Protein AF-A0A091DR46-F1 (afdb_monomer)

InterPro domains:
  IPR001619 Sec1-like protein [PF00995] (37-610)
  IPR007145 Microtubule-associated protein, MAP65/Ase1/PRC1 [PTHR19321] (655-1154)
  IPR027482 Sec1-like, domain 2 [G3DSA:3.40.50.1910] (448-619)
  IPR036045 Sec1-like superfamily [SSF56815] (16-614)
  IPR043127 Sec1-like, domain 3a [G3DSA:3.90.830.10] (244-356)
  IPR043154 Sec1-like, domain 1 [G3DSA:3.40.50.2060] (11-144)
  IPR043155 Vacuolar protein sorting-associated protein 33, domain 3b [G3DSA:1.25.40.850] (358-447)

Sequence (1248 aa):
MAFPHRPDAPELPDFSMLKRLARDQLIYLLEQLPGKKDLFIEPDLMSPLDRIANVSILKQHEVDKLYKVENKPVLSSNEQLCFLVRPRIKNMHYIANLVNADKVAGRTRKYKVIFSPQKFYACEMVLEEEGIYGDVSCDEWAFSLLPLDVDLLSMELPEFFRDYFLEGDQRWINTVAQALHLLSTLYGSFPNSYGIGRCAKMSYELWRNVEEEEENETKSRRPEIGHIFLLDRDMDFVTALCSQVVYEGLVDDTFRIKCGSVDFGPEVTSSDKSLKVLLNADDKVFGEIRNEHFSNVFGFLSQKARNLQAQYDRRRGMDIKQMKNFVSQELKGLKQEHRLLSLHIGACESIMKKKTKQDFQELIKTEHALLEGFNIRESTSYIEEHIDRQVSPIESLRLMCLLSITENGLISKDYRSLKTQYLQSYGPEHLLTFSNLRRAGLLTEQAPGDTLTAVESKVSKLVTDKAAGKITDAFSSLAKRSNFRAISKKLNLIPRVDGEYDLKVPRDMAYVFSGAYVPLSCRLIEQVLERRSWQGLEEVVRLLNCSECSFADMTKEDRASSESLRLILVVFLGGCTFSEISALRFLGREKGYRFIFLTTAVTNSARLMEAMSESAFSGGGYALARVEELGGLDFRLPGASAMRRSEVLAEESIVCLQKALNHLREIWELIGIPEDQRLQRTEVVKKHIKDLLDMMIAEEESLKERLIKSISICQKELNTLCSELHVEPFQEEGETTILQLEKDLRTQVELMRKQKKERKQELKLLQEQDRELCEVLCMPHYDIDSTCVPSLDELNQFRQHLATLKEKKASRREEFVTIKRQIILCMEELDHTPDTSFERDVVCEDEDAFCLSLENITTLQKLLRQLEMRKSQNEAVCEGLRAQIRELWDRLQIPEEEREAVAMSMTGSNAKVRKALQLEADRLEELKMQNMKKVIEAIRVELAQYWDRCFYSQEQRQAFAPYFAEDYTESLLQLHDAEIVQLKNYYEVHKELFEGVQKWEENWRLFLEFERKASDPSRFTNRGGNLLKEEKQRAKLQKTLPKLEEELKTRIEMWEQEQSTAFLVNGQKFMEYVTEQWEAHRLERERAKQERQLKNKKQTETEILYGSAPRTPSKRRVLAPSTPGKVRKLNTTTTSNTAANSSFRPAFGGTVYHSPMSRLPPSGSKPVVTSTCSGKKTPRANRLGANKENLELSGSFLSGGYPGSAPLQRNFSINSVASTYSEFARELSKASKSDATSRILNSTNIQS

Radius of gyration: 61.11 Å; Cα contacts (8 Å, |Δi|>4): 1202; chains: 1; bounding box: 144×83×234 Å

Foldseek 3Di:
DFDDFDPLFFDFDDPVVLLVLLLVLVLVLLLVVDAAEAEEEEPLVPLLCCLRANPVNCVVSRHPYYHYDDPDDDDDPDQEYEYEDAQDLVVLVSVLVVVVVCVVVVHHHAAEYEHPQDHDVVSLVSCVVSVHNVRYHYHHRNNQWDPLERQEIASSQLCQLLCCLQVNHLVCLVSLLVVVLVCCLVANDAQKEWEFDPSQQSSVVSNVVVCVVPVPPRHPDFHLAHYEYEYECLLFVLQQLAQFQALQQLLCVQFNDRSQWGWAACLQLVDNGTDIDHQYPVQPLNVRRRLAGLLCNVVVLVVVVVVLVVVVCVCVDDDPVRNVCCVVPPVVVSVVNVSVSSSSVSSSVSSCVVQVPPLNVVLLVLSLCLLLVHPLVVSLVNLLVCLQVLVDLLSSLSSQLSNQQQQVADEPVSLCVSVVSNCVRPHVLCVLLQVSCCSSSSHHYDDPPQQDDDDPVPPVPPDDDPCPVVVVVVCVVVRDRQLSNVLCVQLVQAPDDPFQQDSVDHDALCNSSQRGGHRPLLSQVVVCLVVVDCPPVQVNSVSSVGNPRIDMDGHDCVSHDPNSSQEYEYEYRSADESSSVSRNVVVCSVVSHDYRYYYNHHHHSSSVSVSSRDPDPPPDDDPPDDDDDDDDDDDDDDDDDDDDPVVVVVVVVVVVVVVVLVVLVVVCVVVVPDPVVNVVVVVVVVVVVVVVVVVVVVVVVVVLVVLVVLLVVLQVLQVVLCVQQVHDRDDDPDDDDSVVSSVVSVVSSVVSVVVQVVQLVLVVVLQVLQVVLCQLAVHDGDDDPSVGRDHPVVSVVSVVVSVVSVVVVVVLLVLLVVLLVLLVVLCVLAVHDQDDPLSCLSPPDDSSVDRSYPVNSVVSVVSSVVSVVVQVVLVVLLVVLVVLLVVLCVVVVPDPVVVVVCVVLNDGRYPVSSVSSVVSSVVSVVVVLVVLVVLLVVLLVLLVVLCVLLLPAPVSVVVLVLSPDPRRDPVSSVSSVVSSVVSVVVCVVCVCLSVLLVVLVVLLVVLVVLVVQVVDPVNPPDDDCVVVVSVVSNVVSVVVNVVSVVVSVVVQVVVCVVVVDARDRNRHHSVVVVVVSVVVVVVVVVVVVVVVVVVVVVVVVCCVVPHDDDDDDDDDDDDDDDDDDDDDDDDDDDDDDDDDDDDDDDDDDDDDDDDDDDDDDDDDDDDDDDDDDDDDDDDDDDDDDDYDDDDDDDDDDDDDDDDDDDDDRDRPDCVVVVVVVVVVVVVVVVVVVPPPPPPDPDDDDDDD

Mean predicted aligned error: 21.36 Å

Organism: Fukomys damarensis (NCBI:txid885580)

Secondary structure (DSSP, 8-state):
--PPPPTTSPPPP-THHHHHHHHHHHHHHHHTS-S-EEEEE-TTTHHHHHTTS-HHHHGGGTEEEEEE--SS-----SSEEEEEE-S-HHHHHHHHHHHHHHHHTT---EEEEEESS---HHHHHHHHHTT-GGGEEEEE-----EE-SSSEEE---TTHHHIIIII---TTHHHHHHHHHHHHHHH---SEEEEESHHHHHHHHHHHHHHHHTTTT-TTPPPS--EEEEEEGGGGHHHHHSPP-BHHHHHHHHH--BTTEEEE-HHHHSSSS-EEEE-STT-TTHHHHTTSBHHHHHHHHHHHHHHHHHHHHGGGG--HHHHHHIIIIIHHHHHHHHHHHHHHHHHHHHHHHHH-SHHHHHHHHHHHHHHHT--HHHHHHHHHHHHHTT--HHHHHHHHHHHHHHTTSB-HHHHHHHHHHHHHHH-TTHHHHHHHHHHTTSS-BPPTTTT-SSSGGGTTTS--TTTHHHHHHHHGGGSPPPHHHHHHHHTT-S---SS---TTS--SGGGGGTTT---HHHHHHHHHHHHTSSTT-HHHHHHTT-TTTEEEEE--GGG--TTGGGEEEEEEET-B-HHHHHHHHHHHHHHT-EEEEEESSB--HHHHHHHHS-------------------------------HHHHHHHHHHHHHHHHHHHHHHHHHHTT--HHHHHHHHHHHHHHHHHHHHHHHHHHHHHHHHHHHHHHHHHHHHHHHHHHHT-PPP---SS--HHHHHHHHHHHHHHHHHHHHHHHHHHHHHHHHHHHHHHHHT-PPPP--TTSPPPHHHHHHHHHHHHHHHHHHHHHHHHHHHHHHHHHHHHHHHT----SHHHHHHHHS-TTTS---HHHHHHHHHHHHHHHHHHHHHHHHHHHHHHHHHHHHHHTT--HHHHHHHGGGSS--SHHHHHHHHHHHHHHHHHHHHHHHHHHHHHHHHHHHHHHHTT--HHHHHH-GGGG-----HHHHHHHHHHHHHHHHHHHHTHHHHHHHHHHHHHHHHHHHHHHHHH-GGGGG-TTSHHHHHHHHHHHHTTTHHHHHHHHHHHHHHHHHHHSS--EETTEEHHHHHHHHHHHHHHHHHHHHHHHHHHHHHHHHHHHHH-PPP-------------------------------------------------------------------------------------------------------THHHHHHHHHHHHHHHHHTTSTTGGGSSS------

pLDDT: mean 78.34, std 21.81, range [23.12, 98.81]

Solvent-accessible surface area (backbone atoms only — not comparable to full-atom values): 72943 Å² total; per-residue (Å²): 128,90,75,74,79,66,86,84,46,54,85,76,77,81,61,65,59,48,44,48,54,46,33,54,52,51,49,52,64,44,54,76,53,78,60,67,28,34,39,32,30,28,75,78,52,52,58,57,38,58,76,49,52,39,73,72,56,44,46,73,60,35,37,78,46,80,45,72,61,58,103,62,88,76,88,74,93,66,57,26,43,35,37,44,34,60,70,44,64,75,54,43,55,54,50,43,55,51,53,52,53,30,53,76,68,72,51,85,65,48,38,36,40,37,17,41,42,47,70,47,70,73,44,53,50,51,28,48,77,66,72,40,45,93,63,44,48,78,48,66,40,76,56,42,63,42,70,46,37,86,49,34,36,28,38,73,37,75,58,51,34,37,39,36,65,62,70,63,47,65,84,57,40,59,54,50,13,53,44,50,47,54,46,28,74,74,39,16,60,57,29,32,40,36,30,40,26,66,65,25,42,53,20,48,55,53,27,52,52,55,58,62,75,53,67,88,77,69,92,79,65,61,28,55,36,25,31,37,38,27,36,27,33,85,79,39,52,64,60,42,48,49,76,52,42,17,37,49,25,38,48,33,81,71,59,48,63,54,77,39,24,36,60,39,42,42,77,29,62,78,39,103,50,66,44,82,40,80,57,39,72,87,40,78,59,51,62,77,34,34,67,34,36,48,79,54,40,63,62,49,53,58,50,51,51,53,56,50,51,56,58,60,56,54,68,82,78,55,53,76,67,54,44,51,46,41,60,75,70,45,46,65,54,57,53,50,55,50,54,53,45,51,41,54,49,25,43,50,54,45,48,42,73,67,57,69,45,69,66,51,57,54,49,53,51,39,54,46,29,42,74,74,72,40,65,58,72,61,42,49,53,50,47,51,50,39,33,75,66,62,73,41,72,66,60,41,52,41,52,52,25,48,47,10,50,44,53,60,24,24,56,67,69,57,43,52,49,55,50,50,51,40,34,70,62,75,35,66,76,48,58,56,23,55,50,39,31,35,72,50,62,40,38,39,65,47,60,99,57,71,88,67,84,77,79,58,96,81,52,87,86,77,79,63,96,84,54,52,89,71,45,53,76,56,50,63,76,66,51,78,78,22,50,46,56,50,42,33,66,73,70,58,25,51,63,89,63,100,63,79,74,54,76,89,66,61,89,59,54,16,40,34,42,78,38,56,38,32,48,60,67,56,50,51,52,52,54,27,68,78,59,78,37,70,76,94,38,59,72,50,39,46,60,64,73,28,75,89,25,51,52,75,50,78,47,74,63,90,66,52,44,87,49,12,65,28,24,34,41,40,35,24,43,57,24,42,40,54,39,56,55,32,27,44,57,46,49,15,69,76,77,52,36,39,66,32,39,37,23,34,18,85,40,42,37,66,56,56,50,51,60,40,39,76,83,67,82,89,82,68,94,74,82,81,72,88,85,77,91,86,81,90,85,89,86,88,87,89,89,74,88,78,75,52,72,69,56,55,53,49,51,54,48,52,54,50,51,52,51,53,53,51,51,51,48,53,52,39,55,78,72,65,58,54,65,73,58,52,50,54,56,48,52,52,54,54,46,56,55,45,59,52,51,57,47,55,50,53,53,51,53,54,50,53,54,51,47,56,54,48,35,59,49,31,55,54,51,34,54,51,46,23,64,56,62,76,45,82,77,89,76,84,90,68,98,66,51,72,73,55,48,33,51,52,43,44,52,51,35,56,49,44,56,46,53,57,50,51,47,50,54,48,51,54,54,52,57,52,55,39,49,60,51,20,63,46,46,71,48,85,74,87,88,71,75,80,86,60,62,68,50,72,65,59,52,49,52,49,54,52,50,51,49,56,49,51,52,51,52,52,54,48,48,53,53,48,55,54,50,47,54,53,37,51,55,43,25,62,52,54,75,54,75,69,81,53,68,68,45,35,55,60,70,75,48,58,85,87,71,56,65,57,28,73,65,52,54,53,50,51,57,51,52,38,56,53,40,54,51,52,51,53,53,40,37,54,52,38,52,52,41,53,50,52,38,54,52,48,38,63,77,68,64,58,54,68,74,64,53,56,74,46,50,80,49,73,52,79,48,27,66,67,31,44,52,51,40,49,55,51,40,52,52,49,55,51,52,50,40,57,51,48,37,55,52,45,52,51,49,51,58,50,42,53,56,49,37,59,63,58,31,55,23,74,68,64,58,58,66,52,55,76,80,76,61,85,74,58,42,75,71,52,41,54,53,50,57,49,49,44,51,53,51,53,49,55,44,66,77,43,33,78,56,42,57,44,51,52,53,46,50,52,52,48,55,52,44,52,50,49,52,56,54,71,67,44,87,73,63,82,74,63,85,82,60,54,68,62,51,50,53,52,48,48,62,41,43,76,63,41,51,72,45,48,50,54,52,49,48,52,54,46,59,51,45,30,65,76,67,74,46,84,66,49,51,61,71,40,44,54,71,56,52,54,46,51,53,55,49,51,52,50,53,50,54,48,52,52,50,53,49,52,50,51,51,51,50,51,50,52,51,49,48,70,74,70,54,83,82,89,86,86,88,88,87,89,88,86,82,86,84,84,87,86,84,89,88,88,82,85,88,81,89,81,90,81,90,80,90,85,87,88,86,83,87,86,89,85,91,83,91,90,87,92,84,89,86,88,83,89,88,84,90,84,82,88,82,89,88,89,79,88,85,92,86,82,91,81,89,79,90,85,87,87,80,85,88,83,87,84,83,89,87,89,87,88,87,82,87,89,82,88,82,92,78,82,83,80,83,75,76,89,48,69,62,70,43,49,53,55,45,52,52,48,51,51,47,51,54,47,55,72,68,42,100,72,66,93,76,72,87,80,85,86,89,79,94,130

Nearest PDB structures (foldseek):
  4bx9-assembly2_B  TM=9.222E-01  e=3.454E-38  Homo sapiens
  5bv0-assembly1_A  TM=8.700E-01  e=9.156E-40  Thermochaetoides thermophila DSM 1495
  4jc8-assembly2_B  TM=8.822E-01  e=2.936E-39  Thermochaetoides thermophila DSM 1495
  4l6y-assembly1_A  TM=7.945E-01  e=1.844E-38  Homo sapiens
  8dit-assembly1_A  TM=8.197E-01  e=1.906E-32  Thermochaetoides thermophila

Structure (mmCIF, N/CA/C/O backbone):
data_AF-A0A091DR46-F1
#
_entry.id   AF-A0A091DR46-F1
#
loop_
_atom_site.group_PDB
_atom_site.id
_atom_site.type_symbol
_atom_site.label_atom_id
_atom_site.label_alt_id
_atom_site.label_comp_id
_atom_site.label_asym_id
_atom_site.label_entity_id
_atom_site.label_seq_id
_atom_site.pdbx_PDB_ins_code
_atom_site.Cartn_x
_atom_site.Cartn_y
_atom_site.Cartn_z
_atom_site.occupancy
_atom_site.B_iso_or_equiv
_atom_site.auth_seq_id
_atom_site.auth_comp_id
_atom_site.auth_asym_id
_atom_site.auth_atom_id
_atom_site.pdbx_PDB_model_num
ATOM 1 N N . MET A 1 1 ? -10.075 32.041 -8.841 1.00 32.34 1 MET A N 1
ATOM 2 C CA . MET A 1 1 ? -11.117 31.928 -9.893 1.00 32.34 1 MET A CA 1
ATOM 3 C C . MET A 1 1 ? -11.119 30.479 -10.333 1.00 32.34 1 MET A C 1
ATOM 5 O O . MET A 1 1 ? -10.039 29.905 -10.325 1.00 32.34 1 MET A O 1
ATOM 9 N N . ALA A 1 2 ? -12.257 29.898 -10.712 1.00 30.53 2 ALA A N 1
ATOM 10 C CA . ALA A 1 2 ? -12.252 28.555 -11.286 1.00 30.53 2 ALA A CA 1
ATOM 11 C C . ALA A 1 2 ? -11.501 28.578 -12.627 1.00 30.53 2 ALA A C 1
ATOM 13 O O . ALA A 1 2 ? -11.943 29.236 -13.572 1.00 30.53 2 ALA A O 1
ATOM 14 N N . PHE A 1 3 ? -10.353 27.904 -12.700 1.00 39.56 3 PHE A N 1
ATOM 15 C CA . PHE A 1 3 ? -9.723 27.588 -13.978 1.00 39.56 3 PHE A CA 1
ATOM 16 C C . PHE A 1 3 ? -10.468 26.378 -14.556 1.00 39.56 3 PHE A C 1
ATOM 18 O O . PHE A 1 3 ? -10.489 25.334 -13.901 1.00 39.56 3 PHE A O 1
ATOM 25 N N . PRO A 1 4 ? -11.121 26.496 -15.727 1.00 43.97 4 PRO A N 1
ATOM 26 C CA . PRO A 1 4 ? -11.883 25.389 -16.291 1.00 43.97 4 PRO A CA 1
ATOM 27 C C . PRO A 1 4 ? -10.963 24.201 -16.584 1.00 43.97 4 PRO A C 1
ATOM 29 O O . PRO A 1 4 ? -9.790 24.384 -16.919 1.00 43.97 4 PRO A O 1
ATOM 32 N N . HIS A 1 5 ? -11.500 22.981 -16.489 1.00 53.38 5 HIS A N 1
ATOM 33 C CA . HIS A 1 5 ? -10.780 21.781 -16.918 1.00 53.38 5 HIS A CA 1
ATOM 34 C C . HIS A 1 5 ? -10.222 21.972 -18.336 1.00 53.38 5 HIS A C 1
ATOM 36 O O . HIS A 1 5 ? -10.940 22.422 -19.231 1.00 53.38 5 HIS A O 1
ATOM 42 N N . ARG A 1 6 ? -8.951 21.595 -18.537 1.00 57.06 6 ARG A N 1
ATOM 43 C CA . ARG A 1 6 ? -8.335 21.508 -19.867 1.00 57.06 6 ARG A CA 1
ATOM 44 C C . ARG A 1 6 ? -9.242 20.655 -20.772 1.00 57.06 6 ARG A C 1
ATOM 46 O O . ARG A 1 6 ? -9.500 19.512 -20.390 1.00 57.06 6 ARG A O 1
ATOM 53 N N . PRO A 1 7 ? -9.704 21.163 -21.932 1.00 53.47 7 PRO A N 1
ATOM 54 C CA . PRO A 1 7 ? -10.557 20.395 -22.843 1.00 53.47 7 PRO A CA 1
ATOM 55 C C . PRO A 1 7 ? -9.917 19.085 -23.314 1.00 53.47 7 PRO A C 1
ATOM 57 O O . PRO A 1 7 ? -10.623 18.130 -23.605 1.00 53.47 7 PRO A O 1
ATOM 60 N N . ASP A 1 8 ? -8.585 19.038 -23.343 1.00 63.84 8 ASP A N 1
ATOM 61 C CA . ASP A 1 8 ? -7.799 17.916 -23.859 1.00 63.84 8 ASP A CA 1
ATOM 62 C C . ASP A 1 8 ? -7.568 16.790 -22.827 1.00 63.84 8 ASP A C 1
ATOM 64 O O . ASP A 1 8 ? -6.848 15.836 -23.122 1.00 63.84 8 ASP A O 1
ATOM 68 N N . ALA A 1 9 ? -8.096 16.901 -21.601 1.00 66.12 9 ALA A N 1
ATOM 69 C CA . ALA A 1 9 ? -7.906 15.899 -20.546 1.00 66.12 9 ALA A CA 1
ATOM 70 C C . ALA A 1 9 ? -8.801 14.658 -20.774 1.00 66.12 9 ALA A C 1
ATOM 72 O O . ALA A 1 9 ? -9.993 14.830 -21.029 1.00 66.12 9 ALA A O 1
ATOM 73 N N . PRO A 1 10 ? -8.274 13.421 -20.644 1.00 81.69 10 PRO A N 1
ATOM 74 C CA . PRO A 1 10 ? -9.015 12.197 -20.969 1.00 81.69 10 PRO A CA 1
ATOM 75 C C . PRO A 1 10 ? -10.243 11.997 -20.069 1.00 81.69 10 PRO A C 1
ATOM 77 O O . PRO A 1 10 ? -10.235 12.395 -18.901 1.00 81.69 10 PRO A O 1
ATOM 80 N N . GLU A 1 11 ? -11.300 11.367 -20.586 1.00 86.69 11 GLU A N 1
ATOM 81 C CA . GLU A 1 11 ? -12.494 11.026 -19.797 1.00 86.69 11 GLU A CA 1
ATOM 82 C C . GLU A 1 11 ? -12.188 9.981 -18.707 1.00 86.69 11 GLU A C 1
ATOM 84 O O . GLU A 1 11 ? -11.206 9.253 -18.798 1.00 86.69 11 GLU A O 1
ATOM 89 N N . LEU A 1 12 ? -12.973 9.958 -17.624 1.00 91.12 12 LEU A N 1
ATOM 90 C CA . LEU A 1 12 ? -12.800 8.978 -16.541 1.00 91.12 12 LEU A CA 1
ATOM 91 C C . LEU A 1 12 ? -13.658 7.729 -16.822 1.00 91.12 12 LEU A C 1
ATOM 93 O O . LEU A 1 12 ? -14.797 7.902 -17.263 1.00 91.12 12 LEU A O 1
ATOM 97 N N . PRO A 1 13 ? -13.175 6.506 -16.526 1.00 92.06 13 PRO A N 1
ATOM 98 C CA . PRO A 1 13 ? -13.985 5.290 -16.617 1.00 92.06 13 PRO A CA 1
ATOM 99 C C . PRO A 1 13 ? -15.239 5.337 -15.730 1.00 92.06 13 PRO A C 1
ATOM 101 O O . PRO A 1 13 ? -15.226 5.922 -14.644 1.00 92.06 13 PRO A O 1
ATOM 104 N N . ASP A 1 14 ? -16.326 4.683 -16.155 1.00 90.69 14 ASP A N 1
ATOM 105 C CA . ASP A 1 14 ? -17.545 4.616 -15.341 1.00 90.69 14 ASP A CA 1
ATOM 106 C C . ASP A 1 14 ? -17.434 3.562 -14.227 1.00 90.69 14 ASP A C 1
ATOM 108 O O . ASP A 1 14 ? -17.600 2.356 -14.438 1.00 90.69 14 ASP A O 1
ATOM 112 N N . PHE A 1 15 ? -17.223 4.038 -13.002 1.00 93.81 15 PHE A N 1
ATOM 113 C CA . PHE A 1 15 ? -17.202 3.221 -11.789 1.00 93.81 15 PHE A CA 1
ATOM 114 C C . PHE A 1 15 ? -18.597 2.861 -11.236 1.00 93.81 15 PHE A C 1
ATOM 116 O O . PHE A 1 15 ? -18.693 2.189 -10.204 1.00 93.81 15 PHE A O 1
ATOM 123 N N . SER A 1 16 ? -19.703 3.234 -11.899 1.00 90.62 16 SER A N 1
ATOM 124 C CA . SER A 1 16 ? -21.061 2.827 -11.488 1.00 90.62 16 SER A CA 1
ATOM 125 C C . SER A 1 16 ? -21.243 1.303 -11.468 1.00 90.62 16 SER A C 1
ATOM 127 O O . SER A 1 16 ? -21.955 0.769 -10.609 1.00 90.62 16 SER A O 1
ATOM 129 N N . MET A 1 17 ? -20.539 0.589 -12.355 1.00 91.25 17 MET A N 1
ATOM 130 C CA . MET A 1 17 ? -20.610 -0.866 -12.478 1.00 91.25 17 MET A CA 1
ATOM 131 C C . MET A 1 17 ? -20.137 -1.593 -11.211 1.00 91.25 17 MET A C 1
ATOM 133 O O . MET A 1 17 ? -20.754 -2.590 -10.842 1.00 91.25 17 MET A O 1
ATOM 137 N N . LEU A 1 18 ? -19.143 -1.058 -10.490 1.00 95.06 18 LEU A N 1
ATOM 138 C CA . LEU A 1 18 ? -18.675 -1.607 -9.208 1.00 95.06 18 LEU A CA 1
ATOM 139 C C . LEU A 1 18 ? -19.797 -1.620 -8.156 1.00 95.06 18 LEU A C 1
ATOM 141 O O . LEU A 1 18 ? -20.033 -2.635 -7.503 1.00 95.06 18 LEU A O 1
ATOM 145 N N . LYS A 1 19 ? -20.559 -0.519 -8.045 1.00 92.75 19 LYS A N 1
ATOM 146 C CA . LYS A 1 19 ? -21.703 -0.429 -7.118 1.00 92.75 19 LYS A CA 1
ATOM 147 C C . LYS A 1 19 ? -22.815 -1.406 -7.488 1.00 92.75 19 LYS A C 1
ATOM 149 O O . LYS A 1 19 ? -23.443 -1.968 -6.594 1.00 92.75 19 LYS A O 1
ATOM 154 N N . ARG A 1 20 ? -23.055 -1.611 -8.790 1.00 92.69 20 ARG A N 1
ATOM 155 C CA . ARG A 1 20 ? -24.029 -2.594 -9.282 1.00 92.69 20 ARG A CA 1
ATOM 156 C C . ARG A 1 20 ? -23.605 -4.017 -8.918 1.00 92.69 20 ARG A C 1
ATOM 158 O O . ARG A 1 20 ? -24.388 -4.709 -8.286 1.00 92.69 20 ARG A O 1
ATOM 165 N N . LEU A 1 21 ? -22.377 -4.421 -9.251 1.00 94.00 21 LEU A N 1
ATOM 166 C CA . LEU A 1 21 ? -21.859 -5.762 -8.951 1.00 94.00 21 LEU A CA 1
ATOM 167 C C . LEU A 1 21 ? -21.919 -6.068 -7.447 1.00 94.00 21 LEU A C 1
ATOM 169 O O . LEU A 1 21 ? -22.484 -7.086 -7.055 1.00 94.00 21 LEU A O 1
ATOM 173 N N . ALA A 1 22 ? -21.442 -5.145 -6.605 1.00 94.62 22 ALA A N 1
ATOM 174 C CA . ALA A 1 22 ? -21.506 -5.297 -5.153 1.00 94.62 22 ALA A CA 1
ATOM 175 C C . ALA A 1 22 ? -22.952 -5.426 -4.639 1.00 94.62 22 ALA A C 1
ATOM 177 O O . ALA A 1 22 ? -23.246 -6.314 -3.841 1.00 94.62 22 ALA A O 1
ATOM 178 N N . ARG A 1 23 ? -23.878 -4.575 -5.104 1.00 95.75 23 ARG A N 1
ATOM 179 C CA . ARG A 1 23 ? -25.294 -4.645 -4.709 1.00 95.75 23 ARG A CA 1
ATOM 180 C C . ARG A 1 23 ? -25.940 -5.959 -5.140 1.00 95.75 23 ARG A C 1
ATOM 182 O O . ARG A 1 23 ? -26.637 -6.577 -4.344 1.00 95.75 23 ARG A O 1
ATOM 189 N N . ASP A 1 24 ? -25.723 -6.366 -6.383 1.00 95.81 24 ASP A N 1
ATOM 190 C CA . ASP A 1 24 ? -26.409 -7.509 -6.980 1.00 95.81 24 ASP A CA 1
ATOM 191 C C . ASP A 1 24 ? -25.877 -8.833 -6.378 1.00 95.81 24 ASP A C 1
ATOM 193 O O . ASP A 1 24 ? -26.664 -9.742 -6.116 1.00 95.81 24 ASP A O 1
ATOM 197 N N . GLN A 1 25 ? -24.588 -8.897 -6.004 1.00 96.12 25 GLN A N 1
ATOM 198 C CA . GLN A 1 25 ? -24.034 -9.978 -5.174 1.00 96.12 25 GLN A CA 1
ATOM 199 C C . GLN A 1 25 ? -24.656 -10.005 -3.766 1.00 96.12 25 GLN A C 1
ATOM 201 O O . GLN A 1 25 ? -25.024 -11.074 -3.284 1.00 96.12 25 GLN A O 1
ATOM 206 N N . LEU A 1 26 ? -24.816 -8.853 -3.098 1.00 96.62 26 LEU A N 1
ATOM 207 C CA . LEU A 1 26 ? -25.446 -8.801 -1.770 1.00 96.62 26 LEU A CA 1
ATOM 208 C C . LEU A 1 26 ? -26.905 -9.274 -1.812 1.00 96.62 26 LEU A C 1
ATOM 210 O O . LEU A 1 26 ? -27.340 -10.000 -0.921 1.00 96.62 26 LEU A O 1
ATOM 214 N N . ILE A 1 27 ? -27.649 -8.875 -2.846 1.00 96.62 27 ILE A N 1
ATOM 215 C CA . ILE A 1 27 ? -29.028 -9.313 -3.083 1.00 96.62 27 ILE A CA 1
ATOM 216 C C . ILE A 1 27 ? -29.081 -10.839 -3.204 1.00 96.62 27 ILE A C 1
ATOM 218 O O . ILE A 1 27 ? -29.810 -11.475 -2.447 1.00 96.62 27 ILE A O 1
ATOM 222 N N . TYR A 1 28 ? -28.241 -11.431 -4.058 1.00 97.00 28 TYR A N 1
ATOM 223 C CA . TYR A 1 28 ? -28.143 -12.884 -4.214 1.00 97.00 28 TYR A CA 1
ATOM 224 C C . TYR A 1 28 ? -27.873 -13.607 -2.878 1.00 97.00 28 TYR A C 1
ATOM 226 O O . TYR A 1 28 ? -28.565 -14.568 -2.537 1.00 97.00 28 TYR A O 1
ATOM 234 N N . LEU A 1 29 ? -26.939 -13.102 -2.063 1.00 96.88 29 LEU A N 1
ATOM 235 C CA . LEU A 1 29 ? -26.623 -13.679 -0.748 1.00 96.88 29 LEU A CA 1
ATOM 236 C C . LEU A 1 29 ? -27.779 -13.571 0.265 1.00 96.88 29 LEU A C 1
ATOM 238 O O . LEU A 1 29 ? -27.932 -14.457 1.112 1.00 96.88 29 LEU A O 1
ATOM 242 N N . LEU A 1 30 ? -28.599 -12.516 0.183 1.00 96.31 30 LEU A N 1
ATOM 243 C CA . LEU A 1 30 ? -29.813 -12.344 0.994 1.00 96.31 30 LEU A CA 1
ATOM 244 C C . LEU A 1 30 ? -30.977 -13.225 0.505 1.00 96.31 30 LEU A C 1
ATOM 246 O O . LEU A 1 30 ? -31.800 -13.648 1.320 1.00 96.31 30 LEU A O 1
ATOM 250 N N . GLU A 1 31 ? -31.058 -13.514 -0.795 1.00 95.38 31 GLU A N 1
ATOM 251 C CA . GLU A 1 31 ? -32.099 -14.356 -1.408 1.00 95.38 31 GLU A CA 1
ATOM 252 C C . GLU A 1 31 ? -31.845 -15.861 -1.220 1.00 95.38 31 GLU A C 1
ATOM 254 O O . GLU A 1 31 ? -32.798 -16.626 -1.082 1.00 95.38 31 GLU A O 1
ATOM 259 N N . GLN A 1 32 ? -30.582 -16.282 -1.076 1.00 95.38 32 GLN A N 1
ATOM 260 C CA . GLN A 1 32 ? -30.209 -17.631 -0.608 1.00 95.38 32 GLN A CA 1
ATOM 261 C C . GLN A 1 32 ? -30.804 -17.999 0.770 1.00 95.38 32 GLN A C 1
ATOM 263 O O . GLN A 1 32 ? -30.864 -19.179 1.119 1.00 95.38 32 GLN A O 1
ATOM 268 N N . LEU A 1 33 ? -31.245 -17.012 1.558 1.00 93.94 33 LEU A N 1
ATOM 269 C CA . LEU A 1 33 ? -31.980 -17.193 2.810 1.00 93.94 33 LEU A CA 1
ATOM 270 C C . LEU A 1 33 ? -33.442 -16.725 2.606 1.00 93.94 33 LEU A C 1
ATOM 272 O O . LEU A 1 33 ? -33.760 -15.581 2.935 1.00 93.94 33 LEU A O 1
ATOM 276 N N . PRO A 1 34 ? -34.321 -17.550 1.999 1.00 92.38 34 PRO A N 1
ATOM 277 C CA . PRO A 1 34 ? -35.657 -17.125 1.573 1.00 92.38 34 PRO A CA 1
ATOM 278 C C . PRO A 1 34 ? -36.665 -17.048 2.728 1.00 92.38 34 PRO A C 1
ATOM 280 O O . PRO A 1 34 ? -36.690 -17.904 3.620 1.00 92.38 34 PRO A O 1
ATOM 283 N N . GLY A 1 35 ? -37.559 -16.062 2.654 1.00 92.75 35 GLY A N 1
ATOM 284 C CA . GLY A 1 35 ? -38.493 -15.676 3.707 1.00 92.75 35 GLY A CA 1
ATOM 285 C C . GLY A 1 35 ? -38.035 -14.419 4.452 1.00 92.75 35 GLY A C 1
ATOM 286 O O . GLY A 1 35 ? -36.966 -13.862 4.203 1.00 92.75 35 GLY A O 1
ATOM 287 N N . LYS A 1 36 ? -38.850 -13.957 5.407 1.00 95.75 36 LYS A N 1
ATOM 288 C CA . LYS A 1 36 ? -38.505 -12.793 6.236 1.00 95.75 36 LYS A CA 1
ATOM 289 C C . LYS A 1 36 ? -37.262 -13.054 7.086 1.00 95.75 36 LYS A C 1
ATOM 291 O O . LYS A 1 36 ? -37.219 -14.035 7.823 1.00 95.75 36 LYS A O 1
ATOM 296 N N . LYS A 1 37 ? -36.321 -12.107 7.070 1.00 96.19 37 LYS A N 1
ATOM 297 C CA . LYS A 1 37 ? -35.089 -12.132 7.876 1.00 96.19 37 LYS A CA 1
ATOM 298 C C . LYS A 1 37 ? -34.835 -10.803 8.591 1.00 96.19 37 LYS A C 1
ATOM 300 O O . LYS A 1 37 ? -35.257 -9.747 8.118 1.00 96.19 37 LYS A O 1
ATOM 305 N N . ASP A 1 38 ? -34.133 -10.854 9.717 1.00 96.44 38 ASP A N 1
ATOM 306 C CA . ASP A 1 38 ? -33.598 -9.669 10.397 1.00 96.44 38 ASP A CA 1
ATOM 307 C C . ASP A 1 38 ? -32.096 -9.561 10.101 1.00 96.44 38 ASP A C 1
ATOM 309 O O . ASP A 1 38 ? -31.362 -10.539 10.252 1.00 96.44 38 ASP A O 1
ATOM 313 N N . LEU A 1 39 ? -31.635 -8.382 9.669 1.00 96.69 39 LEU A N 1
ATOM 314 C CA . LEU A 1 39 ? -30.249 -8.154 9.249 1.00 96.69 39 LEU A CA 1
ATOM 315 C C . LEU A 1 39 ? -29.483 -7.340 10.301 1.00 96.69 39 LEU A C 1
ATOM 317 O O . LEU A 1 39 ? -29.769 -6.165 10.535 1.00 96.69 39 LEU A O 1
ATOM 321 N N . PHE A 1 40 ? -28.490 -7.971 10.915 1.00 96.50 40 PHE A N 1
ATOM 322 C CA . PHE A 1 40 ? -27.542 -7.394 11.862 1.00 96.50 40 PHE A CA 1
ATOM 323 C C . PHE A 1 40 ? -26.300 -6.922 11.101 1.00 96.50 40 PHE A C 1
ATOM 325 O O . PHE A 1 40 ? -25.732 -7.686 10.328 1.00 96.50 40 PHE A O 1
ATOM 332 N N . ILE A 1 41 ? -25.870 -5.676 11.301 1.00 95.88 41 ILE A N 1
ATOM 333 C CA . ILE A 1 41 ? -24.778 -5.052 10.538 1.00 95.88 41 ILE A CA 1
ATOM 334 C C . ILE A 1 41 ? -23.712 -4.521 11.500 1.00 95.88 41 ILE A C 1
ATOM 336 O O . ILE A 1 41 ? -24.037 -3.855 12.488 1.00 95.88 41 ILE A O 1
ATOM 340 N N . GLU A 1 42 ? -22.434 -4.782 11.220 1.00 93.38 42 GLU A N 1
ATOM 341 C CA . GLU A 1 42 ? -21.335 -4.189 11.992 1.00 93.38 42 GLU A CA 1
ATOM 342 C C . GLU A 1 42 ? -21.252 -2.657 11.776 1.00 93.38 42 GLU A C 1
ATOM 344 O O . GLU A 1 42 ? -21.413 -2.199 10.641 1.00 93.38 42 GLU A O 1
ATOM 349 N N . PRO A 1 43 ? -20.974 -1.830 12.811 1.00 91.19 43 PRO A N 1
ATOM 350 C CA . PRO A 1 43 ? -21.040 -0.362 12.710 1.00 91.19 43 PRO A CA 1
ATOM 351 C C . PRO A 1 43 ? -20.147 0.265 11.628 1.00 91.19 43 PRO A C 1
ATOM 353 O O . PRO A 1 43 ? -20.431 1.359 11.127 1.00 91.19 43 PRO A O 1
ATOM 356 N N . ASP A 1 44 ? -19.075 -0.428 11.250 1.00 90.06 44 ASP A N 1
ATOM 357 C CA . ASP A 1 44 ? -18.164 -0.002 10.190 1.00 90.06 44 ASP A CA 1
ATOM 358 C C . ASP A 1 44 ? -18.774 -0.206 8.797 1.00 90.06 44 ASP A C 1
ATOM 360 O O . ASP A 1 44 ? -18.625 0.666 7.945 1.00 90.06 44 ASP A O 1
ATOM 364 N N . LEU A 1 45 ? -19.551 -1.280 8.605 1.00 93.12 45 LEU A N 1
ATOM 365 C CA . LEU A 1 45 ? -20.212 -1.641 7.345 1.00 93.12 45 LEU A CA 1
ATOM 366 C C . LEU A 1 45 ? -21.528 -0.890 7.091 1.00 93.12 45 LEU A C 1
ATOM 368 O O . LEU A 1 45 ? -21.975 -0.830 5.947 1.00 93.12 45 LEU A O 1
ATOM 372 N N . MET A 1 46 ? -22.131 -0.257 8.105 1.00 92.19 46 MET A N 1
ATOM 373 C CA . MET A 1 46 ? -23.385 0.499 7.937 1.00 92.19 46 MET A CA 1
ATOM 374 C C . MET A 1 46 ? -23.271 1.644 6.915 1.00 92.19 46 MET A C 1
ATOM 376 O O . MET A 1 46 ? -24.181 1.855 6.115 1.00 92.19 46 MET A O 1
ATOM 380 N N . SER A 1 47 ? -22.167 2.398 6.936 1.00 91.38 47 SER A N 1
ATOM 381 C CA . SER A 1 47 ? -21.972 3.556 6.051 1.00 91.38 47 SER A CA 1
ATOM 382 C C . SER A 1 47 ? -21.581 3.165 4.610 1.00 91.38 47 SER A C 1
ATOM 384 O O . SER A 1 47 ? -22.135 3.768 3.689 1.00 91.38 47 SER A O 1
ATOM 386 N N . PRO A 1 48 ? -20.727 2.144 4.374 1.00 93.25 48 PRO A N 1
ATOM 387 C CA . PRO A 1 48 ? -20.533 1.561 3.047 1.00 93.25 48 PRO A CA 1
ATOM 388 C C . PRO A 1 48 ? -21.808 0.931 2.471 1.00 93.25 48 PRO A C 1
ATOM 390 O O . PRO A 1 48 ? -22.102 1.132 1.296 1.00 93.25 48 PRO A O 1
ATOM 393 N N . LEU A 1 49 ? -22.609 0.230 3.285 1.00 93.75 49 LEU A N 1
ATOM 394 C CA . LEU A 1 49 ? -23.858 -0.397 2.833 1.00 93.75 49 LEU A CA 1
ATOM 395 C C . LEU A 1 49 ? -24.876 0.632 2.321 1.00 93.75 49 LEU A C 1
ATOM 397 O O . LEU A 1 49 ? -25.449 0.439 1.252 1.00 93.75 49 LEU A O 1
ATOM 401 N N . ASP A 1 50 ? -25.050 1.756 3.023 1.00 91.44 50 ASP A N 1
ATOM 402 C CA . ASP A 1 50 ? -25.943 2.861 2.625 1.00 91.44 50 ASP A CA 1
ATOM 403 C C . ASP A 1 50 ? -25.589 3.453 1.239 1.00 91.44 50 ASP A C 1
ATOM 405 O O . ASP A 1 50 ? -26.449 3.984 0.538 1.00 91.44 50 ASP A O 1
ATOM 409 N N . ARG A 1 51 ? -24.330 3.303 0.797 1.00 90.88 51 ARG A N 1
ATOM 410 C CA . ARG A 1 51 ? -23.843 3.713 -0.534 1.00 90.88 51 ARG A CA 1
ATOM 411 C C . ARG A 1 51 ? -24.109 2.679 -1.647 1.00 90.88 51 ARG A C 1
ATOM 413 O O . ARG A 1 51 ? -23.860 2.998 -2.812 1.00 90.88 51 ARG A O 1
ATOM 420 N N . ILE A 1 52 ? -24.576 1.472 -1.307 1.00 92.56 52 ILE A N 1
ATOM 421 C CA . ILE A 1 52 ? -24.757 0.318 -2.212 1.00 92.56 52 ILE A CA 1
ATOM 422 C C . ILE A 1 52 ? -26.217 -0.170 -2.234 1.00 92.56 52 ILE A C 1
ATOM 424 O O . ILE A 1 52 ? -26.829 -0.260 -3.300 1.00 92.56 52 ILE A O 1
ATOM 428 N N . ALA A 1 53 ? -26.788 -0.459 -1.063 1.00 93.00 53 ALA A N 1
ATOM 429 C CA . ALA A 1 53 ? -28.140 -0.973 -0.873 1.00 93.00 53 ALA A CA 1
ATOM 430 C C . ALA A 1 53 ? -28.805 -0.258 0.314 1.00 93.00 53 ALA A C 1
ATOM 432 O O . ALA A 1 53 ? -28.606 -0.607 1.476 1.00 93.00 53 ALA A O 1
ATOM 433 N N . ASN A 1 54 ? -29.609 0.762 0.016 1.00 90.06 54 ASN A N 1
ATOM 434 C CA . ASN A 1 54 ? -30.342 1.503 1.040 1.00 90.06 54 ASN A CA 1
ATOM 435 C C . ASN A 1 54 ? -31.483 0.663 1.659 1.00 90.06 54 ASN A C 1
ATOM 437 O O . ASN A 1 54 ? -31.869 -0.390 1.146 1.00 90.06 54 ASN A O 1
ATOM 441 N N . VAL A 1 55 ? -32.085 1.164 2.744 1.00 92.31 55 VAL A N 1
ATOM 442 C CA . VAL A 1 55 ? -33.144 0.463 3.504 1.00 92.31 55 VAL A CA 1
ATOM 443 C C . VAL A 1 55 ? -34.330 0.025 2.631 1.00 92.31 55 VAL A C 1
ATOM 445 O O . VAL A 1 55 ? -34.912 -1.029 2.876 1.00 92.31 55 VAL A O 1
ATOM 448 N N . SER A 1 56 ? -34.689 0.800 1.602 1.00 93.81 56 SER A N 1
ATOM 449 C CA . SER A 1 56 ? -35.760 0.438 0.663 1.00 93.81 56 SER A CA 1
ATOM 450 C C . SER A 1 56 ? -35.407 -0.737 -0.254 1.00 93.81 56 SER A C 1
ATOM 452 O O . SER A 1 56 ? -36.293 -1.538 -0.530 1.00 93.81 56 SER A O 1
ATOM 454 N N . ILE A 1 57 ? -34.144 -0.879 -0.671 1.00 95.00 57 ILE A N 1
ATOM 455 C CA . ILE A 1 57 ? -33.666 -2.042 -1.441 1.00 95.00 57 ILE A CA 1
ATOM 456 C C . ILE A 1 57 ? -33.633 -3.273 -0.530 1.00 95.00 57 ILE A C 1
ATOM 458 O O . ILE A 1 57 ? -34.226 -4.292 -0.855 1.00 95.00 57 ILE A O 1
ATOM 462 N N . LEU A 1 58 ? -33.041 -3.168 0.664 1.00 96.25 58 LEU A N 1
ATOM 463 C CA . LEU A 1 58 ? -32.972 -4.290 1.614 1.00 96.25 58 LEU A CA 1
ATOM 464 C C . LEU A 1 58 ? -34.371 -4.846 1.958 1.00 96.25 58 LEU A C 1
ATOM 466 O O . LEU A 1 58 ? -34.562 -6.059 2.024 1.00 96.25 58 LEU A O 1
ATOM 470 N N . LYS A 1 59 ? -35.376 -3.968 2.083 1.00 95.38 59 LYS A N 1
ATOM 471 C CA . LYS A 1 59 ? -36.781 -4.352 2.309 1.00 95.38 59 LYS A CA 1
ATOM 472 C C . LYS A 1 59 ? -37.472 -5.029 1.122 1.00 95.38 59 LYS A C 1
ATOM 474 O O . LYS A 1 59 ? -38.487 -5.686 1.339 1.00 95.38 59 LYS A O 1
ATOM 479 N N . GLN A 1 60 ? -36.957 -4.895 -0.101 1.00 96.00 60 GLN A N 1
ATOM 480 C CA . GLN A 1 60 ? -37.465 -5.631 -1.267 1.00 96.00 60 GLN A CA 1
ATOM 481 C C . GLN A 1 60 ? -37.041 -7.109 -1.231 1.00 96.00 60 GLN A C 1
ATOM 483 O O . GLN A 1 60 ? -37.811 -7.958 -1.664 1.00 96.00 60 GLN A O 1
ATOM 488 N N . HIS A 1 61 ? -35.896 -7.425 -0.614 1.00 95.69 61 HIS A N 1
ATOM 489 C CA . HIS A 1 61 ? -35.350 -8.788 -0.479 1.00 95.69 61 HIS A CA 1
ATOM 490 C C . HIS A 1 61 ? -35.604 -9.386 0.926 1.00 95.69 61 HIS A C 1
ATOM 492 O O . HIS A 1 61 ? -34.776 -10.093 1.510 1.00 95.69 61 HIS A O 1
ATOM 498 N N . GLU A 1 62 ? -36.792 -9.086 1.463 1.00 95.12 62 GLU A N 1
ATOM 499 C CA . GLU A 1 62 ? -37.384 -9.640 2.694 1.00 95.12 62 GLU A CA 1
ATOM 500 C C . GLU A 1 62 ? -36.666 -9.332 4.028 1.00 95.12 62 GLU A C 1
ATOM 502 O O . GLU A 1 62 ? -36.914 -10.001 5.036 1.00 95.12 62 GLU A O 1
ATOM 507 N N . VAL A 1 63 ? -35.827 -8.290 4.092 1.00 96.50 63 VAL A N 1
ATOM 508 C CA . VAL A 1 63 ? -35.288 -7.791 5.373 1.00 96.50 63 VAL A CA 1
ATOM 509 C C . VAL A 1 63 ? -36.362 -6.988 6.123 1.00 96.50 63 VAL A C 1
ATOM 511 O O . VAL A 1 63 ? -36.707 -5.882 5.714 1.00 96.50 63 VAL A O 1
ATOM 514 N N . ASP A 1 64 ? -36.895 -7.506 7.235 1.00 94.56 64 ASP A N 1
ATOM 515 C CA . ASP A 1 64 ? -37.951 -6.833 8.019 1.00 94.56 64 ASP A CA 1
ATOM 516 C C . ASP A 1 64 ? -37.362 -5.689 8.870 1.00 94.56 64 ASP A C 1
ATOM 518 O O . ASP A 1 64 ? -37.817 -4.534 8.803 1.00 94.56 64 ASP A O 1
ATOM 522 N N . LYS A 1 65 ? -36.296 -6.006 9.620 1.00 94.44 65 LYS A N 1
ATOM 523 C CA . LYS A 1 65 ? -35.610 -5.108 10.563 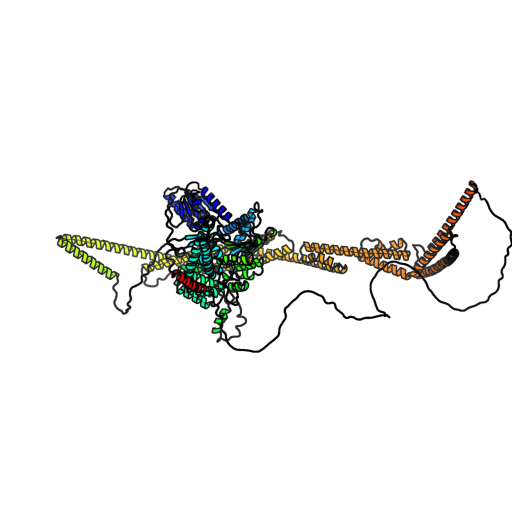1.00 94.44 65 LYS A CA 1
ATOM 524 C C . LYS A 1 65 ? -34.099 -5.093 10.353 1.00 94.44 65 LYS A C 1
ATOM 526 O O . LYS A 1 65 ? -33.495 -6.072 9.920 1.00 94.44 65 LYS A O 1
ATOM 531 N N . LEU A 1 66 ? -33.511 -3.955 10.713 1.00 93.75 66 LEU A N 1
ATOM 532 C CA . LEU A 1 66 ? -32.077 -3.697 10.687 1.00 93.75 66 LEU A CA 1
ATOM 533 C C . LEU A 1 66 ? -31.590 -3.506 12.123 1.00 93.75 66 LEU A C 1
ATOM 535 O O . LEU A 1 66 ? -32.132 -2.674 12.853 1.00 93.75 66 LEU A O 1
ATOM 539 N N . TYR A 1 67 ? -30.568 -4.260 12.504 1.00 93.06 67 TYR A N 1
ATOM 540 C CA . TYR A 1 67 ? -29.929 -4.207 13.813 1.00 93.06 67 TYR A CA 1
ATOM 541 C C . TYR A 1 67 ? -28.452 -3.843 13.665 1.00 93.06 67 TYR A C 1
ATOM 543 O O . TYR A 1 67 ? -27.823 -4.114 12.643 1.00 93.06 67 TYR A O 1
ATOM 551 N N . LYS A 1 68 ? -27.886 -3.230 14.701 1.00 92.38 68 LYS A N 1
ATOM 552 C CA . LYS A 1 68 ? -26.460 -2.914 14.795 1.00 92.38 68 LYS A CA 1
ATOM 553 C C . LYS A 1 68 ? -25.793 -3.961 15.685 1.00 92.38 68 LYS A C 1
ATOM 555 O O . LYS A 1 68 ? -26.318 -4.259 16.756 1.00 92.38 68 LYS A O 1
ATOM 560 N N . VAL A 1 69 ? -24.662 -4.516 15.256 1.00 89.75 69 VAL A N 1
ATOM 561 C CA . VAL A 1 69 ? -23.851 -5.405 16.102 1.00 89.75 69 VAL A CA 1
ATOM 562 C C . VAL A 1 69 ? -23.161 -4.554 17.173 1.00 89.75 69 VAL A C 1
ATOM 564 O O . VAL A 1 69 ? -22.389 -3.648 16.859 1.00 89.75 69 VAL A O 1
ATOM 567 N N . GLU A 1 70 ? -23.472 -4.828 18.438 1.00 84.56 70 GLU A N 1
ATOM 568 C CA . GLU A 1 70 ? -22.948 -4.148 19.629 1.00 84.56 70 GLU A CA 1
ATOM 569 C C . GLU A 1 70 ? -22.770 -5.162 20.767 1.00 84.56 70 GLU A C 1
ATOM 571 O O . GLU A 1 70 ? -23.397 -6.214 20.754 1.00 84.56 70 GLU A O 1
ATOM 576 N N . ASN A 1 71 ? -21.993 -4.832 21.804 1.00 71.81 71 ASN A N 1
ATOM 577 C CA . ASN A 1 71 ? -21.649 -5.743 22.912 1.00 71.81 71 ASN A CA 1
ATOM 578 C C . ASN A 1 71 ? -22.845 -6.283 23.736 1.00 71.81 71 ASN A C 1
ATOM 580 O O . ASN A 1 71 ? -22.640 -7.083 24.647 1.00 71.81 71 ASN A O 1
ATOM 584 N N . LYS A 1 72 ? -24.082 -5.843 23.470 1.00 74.69 72 LYS A N 1
ATOM 585 C CA . LYS A 1 72 ? -25.306 -6.390 24.070 1.00 74.69 72 LYS A CA 1
ATOM 586 C C . LYS A 1 72 ? -26.136 -7.086 22.980 1.00 74.69 72 LYS A C 1
ATOM 588 O O . LYS A 1 72 ? -26.493 -6.429 22.001 1.00 74.69 72 LYS A O 1
ATOM 593 N N . PRO A 1 73 ? -26.461 -8.386 23.113 1.00 70.44 73 PRO A N 1
ATOM 594 C CA . PRO A 1 73 ? -27.290 -9.085 22.135 1.00 70.44 73 PRO A CA 1
ATOM 595 C C . PRO A 1 73 ? -28.699 -8.483 22.098 1.00 70.44 73 PRO A C 1
ATOM 597 O O . PRO A 1 73 ? -29.328 -8.283 23.139 1.00 70.44 73 PRO A O 1
ATOM 600 N N . VAL A 1 74 ? -29.198 -8.188 20.896 1.00 75.69 74 VAL A N 1
ATOM 601 C CA . VAL A 1 74 ? -30.534 -7.608 20.710 1.00 75.69 74 VAL A CA 1
ATOM 602 C C . VAL A 1 74 ? -31.540 -8.716 20.416 1.00 75.69 74 VAL A C 1
ATOM 604 O O . VAL A 1 74 ? -31.340 -9.533 19.520 1.00 75.69 74 VAL A O 1
ATOM 607 N N . LEU A 1 75 ? -32.649 -8.729 21.158 1.00 75.12 75 LEU A N 1
ATOM 608 C CA . LEU A 1 75 ? -33.721 -9.707 20.984 1.00 75.12 75 LEU A CA 1
ATOM 609 C C . LEU A 1 75 ? -34.497 -9.446 19.681 1.00 75.12 75 LEU A C 1
ATOM 611 O O . LEU A 1 75 ? -35.451 -8.667 19.650 1.00 75.12 75 LEU A O 1
ATOM 615 N N . SER A 1 76 ? -34.100 -10.128 18.606 1.00 83.62 76 SER A N 1
ATOM 616 C CA . SER A 1 76 ? -34.946 -10.296 17.421 1.00 83.62 76 SER A CA 1
ATOM 617 C C . SER A 1 76 ? -36.148 -11.193 17.744 1.00 83.62 76 SER A C 1
ATOM 619 O O . SER A 1 76 ? -36.052 -12.145 18.524 1.00 83.62 76 SER A O 1
ATOM 621 N N . SER A 1 77 ? -37.280 -10.905 17.099 1.00 84.38 77 SER A N 1
ATOM 622 C CA . SER A 1 77 ? -38.505 -11.713 17.126 1.00 84.38 77 SER A CA 1
ATOM 623 C C . SER A 1 77 ? -38.638 -12.658 15.923 1.00 84.38 77 SER A C 1
ATOM 625 O O . SER A 1 77 ? -39.677 -13.290 15.775 1.00 84.38 77 SER A O 1
ATOM 627 N N . ASN A 1 78 ? -37.655 -12.683 15.022 1.00 90.12 78 ASN A N 1
ATOM 628 C CA . ASN A 1 78 ? -37.736 -13.349 13.723 1.00 90.12 78 ASN A CA 1
ATOM 629 C C . ASN A 1 78 ? -37.164 -14.783 13.790 1.00 90.12 78 ASN A C 1
ATOM 631 O O . ASN A 1 78 ? -36.487 -15.143 14.758 1.00 90.12 78 ASN A O 1
ATOM 635 N N . GLU A 1 79 ? -37.458 -15.610 12.788 1.00 92.38 79 GLU A N 1
ATOM 636 C CA . GLU A 1 79 ? -36.975 -16.999 12.681 1.00 92.38 79 GLU A CA 1
ATOM 637 C C . GLU A 1 79 ? -35.645 -17.110 11.920 1.00 92.38 79 GLU A C 1
ATOM 639 O O . GLU A 1 79 ? -34.943 -18.115 12.036 1.00 92.38 79 GLU A O 1
ATOM 644 N N . GLN A 1 80 ? -35.289 -16.076 11.152 1.00 95.44 80 GLN A N 1
ATOM 645 C CA . GLN A 1 80 ? -34.086 -16.032 10.322 1.00 95.44 80 GLN A CA 1
ATOM 646 C C . GLN A 1 80 ? -33.256 -14.790 10.663 1.00 95.44 80 GLN A C 1
ATOM 648 O O . GLN A 1 80 ? -33.746 -13.663 10.535 1.00 95.44 80 GLN A O 1
ATOM 653 N N . LEU A 1 81 ? -32.010 -14.988 11.098 1.00 95.62 81 LEU A N 1
ATOM 654 C CA . LEU A 1 81 ? -31.080 -13.910 11.446 1.00 95.62 81 LEU A CA 1
ATOM 655 C C . LEU A 1 81 ? -29.883 -13.930 10.488 1.00 95.62 81 LEU A C 1
ATOM 657 O O . LEU A 1 81 ? -29.219 -14.956 10.333 1.00 95.62 81 LEU A O 1
ATOM 661 N N . CYS A 1 82 ? -29.595 -12.791 9.862 1.00 97.31 82 CYS A N 1
ATOM 662 C CA . CYS A 1 82 ? -28.463 -12.613 8.958 1.00 97.31 82 CYS A CA 1
ATOM 663 C C . CYS A 1 82 ? -27.478 -11.596 9.551 1.00 97.31 82 CYS A C 1
ATOM 665 O O . CYS A 1 82 ? -27.900 -10.532 9.998 1.00 97.31 82 CYS A O 1
ATOM 667 N N . PHE A 1 83 ? -26.179 -11.886 9.533 1.00 97.31 83 PHE A N 1
ATOM 668 C CA . PHE A 1 83 ? -25.116 -11.049 10.097 1.00 97.31 83 PHE A CA 1
ATOM 669 C C . PHE A 1 83 ? -24.164 -10.591 8.992 1.00 97.31 83 PHE A C 1
ATOM 671 O O . PHE A 1 83 ? -23.462 -11.409 8.412 1.00 97.31 83 PHE A O 1
ATOM 678 N N . LEU A 1 84 ? -24.122 -9.290 8.710 1.00 97.50 84 LEU A N 1
ATOM 679 C CA . LEU A 1 84 ? -23.176 -8.660 7.790 1.00 97.50 84 LEU A CA 1
ATOM 680 C C . LEU A 1 84 ? -22.032 -8.027 8.597 1.00 97.50 84 LEU A C 1
ATOM 682 O O . LEU A 1 84 ? -22.218 -6.998 9.255 1.00 97.50 84 LEU A O 1
ATOM 686 N N . VAL A 1 85 ? -20.858 -8.661 8.572 1.00 96.25 85 VAL A N 1
ATOM 687 C CA . VAL A 1 85 ? -19.747 -8.378 9.502 1.00 96.25 85 VAL A CA 1
ATOM 688 C C . VAL A 1 85 ? -18.379 -8.393 8.813 1.00 96.25 85 VAL A C 1
ATOM 690 O O . VAL A 1 85 ? -18.182 -9.076 7.806 1.00 96.25 85 VAL A O 1
ATOM 693 N N . ARG A 1 86 ? -17.398 -7.670 9.372 1.00 93.19 86 ARG A N 1
ATOM 694 C CA . ARG A 1 86 ? -15.982 -7.929 9.069 1.00 93.19 86 ARG A CA 1
ATOM 695 C C . ARG A 1 86 ? -15.573 -9.270 9.717 1.00 93.19 86 ARG A C 1
ATOM 697 O O . ARG A 1 86 ? -16.115 -9.621 10.774 1.00 93.19 86 ARG A O 1
ATOM 704 N N . PRO A 1 87 ? -14.613 -10.017 9.144 1.00 92.31 87 PRO A N 1
ATOM 705 C CA . PRO A 1 87 ? -14.095 -11.270 9.707 1.00 92.31 87 PRO A CA 1
ATOM 706 C C . PRO A 1 87 ? -13.204 -11.016 10.942 1.00 92.31 87 PRO A C 1
ATOM 708 O O . PRO A 1 87 ? -11.982 -11.122 10.900 1.00 92.31 87 PRO A O 1
ATOM 711 N N . ARG A 1 88 ? -13.825 -10.624 12.059 1.00 90.88 88 ARG A N 1
ATOM 712 C CA . ARG A 1 88 ? -13.165 -10.295 13.332 1.00 90.88 88 ARG A CA 1
ATOM 713 C C . ARG A 1 88 ? -13.634 -11.281 14.410 1.00 90.88 88 ARG A C 1
ATOM 715 O O . ARG A 1 88 ? -14.838 -11.424 14.608 1.00 90.88 88 ARG A O 1
ATOM 722 N N . ILE A 1 89 ? -12.712 -11.887 15.165 1.00 92.00 89 ILE A N 1
ATOM 723 C CA . ILE A 1 89 ? -13.001 -12.911 16.200 1.00 92.00 89 ILE A CA 1
ATOM 724 C C . ILE A 1 89 ? -14.084 -12.457 17.203 1.00 92.00 89 ILE A C 1
ATOM 726 O O . ILE A 1 89 ? -15.009 -13.208 17.507 1.00 92.00 89 ILE A O 1
ATOM 730 N N . LYS A 1 90 ? -14.058 -11.182 17.626 1.00 91.56 90 LYS A N 1
ATOM 731 C CA . LYS A 1 90 ? -15.085 -10.567 18.496 1.00 91.56 90 LYS A CA 1
ATOM 732 C C . LYS A 1 90 ? -16.528 -10.755 17.977 1.00 91.56 90 LYS A C 1
ATOM 734 O O . LYS A 1 90 ? -17.456 -10.896 18.769 1.00 91.56 90 LYS A O 1
ATOM 739 N N . ASN A 1 91 ? -16.716 -10.753 16.653 1.00 93.31 91 ASN A N 1
ATOM 740 C CA . ASN A 1 91 ? -18.022 -10.886 16.010 1.00 93.31 91 ASN A CA 1
ATOM 741 C C . ASN A 1 91 ? -18.496 -12.345 16.057 1.00 93.31 91 ASN A C 1
ATOM 743 O O . ASN A 1 91 ? -19.691 -12.588 16.201 1.00 93.31 91 ASN A O 1
ATOM 747 N N . MET A 1 92 ? -17.570 -13.308 15.979 1.00 95.38 92 MET A N 1
ATOM 748 C CA . MET A 1 92 ? -17.891 -14.735 16.055 1.00 95.38 92 MET A CA 1
ATOM 749 C C . MET A 1 92 ? -18.354 -15.104 17.464 1.00 95.38 92 MET A C 1
ATOM 751 O O . MET A 1 92 ? -19.432 -15.672 17.600 1.00 95.38 92 MET A O 1
ATOM 755 N N . HIS A 1 93 ? -17.650 -14.653 18.510 1.00 93.44 93 HIS A N 1
ATOM 756 C CA . HIS A 1 93 ? -18.122 -14.813 19.893 1.00 93.44 93 HIS A CA 1
ATOM 757 C C . HIS A 1 93 ? -19.482 -14.131 20.135 1.00 93.44 93 HIS A C 1
ATOM 759 O O . HIS A 1 93 ? -20.317 -14.675 20.854 1.00 93.44 93 HIS A O 1
ATOM 765 N N . TYR A 1 94 ? -19.760 -12.964 19.535 1.00 92.94 94 TYR A N 1
ATOM 766 C CA . TYR A 1 94 ? -21.087 -12.333 19.637 1.00 92.94 94 TYR A CA 1
ATOM 767 C C . TYR A 1 94 ? -22.198 -13.216 19.046 1.00 92.94 94 TYR A C 1
ATOM 769 O O . TYR A 1 94 ? -23.246 -13.397 19.669 1.00 92.94 94 TYR A O 1
ATOM 777 N N . ILE A 1 95 ? -21.958 -13.789 17.863 1.00 93.94 95 ILE A N 1
ATOM 778 C CA . ILE A 1 95 ? -22.902 -14.683 17.182 1.00 93.94 95 ILE A CA 1
ATOM 779 C C . ILE A 1 95 ? -23.059 -15.991 17.971 1.00 93.94 95 ILE A C 1
ATOM 781 O O . ILE A 1 95 ? -24.189 -16.395 18.237 1.00 93.94 95 ILE A O 1
ATOM 785 N N . ALA A 1 96 ? -21.961 -16.589 18.440 1.00 94.25 96 ALA A N 1
ATOM 786 C CA . ALA A 1 96 ? -21.957 -17.767 19.307 1.00 94.25 96 ALA A CA 1
ATOM 787 C C . ALA A 1 96 ? -22.787 -17.572 20.577 1.00 94.25 96 ALA A C 1
ATOM 789 O O . ALA A 1 96 ? -23.669 -18.379 20.863 1.00 94.25 96 ALA A O 1
ATOM 790 N N . ASN A 1 97 ? -22.592 -16.460 21.291 1.00 91.94 97 ASN A N 1
ATOM 791 C CA . ASN A 1 97 ? -23.382 -16.133 22.477 1.00 91.94 97 ASN A CA 1
ATOM 792 C C . ASN A 1 97 ? -24.885 -16.016 22.165 1.00 91.94 97 ASN A C 1
ATOM 794 O O . ASN A 1 97 ? -25.707 -16.445 22.974 1.00 91.94 97 ASN A O 1
ATOM 798 N N . LEU A 1 98 ? -25.267 -15.479 21.000 1.00 91.38 98 LEU A N 1
ATOM 799 C CA . LEU A 1 98 ? -26.673 -15.391 20.595 1.00 91.38 98 LEU A CA 1
ATOM 800 C C . LEU A 1 98 ? -27.262 -16.767 20.235 1.00 91.38 98 LEU A C 1
ATOM 802 O O . LEU A 1 98 ? -28.338 -17.113 20.723 1.00 91.38 98 LEU A O 1
ATOM 806 N N . VAL A 1 99 ? -26.555 -17.558 19.421 1.00 93.31 99 VAL A N 1
ATOM 807 C CA . VAL A 1 99 ? -26.976 -18.907 19.001 1.00 93.31 99 VAL A CA 1
ATOM 808 C C . VAL A 1 99 ? -27.082 -19.836 20.211 1.00 93.31 99 VAL A C 1
ATOM 810 O O . VAL A 1 99 ? -28.103 -20.495 20.395 1.00 93.31 99 VAL A O 1
ATOM 813 N N . ASN A 1 100 ? -26.084 -19.839 21.098 1.00 93.31 100 ASN A N 1
ATOM 814 C CA . ASN A 1 100 ? -26.096 -20.663 22.305 1.00 93.31 100 ASN A CA 1
ATOM 815 C C . ASN A 1 100 ? -27.167 -20.196 23.316 1.00 93.31 100 ASN A C 1
ATOM 817 O O . ASN A 1 100 ? -27.812 -21.038 23.943 1.00 93.31 100 ASN A O 1
ATOM 821 N N . ALA A 1 101 ? -27.470 -18.894 23.415 1.00 91.38 101 ALA A N 1
ATOM 822 C CA . ALA A 1 101 ? -28.605 -18.403 24.208 1.00 91.38 101 ALA A CA 1
ATOM 823 C C . ALA A 1 101 ? -29.980 -18.785 23.618 1.00 91.38 101 ALA A C 1
ATOM 825 O O . ALA A 1 101 ? -30.935 -18.998 24.369 1.00 91.38 101 ALA A O 1
ATOM 826 N N . ASP A 1 102 ? -30.101 -18.891 22.293 1.00 92.06 102 ASP A N 1
ATOM 827 C CA . ASP A 1 102 ? -31.298 -19.418 21.633 1.00 92.06 102 ASP A CA 1
ATOM 828 C C . ASP A 1 102 ? -31.435 -20.939 21.841 1.00 92.06 102 ASP A C 1
ATOM 830 O O . ASP A 1 102 ? -32.516 -21.380 22.242 1.00 92.06 102 ASP A O 1
ATOM 834 N N . LYS A 1 103 ? -30.346 -21.717 21.703 1.00 91.06 103 LYS A N 1
ATOM 835 C CA . LYS A 1 103 ? -30.298 -23.159 22.029 1.00 91.06 103 LYS A CA 1
ATOM 836 C C . LYS A 1 103 ? -30.744 -23.429 23.472 1.00 91.06 103 LYS A C 1
ATOM 838 O O . LYS A 1 103 ? -31.649 -24.231 23.692 1.00 91.06 103 LYS A O 1
ATOM 843 N N . VAL A 1 104 ? -30.169 -22.723 24.454 1.00 92.88 104 VAL A N 1
ATOM 844 C CA . VAL A 1 104 ? -30.524 -22.848 25.886 1.00 92.88 104 VAL A CA 1
ATOM 845 C C . VAL A 1 104 ? -31.990 -22.488 26.152 1.00 92.88 104 VAL A C 1
ATOM 847 O O . VAL A 1 104 ? -32.624 -23.075 27.026 1.00 92.88 104 VAL A O 1
ATOM 850 N N . ALA A 1 105 ? -32.559 -21.562 25.379 1.00 91.12 105 ALA A N 1
ATOM 851 C CA . ALA A 1 105 ? -33.968 -21.189 25.469 1.00 91.12 105 ALA A CA 1
ATOM 852 C C . ALA A 1 105 ? -34.914 -22.064 24.617 1.00 91.12 105 ALA A C 1
ATOM 854 O O . ALA A 1 105 ? -36.093 -21.728 24.493 1.00 91.12 105 ALA A O 1
ATOM 855 N N . GLY A 1 106 ? -34.421 -23.149 24.006 1.00 90.62 106 GLY A N 1
ATOM 856 C CA . GLY A 1 106 ? -35.213 -24.052 23.166 1.00 90.62 106 GLY A CA 1
ATOM 857 C C . GLY A 1 106 ? -35.707 -23.435 21.851 1.00 90.62 106 GLY A C 1
ATOM 858 O O . GLY A 1 106 ? -36.665 -23.938 21.264 1.00 90.62 106 GLY A O 1
ATOM 859 N N . ARG A 1 107 ? -35.099 -22.337 21.382 1.00 89.69 107 ARG A N 1
ATOM 860 C CA . ARG A 1 107 ? -35.475 -21.659 20.133 1.00 89.69 107 ARG A CA 1
ATOM 861 C C . ARG A 1 107 ? -34.657 -22.205 18.966 1.00 89.69 107 ARG A C 1
ATOM 863 O O . ARG A 1 107 ? -33.440 -22.076 18.946 1.00 89.69 107 ARG A O 1
ATOM 870 N N . THR A 1 108 ? -35.339 -22.766 17.969 1.00 88.44 108 THR A N 1
ATOM 871 C CA . THR A 1 108 ? -34.730 -23.149 16.684 1.00 88.44 108 THR A CA 1
ATOM 872 C C . THR A 1 108 ? -34.898 -22.008 15.682 1.00 88.44 108 THR A C 1
ATOM 874 O O . THR A 1 108 ? -35.994 -21.463 15.552 1.00 88.44 108 THR A O 1
ATOM 877 N N . ARG A 1 109 ? -33.822 -21.639 14.983 1.00 92.69 109 ARG A N 1
ATOM 878 C CA . ARG A 1 109 ? -33.762 -20.542 14.003 1.00 92.69 109 ARG A CA 1
ATOM 879 C C . ARG A 1 109 ? -32.790 -20.886 12.879 1.00 92.69 109 ARG A C 1
ATOM 881 O O . ARG A 1 109 ? -32.017 -21.830 13.002 1.00 92.69 109 ARG A O 1
ATOM 888 N N . LYS A 1 110 ? -32.808 -20.098 11.802 1.00 95.44 110 LYS A N 1
ATOM 889 C CA . LYS A 1 110 ? -31.754 -20.106 10.778 1.00 95.44 110 LYS A CA 1
ATOM 890 C C . LYS A 1 110 ? -30.803 -18.936 10.998 1.00 95.44 110 LYS A C 1
ATOM 892 O O . LYS A 1 110 ? -31.257 -17.797 11.127 1.00 95.44 110 LYS A O 1
ATOM 897 N N . TYR A 1 111 ? -29.505 -19.211 10.970 1.00 96.06 111 TYR A N 1
ATOM 898 C CA . TYR A 1 111 ? -28.454 -18.208 11.107 1.00 96.06 111 TYR A CA 1
ATOM 899 C C . TYR A 1 111 ? -27.591 -18.173 9.840 1.00 96.06 111 TYR A C 1
ATOM 901 O O . TYR A 1 111 ? -27.200 -19.217 9.305 1.00 96.06 111 TYR A O 1
ATOM 909 N N . LYS A 1 112 ? -27.288 -16.966 9.358 1.00 97.31 112 LYS A N 1
ATOM 910 C CA . LYS A 1 112 ? -26.383 -16.738 8.227 1.00 97.31 112 LYS A CA 1
ATOM 911 C C . LYS A 1 112 ? -25.377 -15.642 8.543 1.00 97.31 112 LYS A C 1
ATOM 913 O O . LYS A 1 112 ? -25.770 -14.572 8.994 1.00 97.31 112 LYS A O 1
ATOM 918 N N . VAL A 1 113 ? -24.105 -15.876 8.255 1.00 97.75 113 VAL A N 1
ATOM 919 C CA . VAL A 1 113 ? -23.030 -14.884 8.324 1.00 97.75 113 VAL A CA 1
ATOM 920 C C . VAL A 1 113 ? -22.569 -14.575 6.909 1.00 97.75 113 VAL A C 1
ATOM 922 O O . VAL A 1 113 ? -22.204 -15.472 6.155 1.00 97.75 113 VAL A O 1
ATOM 925 N N . ILE A 1 114 ? -22.592 -13.294 6.563 1.00 97.88 114 ILE A N 1
ATOM 926 C CA . ILE A 1 114 ? -22.022 -12.737 5.344 1.00 97.88 114 ILE A CA 1
ATOM 927 C C . ILE A 1 114 ? -20.781 -11.956 5.772 1.00 97.88 114 ILE A C 1
ATOM 929 O O . ILE A 1 114 ? -20.875 -10.866 6.350 1.00 97.88 114 ILE A O 1
ATOM 933 N N . PHE A 1 115 ? -19.613 -12.532 5.511 1.00 96.44 115 PHE A N 1
ATOM 934 C CA . PHE A 1 115 ? -18.335 -11.874 5.736 1.00 96.44 115 PHE A CA 1
ATOM 935 C C . PHE A 1 115 ? -18.060 -10.865 4.621 1.00 96.44 115 PHE A C 1
ATOM 937 O O . PHE A 1 115 ? -18.318 -11.138 3.453 1.00 96.44 115 PHE A O 1
ATOM 944 N N . SER A 1 116 ? -17.508 -9.702 4.962 1.00 93.88 116 SER A N 1
ATOM 945 C CA . SER A 1 116 ? -17.062 -8.714 3.975 1.00 93.88 116 SER A CA 1
ATOM 946 C C . SER A 1 116 ? -15.678 -8.181 4.342 1.00 93.88 116 SER A C 1
ATOM 948 O O . SER A 1 116 ? -15.491 -7.750 5.482 1.00 93.88 116 SER A O 1
ATOM 950 N N . PRO A 1 117 ? -14.699 -8.128 3.421 1.00 92.06 117 PRO A N 1
ATOM 951 C CA . PRO A 1 117 ? -14.786 -8.471 1.997 1.00 92.06 117 PRO A CA 1
ATOM 952 C C . PRO A 1 117 ? -14.545 -9.965 1.705 1.00 92.06 117 PRO A C 1
ATOM 954 O O . PRO A 1 117 ? -14.867 -10.430 0.624 1.00 92.06 117 PRO A O 1
ATOM 957 N N . GLN A 1 118 ? -13.979 -10.698 2.662 1.00 91.56 118 GLN A N 1
ATOM 958 C CA . GLN A 1 118 ? -13.641 -12.123 2.597 1.00 91.56 118 GLN A CA 1
ATOM 959 C C . GLN A 1 118 ? -13.860 -12.733 3.990 1.00 91.56 118 GLN A C 1
ATOM 961 O O . GLN A 1 118 ? -13.892 -11.991 4.982 1.00 91.56 118 GLN A O 1
ATOM 966 N N . LYS A 1 119 ? -14.013 -14.053 4.089 1.00 90.75 119 LYS A N 1
ATOM 967 C CA . LYS A 1 119 ? -13.989 -14.793 5.357 1.00 90.75 119 LYS A CA 1
ATOM 968 C C . LYS A 1 119 ? -12.545 -15.108 5.748 1.00 90.75 119 LYS A C 1
ATOM 970 O O . LYS A 1 119 ? -11.635 -15.065 4.928 1.00 90.75 119 LYS A O 1
ATOM 975 N N . PHE A 1 120 ? -12.339 -15.469 7.010 1.00 90.56 120 PHE A N 1
ATOM 976 C CA . PHE A 1 120 ? -11.073 -16.040 7.470 1.00 90.56 120 PHE A CA 1
ATOM 977 C C . PHE A 1 120 ? -11.337 -17.377 8.148 1.00 90.56 120 PHE A C 1
ATOM 979 O O . PHE A 1 120 ? -12.248 -17.475 8.969 1.00 90.56 120 PHE A O 1
ATOM 986 N N . TYR A 1 121 ? -10.498 -18.374 7.868 1.00 89.88 121 TYR A N 1
ATOM 987 C CA . TYR A 1 121 ? -10.590 -19.703 8.480 1.00 89.88 121 TYR A CA 1
ATOM 988 C C . TYR A 1 121 ? -10.549 -19.643 10.019 1.00 89.88 121 TYR A C 1
ATOM 990 O O . TYR A 1 121 ? -11.296 -20.343 10.690 1.00 89.88 121 TYR A O 1
ATOM 998 N N . ALA A 1 122 ? -9.787 -18.704 10.594 1.00 91.31 122 ALA A N 1
ATOM 999 C CA . ALA A 1 122 ? -9.779 -18.444 12.037 1.00 91.31 122 ALA A CA 1
ATOM 1000 C C . ALA A 1 122 ? -11.147 -18.001 12.607 1.00 91.31 122 ALA A C 1
ATOM 1002 O O . ALA A 1 122 ? -11.408 -18.198 13.788 1.00 91.31 122 ALA A O 1
ATOM 1003 N N . CYS A 1 123 ? -12.039 -17.416 11.798 1.00 93.94 123 CYS A N 1
ATOM 1004 C CA . CYS A 1 123 ? -13.421 -17.160 12.214 1.00 93.94 123 CYS A CA 1
ATOM 1005 C C . CYS A 1 123 ? -14.271 -18.437 12.169 1.00 93.94 123 CYS A C 1
ATOM 1007 O O . CYS A 1 123 ? -15.096 -18.632 13.054 1.00 93.94 123 CYS A O 1
ATOM 1009 N N . GLU A 1 124 ? -14.057 -19.310 11.180 1.00 92.94 124 GLU A N 1
ATOM 1010 C CA . GLU A 1 124 ? -14.736 -20.610 11.082 1.00 92.94 124 GLU A CA 1
ATOM 1011 C C . GLU A 1 124 ? -14.340 -21.529 12.252 1.00 92.94 124 GLU A C 1
ATOM 1013 O O . GLU A 1 124 ? -15.224 -22.080 12.904 1.00 92.94 124 GLU A O 1
ATOM 1018 N N . MET A 1 125 ? -13.051 -21.574 12.614 1.00 94.56 125 MET A N 1
ATOM 1019 C CA . MET A 1 125 ? -12.554 -22.279 13.807 1.00 94.56 125 MET A CA 1
ATOM 1020 C C . MET A 1 125 ? -13.235 -21.815 15.102 1.00 94.56 125 MET A C 1
ATOM 1022 O O . MET A 1 125 ? -13.658 -22.648 15.893 1.00 94.56 125 MET A O 1
ATOM 1026 N N . VAL A 1 126 ? -13.411 -20.505 15.319 1.00 96.19 126 VAL A N 1
ATOM 1027 C CA . VAL A 1 126 ? -14.088 -20.000 16.533 1.00 96.19 126 VAL A CA 1
ATOM 1028 C C . VAL A 1 126 ? -15.561 -20.428 16.581 1.00 96.19 126 VAL A C 1
ATOM 1030 O O . VAL A 1 126 ? -16.084 -20.702 17.657 1.00 96.19 126 VAL A O 1
ATOM 1033 N N . LEU A 1 127 ? -16.240 -20.539 15.433 1.00 95.38 127 LEU A N 1
ATOM 1034 C CA . LEU A 1 127 ? -17.606 -21.077 15.376 1.00 95.38 127 LEU A CA 1
ATOM 1035 C C . LEU A 1 127 ? -17.640 -22.594 15.661 1.00 95.38 127 LEU A C 1
ATOM 1037 O O . LEU A 1 127 ? -18.637 -23.092 16.189 1.00 95.38 127 LEU A O 1
ATOM 1041 N N . GLU A 1 128 ? -16.575 -23.330 15.333 1.00 96.50 128 GLU A N 1
ATOM 1042 C CA . GLU A 1 128 ? -16.420 -24.755 15.659 1.00 96.50 128 GLU A CA 1
ATOM 1043 C C . GLU A 1 128 ? -16.127 -24.965 17.156 1.00 96.50 128 GLU A C 1
ATOM 1045 O O . GLU A 1 128 ? -16.830 -25.739 17.807 1.00 96.50 128 GLU A O 1
ATOM 1050 N N . GLU A 1 129 ? -15.180 -24.213 17.726 1.00 96.69 129 GLU A N 1
ATOM 1051 C CA . GLU A 1 129 ? -14.826 -24.227 19.157 1.00 96.69 129 GLU A CA 1
ATOM 1052 C C . GLU A 1 129 ? -16.015 -23.854 20.064 1.00 96.69 129 GLU A C 1
ATOM 1054 O O . GLU A 1 129 ? -16.228 -24.479 21.103 1.00 96.69 129 GLU A O 1
ATOM 1059 N N . GLU A 1 130 ? -16.835 -22.882 19.651 1.00 96.38 130 GLU A N 1
ATOM 1060 C CA . GLU A 1 130 ? -18.079 -22.479 20.333 1.00 96.38 130 GLU A CA 1
ATOM 1061 C C . GLU A 1 130 ? -19.253 -23.463 20.113 1.00 96.38 130 GLU A C 1
ATOM 1063 O O . GLU A 1 130 ? -20.359 -23.252 20.627 1.00 96.38 130 GLU A O 1
ATOM 1068 N N . GLY A 1 131 ? -19.046 -24.535 19.339 1.00 95.38 131 GLY A N 1
ATOM 1069 C CA . GLY A 1 131 ? -20.035 -25.586 19.097 1.00 95.38 131 GLY A CA 1
ATOM 1070 C C . GLY A 1 131 ? -21.245 -25.142 18.268 1.00 95.38 131 GLY A C 1
ATOM 1071 O O . GLY A 1 131 ? -22.350 -25.648 18.490 1.00 95.38 131 GLY A O 1
ATOM 1072 N N . ILE A 1 132 ? -21.068 -24.182 17.349 1.00 95.44 132 ILE A N 1
ATOM 1073 C CA . ILE A 1 132 ? -22.147 -23.620 16.514 1.00 95.44 132 ILE A CA 1
ATOM 1074 C C . ILE A 1 132 ? -21.897 -23.654 14.997 1.00 95.44 132 ILE A C 1
ATOM 1076 O O . ILE A 1 132 ? -22.790 -23.273 14.244 1.00 95.44 132 ILE A O 1
ATOM 1080 N N . TYR A 1 133 ? -20.739 -24.119 14.514 1.00 94.56 133 TYR A N 1
ATOM 1081 C CA . TYR A 1 133 ? -20.418 -24.151 13.074 1.00 94.56 133 TYR A CA 1
ATOM 1082 C C . TYR A 1 133 ? -21.490 -24.873 12.233 1.00 94.56 133 TYR A C 1
ATOM 1084 O O . TYR A 1 133 ? -21.878 -24.393 11.174 1.00 94.56 133 TYR A O 1
ATOM 1092 N N . GLY A 1 134 ? -22.050 -25.977 12.742 1.00 93.62 134 GLY A N 1
ATOM 1093 C CA . GLY A 1 134 ? -23.134 -26.715 12.076 1.00 93.62 134 GLY A CA 1
ATOM 1094 C C . GLY A 1 134 ? -24.516 -26.040 12.107 1.00 93.62 134 GLY A C 1
ATOM 1095 O O . GLY A 1 134 ? -25.409 -26.466 11.376 1.00 93.62 134 GLY A O 1
ATOM 1096 N N . ASP A 1 135 ? -24.712 -25.004 12.928 1.00 94.31 135 ASP A N 1
ATOM 1097 C CA . ASP A 1 135 ? -25.972 -24.252 13.050 1.00 94.31 135 ASP A CA 1
ATOM 1098 C C . ASP A 1 135 ? -26.005 -22.991 12.163 1.00 94.31 135 ASP A C 1
ATOM 1100 O O . ASP A 1 135 ? -27.052 -22.348 12.028 1.00 94.31 135 ASP A O 1
ATOM 1104 N N . VAL A 1 136 ? -24.863 -22.600 11.581 1.00 95.62 136 VAL A N 1
ATOM 1105 C CA . VAL A 1 136 ? -24.661 -21.293 10.944 1.00 95.62 136 VAL A CA 1
ATOM 1106 C C . VAL A 1 136 ? -24.132 -21.447 9.518 1.00 95.62 136 VAL A C 1
ATOM 1108 O O . VAL A 1 136 ? -23.073 -22.014 9.284 1.00 95.62 136 VAL A O 1
ATOM 1111 N N . SER A 1 137 ? -24.848 -20.878 8.548 1.00 96.06 137 SER A N 1
ATOM 1112 C CA . SER A 1 137 ? -24.359 -20.771 7.163 1.00 96.06 137 SER A CA 1
ATOM 1113 C C . SER A 1 137 ? -23.378 -19.603 7.012 1.00 96.06 137 SER A C 1
ATOM 1115 O O . SER A 1 137 ? -23.653 -18.509 7.506 1.00 96.06 137 SER A O 1
ATOM 1117 N N . CYS A 1 138 ? -22.249 -19.810 6.333 1.00 96.44 138 CYS A N 1
ATOM 1118 C CA . CYS A 1 138 ? -21.204 -18.799 6.145 1.00 96.44 138 CYS A CA 1
ATOM 1119 C C . CYS A 1 138 ? -20.929 -18.551 4.656 1.00 96.44 138 CYS A C 1
ATOM 1121 O O . CYS A 1 138 ? -20.552 -19.470 3.935 1.00 96.44 138 CYS A O 1
ATOM 1123 N N . ASP A 1 139 ? -21.066 -17.296 4.227 1.00 96.38 139 ASP A N 1
ATOM 1124 C CA . ASP A 1 139 ? -20.846 -16.831 2.854 1.00 96.38 139 ASP A CA 1
ATOM 1125 C C . ASP A 1 139 ? -19.946 -15.582 2.819 1.00 96.38 139 ASP A C 1
ATOM 1127 O O . ASP A 1 139 ? -19.775 -14.879 3.821 1.00 96.38 139 ASP A O 1
ATOM 1131 N N . GLU A 1 140 ? -19.412 -15.268 1.639 1.00 95.38 140 GLU A N 1
ATOM 1132 C CA . GLU A 1 140 ? -18.571 -14.094 1.390 1.00 95.38 140 GLU A CA 1
ATOM 1133 C C . GLU A 1 140 ? -19.256 -13.074 0.480 1.00 95.38 140 GLU A C 1
ATOM 1135 O O . GLU A 1 140 ? -19.775 -13.403 -0.588 1.00 95.38 140 GLU A O 1
ATOM 1140 N N . TRP A 1 141 ? -19.186 -11.803 0.868 1.00 95.19 141 TRP A N 1
ATOM 1141 C CA . TRP A 1 141 ? -19.518 -10.668 0.022 1.00 95.19 141 TRP A CA 1
ATOM 1142 C C . TRP A 1 141 ? -18.238 -9.924 -0.362 1.00 95.19 141 TRP A C 1
ATOM 1144 O O . TRP A 1 141 ? -17.726 -9.119 0.425 1.00 95.19 141 TRP A O 1
ATOM 1154 N N . ALA A 1 142 ? -17.771 -10.182 -1.591 1.00 89.12 142 ALA A N 1
ATOM 1155 C CA . ALA A 1 142 ? -16.510 -9.731 -2.205 1.00 89.12 142 ALA A CA 1
ATOM 1156 C C . ALA A 1 142 ? -16.442 -8.214 -2.503 1.00 89.12 142 ALA A C 1
ATOM 1158 O O . ALA A 1 142 ? -15.882 -7.752 -3.495 1.00 89.12 142 ALA A O 1
ATOM 1159 N N . PHE A 1 143 ? -17.037 -7.409 -1.629 1.00 88.56 143 PHE A N 1
ATOM 1160 C CA . PHE A 1 143 ? -17.114 -5.962 -1.719 1.00 88.56 143 PHE A CA 1
ATOM 1161 C C . PHE A 1 143 ? -15.823 -5.311 -1.204 1.00 88.56 143 PHE A C 1
ATOM 1163 O O . PHE A 1 143 ? -15.720 -4.885 -0.052 1.00 88.56 143 PHE A O 1
ATOM 1170 N N . SER A 1 144 ? -14.827 -5.256 -2.089 1.00 88.00 144 SER A N 1
ATOM 1171 C CA . SER A 1 144 ? -13.521 -4.624 -1.864 1.00 88.00 144 SER A CA 1
ATOM 1172 C C . SER A 1 144 ? -13.407 -3.200 -2.426 1.00 88.00 144 SER A C 1
ATOM 1174 O O . SER A 1 144 ? -12.439 -2.515 -2.111 1.00 88.00 144 SER A O 1
ATOM 1176 N N . LEU A 1 145 ? -14.366 -2.732 -3.239 1.00 95.56 145 LEU A N 1
ATOM 1177 C CA . LEU A 1 145 ? -14.288 -1.446 -3.947 1.00 95.56 145 LEU A CA 1
ATOM 1178 C C . LEU A 1 145 ? -15.581 -0.623 -3.859 1.00 95.56 145 LEU A C 1
ATOM 1180 O O . LEU A 1 145 ? -16.598 -0.951 -4.474 1.00 95.56 145 LEU A O 1
ATOM 1184 N N . LEU A 1 146 ? -15.509 0.516 -3.168 1.00 95.56 146 LEU A N 1
ATOM 1185 C CA . LEU A 1 146 ? -16.569 1.518 -3.088 1.00 95.56 146 LEU A CA 1
ATOM 1186 C C . LEU A 1 146 ? -16.153 2.831 -3.779 1.00 95.56 146 LEU A C 1
ATOM 1188 O O . LEU A 1 146 ? -15.283 3.537 -3.266 1.00 95.56 146 LEU A O 1
ATOM 1192 N N . PRO A 1 147 ? -16.825 3.246 -4.870 1.00 95.69 147 PRO A N 1
ATOM 1193 C CA . PRO A 1 147 ? -16.644 4.582 -5.433 1.00 95.69 147 PRO A CA 1
ATOM 1194 C C . PRO A 1 147 ? -17.247 5.657 -4.513 1.00 95.69 147 PRO A C 1
ATOM 1196 O O . PRO A 1 147 ? -18.479 5.813 -4.418 1.00 95.69 147 PRO A O 1
ATOM 1199 N N . LEU A 1 148 ? -16.366 6.387 -3.825 1.00 93.88 148 LEU A N 1
ATOM 1200 C CA . LEU A 1 148 ? -16.671 7.524 -2.954 1.00 93.88 148 LEU A CA 1
ATOM 1201 C C . LEU A 1 148 ? -17.024 8.774 -3.769 1.00 93.88 148 LEU A C 1
ATOM 1203 O O . LEU A 1 148 ? -17.992 9.458 -3.429 1.00 93.88 148 LEU A O 1
ATOM 1207 N N . ASP A 1 149 ? -16.316 9.001 -4.873 1.00 92.94 149 ASP A N 1
ATOM 1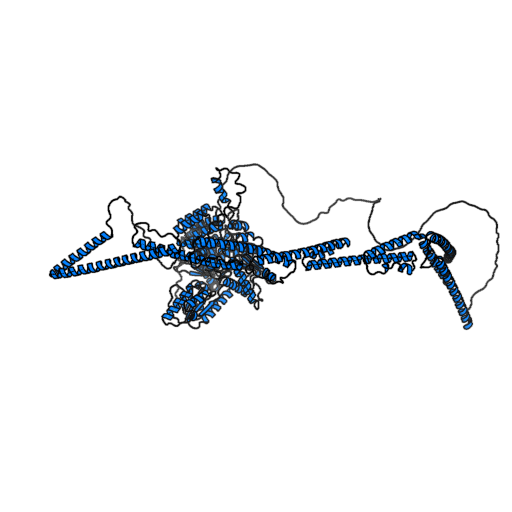208 C CA . ASP A 1 149 ? -16.550 10.075 -5.846 1.00 92.94 149 ASP A CA 1
ATOM 1209 C C . ASP A 1 149 ? -16.203 9.588 -7.271 1.00 92.94 149 ASP A C 1
ATOM 1211 O O . ASP A 1 149 ? -15.896 8.411 -7.460 1.00 92.94 149 ASP A O 1
ATOM 1215 N N . VAL A 1 150 ? -16.266 10.470 -8.273 1.00 92.06 150 VAL A N 1
ATOM 1216 C CA . VAL A 1 150 ? -15.949 10.179 -9.687 1.00 92.06 150 VAL A CA 1
ATOM 1217 C C . VAL A 1 150 ? -14.511 9.709 -9.928 1.00 92.06 150 VAL A C 1
ATOM 1219 O O . VAL A 1 150 ? -14.271 8.957 -10.865 1.00 92.06 150 VAL A O 1
ATOM 1222 N N . ASP A 1 151 ? -13.566 10.142 -9.092 1.00 95.19 151 ASP A N 1
ATOM 1223 C CA . ASP A 1 151 ? -12.135 9.838 -9.195 1.00 95.19 151 ASP A CA 1
ATOM 1224 C C . ASP A 1 151 ? -11.571 9.132 -7.949 1.00 95.19 151 ASP A C 1
ATOM 1226 O O . ASP A 1 151 ? -10.367 8.912 -7.882 1.00 95.19 151 ASP A O 1
ATOM 1230 N N . LEU A 1 152 ? -12.409 8.762 -6.969 1.00 96.69 152 LEU A N 1
ATOM 1231 C CA . LEU A 1 152 ? -11.977 8.189 -5.687 1.00 96.69 152 LEU A CA 1
ATOM 1232 C C . LEU A 1 152 ? -12.713 6.884 -5.356 1.00 96.69 152 LEU A C 1
ATOM 1234 O O . LEU A 1 152 ? -13.916 6.878 -5.076 1.00 96.69 152 LEU A O 1
ATOM 1238 N N . LEU A 1 153 ? -11.952 5.794 -5.314 1.00 97.81 153 LEU A N 1
ATOM 1239 C CA . LEU A 1 153 ? -12.320 4.463 -4.845 1.00 97.81 153 LEU A CA 1
ATOM 1240 C C . LEU A 1 153 ? -11.714 4.210 -3.454 1.00 97.81 153 LEU A C 1
ATOM 1242 O O . LEU A 1 153 ? -10.588 4.614 -3.167 1.00 97.81 153 LEU A O 1
ATOM 1246 N N . SER A 1 154 ? -12.439 3.501 -2.592 1.00 97.12 154 SER A N 1
ATOM 1247 C CA . SER A 1 154 ? -11.956 3.086 -1.270 1.00 97.12 154 SER A CA 1
ATOM 1248 C C . SER A 1 154 ? -12.402 1.665 -0.944 1.00 97.12 154 SER A C 1
ATOM 1250 O O . SER A 1 154 ? -13.501 1.261 -1.325 1.00 97.12 154 SER A O 1
ATOM 1252 N N . MET A 1 155 ? -11.576 0.921 -0.210 1.00 96.81 155 MET A N 1
ATOM 1253 C CA . MET A 1 155 ? -11.934 -0.396 0.339 1.00 96.81 155 MET A CA 1
ATOM 1254 C C . MET A 1 155 ? -12.712 -0.282 1.668 1.00 96.81 155 MET A C 1
ATOM 1256 O O . MET A 1 155 ? -13.296 -1.259 2.142 1.00 96.81 155 MET A O 1
ATOM 1260 N N . GLU A 1 156 ? -12.721 0.914 2.275 1.00 93.94 156 GLU A N 1
ATOM 1261 C CA . GLU A 1 156 ? -13.277 1.212 3.605 1.00 93.94 156 GLU A CA 1
ATOM 1262 C C . GLU A 1 156 ? -12.842 0.184 4.676 1.00 93.94 156 GLU A C 1
ATOM 1264 O O . GLU A 1 156 ? -13.648 -0.295 5.480 1.00 93.94 156 GLU A O 1
ATOM 1269 N N . LEU A 1 157 ? -11.551 -0.168 4.672 1.00 92.81 157 LEU A N 1
ATOM 1270 C CA . LEU A 1 157 ? -10.864 -1.024 5.646 1.00 92.81 157 LEU A CA 1
ATOM 1271 C C . LEU A 1 157 ? -10.008 -0.157 6.594 1.00 92.81 157 LEU A C 1
ATOM 1273 O O . LEU A 1 157 ? -8.787 -0.090 6.423 1.00 92.81 157 LEU A O 1
ATOM 1277 N N . PRO A 1 158 ? -10.605 0.547 7.579 1.00 88.00 158 PRO A N 1
ATOM 1278 C CA . PRO A 1 158 ? -9.847 1.359 8.532 1.00 88.00 158 PRO A CA 1
ATOM 1279 C C . PRO A 1 158 ? -8.877 0.529 9.386 1.00 88.00 158 PRO A C 1
ATOM 1281 O O . PRO A 1 158 ? -7.863 1.062 9.829 1.00 88.00 158 PRO A O 1
ATOM 1284 N N . GLU A 1 159 ? -9.141 -0.767 9.591 1.00 88.81 159 GLU A N 1
ATOM 1285 C CA . GLU A 1 159 ? -8.218 -1.665 10.295 1.00 88.81 159 GLU A CA 1
ATOM 1286 C C . GLU A 1 159 ? -6.926 -1.958 9.516 1.00 88.81 159 GLU A C 1
ATOM 1288 O O . GLU A 1 159 ? -5.898 -2.191 10.144 1.00 88.81 159 GLU A O 1
ATOM 1293 N N . PHE A 1 160 ? -6.935 -1.871 8.175 1.00 94.38 160 PHE A N 1
ATOM 1294 C CA . PHE A 1 160 ? -5.819 -2.290 7.310 1.00 94.38 160 PHE A CA 1
ATOM 1295 C C . PHE A 1 160 ? -4.479 -1.701 7.750 1.00 94.38 160 PHE A C 1
ATOM 1297 O O . PHE A 1 160 ? -3.467 -2.398 7.787 1.00 94.38 160 PHE A O 1
ATOM 1304 N N . PHE A 1 161 ? -4.469 -0.405 8.077 1.00 95.06 161 PHE A N 1
ATOM 1305 C CA . PHE A 1 161 ? -3.242 0.283 8.455 1.00 95.06 161 PHE A CA 1
ATOM 1306 C C . PHE A 1 161 ? -2.648 -0.274 9.758 1.00 95.06 161 PHE A C 1
ATOM 1308 O O . PHE A 1 161 ? -1.443 -0.504 9.831 1.00 95.06 161 PHE A O 1
ATOM 1315 N N . ARG A 1 162 ? -3.492 -0.527 10.766 1.00 93.75 162 ARG A N 1
ATOM 1316 C CA . ARG A 1 162 ? -3.065 -1.115 12.040 1.00 93.75 162 ARG A CA 1
ATOM 1317 C C . ARG A 1 162 ? -2.633 -2.566 11.848 1.00 93.75 162 ARG A C 1
ATOM 1319 O O . ARG A 1 162 ? -1.526 -2.922 12.244 1.00 93.75 162 ARG A O 1
ATOM 1326 N N . ASP A 1 163 ? -3.484 -3.362 11.211 1.00 93.06 163 ASP A N 1
ATOM 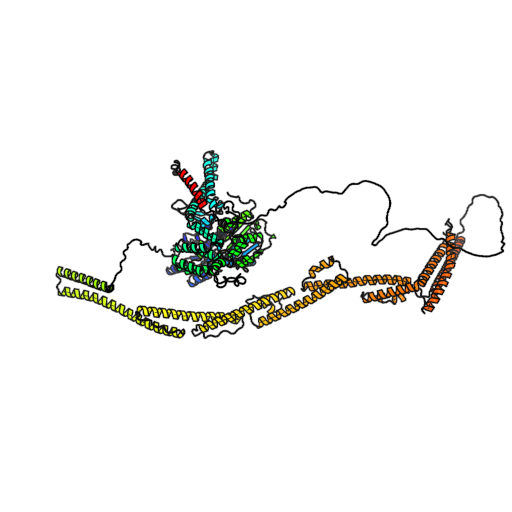1327 C CA . ASP A 1 163 ? -3.255 -4.785 10.979 1.00 93.06 163 ASP A CA 1
ATOM 1328 C C . ASP A 1 163 ? -1.905 -5.002 10.269 1.00 93.06 163 ASP A C 1
ATOM 1330 O O . ASP A 1 163 ? -1.034 -5.686 10.801 1.00 93.06 163 ASP A O 1
ATOM 1334 N N . TYR A 1 164 ? -1.673 -4.338 9.129 1.00 95.12 164 TYR A N 1
ATOM 1335 C CA . TYR A 1 164 ? -0.459 -4.543 8.334 1.00 95.12 164 TYR A CA 1
ATOM 1336 C C . TYR A 1 164 ? 0.772 -3.798 8.882 1.00 95.12 164 TYR A C 1
ATOM 1338 O O . TYR A 1 164 ? 1.799 -4.420 9.148 1.00 95.12 164 TYR A O 1
ATOM 1346 N N . PHE A 1 165 ? 0.704 -2.471 9.061 1.00 94.75 165 PHE A N 1
ATOM 1347 C CA . PHE A 1 165 ? 1.898 -1.646 9.330 1.00 94.75 165 PHE A CA 1
ATOM 1348 C C . PHE A 1 165 ? 2.292 -1.557 10.811 1.00 94.75 165 PHE A C 1
ATOM 1350 O O . PHE A 1 165 ? 3.398 -1.107 11.114 1.00 94.75 165 PHE A O 1
ATOM 1357 N N . LEU A 1 166 ? 1.421 -1.972 11.737 1.00 93.19 166 LEU A N 1
ATOM 1358 C CA . LEU A 1 166 ? 1.729 -2.016 13.169 1.00 93.19 166 LEU A CA 1
ATOM 1359 C C . LEU A 1 166 ? 1.781 -3.451 13.708 1.00 93.19 166 LEU A C 1
ATOM 1361 O O . LEU A 1 166 ? 2.702 -3.782 14.457 1.00 93.19 166 LEU A O 1
ATOM 1365 N N . GLU A 1 167 ? 0.813 -4.299 13.357 1.00 91.88 167 GLU A N 1
ATOM 1366 C CA . GLU A 1 167 ? 0.720 -5.671 13.876 1.00 91.88 167 GLU A CA 1
ATOM 1367 C C . GLU A 1 167 ? 1.427 -6.716 12.997 1.00 91.88 167 GLU A C 1
ATOM 1369 O O . GLU A 1 167 ? 1.845 -7.746 13.524 1.00 91.88 167 GLU A O 1
ATOM 1374 N N . GLY A 1 168 ? 1.681 -6.413 11.719 1.00 91.88 168 GLY A N 1
ATOM 1375 C CA . GLY A 1 168 ? 2.380 -7.295 10.775 1.00 91.88 168 GLY A CA 1
ATOM 1376 C C . GLY A 1 168 ? 1.475 -8.326 10.090 1.00 91.88 168 GLY A C 1
ATOM 1377 O O . GLY A 1 168 ? 1.978 -9.258 9.466 1.00 91.88 168 GLY A O 1
ATOM 1378 N N . ASP A 1 169 ? 0.155 -8.176 10.204 1.00 90.50 169 ASP A N 1
ATOM 1379 C CA . ASP A 1 169 ? -0.840 -9.092 9.656 1.00 90.50 169 ASP A CA 1
ATOM 1380 C C . ASP A 1 169 ? -1.050 -8.859 8.149 1.00 90.50 169 ASP A C 1
ATOM 1382 O O . ASP A 1 169 ? -1.530 -7.816 7.693 1.00 90.50 169 ASP A O 1
ATOM 1386 N N . GLN A 1 170 ? -0.686 -9.870 7.362 1.00 93.81 170 GLN A N 1
ATOM 1387 C CA . GLN A 1 170 ? -0.664 -9.830 5.900 1.00 93.81 170 GLN A CA 1
ATOM 1388 C C . GLN A 1 170 ? -1.997 -10.265 5.258 1.00 93.81 170 GLN A C 1
ATOM 1390 O O . GLN A 1 170 ? -2.122 -10.232 4.033 1.00 93.81 170 GLN A O 1
ATOM 1395 N N . ARG A 1 171 ? -3.025 -10.622 6.049 1.00 88.12 171 ARG A N 1
ATOM 1396 C CA . ARG A 1 171 ? -4.314 -11.176 5.570 1.00 88.12 171 ARG A CA 1
ATOM 1397 C C . ARG A 1 171 ? -5.044 -10.346 4.508 1.00 88.12 171 ARG A C 1
ATOM 1399 O O . ARG A 1 171 ? -5.850 -10.878 3.746 1.00 88.12 171 ARG A O 1
ATOM 1406 N N . TRP A 1 172 ? -4.790 -9.040 4.459 1.00 92.00 172 TRP A N 1
ATOM 1407 C CA . TRP A 1 172 ? -5.448 -8.123 3.528 1.00 92.00 172 TRP A CA 1
ATOM 1408 C C . TRP A 1 172 ? -4.795 -8.029 2.145 1.00 92.00 172 TRP A C 1
ATOM 1410 O O . TRP A 1 172 ? -5.417 -7.468 1.244 1.00 92.00 172 TRP A O 1
ATOM 1420 N N . ILE A 1 173 ? -3.599 -8.599 1.946 1.00 95.12 173 ILE A N 1
ATOM 1421 C CA . ILE A 1 173 ? -2.905 -8.609 0.644 1.00 95.12 173 ILE A CA 1
ATOM 1422 C C . ILE A 1 173 ? -3.787 -9.249 -0.442 1.00 95.12 173 ILE A C 1
ATOM 1424 O O . ILE A 1 173 ? -3.925 -8.681 -1.525 1.00 95.12 173 ILE A O 1
ATOM 1428 N N . ASN A 1 174 ? -4.486 -10.350 -0.129 1.00 92.88 174 ASN A N 1
ATOM 1429 C CA . ASN A 1 174 ? -5.452 -10.965 -1.048 1.00 92.88 174 ASN A CA 1
ATOM 1430 C C . ASN A 1 174 ? -6.587 -10.006 -1.440 1.00 92.88 174 ASN A C 1
ATOM 1432 O O . ASN A 1 174 ? -6.912 -9.888 -2.615 1.00 92.88 174 ASN A O 1
ATOM 1436 N N . THR A 1 175 ? -7.155 -9.251 -0.495 1.00 94.12 175 THR A N 1
ATOM 1437 C CA . THR A 1 175 ? -8.215 -8.282 -0.815 1.00 94.12 175 THR A CA 1
ATOM 1438 C C . THR A 1 175 ? -7.725 -7.176 -1.746 1.00 94.12 175 THR A C 1
ATOM 1440 O O . THR A 1 175 ? -8.490 -6.718 -2.593 1.00 94.12 175 THR A O 1
ATOM 1443 N N . VAL A 1 176 ? -6.471 -6.731 -1.600 1.00 97.25 176 VAL A N 1
ATOM 1444 C CA . VAL A 1 176 ? -5.871 -5.750 -2.517 1.00 97.25 176 VAL A CA 1
ATOM 1445 C C . VAL A 1 176 ? -5.696 -6.380 -3.896 1.00 97.25 176 VAL A C 1
ATOM 1447 O O . VAL A 1 176 ? -6.183 -5.815 -4.869 1.00 97.25 176 VAL A O 1
ATOM 1450 N N . ALA A 1 177 ? -5.089 -7.566 -3.982 1.00 96.50 177 ALA A N 1
ATOM 1451 C CA . ALA A 1 177 ? -4.875 -8.260 -5.250 1.00 96.50 177 ALA A CA 1
ATOM 1452 C C . ALA A 1 177 ? -6.191 -8.515 -6.011 1.00 96.50 177 ALA A C 1
ATOM 1454 O O . ALA A 1 177 ? -6.306 -8.168 -7.184 1.00 96.50 177 ALA A O 1
ATOM 1455 N N . GLN A 1 178 ? -7.225 -9.006 -5.322 1.00 95.00 178 GLN A N 1
ATOM 1456 C CA . GLN A 1 178 ? -8.561 -9.224 -5.889 1.00 95.00 178 GLN A CA 1
ATOM 1457 C C . GLN A 1 178 ? -9.260 -7.914 -6.298 1.00 95.00 178 GLN A C 1
ATOM 1459 O O . GLN A 1 178 ? -10.006 -7.883 -7.275 1.00 95.00 178 GLN A O 1
ATOM 1464 N N . ALA A 1 179 ? -9.007 -6.800 -5.600 1.00 96.19 179 ALA A N 1
ATOM 1465 C CA . ALA A 1 179 ? -9.498 -5.485 -6.016 1.00 96.19 179 ALA A CA 1
ATOM 1466 C C . ALA A 1 179 ? -8.797 -4.970 -7.288 1.00 96.19 179 ALA A C 1
ATOM 1468 O O . ALA A 1 179 ? -9.450 -4.366 -8.139 1.00 96.19 179 ALA A O 1
ATOM 1469 N N . LEU A 1 180 ? -7.492 -5.221 -7.443 1.00 96.81 180 LEU A N 1
ATOM 1470 C CA . LEU A 1 180 ? -6.742 -4.872 -8.654 1.00 96.81 180 LEU A CA 1
ATOM 1471 C C . LEU A 1 180 ? -7.173 -5.728 -9.850 1.00 96.81 180 LEU A C 1
ATOM 1473 O O . LEU A 1 180 ? -7.463 -5.171 -10.907 1.00 96.81 180 LEU A O 1
ATOM 1477 N N . HIS A 1 181 ? -7.330 -7.038 -9.646 1.00 94.25 181 HIS A N 1
ATOM 1478 C CA . HIS A 1 181 ? -7.848 -7.990 -10.637 1.00 94.25 181 HIS A CA 1
ATOM 1479 C C . HIS A 1 181 ? -9.263 -7.640 -11.120 1.00 94.25 181 HIS A C 1
ATOM 1481 O O . HIS A 1 181 ? -9.555 -7.636 -12.317 1.00 94.25 181 HIS A O 1
ATOM 1487 N N . LEU A 1 182 ? -10.151 -7.240 -10.201 1.00 93.69 182 LEU A N 1
ATOM 1488 C CA . LEU A 1 182 ? -11.486 -6.760 -10.561 1.00 93.69 182 LEU A CA 1
ATOM 1489 C C . LEU A 1 182 ? -11.424 -5.487 -11.424 1.00 93.69 182 LEU A C 1
ATOM 1491 O O . LEU A 1 182 ? -12.233 -5.330 -12.341 1.00 93.69 182 LEU A O 1
ATOM 1495 N N . LEU A 1 183 ? -10.471 -4.582 -11.176 1.00 94.94 183 LEU A N 1
ATOM 1496 C CA . LEU A 1 183 ? -10.289 -3.388 -12.004 1.00 94.94 183 LEU A CA 1
ATOM 1497 C C . LEU A 1 183 ? -9.678 -3.713 -13.374 1.00 94.94 183 LEU A C 1
ATOM 1499 O O . LEU A 1 183 ? -10.184 -3.199 -14.371 1.00 94.94 183 LEU A O 1
ATOM 1503 N N . SER A 1 184 ? -8.660 -4.571 -13.467 1.00 91.75 184 SER A N 1
ATOM 1504 C CA . SER A 1 184 ? -8.068 -4.947 -14.759 1.00 91.75 184 SER A CA 1
ATOM 1505 C C . SER A 1 184 ? -9.033 -5.770 -15.623 1.00 91.75 184 SER A C 1
ATOM 1507 O O . SER A 1 184 ? -9.140 -5.542 -16.829 1.00 91.75 184 SER A O 1
ATOM 1509 N N . THR A 1 185 ? -9.853 -6.628 -15.016 1.00 90.88 185 THR A N 1
ATOM 1510 C CA . THR A 1 185 ? -10.948 -7.339 -15.700 1.00 90.88 185 THR A CA 1
ATOM 1511 C C . THR A 1 185 ? -12.036 -6.376 -16.208 1.00 90.88 185 THR A C 1
ATOM 1513 O O . THR A 1 185 ? -12.561 -6.520 -17.324 1.00 90.88 185 THR A O 1
ATOM 1516 N N . LEU A 1 186 ? -12.385 -5.349 -15.422 1.00 91.31 186 LEU A N 1
ATOM 1517 C CA . LEU A 1 186 ? -13.439 -4.396 -15.787 1.00 91.31 186 LEU A CA 1
ATOM 1518 C C . LEU A 1 186 ? -12.997 -3.283 -16.750 1.00 91.31 186 LEU A C 1
ATOM 1520 O O . LEU A 1 186 ? -13.844 -2.840 -17.529 1.00 91.31 186 LEU A O 1
ATOM 1524 N N . TYR A 1 187 ? -11.724 -2.877 -16.737 1.00 91.75 187 TYR A N 1
ATOM 1525 C CA . TYR A 1 187 ? -11.206 -1.700 -17.460 1.00 91.75 187 TYR A CA 1
ATOM 1526 C C . TYR A 1 187 ? -9.945 -1.986 -18.311 1.00 91.75 187 TYR A C 1
ATOM 1528 O O . TYR A 1 187 ? -9.368 -1.074 -18.905 1.00 91.75 187 TYR A O 1
ATOM 1536 N N . GLY A 1 188 ? -9.540 -3.255 -18.421 1.00 89.56 188 GLY A N 1
ATOM 1537 C CA . GLY A 1 188 ? -8.365 -3.719 -19.164 1.00 89.56 188 GLY A CA 1
ATOM 1538 C C . GLY A 1 188 ? -7.076 -3.736 -18.328 1.00 89.56 188 GLY A C 1
ATOM 1539 O O . GLY A 1 188 ? -6.894 -2.925 -17.424 1.00 89.56 188 GLY A O 1
ATOM 1540 N N . SER A 1 189 ? -6.167 -4.658 -18.660 1.00 89.69 189 SER A N 1
ATOM 1541 C CA . SER A 1 189 ? -4.847 -4.815 -18.026 1.00 89.69 189 SER A CA 1
ATOM 1542 C C . SER A 1 189 ? -4.026 -3.522 -18.073 1.00 89.69 189 SER A C 1
ATOM 1544 O O . SER A 1 189 ? -3.837 -2.964 -19.157 1.00 89.69 189 SER A O 1
ATOM 1546 N N . PHE A 1 190 ? -3.496 -3.075 -16.934 1.00 92.06 190 PHE A N 1
ATOM 1547 C CA . PHE A 1 190 ? -2.683 -1.858 -16.849 1.00 92.06 190 PHE A CA 1
ATOM 1548 C C . PHE A 1 190 ? -1.329 -2.055 -17.565 1.00 92.06 190 PHE A C 1
ATOM 1550 O O . PHE A 1 190 ? -0.565 -2.923 -17.147 1.00 92.06 190 PHE A O 1
ATOM 1557 N N . PRO A 1 191 ? -0.992 -1.269 -18.610 1.00 91.62 191 PRO A N 1
ATOM 1558 C CA . PRO A 1 191 ? 0.267 -1.414 -19.341 1.00 91.62 191 PRO A CA 1
ATOM 1559 C C . PRO A 1 191 ? 1.489 -1.246 -18.436 1.00 91.62 191 PRO A C 1
ATOM 1561 O O . PRO A 1 191 ? 2.350 -2.118 -18.377 1.00 91.62 191 PRO A O 1
ATOM 1564 N N . ASN A 1 192 ? 1.529 -0.136 -17.698 1.00 94.12 192 ASN A N 1
ATOM 1565 C CA . ASN A 1 192 ? 2.719 0.330 -17.000 1.00 94.12 192 ASN A CA 1
ATOM 1566 C C . ASN A 1 192 ? 2.473 0.352 -15.485 1.00 94.12 192 ASN A C 1
ATOM 1568 O O . ASN A 1 192 ? 1.739 1.209 -14.981 1.00 94.12 192 ASN A O 1
ATOM 1572 N N . SER A 1 193 ? 3.101 -0.571 -14.762 1.00 96.25 193 SER A N 1
ATOM 1573 C CA . SER A 1 193 ? 2.949 -0.746 -13.317 1.00 96.25 193 SER A CA 1
ATOM 1574 C C . SER A 1 193 ? 4.176 -0.248 -12.563 1.00 96.25 193 SER A C 1
ATOM 1576 O O . SER A 1 193 ? 5.309 -0.527 -12.944 1.00 96.25 193 SER A O 1
ATOM 1578 N N . TYR A 1 194 ? 3.958 0.457 -11.457 1.00 97.44 194 TYR A N 1
ATOM 1579 C CA . TYR A 1 194 ? 5.003 0.926 -10.551 1.00 97.44 194 TYR A CA 1
ATOM 1580 C C . TYR A 1 194 ? 4.588 0.679 -9.104 1.00 97.44 194 TYR A C 1
ATOM 1582 O O . TYR A 1 194 ? 3.409 0.786 -8.765 1.00 97.44 194 TYR A O 1
ATOM 1590 N N . GLY A 1 195 ? 5.554 0.489 -8.212 1.00 97.00 195 GLY A N 1
ATOM 1591 C CA . GLY A 1 195 ? 5.281 0.615 -6.787 1.00 97.00 195 GLY A CA 1
ATOM 1592 C C . GLY A 1 195 ? 6.517 0.768 -5.919 1.00 97.00 195 GLY A C 1
ATOM 1593 O O . GLY A 1 195 ? 7.643 0.555 -6.371 1.00 97.00 195 GLY A O 1
ATOM 1594 N N . ILE A 1 196 ? 6.283 1.185 -4.676 1.00 96.88 196 ILE A N 1
ATOM 1595 C CA . ILE A 1 196 ? 7.289 1.300 -3.620 1.00 96.88 196 ILE A CA 1
ATOM 1596 C C . ILE A 1 196 ? 6.651 0.964 -2.267 1.00 96.88 196 ILE A C 1
ATOM 1598 O O . ILE A 1 196 ? 5.693 1.607 -1.833 1.00 96.88 196 ILE A O 1
ATOM 1602 N N . GLY A 1 197 ? 7.189 -0.070 -1.623 1.00 96.56 197 GLY A N 1
ATOM 1603 C CA . GLY A 1 197 ? 6.714 -0.592 -0.346 1.00 96.56 197 GLY A CA 1
ATOM 1604 C C . GLY A 1 197 ? 6.551 -2.114 -0.351 1.00 96.56 197 GLY A C 1
ATOM 1605 O O . GLY A 1 197 ? 6.450 -2.746 -1.405 1.00 96.56 197 GLY A O 1
ATOM 1606 N N . ARG A 1 198 ? 6.554 -2.731 0.836 1.00 95.50 198 ARG A N 1
ATOM 1607 C CA . ARG A 1 198 ? 6.403 -4.193 0.971 1.00 95.50 198 ARG A CA 1
ATOM 1608 C C . ARG A 1 198 ? 4.966 -4.630 0.689 1.00 95.50 198 ARG A C 1
ATOM 1610 O O . ARG A 1 198 ? 4.772 -5.625 -0.002 1.00 95.50 198 ARG A O 1
ATOM 1617 N N . CYS A 1 199 ? 3.976 -3.868 1.156 1.00 96.94 199 CYS A N 1
ATOM 1618 C CA . CYS A 1 199 ? 2.562 -4.129 0.901 1.00 96.94 199 CYS A CA 1
ATOM 1619 C C . CYS A 1 199 ? 2.269 -4.000 -0.600 1.00 96.94 199 CYS A C 1
ATOM 1621 O O . CYS A 1 199 ? 1.639 -4.880 -1.184 1.00 96.94 199 CYS A O 1
ATOM 1623 N N . ALA A 1 200 ? 2.802 -2.950 -1.231 1.00 97.62 200 ALA A N 1
ATOM 1624 C CA . ALA A 1 200 ? 2.736 -2.693 -2.664 1.00 97.62 200 ALA A CA 1
ATOM 1625 C C . ALA A 1 200 ? 3.316 -3.853 -3.480 1.00 97.62 200 ALA A C 1
ATOM 1627 O O . ALA A 1 200 ? 2.630 -4.373 -4.357 1.00 97.62 200 ALA A O 1
ATOM 1628 N N . LYS A 1 201 ? 4.544 -4.289 -3.169 1.00 96.50 201 LYS A N 1
ATOM 1629 C CA . LYS A 1 201 ? 5.204 -5.395 -3.875 1.00 96.50 201 LYS A CA 1
ATOM 1630 C C . LYS A 1 201 ? 4.435 -6.714 -3.725 1.00 96.50 201 LYS A C 1
ATOM 1632 O O . LYS A 1 201 ? 4.060 -7.298 -4.733 1.00 96.50 201 LYS A O 1
ATOM 1637 N N . MET A 1 202 ? 4.084 -7.110 -2.499 1.00 97.31 202 MET A N 1
ATOM 1638 C CA . MET A 1 202 ? 3.314 -8.339 -2.247 1.00 97.31 202 MET A CA 1
ATOM 1639 C C . MET A 1 202 ? 1.926 -8.326 -2.913 1.00 97.31 202 MET A C 1
ATOM 1641 O O . MET A 1 202 ? 1.479 -9.341 -3.442 1.00 97.31 202 MET A O 1
ATOM 1645 N N . SER A 1 203 ? 1.232 -7.182 -2.891 1.00 97.56 203 SER A N 1
ATOM 1646 C CA . SER A 1 203 ? -0.090 -7.035 -3.522 1.00 97.56 203 SER A CA 1
ATOM 1647 C C . SER A 1 203 ? -0.008 -7.083 -5.046 1.00 97.56 203 SER A C 1
ATOM 1649 O O . SER A 1 203 ? -0.926 -7.586 -5.688 1.00 97.56 203 SER A O 1
ATOM 1651 N N . TYR A 1 204 ? 1.083 -6.566 -5.617 1.00 97.25 204 TYR A N 1
ATOM 1652 C CA . TYR A 1 204 ? 1.373 -6.653 -7.043 1.00 97.25 204 TYR A CA 1
ATOM 1653 C C . TYR A 1 204 ? 1.690 -8.090 -7.465 1.00 97.25 204 TYR A C 1
ATOM 1655 O O . TYR A 1 204 ? 1.062 -8.598 -8.386 1.00 97.25 204 TYR A O 1
ATOM 1663 N N . GLU A 1 205 ? 2.604 -8.761 -6.763 1.00 96.00 205 GLU A N 1
ATOM 1664 C CA . GLU A 1 205 ? 3.019 -10.140 -7.053 1.00 96.00 205 GLU A CA 1
ATOM 1665 C C . GLU A 1 205 ? 1.835 -11.116 -6.964 1.00 96.00 205 GLU A C 1
ATOM 1667 O O . GLU A 1 205 ? 1.618 -11.905 -7.881 1.00 96.00 205 GLU A O 1
ATOM 1672 N N . LEU A 1 206 ? 0.987 -11.005 -5.933 1.00 96.75 206 LEU A N 1
ATOM 1673 C CA . LEU A 1 206 ? -0.217 -11.837 -5.835 1.00 96.75 206 LEU A CA 1
ATOM 1674 C C . LEU A 1 206 ? -1.249 -11.524 -6.936 1.00 96.75 206 LEU A C 1
ATOM 1676 O O . LEU A 1 206 ? -1.882 -12.442 -7.450 1.00 96.75 206 LEU A O 1
ATOM 1680 N N . TRP A 1 207 ? -1.415 -10.256 -7.325 1.00 95.25 207 TRP A N 1
ATOM 1681 C CA . TRP A 1 207 ? -2.297 -9.879 -8.438 1.00 95.25 207 TRP A CA 1
ATOM 1682 C C . TRP A 1 207 ? -1.781 -10.407 -9.788 1.00 95.25 207 TRP A C 1
ATOM 1684 O O . TRP A 1 207 ? -2.576 -10.930 -10.567 1.00 95.25 207 TRP A O 1
ATOM 1694 N N . ARG A 1 208 ? -0.463 -10.352 -10.039 1.00 92.31 208 ARG A N 1
ATOM 1695 C CA . ARG A 1 208 ? 0.166 -10.956 -11.227 1.00 92.31 208 ARG A CA 1
ATOM 1696 C C . ARG A 1 208 ? -0.129 -12.452 -11.324 1.00 92.31 208 ARG A C 1
ATOM 1698 O O . ARG A 1 208 ? -0.578 -12.898 -12.375 1.00 92.31 208 ARG A O 1
ATOM 1705 N N . ASN A 1 209 ? 0.038 -13.188 -10.224 1.00 93.12 209 ASN A N 1
ATOM 1706 C CA . ASN A 1 209 ? -0.245 -14.625 -10.180 1.00 93.12 209 ASN A CA 1
ATOM 1707 C C . ASN A 1 209 ? -1.718 -14.930 -10.518 1.00 93.12 209 ASN A C 1
ATOM 1709 O O . ASN A 1 209 ? -1.988 -15.814 -11.324 1.00 93.12 209 ASN A O 1
ATOM 1713 N N . VAL A 1 210 ? -2.669 -14.163 -9.967 1.00 90.88 210 VAL A N 1
ATOM 1714 C CA . VAL A 1 210 ? -4.109 -14.334 -10.250 1.00 90.88 210 VAL A CA 1
ATOM 1715 C C . VAL A 1 210 ? -4.447 -14.052 -11.724 1.00 90.88 210 VAL A C 1
ATOM 1717 O O . VAL A 1 210 ? -5.216 -14.801 -12.324 1.00 90.88 210 VAL A O 1
ATOM 1720 N N . GLU A 1 211 ? -3.845 -13.031 -12.348 1.00 86.56 211 GLU A N 1
ATOM 1721 C CA . GLU A 1 211 ? -4.018 -12.800 -13.795 1.00 86.56 211 GLU A CA 1
ATOM 1722 C C . GLU A 1 211 ? -3.410 -13.914 -14.662 1.00 86.56 211 GLU A C 1
ATOM 1724 O O . GLU A 1 211 ? -3.898 -14.167 -15.765 1.00 86.56 211 GLU A O 1
ATOM 1729 N N . GLU A 1 212 ? -2.352 -14.573 -14.186 1.00 85.12 212 GLU A N 1
ATOM 1730 C CA . GLU A 1 212 ? -1.658 -15.643 -14.910 1.00 85.12 212 GLU A CA 1
ATOM 1731 C C . GLU A 1 212 ? -2.356 -17.012 -14.768 1.00 85.12 212 GLU A C 1
ATOM 1733 O O . GLU A 1 212 ? -2.317 -17.824 -15.694 1.00 85.12 212 GLU A O 1
ATOM 1738 N N . GLU A 1 213 ? -3.092 -17.248 -13.679 1.00 83.56 213 GLU A N 1
ATOM 1739 C CA . GLU A 1 213 ? -3.964 -18.424 -13.525 1.00 83.56 213 GLU A CA 1
ATOM 1740 C C . GLU A 1 213 ? -5.244 -18.339 -14.390 1.00 83.56 213 GLU A C 1
ATOM 1742 O O . GLU A 1 213 ? -5.723 -19.357 -14.900 1.00 83.56 213 GLU A O 1
ATOM 1747 N N . GLU A 1 214 ? -5.782 -17.135 -14.629 1.00 76.06 214 GLU A N 1
ATOM 1748 C CA . GLU A 1 214 ? -7.018 -16.912 -15.406 1.00 76.06 214 GLU A CA 1
ATOM 1749 C C . GLU A 1 214 ? -6.833 -16.799 -16.940 1.00 76.06 214 GLU A C 1
ATOM 1751 O O . GLU A 1 214 ? -7.804 -16.559 -17.665 1.00 76.06 214 GLU A O 1
ATOM 1756 N N . GLU A 1 215 ? -5.625 -17.005 -17.485 1.00 57.00 215 GLU A N 1
ATOM 1757 C CA . GLU A 1 215 ? -5.257 -16.666 -18.880 1.00 57.00 215 GLU A CA 1
ATOM 1758 C C . GLU A 1 215 ? -6.115 -17.280 -20.022 1.00 57.00 215 GLU A C 1
ATOM 1760 O O . GLU A 1 215 ? -5.930 -16.910 -21.190 1.00 57.00 215 GLU A O 1
ATOM 1765 N N . ASN A 1 216 ? -7.038 -18.202 -19.730 1.00 50.38 216 ASN A N 1
ATOM 1766 C CA . ASN A 1 216 ? -7.787 -18.986 -20.716 1.00 50.38 216 ASN A CA 1
ATOM 1767 C C . ASN A 1 216 ? -8.978 -18.267 -21.393 1.00 50.38 216 ASN A C 1
ATOM 1769 O O . ASN A 1 216 ? -9.332 -18.674 -22.499 1.00 50.38 216 ASN A O 1
ATOM 1773 N N . GLU A 1 217 ? -9.588 -17.219 -20.810 1.00 51.75 217 GLU A N 1
ATOM 1774 C CA . GLU A 1 217 ? -10.814 -16.606 -21.391 1.00 51.75 217 GLU A CA 1
ATOM 1775 C C . GLU A 1 217 ? -10.801 -15.072 -21.602 1.00 51.75 217 GLU A C 1
ATOM 1777 O O . GLU A 1 217 ? -11.462 -14.574 -22.516 1.00 51.75 217 GLU A O 1
ATOM 1782 N N . THR A 1 218 ? -10.055 -14.278 -20.825 1.00 53.09 218 THR A N 1
ATOM 1783 C CA . THR A 1 218 ? -10.318 -12.822 -20.673 1.00 53.09 218 THR A CA 1
ATOM 1784 C C . THR A 1 218 ? -9.518 -11.859 -21.574 1.00 53.09 218 THR A C 1
ATOM 1786 O O . THR A 1 218 ? -9.775 -10.651 -21.566 1.00 53.09 218 THR A O 1
ATOM 1789 N N . LYS A 1 219 ? -8.593 -12.340 -22.419 1.00 53.59 219 LYS A N 1
ATOM 1790 C CA . LYS A 1 219 ? -7.564 -11.535 -23.138 1.00 53.59 219 LYS A CA 1
ATOM 1791 C C . LYS A 1 219 ? -8.038 -10.580 -24.267 1.00 53.59 219 LYS A C 1
ATOM 1793 O O . LYS A 1 219 ? -7.265 -10.283 -25.184 1.00 53.59 219 LYS A O 1
ATOM 1798 N N . SER A 1 220 ? -9.278 -10.076 -24.238 1.00 60.31 220 SER A N 1
ATOM 1799 C CA . SER A 1 220 ? -9.898 -9.316 -25.346 1.00 60.31 220 SER A CA 1
ATOM 1800 C C . SER A 1 220 ? -10.178 -7.820 -25.098 1.00 60.31 220 SER A C 1
ATOM 1802 O O . SER A 1 220 ? -10.568 -7.128 -26.045 1.00 60.31 220 SER A O 1
ATOM 1804 N N . ARG A 1 221 ? -10.017 -7.283 -23.880 1.00 78.31 221 ARG A N 1
ATOM 1805 C CA . ARG A 1 221 ? -10.240 -5.844 -23.614 1.00 78.31 221 ARG A CA 1
ATOM 1806 C C . ARG A 1 221 ? -9.003 -4.987 -23.910 1.00 78.31 221 ARG A C 1
ATOM 1808 O O . ARG A 1 221 ? -7.871 -5.452 -23.819 1.00 78.31 221 ARG A O 1
ATOM 1815 N N . ARG A 1 222 ? -9.233 -3.725 -24.293 1.00 85.94 222 ARG A N 1
ATOM 1816 C CA . ARG A 1 222 ? -8.182 -2.700 -24.418 1.00 85.94 222 ARG A CA 1
ATOM 1817 C C . ARG A 1 222 ? -8.017 -1.975 -23.074 1.00 85.94 222 ARG A C 1
ATOM 1819 O O . ARG A 1 222 ? -9.034 -1.793 -22.412 1.00 85.94 222 ARG A O 1
ATOM 1826 N N . PRO A 1 223 ? -6.806 -1.529 -22.696 1.00 89.75 223 PRO A N 1
ATOM 1827 C CA . PRO A 1 223 ? -6.610 -0.761 -21.469 1.00 89.75 223 PRO A CA 1
ATOM 1828 C C . PRO A 1 223 ? -7.271 0.620 -21.539 1.00 89.75 223 PRO A C 1
ATOM 1830 O O . PRO A 1 223 ? -6.926 1.427 -22.406 1.00 89.75 223 PRO A O 1
ATOM 1833 N N . GLU A 1 224 ? -8.175 0.911 -20.605 1.00 92.62 224 GLU A N 1
ATOM 1834 C CA . GLU A 1 224 ? -8.716 2.259 -20.379 1.00 92.62 224 GLU A CA 1
ATOM 1835 C C . GLU A 1 224 ? -7.785 3.094 -19.483 1.00 92.62 224 GLU A C 1
ATOM 1837 O O . GLU A 1 224 ? -7.683 4.304 -19.659 1.00 92.62 224 GLU A O 1
ATOM 1842 N N . ILE A 1 225 ? -7.038 2.452 -18.577 1.00 94.50 225 ILE A N 1
ATOM 1843 C CA . ILE A 1 225 ? -6.073 3.084 -17.664 1.00 94.50 225 ILE A CA 1
ATOM 1844 C C . ILE A 1 225 ? -4.654 2.651 -18.061 1.00 94.50 225 ILE A C 1
ATOM 1846 O O . ILE A 1 225 ? -4.378 1.461 -18.198 1.00 94.50 225 ILE A O 1
ATOM 1850 N N . GLY A 1 226 ? -3.756 3.614 -18.279 1.00 92.94 226 GLY A N 1
ATOM 1851 C CA . GLY A 1 226 ? -2.425 3.376 -18.849 1.00 92.94 226 GLY A CA 1
ATOM 1852 C C . GLY A 1 226 ? -1.301 3.180 -17.831 1.00 92.94 226 GLY A C 1
ATOM 1853 O O . GLY A 1 226 ? -0.297 2.547 -18.154 1.00 92.94 226 GLY A O 1
ATOM 1854 N N . HIS A 1 227 ? -1.464 3.702 -16.613 1.00 95.31 227 HIS A N 1
ATOM 1855 C CA . HIS A 1 227 ? -0.470 3.599 -15.544 1.00 95.31 227 HIS A CA 1
ATOM 1856 C C . HIS A 1 227 ? -1.119 3.233 -14.204 1.00 95.31 227 HIS A C 1
ATOM 1858 O O . HIS A 1 227 ? -2.175 3.774 -13.871 1.00 95.31 227 HIS A O 1
ATOM 1864 N N . ILE A 1 228 ? -0.451 2.395 -13.408 1.00 97.81 228 ILE A N 1
ATOM 1865 C CA . ILE A 1 228 ? -0.815 2.112 -12.013 1.00 97.81 228 ILE A CA 1
ATOM 1866 C C . ILE A 1 228 ? 0.386 2.316 -11.075 1.00 97.81 228 ILE A C 1
ATOM 1868 O O . ILE A 1 228 ? 1.502 1.907 -11.385 1.00 97.81 228 ILE A O 1
ATOM 1872 N N . PHE A 1 229 ? 0.158 2.962 -9.930 1.00 98.50 229 PHE A N 1
ATOM 1873 C CA . PHE A 1 229 ? 1.145 3.214 -8.874 1.00 98.50 229 PHE A CA 1
ATOM 1874 C C . PHE A 1 229 ? 0.676 2.610 -7.551 1.00 98.50 229 PHE A C 1
ATOM 1876 O O . PHE A 1 229 ? -0.385 2.996 -7.072 1.00 98.50 229 PHE A O 1
ATOM 1883 N N . LEU A 1 230 ? 1.460 1.729 -6.928 1.00 98.62 230 LEU A N 1
ATOM 1884 C CA . LEU A 1 230 ? 1.190 1.177 -5.597 1.00 98.62 230 LEU A CA 1
ATOM 1885 C C . LEU A 1 230 ? 2.150 1.788 -4.565 1.00 98.62 230 LEU A C 1
ATOM 1887 O O . LEU A 1 230 ? 3.366 1.639 -4.682 1.00 98.62 230 LEU A O 1
ATOM 1891 N N . LEU A 1 231 ? 1.612 2.484 -3.563 1.00 98.25 231 LEU A N 1
ATOM 1892 C CA . LEU A 1 231 ? 2.380 3.215 -2.551 1.00 98.25 231 LEU A CA 1
ATOM 1893 C C . LEU A 1 231 ? 1.997 2.762 -1.138 1.00 98.25 231 LEU A C 1
ATOM 1895 O O . LEU A 1 231 ? 0.832 2.877 -0.747 1.00 98.25 231 LEU A O 1
ATOM 1899 N N . ASP A 1 232 ? 2.981 2.331 -0.351 1.00 98.12 232 ASP A N 1
ATOM 1900 C CA . ASP A 1 232 ? 2.798 2.074 1.081 1.00 98.12 232 ASP A CA 1
ATOM 1901 C C . ASP A 1 232 ? 2.814 3.379 1.893 1.00 98.12 232 ASP A C 1
ATOM 1903 O O . ASP A 1 232 ? 3.613 4.286 1.644 1.00 98.12 232 ASP A O 1
ATOM 1907 N N . ARG A 1 233 ? 1.961 3.469 2.921 1.00 96.06 233 ARG A N 1
ATOM 1908 C CA . ARG A 1 233 ? 1.881 4.646 3.801 1.00 96.06 233 ARG A CA 1
ATOM 1909 C C . ARG A 1 233 ? 3.164 4.896 4.598 1.00 96.06 233 ARG A C 1
ATOM 1911 O O . ARG A 1 233 ? 3.464 6.061 4.863 1.00 96.06 233 ARG A O 1
ATOM 1918 N N . ASP A 1 234 ? 3.907 3.848 4.966 1.00 94.88 234 ASP A N 1
ATOM 1919 C CA . ASP A 1 234 ? 5.151 3.963 5.747 1.00 94.88 234 ASP A CA 1
ATOM 1920 C C . ASP A 1 234 ? 6.313 4.597 4.958 1.00 94.88 234 ASP A C 1
ATOM 1922 O O . ASP A 1 234 ? 7.227 5.160 5.560 1.00 94.88 234 ASP A O 1
ATOM 1926 N N . MET A 1 235 ? 6.227 4.627 3.622 1.00 94.69 235 MET A N 1
ATOM 1927 C CA . MET A 1 235 ? 7.150 5.373 2.755 1.00 94.69 235 MET A CA 1
ATOM 1928 C C . MET A 1 235 ? 6.978 6.900 2.863 1.00 94.69 235 MET A C 1
ATOM 1930 O O . MET A 1 235 ? 7.887 7.647 2.504 1.00 94.69 235 MET A O 1
ATOM 1934 N N . ASP A 1 236 ? 5.827 7.384 3.346 1.00 96.62 236 ASP A N 1
ATOM 1935 C CA . ASP A 1 236 ? 5.549 8.809 3.549 1.00 96.62 236 ASP A CA 1
ATOM 1936 C C . ASP A 1 236 ? 4.576 9.032 4.720 1.00 96.62 236 ASP A C 1
ATOM 1938 O O . ASP A 1 236 ? 3.406 9.386 4.546 1.00 96.62 236 ASP A O 1
ATOM 1942 N N . PHE A 1 237 ? 5.064 8.847 5.946 1.00 96.75 237 PHE A N 1
ATOM 1943 C CA . PHE A 1 237 ? 4.319 9.250 7.140 1.00 96.75 237 PHE A CA 1
ATOM 1944 C C . PHE A 1 237 ? 4.233 10.772 7.322 1.00 96.75 237 PHE A C 1
ATOM 1946 O O . PHE A 1 237 ? 3.301 11.248 7.967 1.00 96.75 237 PHE A O 1
ATOM 1953 N N . VAL A 1 238 ? 5.169 11.546 6.758 1.00 96.94 238 VAL A N 1
ATOM 1954 C CA . VAL A 1 238 ? 5.251 13.003 6.964 1.00 96.94 238 VAL A CA 1
ATOM 1955 C C . VAL A 1 238 ? 3.998 13.692 6.434 1.00 96.94 238 VAL A C 1
ATOM 1957 O O . VAL A 1 238 ? 3.323 14.389 7.189 1.00 96.94 238 VAL A O 1
ATOM 1960 N N . THR A 1 239 ? 3.614 13.408 5.188 1.00 97.56 239 THR A N 1
ATOM 1961 C CA . THR A 1 239 ? 2.377 13.922 4.583 1.00 97.56 239 THR A CA 1
ATOM 1962 C C . THR A 1 239 ? 1.129 13.603 5.410 1.00 97.56 239 THR A C 1
ATOM 1964 O O . THR A 1 239 ? 0.232 14.438 5.517 1.00 97.56 239 THR A O 1
ATOM 1967 N N . ALA A 1 240 ? 1.065 12.413 6.014 1.00 96.31 240 ALA A N 1
ATOM 1968 C CA . ALA A 1 240 ? -0.072 11.989 6.829 1.00 96.31 240 ALA A CA 1
ATOM 1969 C C . ALA A 1 240 ? -0.071 12.596 8.246 1.00 96.31 240 ALA A C 1
ATOM 1971 O O . ALA A 1 240 ? -1.120 12.624 8.887 1.00 96.31 240 ALA A O 1
ATOM 1972 N N . LEU A 1 241 ? 1.072 13.090 8.736 1.00 96.75 241 LEU A N 1
ATOM 1973 C CA . LEU A 1 241 ? 1.202 13.784 10.021 1.00 96.75 241 LEU A CA 1
ATOM 1974 C C . LEU A 1 241 ? 0.931 15.291 9.916 1.00 96.75 241 LEU A C 1
ATOM 1976 O O . LEU A 1 241 ? 0.476 15.877 10.899 1.00 96.75 241 LEU A O 1
ATOM 1980 N N . CYS A 1 242 ? 1.182 15.920 8.767 1.00 94.81 242 CYS A N 1
ATOM 1981 C CA . CYS A 1 242 ? 0.936 17.349 8.553 1.00 94.81 242 CYS A CA 1
ATOM 1982 C C . CYS A 1 242 ? -0.556 17.732 8.649 1.00 94.81 242 CYS A C 1
ATOM 1984 O O . CYS A 1 242 ? -1.448 16.976 8.263 1.00 94.81 242 CYS A O 1
ATOM 1986 N N . SER A 1 243 ? -0.833 18.940 9.144 1.00 92.00 243 SER A N 1
ATOM 1987 C CA . SER A 1 243 ? -2.173 19.538 9.165 1.00 92.00 243 SER A CA 1
ATOM 1988 C C . SER A 1 243 ? -2.670 19.821 7.744 1.00 92.00 243 SER A C 1
ATOM 1990 O O . SER A 1 243 ? -1.995 20.508 6.974 1.00 92.00 243 SER A O 1
ATOM 1992 N N . GLN A 1 244 ? -3.871 19.357 7.389 1.00 92.88 244 GLN A N 1
ATOM 1993 C CA . GLN A 1 244 ? -4.449 19.634 6.071 1.00 92.88 244 GLN A CA 1
ATOM 1994 C C . GLN A 1 244 ? -4.950 21.089 6.003 1.00 92.88 244 GLN A C 1
ATOM 1996 O O . GLN A 1 244 ? -5.604 21.563 6.931 1.00 92.88 244 GLN A O 1
ATOM 2001 N N . VAL A 1 245 ? -4.668 21.811 4.908 1.00 92.31 245 VAL A N 1
ATOM 2002 C CA . VAL A 1 245 ? -5.119 23.215 4.709 1.00 92.31 245 VAL A CA 1
ATOM 2003 C C . VAL A 1 245 ? -5.892 23.461 3.402 1.00 92.31 245 VAL A C 1
ATOM 2005 O O . VAL A 1 245 ? -6.298 24.589 3.107 1.00 92.31 245 VAL A O 1
ATOM 2008 N N . VAL A 1 246 ? -6.168 22.401 2.637 1.00 95.00 246 VAL A N 1
ATOM 2009 C CA . VAL A 1 246 ? -7.205 22.398 1.588 1.00 95.00 246 VAL A CA 1
ATOM 2010 C C . VAL A 1 246 ? -8.599 22.237 2.203 1.00 95.00 246 VAL A C 1
ATOM 2012 O O . VAL A 1 246 ? -8.737 21.669 3.289 1.00 95.00 246 VAL A O 1
ATOM 2015 N N . TYR A 1 247 ? -9.649 22.721 1.532 1.00 96.38 247 TYR A N 1
ATOM 2016 C CA . TYR A 1 247 ? -11.009 22.703 2.091 1.00 96.38 247 TYR A CA 1
ATOM 2017 C C . TYR A 1 247 ? -11.513 21.298 2.452 1.00 96.38 247 TYR A C 1
ATOM 2019 O O . TYR A 1 247 ? -12.043 21.110 3.544 1.00 96.38 247 TYR A O 1
ATOM 2027 N N . GLU A 1 248 ? -11.334 20.315 1.563 1.00 97.31 248 GLU A N 1
ATOM 2028 C CA . GLU A 1 248 ? -11.795 18.930 1.763 1.00 97.31 248 GLU A CA 1
ATOM 2029 C C . GLU A 1 248 ? -11.134 18.293 2.999 1.00 97.31 248 GLU A C 1
ATOM 2031 O O . GLU A 1 248 ? -11.816 17.731 3.856 1.00 97.31 248 GLU A O 1
ATOM 2036 N N . GLY A 1 249 ? -9.822 18.501 3.157 1.00 96.00 249 GLY A N 1
ATOM 2037 C CA . GLY A 1 249 ? -9.053 18.052 4.320 1.00 96.00 249 GLY A CA 1
ATOM 2038 C C . GLY A 1 249 ? -9.418 18.775 5.619 1.00 96.00 249 GLY A C 1
ATOM 2039 O O . GLY A 1 249 ? -9.530 18.134 6.657 1.00 96.00 249 GLY A O 1
ATOM 2040 N N . LEU A 1 250 ? -9.695 20.084 5.586 1.00 93.88 250 LEU A N 1
ATOM 2041 C CA . LEU A 1 250 ? -10.164 20.804 6.778 1.00 93.88 250 LEU A CA 1
ATOM 2042 C C . LEU A 1 250 ? -11.593 20.433 7.183 1.00 93.88 250 LEU A C 1
ATOM 2044 O O . LEU A 1 250 ? -11.894 20.450 8.375 1.00 93.88 250 LEU A O 1
ATOM 2048 N N . VAL A 1 251 ? -12.473 20.091 6.236 1.00 95.88 251 VAL A N 1
ATOM 2049 C CA . VAL A 1 251 ? -13.791 19.514 6.549 1.00 95.88 251 VAL A CA 1
ATOM 2050 C C . VAL A 1 251 ? -13.612 18.154 7.228 1.00 95.88 251 VAL A C 1
ATOM 2052 O O . VAL A 1 251 ? -14.255 17.902 8.248 1.00 95.88 251 VAL A O 1
ATOM 2055 N N . ASP A 1 252 ? -12.695 17.319 6.739 1.00 95.69 252 ASP A N 1
ATOM 2056 C CA . ASP A 1 252 ? -12.381 16.030 7.354 1.00 95.69 252 ASP A CA 1
ATOM 2057 C C . ASP A 1 252 ? -11.790 16.162 8.770 1.00 95.69 252 ASP A C 1
ATOM 2059 O O . ASP A 1 252 ? -12.339 15.608 9.722 1.00 95.69 252 ASP A O 1
ATOM 2063 N N . ASP A 1 253 ? -10.753 16.982 8.946 1.00 90.94 253 ASP A N 1
ATOM 2064 C CA . ASP A 1 253 ? -10.117 17.249 10.244 1.00 90.94 253 ASP A CA 1
ATOM 2065 C C . ASP A 1 253 ? -11.084 17.895 11.264 1.00 90.94 253 ASP A C 1
ATOM 2067 O O . ASP A 1 253 ? -10.853 17.829 12.472 1.00 90.94 253 ASP A O 1
ATOM 2071 N N . THR A 1 254 ? -12.170 18.532 10.802 1.00 91.31 254 THR A N 1
ATOM 2072 C CA . THR A 1 254 ? -13.097 19.312 11.647 1.00 91.31 254 THR A CA 1
ATOM 2073 C C . THR A 1 254 ? -14.426 18.613 11.958 1.00 91.31 254 THR A C 1
ATOM 2075 O O . THR A 1 254 ? -15.026 18.903 13.004 1.00 91.31 254 THR A O 1
ATOM 2078 N N . PHE A 1 255 ? -14.897 17.738 11.062 1.00 93.88 255 PHE A N 1
ATOM 2079 C CA . PHE A 1 255 ? -16.215 17.084 11.126 1.00 93.88 255 PHE A CA 1
ATOM 2080 C C . PHE A 1 255 ? -16.185 15.564 10.864 1.00 93.88 255 PHE A C 1
ATOM 2082 O O . PHE A 1 255 ? -17.191 14.909 11.114 1.00 93.88 255 PHE A O 1
ATOM 2089 N N . ARG A 1 256 ? -15.048 15.010 10.410 1.00 92.50 256 ARG A N 1
ATOM 2090 C CA . ARG A 1 256 ? -14.829 13.622 9.948 1.00 92.50 256 ARG A CA 1
ATOM 2091 C C . ARG A 1 256 ? -15.718 13.197 8.776 1.00 92.50 256 ARG A C 1
ATOM 2093 O O . ARG A 1 256 ? -16.906 12.922 8.923 1.00 92.50 256 ARG A O 1
ATOM 2100 N N . ILE A 1 257 ? -15.104 13.037 7.608 1.00 94.75 257 ILE A N 1
ATOM 2101 C CA . ILE A 1 257 ? -15.726 12.403 6.447 1.00 94.75 257 ILE A CA 1
ATOM 2102 C C . ILE A 1 257 ? -15.697 10.874 6.645 1.00 94.75 257 ILE A C 1
ATOM 2104 O O . ILE A 1 257 ? -14.660 10.289 6.973 1.00 94.75 257 ILE A O 1
ATOM 2108 N N . LYS A 1 258 ? -16.836 10.204 6.433 1.00 91.94 258 LYS A N 1
ATOM 2109 C CA . LYS A 1 258 ? -16.963 8.733 6.404 1.00 91.94 258 LYS A CA 1
ATOM 2110 C C . LYS A 1 258 ? -17.730 8.316 5.148 1.00 91.94 258 LYS A C 1
ATOM 2112 O O . LYS A 1 258 ? -18.802 8.855 4.878 1.00 91.94 258 LYS A O 1
ATOM 2117 N N . CYS A 1 259 ? -17.184 7.389 4.356 1.00 92.25 259 CYS A N 1
ATOM 2118 C CA . CYS A 1 259 ? -17.765 6.940 3.082 1.00 92.25 259 CYS A CA 1
ATOM 2119 C C . CYS A 1 259 ? -18.188 8.098 2.145 1.00 92.25 259 CYS A C 1
ATOM 2121 O O . CYS A 1 259 ? -19.292 8.093 1.586 1.00 92.25 259 CYS A O 1
ATOM 2123 N N . GLY A 1 260 ? -17.350 9.135 2.011 1.00 92.06 260 GLY A N 1
ATOM 2124 C CA . GLY A 1 260 ? -17.650 10.330 1.205 1.00 92.06 260 GLY A CA 1
ATOM 2125 C C . GLY A 1 260 ? -18.900 11.101 1.662 1.00 92.06 260 GLY A C 1
ATOM 2126 O O . GLY A 1 260 ? -19.592 11.699 0.843 1.00 92.06 260 GLY A O 1
ATOM 2127 N N . SER A 1 261 ? -19.245 11.021 2.949 1.00 93.12 261 SER A N 1
ATOM 2128 C CA . SER A 1 261 ? -20.337 11.767 3.585 1.00 93.12 261 SER A CA 1
ATOM 2129 C C . SER A 1 261 ? -19.833 12.473 4.843 1.00 93.12 261 SER A C 1
ATOM 2131 O O . SER A 1 261 ? -18.900 11.991 5.482 1.00 93.12 261 SER A O 1
ATOM 2133 N N . VAL A 1 262 ? -20.481 13.569 5.229 1.00 94.62 262 VAL A N 1
ATOM 2134 C CA . VAL A 1 262 ? -20.242 14.289 6.491 1.00 94.62 262 VAL A CA 1
ATOM 2135 C C . VAL A 1 262 ? -21.574 14.548 7.194 1.00 94.62 262 VAL A C 1
ATOM 2137 O O . VAL A 1 262 ? -22.565 14.850 6.531 1.00 94.62 262 VAL A O 1
ATOM 2140 N N . ASP A 1 263 ? -21.617 14.438 8.521 1.00 93.56 263 ASP A N 1
ATOM 2141 C CA . ASP A 1 263 ? -22.779 14.824 9.330 1.00 93.56 263 ASP A CA 1
ATOM 2142 C C . ASP A 1 263 ? -22.535 16.210 9.939 1.00 93.56 263 ASP A C 1
ATOM 2144 O O . ASP A 1 263 ? -21.826 16.363 10.933 1.00 93.56 263 ASP A O 1
ATOM 2148 N N . PHE A 1 264 ? -23.110 17.245 9.324 1.00 94.12 264 PHE A N 1
ATOM 2149 C CA . PHE A 1 264 ? -22.999 18.617 9.819 1.00 94.12 264 PHE A CA 1
ATOM 2150 C C . PHE A 1 264 ? -23.926 18.837 11.017 1.00 94.12 264 PHE A C 1
ATOM 2152 O O . PHE A 1 264 ? -25.127 18.584 10.911 1.00 94.12 264 PHE A O 1
ATOM 2159 N N . GLY A 1 265 ? -23.390 19.321 12.140 1.00 90.81 265 GLY A N 1
ATOM 2160 C CA . GLY A 1 265 ? -24.157 19.612 13.353 1.00 90.81 265 GLY A CA 1
ATOM 2161 C C . GLY A 1 265 ? -24.868 20.975 13.337 1.00 90.81 265 GLY A C 1
ATOM 2162 O O . GLY A 1 265 ? -24.775 21.722 12.354 1.00 90.81 265 GLY A O 1
ATOM 2163 N N . PRO A 1 266 ? -25.578 21.334 14.427 1.00 89.88 266 PRO A N 1
ATOM 2164 C CA . PRO A 1 266 ? -26.267 22.621 14.573 1.00 89.88 266 PRO A CA 1
ATOM 2165 C C . PRO A 1 266 ? -25.377 23.849 14.337 1.00 89.88 266 PRO A C 1
ATOM 2167 O O . PRO A 1 266 ? -25.856 24.878 13.866 1.00 89.88 266 PRO A O 1
ATOM 2170 N N . GLU A 1 267 ? -24.073 23.734 14.606 1.00 87.12 267 GLU A N 1
ATOM 2171 C CA . GLU A 1 267 ? -23.056 24.764 14.365 1.00 87.12 267 GLU A CA 1
ATOM 2172 C C . GLU A 1 267 ? -22.757 25.036 12.880 1.00 87.12 267 GLU A C 1
ATOM 2174 O O . GLU A 1 267 ? -22.003 25.958 12.576 1.00 87.12 267 GLU A O 1
ATOM 2179 N N . VAL A 1 268 ? -23.342 24.249 11.971 1.00 91.31 268 VAL A N 1
ATOM 2180 C CA . VAL A 1 268 ? -23.313 24.447 10.513 1.00 91.31 268 VAL A CA 1
ATOM 2181 C C . VAL A 1 268 ? -24.726 24.516 9.923 1.00 91.31 268 VAL A C 1
ATOM 2183 O O . VAL A 1 268 ? -24.970 25.316 9.022 1.00 91.31 268 VAL A O 1
ATOM 2186 N N . THR A 1 269 ? -25.674 23.701 10.404 1.00 88.06 269 THR A N 1
ATOM 2187 C CA . THR A 1 269 ? -27.046 23.670 9.857 1.00 88.06 269 THR A CA 1
ATOM 2188 C C . THR A 1 269 ? -27.923 24.829 10.334 1.00 88.06 269 THR A C 1
ATOM 2190 O O . THR A 1 269 ? -28.975 25.064 9.738 1.00 88.06 269 THR A O 1
ATOM 2193 N N . SER A 1 270 ? -27.523 25.538 11.398 1.00 80.38 270 SER A N 1
ATOM 2194 C CA . SER A 1 270 ? -28.336 26.554 12.086 1.00 80.38 270 SER A CA 1
ATOM 2195 C C . SER A 1 270 ? -29.706 26.020 12.537 1.00 80.38 270 SER A C 1
ATOM 2197 O O . SER A 1 270 ? -30.703 26.742 12.531 1.00 80.38 270 SER A O 1
ATOM 2199 N N . SER A 1 271 ? -29.770 24.733 12.901 1.00 83.31 271 SER A N 1
ATOM 2200 C CA . SER A 1 271 ? -30.985 24.042 13.344 1.00 83.31 271 SER A CA 1
ATOM 2201 C C . SER A 1 271 ? -30.659 22.935 14.350 1.00 83.31 271 SER A C 1
ATOM 2203 O O . SER A 1 271 ? -29.567 22.378 14.311 1.00 83.31 271 SER A O 1
ATOM 2205 N N . ASP A 1 272 ? -31.616 22.542 15.193 1.00 83.12 272 ASP A N 1
ATOM 2206 C CA . ASP A 1 272 ? 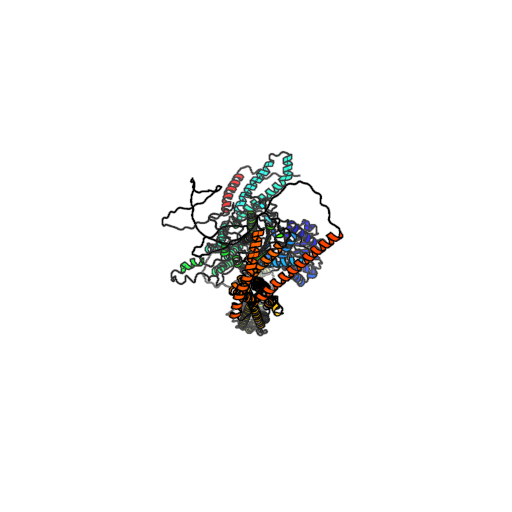-31.422 21.530 16.254 1.00 83.12 272 ASP A CA 1
ATOM 2207 C C . ASP A 1 272 ? -31.164 20.094 15.744 1.00 83.12 272 ASP A C 1
ATOM 2209 O O . ASP A 1 272 ? -31.140 19.142 16.524 1.00 83.12 272 ASP A O 1
ATOM 2213 N N . LYS A 1 273 ? -31.020 19.903 14.427 1.00 84.81 273 LYS A N 1
ATOM 2214 C CA . LYS A 1 273 ? -30.794 18.605 13.787 1.00 84.81 273 LYS A CA 1
ATOM 2215 C C . LYS A 1 273 ? -29.491 18.620 13.002 1.00 84.81 273 LYS A C 1
ATOM 2217 O O . LYS A 1 273 ? -29.200 19.571 12.270 1.00 84.81 273 LYS A O 1
ATOM 2222 N N . SER A 1 274 ? -28.743 17.525 13.113 1.00 89.31 274 SER A N 1
ATOM 2223 C CA . SER A 1 274 ? -27.655 17.252 12.186 1.00 89.31 274 SER A CA 1
ATOM 2224 C C . SER A 1 274 ? -28.194 16.961 10.783 1.00 89.31 274 SER A C 1
ATOM 2226 O O . SER A 1 274 ? -29.352 16.568 10.599 1.00 89.31 274 SER A O 1
ATOM 2228 N N . LEU A 1 275 ? -27.345 17.163 9.781 1.00 90.88 275 LEU A N 1
ATOM 2229 C CA . LEU A 1 275 ? -27.637 16.850 8.392 1.00 90.88 275 LEU A CA 1
ATOM 2230 C C . LEU A 1 275 ? -26.466 16.095 7.764 1.00 90.88 275 LEU A C 1
ATOM 2232 O O . LEU A 1 275 ? -25.421 16.688 7.491 1.00 90.88 275 LEU A O 1
ATOM 2236 N N . LYS A 1 276 ? -26.698 14.822 7.438 1.00 91.56 276 LYS A N 1
ATOM 2237 C CA . LYS A 1 276 ? -25.829 14.041 6.560 1.00 91.56 276 LYS A CA 1
ATOM 2238 C C . LYS A 1 276 ? -25.835 14.646 5.153 1.00 91.56 276 LYS A C 1
ATOM 2240 O O . LYS A 1 276 ? -26.891 14.768 4.526 1.00 91.56 276 LYS A O 1
ATOM 2245 N N . VAL A 1 277 ? -24.659 15.012 4.659 1.00 91.88 277 VAL A N 1
ATOM 2246 C CA . VAL A 1 277 ? -24.411 15.546 3.314 1.00 91.88 277 VAL A CA 1
ATOM 2247 C C . VAL A 1 277 ? -23.439 14.621 2.589 1.00 91.88 277 VAL A C 1
ATOM 2249 O O . VAL A 1 277 ? -22.448 14.177 3.167 1.00 91.88 277 VAL A O 1
ATOM 2252 N N . LEU A 1 278 ? -23.732 14.325 1.323 1.00 92.19 278 LEU A N 1
ATOM 2253 C CA . LEU A 1 278 ? -22.831 13.606 0.427 1.00 92.19 278 LEU A CA 1
ATOM 2254 C C . LEU A 1 278 ? -21.825 14.604 -0.159 1.00 92.19 278 LEU A C 1
ATOM 2256 O O . LEU A 1 278 ? -22.236 15.641 -0.673 1.00 92.19 278 LEU A O 1
ATOM 2260 N N . LEU A 1 279 ? -20.532 14.300 -0.077 1.00 91.56 279 LEU A N 1
ATOM 2261 C CA . LEU A 1 279 ? -19.456 15.144 -0.595 1.00 91.56 279 LEU A CA 1
ATOM 2262 C C . LEU A 1 279 ? -18.870 14.485 -1.845 1.00 91.56 279 LEU A C 1
ATOM 2264 O O . LEU A 1 279 ? -18.111 13.521 -1.750 1.00 91.56 279 LEU A O 1
ATOM 2268 N N . ASN A 1 280 ? -19.286 14.962 -3.018 1.00 87.38 280 ASN A N 1
ATOM 2269 C CA . ASN A 1 280 ? -18.895 14.425 -4.321 1.00 87.38 280 ASN A CA 1
ATOM 2270 C C . ASN A 1 280 ? -19.047 15.484 -5.435 1.00 87.38 280 ASN A C 1
ATOM 2272 O O . ASN A 1 280 ? -19.471 16.614 -5.185 1.00 87.38 280 ASN A O 1
ATOM 2276 N N . ALA A 1 281 ? -18.727 15.118 -6.678 1.00 85.69 281 ALA A N 1
ATOM 2277 C CA . ALA A 1 281 ? -18.799 16.014 -7.835 1.00 85.69 281 ALA A CA 1
ATOM 2278 C C . ALA A 1 281 ? -20.219 16.486 -8.243 1.00 85.69 281 ALA A C 1
ATOM 2280 O O . ALA A 1 281 ? -20.326 17.419 -9.041 1.00 85.69 281 ALA A O 1
ATOM 2281 N N . ASP A 1 282 ? -21.304 15.904 -7.707 1.00 87.06 282 ASP A N 1
ATOM 2282 C CA . ASP A 1 282 ? -22.675 16.390 -7.965 1.00 87.06 282 ASP A CA 1
ATOM 2283 C C . ASP A 1 282 ? -22.929 17.765 -7.316 1.00 87.06 282 ASP A C 1
ATOM 2285 O O . ASP A 1 282 ? -23.757 18.554 -7.790 1.00 87.06 282 ASP A O 1
ATOM 2289 N N . ASP A 1 283 ? -22.203 18.079 -6.238 1.00 91.56 283 ASP A N 1
ATOM 2290 C CA . ASP A 1 283 ? -22.230 19.389 -5.602 1.00 91.56 283 ASP A CA 1
ATOM 2291 C C . ASP A 1 283 ? -21.294 20.373 -6.331 1.00 91.56 283 ASP A C 1
ATOM 2293 O O . ASP A 1 283 ? -20.076 20.414 -6.143 1.00 91.56 283 ASP A O 1
ATOM 2297 N N . LYS A 1 284 ? -21.909 21.232 -7.153 1.00 88.81 284 LYS A N 1
ATOM 2298 C CA . LYS A 1 284 ? -21.256 22.304 -7.930 1.00 88.81 284 LYS A CA 1
ATOM 2299 C C . LYS A 1 284 ? -20.717 23.477 -7.097 1.00 88.81 284 LYS A C 1
ATOM 2301 O O . LYS A 1 284 ? -20.197 24.443 -7.665 1.00 88.81 284 LYS A O 1
ATOM 2306 N N . VAL A 1 285 ? -20.912 23.472 -5.782 1.00 91.69 285 VAL A N 1
ATOM 2307 C CA . VAL A 1 285 ? -20.227 24.378 -4.854 1.00 91.69 285 VAL A CA 1
ATOM 2308 C C . VAL A 1 285 ? -18.992 23.667 -4.318 1.00 91.69 285 VAL A C 1
ATOM 2310 O O . VAL A 1 285 ? -17.900 24.220 -4.413 1.00 91.69 285 VAL A O 1
ATOM 2313 N N . PHE A 1 286 ? -19.150 22.430 -3.841 1.00 94.81 286 PHE A N 1
ATOM 2314 C CA . PHE A 1 286 ? -18.061 21.613 -3.311 1.00 94.81 286 PHE A CA 1
ATOM 2315 C C . PHE A 1 286 ? -16.953 21.347 -4.338 1.00 94.81 286 PHE A C 1
ATOM 2317 O O . PHE A 1 286 ? -15.779 21.577 -4.048 1.00 94.81 286 PHE A O 1
ATOM 2324 N N . GLY A 1 287 ? -17.308 20.924 -5.556 1.00 92.69 287 GLY A N 1
ATOM 2325 C CA . GLY A 1 287 ? -16.348 20.586 -6.614 1.00 92.69 287 GLY A CA 1
ATOM 2326 C C . GLY A 1 287 ? -15.370 21.717 -6.963 1.00 92.69 287 GLY A C 1
ATOM 2327 O O . GLY A 1 287 ? -14.214 21.445 -7.283 1.00 92.69 287 GLY A O 1
ATOM 2328 N N . GLU A 1 288 ? -15.814 22.970 -6.822 1.00 91.94 288 GLU A N 1
ATOM 2329 C CA . GLU A 1 288 ? -15.048 24.195 -7.102 1.00 91.94 288 GLU A CA 1
ATOM 2330 C C . GLU A 1 288 ? -14.134 24.632 -5.940 1.00 91.94 288 GLU A C 1
ATOM 2332 O O . GLU A 1 288 ? -13.197 25.395 -6.156 1.00 91.94 288 GLU A O 1
ATOM 2337 N N . ILE A 1 289 ? -14.407 24.190 -4.704 1.00 94.75 289 ILE A N 1
ATOM 2338 C CA . ILE A 1 289 ? -13.695 24.647 -3.491 1.00 94.75 289 ILE A CA 1
ATOM 2339 C C . ILE A 1 289 ? -12.872 23.556 -2.806 1.00 94.75 289 ILE A C 1
ATOM 2341 O O . ILE A 1 289 ? -11.938 23.873 -2.079 1.00 94.75 289 ILE A O 1
ATOM 2345 N N . ARG A 1 290 ? -13.199 22.276 -3.008 1.00 95.75 290 ARG A N 1
ATOM 2346 C CA . ARG A 1 290 ? -12.646 21.153 -2.232 1.00 95.75 290 ARG A CA 1
ATOM 2347 C C . ARG A 1 290 ? -11.118 21.052 -2.281 1.00 95.75 290 ARG A C 1
ATOM 2349 O O . ARG A 1 290 ? -10.486 20.865 -1.245 1.00 95.75 290 ARG A O 1
ATOM 2356 N N . ASN A 1 291 ? -10.546 21.282 -3.464 1.00 95.88 291 ASN A N 1
ATOM 2357 C CA . ASN A 1 291 ? -9.103 21.252 -3.716 1.00 95.88 291 ASN A CA 1
ATOM 2358 C C . ASN A 1 291 ? -8.415 22.616 -3.508 1.00 95.88 291 ASN A C 1
ATOM 2360 O O . ASN A 1 291 ? -7.208 22.710 -3.729 1.00 95.88 291 ASN A O 1
ATOM 2364 N N . GLU A 1 292 ? -9.156 23.682 -3.180 1.00 94.44 292 GLU A N 1
ATOM 2365 C CA . GLU A 1 292 ? -8.594 25.023 -2.975 1.00 94.44 292 GLU A CA 1
ATOM 2366 C C . GLU A 1 292 ? -7.965 25.147 -1.586 1.00 94.44 292 GLU A C 1
ATOM 2368 O O . GLU A 1 292 ? -8.462 24.591 -0.602 1.00 94.44 292 GLU A O 1
ATOM 2373 N N . HIS A 1 293 ? -6.901 25.949 -1.494 1.00 93.12 293 HIS A N 1
ATOM 2374 C CA . HIS A 1 293 ? -6.370 26.369 -0.202 1.00 93.12 293 HIS A CA 1
ATOM 2375 C C . HIS A 1 293 ? -7.422 27.198 0.548 1.00 93.12 293 HIS A C 1
ATOM 2377 O O . HIS A 1 293 ? -8.054 28.089 -0.030 1.00 93.12 293 HIS A O 1
ATOM 2383 N N . PHE A 1 294 ? -7.597 26.942 1.847 1.00 90.25 294 PHE A N 1
ATOM 2384 C CA . PHE A 1 294 ? -8.706 27.489 2.638 1.00 90.25 294 PHE A CA 1
ATOM 2385 C C . PHE A 1 294 ? -8.826 29.022 2.587 1.00 90.25 294 PHE A C 1
ATOM 2387 O O . PHE A 1 294 ? -9.933 29.563 2.629 1.00 90.25 294 PHE A O 1
ATOM 2394 N N . SER A 1 295 ? -7.704 29.732 2.408 1.00 84.44 295 SER A N 1
ATOM 2395 C CA . SER A 1 295 ? -7.673 31.193 2.247 1.00 84.44 295 SER A CA 1
ATOM 2396 C C . SER A 1 295 ? -8.501 31.729 1.079 1.00 84.44 295 SER A C 1
ATOM 2398 O O . SER A 1 295 ? -8.964 32.869 1.126 1.00 84.44 295 SER A O 1
ATOM 2400 N N . ASN A 1 296 ? -8.683 30.929 0.030 1.00 87.94 296 ASN A N 1
ATOM 2401 C CA . ASN A 1 296 ? -9.338 31.343 -1.209 1.00 87.94 296 ASN A CA 1
ATOM 2402 C C . ASN A 1 296 ? -10.851 31.073 -1.164 1.00 87.94 296 ASN A C 1
ATOM 2404 O O . ASN A 1 296 ? -11.640 31.801 -1.776 1.00 87.94 296 ASN A O 1
ATOM 2408 N N . VAL A 1 297 ? -11.252 30.048 -0.402 1.00 89.69 297 VAL A N 1
ATOM 2409 C CA . VAL A 1 297 ? -12.611 29.489 -0.361 1.00 89.69 297 VAL A CA 1
ATOM 2410 C C . VAL A 1 297 ? -13.647 30.548 0.005 1.00 89.69 297 VAL A C 1
ATOM 2412 O O . VAL A 1 297 ? -14.616 30.736 -0.724 1.00 89.69 297 VAL A O 1
ATOM 2415 N N . PHE A 1 298 ? -13.438 31.297 1.091 1.00 84.38 298 PHE A N 1
ATOM 2416 C CA . PHE A 1 298 ? -14.426 32.274 1.564 1.00 84.38 298 PHE A CA 1
ATOM 2417 C C . PHE A 1 298 ? -14.698 33.391 0.536 1.00 84.38 298 PHE A C 1
ATOM 2419 O O . PHE A 1 298 ? -15.846 33.789 0.318 1.00 84.38 298 PHE A O 1
ATOM 2426 N N . GLY A 1 299 ? -13.654 33.849 -0.165 1.00 83.50 299 GLY A N 1
ATOM 2427 C CA . GLY A 1 299 ? -13.782 34.817 -1.258 1.00 83.50 299 GLY A CA 1
ATOM 2428 C C . GLY A 1 299 ? -14.579 34.264 -2.444 1.00 83.50 299 GLY A C 1
ATOM 2429 O O . GLY A 1 299 ? -15.427 34.968 -3.002 1.00 83.50 299 GLY A O 1
ATOM 2430 N N . PHE A 1 300 ? -14.369 32.987 -2.788 1.00 89.19 300 PHE A N 1
ATOM 2431 C CA . PHE A 1 300 ? -15.164 32.289 -3.799 1.00 89.19 300 PHE A CA 1
ATOM 2432 C C . PHE A 1 300 ? -16.632 32.151 -3.373 1.00 89.19 300 PHE A C 1
ATOM 2434 O O . PHE A 1 300 ? -17.513 32.559 -4.130 1.00 89.19 300 PHE A O 1
ATOM 2441 N N . LEU A 1 301 ? -16.914 31.665 -2.156 1.00 90.62 301 LEU A N 1
ATOM 2442 C CA . LEU A 1 301 ? -18.280 31.496 -1.639 1.00 90.62 301 LEU A CA 1
ATOM 2443 C C . LEU A 1 301 ? -19.053 32.828 -1.620 1.00 90.62 301 LEU A C 1
ATOM 2445 O O . LEU A 1 301 ? -20.197 32.882 -2.070 1.00 90.62 301 LEU A O 1
ATOM 2449 N N . SER A 1 302 ? -18.415 33.927 -1.202 1.00 86.44 302 SER A N 1
ATOM 2450 C CA . SER A 1 302 ? -19.008 35.275 -1.219 1.00 86.44 302 SER A CA 1
ATOM 2451 C C . SER A 1 302 ? -19.335 35.775 -2.639 1.00 86.44 302 SER A C 1
ATOM 2453 O O . SER A 1 302 ? -20.361 36.429 -2.861 1.00 86.44 302 SER A O 1
ATOM 2455 N N . GLN A 1 303 ? -18.505 35.454 -3.639 1.00 89.44 303 GLN A N 1
ATOM 2456 C CA . GLN A 1 303 ? -18.807 35.759 -5.043 1.00 89.44 303 GLN A CA 1
ATOM 2457 C C . GLN A 1 303 ? -19.902 34.841 -5.609 1.00 89.44 303 GLN A C 1
ATOM 2459 O O . GLN A 1 303 ? -20.805 35.324 -6.293 1.00 89.44 303 GLN A O 1
ATOM 2464 N N . LYS A 1 304 ? -19.870 33.542 -5.287 1.00 90.69 304 LYS A N 1
ATOM 2465 C CA . LYS A 1 304 ? -20.882 32.545 -5.673 1.00 90.69 304 LYS A CA 1
ATOM 2466 C C . LYS A 1 304 ? -22.264 32.930 -5.126 1.00 90.69 304 LYS A C 1
ATOM 2468 O O . LYS A 1 304 ? -23.230 32.910 -5.883 1.00 90.69 304 LYS A O 1
ATOM 2473 N N . ALA A 1 305 ? -22.349 33.389 -3.874 1.00 88.25 305 ALA A N 1
ATOM 2474 C CA . ALA A 1 305 ? -23.583 33.875 -3.251 1.00 88.25 305 ALA A CA 1
ATOM 2475 C C . ALA A 1 305 ? -24.176 35.089 -3.981 1.00 88.25 305 ALA A C 1
ATOM 2477 O O . ALA A 1 305 ? -25.354 35.077 -4.338 1.00 88.25 305 ALA A O 1
ATOM 2478 N N . ARG A 1 306 ? -23.357 36.106 -4.290 1.00 89.62 306 ARG A N 1
ATOM 2479 C CA . ARG A 1 306 ? -23.798 37.271 -5.081 1.00 89.62 306 ARG A CA 1
ATOM 2480 C C . ARG A 1 306 ? -24.256 36.870 -6.489 1.00 89.62 306 ARG A C 1
ATOM 2482 O O . ARG A 1 306 ? -25.293 37.347 -6.948 1.00 89.62 306 ARG A O 1
ATOM 2489 N N . ASN A 1 307 ? -23.546 35.949 -7.143 1.00 88.50 307 ASN A N 1
ATOM 2490 C CA . ASN A 1 307 ? -23.918 35.431 -8.464 1.00 88.50 307 ASN A CA 1
ATOM 2491 C C . ASN A 1 307 ? -25.238 34.637 -8.438 1.00 88.50 307 ASN A C 1
ATOM 2493 O O . ASN A 1 307 ? -26.029 34.731 -9.377 1.00 88.50 307 ASN A O 1
ATOM 2497 N N . LEU A 1 308 ? -25.485 33.853 -7.385 1.00 87.31 308 LEU A N 1
ATOM 2498 C CA . LEU A 1 308 ? -26.699 33.049 -7.235 1.00 87.31 308 LEU A CA 1
ATOM 2499 C C . LEU A 1 308 ? -27.911 33.926 -6.884 1.00 87.31 308 LEU A C 1
ATOM 2501 O O . LEU A 1 308 ? -28.972 33.776 -7.489 1.00 87.31 308 LEU A O 1
ATOM 2505 N N . GLN A 1 309 ? -27.742 34.909 -5.994 1.00 85.38 309 GLN A N 1
ATOM 2506 C CA . GLN A 1 309 ? -28.772 35.909 -5.692 1.00 85.38 309 GLN A CA 1
ATOM 2507 C C . GLN A 1 309 ? -29.180 36.692 -6.951 1.00 85.38 309 GLN A C 1
ATOM 2509 O O . GLN A 1 309 ? -30.370 36.845 -7.229 1.00 85.38 309 GLN A O 1
ATOM 2514 N N . ALA A 1 310 ? -28.209 37.107 -7.773 1.00 87.25 310 ALA A N 1
ATOM 2515 C CA . ALA A 1 310 ? -28.480 37.777 -9.044 1.00 87.25 310 ALA A CA 1
ATOM 2516 C C . ALA A 1 310 ? -29.258 36.893 -10.042 1.00 87.25 310 ALA A C 1
ATOM 2518 O O . ALA A 1 310 ? -30.050 37.417 -10.822 1.00 87.25 310 ALA A O 1
ATOM 2519 N N . GLN A 1 311 ? -29.080 35.565 -10.014 1.00 84.75 311 GLN A N 1
ATOM 2520 C CA . GLN A 1 311 ? -29.895 34.630 -10.804 1.00 84.75 311 GLN A CA 1
ATOM 2521 C C . GLN A 1 311 ? -31.323 34.518 -10.258 1.00 84.75 311 GLN A C 1
ATOM 2523 O O . GLN A 1 311 ? -32.271 34.577 -11.038 1.00 84.75 311 GLN A O 1
ATOM 2528 N N . TYR A 1 312 ? -31.497 34.451 -8.934 1.00 82.06 312 TYR A N 1
ATOM 2529 C CA . TYR A 1 312 ? -32.821 34.485 -8.305 1.00 82.06 312 TYR A CA 1
ATOM 2530 C C . TYR A 1 312 ? -33.603 35.761 -8.629 1.00 82.06 312 TYR A C 1
ATOM 2532 O O . TYR A 1 312 ? -34.805 35.688 -8.884 1.00 82.06 312 TYR A O 1
ATOM 2540 N N . ASP A 1 313 ? -32.950 36.924 -8.646 1.00 83.31 313 ASP A N 1
ATOM 2541 C CA . ASP A 1 313 ? -33.625 38.200 -8.888 1.00 83.31 313 ASP A CA 1
ATOM 2542 C C . ASP A 1 313 ? -34.039 38.430 -10.351 1.00 83.31 313 ASP A C 1
ATOM 2544 O O . ASP A 1 313 ? -34.933 39.244 -10.595 1.00 83.31 313 ASP A O 1
ATOM 2548 N N . ARG A 1 314 ? -33.540 37.633 -11.313 1.00 81.25 314 ARG A N 1
ATOM 2549 C CA . ARG A 1 314 ? -34.059 37.612 -12.702 1.00 81.25 314 ARG A CA 1
ATOM 2550 C C . ARG A 1 314 ? -35.564 37.341 -12.761 1.00 81.25 314 ARG A C 1
ATOM 2552 O O . ARG A 1 314 ? -36.234 37.832 -13.665 1.00 81.25 314 ARG A O 1
ATOM 2559 N N . ARG A 1 315 ? -36.124 36.639 -11.763 1.00 76.69 315 ARG A N 1
ATOM 2560 C CA . ARG A 1 315 ? -37.572 36.382 -11.641 1.00 76.69 315 ARG A CA 1
ATOM 2561 C C . ARG A 1 315 ? -38.430 37.655 -11.600 1.00 76.69 315 ARG A C 1
ATOM 2563 O O . ARG A 1 315 ? -39.626 37.579 -11.849 1.00 76.69 315 ARG A O 1
ATOM 2570 N N . ARG A 1 316 ? -37.852 38.818 -11.260 1.00 73.75 316 ARG A N 1
ATOM 2571 C CA . ARG A 1 316 ? -38.580 40.087 -11.064 1.00 73.75 316 ARG A CA 1
ATOM 2572 C C . ARG A 1 316 ? -38.962 40.814 -12.367 1.00 73.75 316 ARG A C 1
ATOM 2574 O O . ARG A 1 316 ? -39.507 41.908 -12.286 1.00 73.75 316 ARG A O 1
ATOM 2581 N N . GLY A 1 317 ? -38.694 40.233 -13.541 1.00 74.50 317 GLY A N 1
ATOM 2582 C CA . GLY A 1 317 ? -39.022 40.832 -14.846 1.00 74.50 317 GLY A CA 1
ATOM 2583 C C . GLY A 1 317 ? -39.365 39.834 -15.959 1.00 74.50 317 GLY A C 1
ATOM 2584 O O . GLY A 1 317 ? -39.237 40.180 -17.128 1.00 74.50 317 GLY A O 1
ATOM 2585 N N . MET A 1 318 ? -39.751 38.601 -15.616 1.00 86.75 318 MET A N 1
ATOM 2586 C CA . MET A 1 318 ? -40.091 37.550 -16.588 1.00 86.75 318 MET A CA 1
ATOM 2587 C C . MET A 1 318 ? -41.554 37.617 -17.043 1.00 86.75 318 MET A C 1
ATOM 2589 O O . MET A 1 318 ? -42.443 37.891 -16.236 1.00 86.75 318 MET A O 1
ATOM 2593 N N . ASP A 1 319 ? -41.820 37.270 -18.306 1.00 86.81 319 ASP A N 1
ATOM 2594 C CA . ASP A 1 319 ? -43.185 36.985 -18.774 1.00 86.81 319 ASP A CA 1
ATOM 2595 C C . ASP A 1 319 ? -43.723 35.639 -18.227 1.00 86.81 319 ASP A C 1
ATOM 2597 O O . ASP A 1 319 ? -42.994 34.845 -17.633 1.00 86.81 319 ASP A O 1
ATOM 2601 N N . ILE A 1 320 ? -45.016 35.351 -18.423 1.00 83.62 320 ILE A N 1
ATOM 2602 C CA . ILE A 1 320 ? -45.679 34.146 -17.880 1.00 83.62 320 ILE A CA 1
ATOM 2603 C C . ILE A 1 320 ? -45.077 32.834 -18.433 1.00 83.62 320 ILE A C 1
ATOM 2605 O O . ILE A 1 320 ? -44.988 31.837 -17.711 1.00 83.62 320 ILE A O 1
ATOM 2609 N N . LYS A 1 321 ? -44.637 32.815 -19.697 1.00 85.00 321 LYS A N 1
ATOM 2610 C CA . LYS A 1 321 ? -44.008 31.653 -20.346 1.00 85.00 321 LYS A CA 1
ATOM 2611 C C . LYS A 1 321 ? -42.572 31.474 -19.851 1.00 85.00 321 LYS A C 1
ATOM 2613 O O . LYS A 1 321 ? -42.186 30.357 -19.515 1.00 85.00 321 LYS A O 1
ATOM 2618 N N . GLN A 1 322 ? -41.814 32.564 -19.742 1.00 85.75 322 GLN A N 1
ATOM 2619 C CA . GLN A 1 322 ? -40.478 32.582 -19.138 1.00 85.75 322 GLN A CA 1
ATOM 2620 C C . GLN A 1 322 ? -40.520 32.117 -17.676 1.00 85.75 322 GLN A C 1
ATOM 2622 O O . GLN A 1 322 ? -39.754 31.237 -17.298 1.00 85.75 322 GLN A O 1
ATOM 2627 N N . MET A 1 323 ? -41.467 32.623 -16.881 1.00 85.56 323 MET A N 1
ATOM 2628 C CA . MET A 1 323 ? -41.675 32.224 -15.487 1.00 85.56 323 MET A CA 1
ATOM 2629 C C . MET A 1 323 ? -42.023 30.735 -15.368 1.00 85.56 323 MET A C 1
ATOM 2631 O O . MET A 1 323 ? -41.455 30.038 -14.528 1.00 85.56 323 MET A O 1
ATOM 2635 N N . LYS A 1 324 ? -42.904 30.208 -16.233 1.00 83.69 324 LYS A N 1
ATOM 2636 C CA . LYS A 1 324 ? -43.217 28.769 -16.267 1.00 83.69 324 LYS A CA 1
ATOM 2637 C C . LYS A 1 324 ? -41.974 27.927 -16.576 1.00 83.69 324 LYS A C 1
ATOM 2639 O O . LYS A 1 324 ? -41.739 26.923 -15.900 1.00 83.69 324 LYS A O 1
ATOM 2644 N N . ASN A 1 325 ? -41.165 28.335 -17.554 1.00 84.50 325 ASN A N 1
ATOM 2645 C CA . ASN A 1 325 ? -39.911 27.652 -17.880 1.00 84.50 325 ASN A CA 1
ATOM 2646 C C . ASN A 1 325 ? -38.935 27.701 -16.692 1.00 84.50 325 ASN A C 1
ATOM 2648 O O . ASN A 1 325 ? -38.537 26.650 -16.202 1.00 84.50 325 ASN A O 1
ATOM 2652 N N . PHE A 1 326 ? -38.655 28.886 -16.143 1.00 86.56 326 PHE A N 1
ATOM 2653 C CA . PHE A 1 326 ? -37.779 29.085 -14.983 1.00 86.56 326 PHE A CA 1
ATOM 2654 C C . PHE A 1 326 ? -38.186 28.229 -13.771 1.00 86.56 326 PHE A C 1
ATOM 2656 O O . PHE A 1 326 ? -37.355 27.529 -13.194 1.00 86.56 326 PHE A O 1
ATOM 2663 N N . VAL A 1 327 ? -39.475 28.219 -13.408 1.00 85.44 327 VAL A N 1
ATOM 2664 C CA . VAL A 1 327 ? -39.998 27.420 -12.283 1.00 85.44 327 VAL A CA 1
ATOM 2665 C C . VAL A 1 327 ? -39.861 25.913 -12.530 1.00 85.44 327 VAL A C 1
ATOM 2667 O O . VAL A 1 327 ? -39.579 25.172 -11.589 1.00 85.44 327 VAL A O 1
ATOM 2670 N N . SER A 1 328 ? -40.046 25.456 -13.771 1.00 84.00 328 SER A N 1
ATOM 2671 C CA . SER A 1 328 ? -40.014 24.026 -14.119 1.00 84.00 328 SER A CA 1
ATOM 2672 C C . SER A 1 328 ? -38.616 23.468 -14.422 1.00 84.00 328 SER A C 1
ATOM 2674 O O . SER A 1 328 ? -38.392 22.281 -14.194 1.00 84.00 328 SER A O 1
ATOM 2676 N N . GLN A 1 329 ? -37.679 24.296 -14.899 1.00 84.69 329 GLN A N 1
ATOM 2677 C CA . GLN A 1 329 ? -36.361 23.865 -15.390 1.00 84.69 329 GLN A CA 1
ATOM 2678 C C . GLN A 1 329 ? -35.189 24.349 -14.519 1.00 84.69 329 GLN A C 1
ATOM 2680 O O . GLN A 1 329 ? -34.264 23.580 -14.272 1.00 84.69 329 GLN A O 1
ATOM 2685 N N . GLU A 1 330 ? -35.222 25.585 -14.008 1.00 85.56 330 GLU A N 1
ATOM 2686 C CA . GLU A 1 330 ? -34.073 26.207 -13.321 1.00 85.56 330 GLU A CA 1
ATOM 2687 C C . GLU A 1 330 ? -34.227 26.220 -11.791 1.00 85.56 330 GLU A C 1
ATOM 2689 O O . GLU A 1 330 ? -33.300 25.875 -11.053 1.00 85.56 330 GLU A O 1
ATOM 2694 N N . LEU A 1 331 ? -35.415 26.576 -11.288 1.00 85.44 331 LEU A N 1
ATOM 2695 C CA . LEU A 1 331 ? -35.651 26.873 -9.870 1.00 85.44 331 LEU A CA 1
ATOM 2696 C C . LEU A 1 331 ? -35.335 25.700 -8.925 1.00 85.44 331 LEU A C 1
ATOM 2698 O O . LEU A 1 331 ? -34.913 25.929 -7.791 1.00 85.44 331 LEU A O 1
ATOM 2702 N N . LYS A 1 332 ? -35.512 24.446 -9.366 1.00 87.00 332 LYS A N 1
ATOM 2703 C CA . LYS A 1 332 ? -35.143 23.264 -8.566 1.00 87.00 332 LYS A CA 1
ATOM 2704 C C . LYS A 1 332 ? -33.628 23.198 -8.337 1.00 87.00 332 LYS A C 1
ATOM 2706 O O . LYS A 1 332 ? -33.202 23.009 -7.199 1.00 87.00 332 LYS A O 1
ATOM 2711 N N . GLY A 1 333 ? -32.834 23.408 -9.390 1.00 86.19 333 GLY A N 1
ATOM 2712 C CA . GLY A 1 333 ? -31.372 23.443 -9.312 1.00 86.19 333 GLY A CA 1
ATOM 2713 C C . GLY A 1 333 ? -30.881 24.610 -8.458 1.00 86.19 333 GLY A C 1
ATOM 2714 O O . GLY A 1 333 ? -30.119 24.402 -7.519 1.00 86.19 333 GLY A O 1
ATOM 2715 N N . LEU A 1 334 ? -31.418 25.814 -8.688 1.00 86.25 334 LEU A N 1
ATOM 2716 C CA . LEU A 1 334 ? -31.081 27.012 -7.908 1.00 86.25 334 LEU A CA 1
ATOM 2717 C C . LEU A 1 334 ? -31.411 26.871 -6.409 1.00 86.25 334 LEU A C 1
ATOM 2719 O O . LEU A 1 334 ? -30.727 27.456 -5.567 1.00 86.25 334 LEU A O 1
ATOM 2723 N N . LYS A 1 335 ? -32.451 26.107 -6.039 1.00 87.06 335 LYS A N 1
ATOM 2724 C CA . LYS A 1 335 ? -32.773 25.803 -4.628 1.00 87.06 335 LYS A CA 1
ATOM 2725 C C . LYS A 1 335 ? -31.785 24.821 -4.003 1.00 87.06 335 LYS A C 1
ATOM 2727 O O . LYS A 1 335 ? -31.405 25.006 -2.849 1.00 87.06 335 LYS A O 1
ATOM 2732 N N . GLN A 1 336 ? -31.359 23.808 -4.753 1.00 88.12 336 GLN A N 1
ATOM 2733 C CA . GLN A 1 336 ? -30.345 22.855 -4.304 1.00 88.12 336 GLN A CA 1
ATOM 2734 C C . GLN A 1 336 ? -28.981 23.540 -4.136 1.00 88.12 336 GLN A C 1
ATOM 2736 O O . GLN A 1 336 ? -28.398 23.463 -3.059 1.00 88.12 336 GLN A O 1
ATOM 2741 N N . GLU A 1 337 ? -28.526 24.292 -5.141 1.00 88.12 337 GLU A N 1
ATOM 2742 C CA . GLU A 1 337 ? -27.251 25.020 -5.107 1.00 88.12 337 GLU A CA 1
ATOM 2743 C C . GLU A 1 337 ? -27.214 26.072 -3.984 1.00 88.12 337 GLU A C 1
ATOM 2745 O O . GLU A 1 337 ? -26.201 26.200 -3.304 1.00 88.12 337 GLU A O 1
ATOM 2750 N N . HIS A 1 338 ? -28.332 26.757 -3.697 1.00 87.75 338 HIS A N 1
ATOM 2751 C CA . HIS A 1 338 ? -28.415 27.669 -2.546 1.00 87.75 338 HIS A CA 1
ATOM 2752 C C . HIS A 1 338 ? -28.287 26.930 -1.208 1.00 87.75 338 HIS A C 1
ATOM 2754 O O . HIS A 1 338 ? -27.585 27.405 -0.318 1.00 87.75 338 HIS A O 1
ATOM 2760 N N . ARG A 1 339 ? -28.959 25.783 -1.035 1.00 89.50 339 ARG A N 1
ATOM 2761 C CA . ARG A 1 339 ? -28.887 25.006 0.214 1.00 89.50 339 ARG A CA 1
ATOM 2762 C C . ARG A 1 339 ? -27.459 24.532 0.488 1.00 89.50 339 ARG A C 1
ATOM 2764 O O . ARG A 1 339 ? -26.985 24.663 1.612 1.00 89.50 339 ARG A O 1
ATOM 2771 N N . LEU A 1 340 ? -26.794 24.002 -0.535 1.00 90.69 340 LEU A N 1
ATOM 2772 C CA . LEU A 1 340 ? -25.426 23.493 -0.444 1.00 90.69 340 LEU A CA 1
ATOM 2773 C C . LEU A 1 340 ? -24.428 24.633 -0.189 1.00 90.69 340 LEU A C 1
ATOM 2775 O O . LEU A 1 340 ? -23.604 24.545 0.718 1.00 90.69 340 LEU A O 1
ATOM 2779 N N . LEU A 1 341 ? -24.595 25.772 -0.871 1.00 92.06 341 LEU A N 1
ATOM 2780 C CA . LEU A 1 341 ? -23.821 26.988 -0.611 1.00 92.06 341 LEU A CA 1
ATOM 2781 C C . LEU A 1 341 ? -23.950 27.480 0.841 1.00 92.06 341 LEU A C 1
ATOM 2783 O O . LEU A 1 341 ? -22.942 27.818 1.457 1.00 92.06 341 LEU A O 1
ATOM 2787 N N . SER A 1 342 ? -25.160 27.491 1.409 1.00 90.69 342 SER A N 1
ATOM 2788 C CA . SER A 1 342 ? -25.370 27.863 2.816 1.00 90.69 342 SER A CA 1
ATOM 2789 C C . SER A 1 342 ? -24.660 26.913 3.789 1.00 90.69 342 SER A C 1
ATOM 2791 O O . SER A 1 342 ? -24.064 27.382 4.756 1.00 90.69 342 SER A O 1
ATOM 2793 N N . LEU A 1 343 ? -24.665 25.603 3.516 1.00 92.50 343 LEU A N 1
ATOM 2794 C CA . LEU A 1 343 ? -23.969 24.606 4.340 1.00 92.50 343 LEU A CA 1
ATOM 2795 C C . LEU A 1 343 ? -22.444 24.771 4.265 1.00 92.50 343 LEU A C 1
ATOM 2797 O O . LEU A 1 343 ? -21.780 24.756 5.298 1.00 92.50 343 LEU A O 1
ATOM 2801 N N . HIS A 1 344 ? -21.883 25.018 3.077 1.00 94.12 344 HIS A N 1
ATOM 2802 C CA . HIS A 1 344 ? -20.445 25.270 2.930 1.00 94.12 344 HIS A CA 1
ATOM 2803 C C . HIS A 1 344 ? -19.983 26.572 3.598 1.00 94.12 344 HIS A C 1
ATOM 2805 O O . HIS A 1 344 ? -18.878 26.607 4.142 1.00 94.12 344 HIS A O 1
ATOM 2811 N N . ILE A 1 345 ? -20.828 27.612 3.625 1.00 91.38 345 ILE A N 1
ATOM 2812 C CA . ILE A 1 345 ? -20.567 28.847 4.382 1.00 91.38 345 ILE A CA 1
ATOM 2813 C C . ILE A 1 345 ? -20.546 28.560 5.892 1.00 91.38 345 ILE A C 1
ATOM 2815 O O . ILE A 1 345 ? -19.554 28.886 6.541 1.00 91.38 345 ILE A O 1
ATOM 2819 N N . GLY A 1 346 ? -21.561 27.879 6.439 1.00 91.31 346 GLY A N 1
ATOM 2820 C CA . GLY A 1 346 ? -21.583 27.497 7.859 1.00 91.31 346 GLY A CA 1
ATOM 2821 C C . GLY A 1 346 ? -20.403 26.599 8.255 1.00 91.31 346 GLY A C 1
ATOM 2822 O O . GLY A 1 346 ? -19.784 26.793 9.302 1.00 91.31 346 GLY A O 1
ATOM 2823 N N . ALA A 1 347 ? -20.010 25.669 7.379 1.00 92.62 347 ALA A N 1
ATOM 2824 C CA . ALA A 1 347 ? -18.820 24.845 7.566 1.00 92.62 347 ALA A CA 1
ATOM 2825 C C . ALA A 1 347 ? -17.536 25.693 7.591 1.00 92.62 347 ALA A C 1
ATOM 2827 O O . ALA A 1 347 ? -16.716 25.508 8.487 1.00 92.62 347 ALA A O 1
ATOM 2828 N N . CYS A 1 348 ? -17.374 26.665 6.681 1.00 91.19 348 CYS A N 1
ATOM 2829 C CA . CYS A 1 348 ? -16.268 27.629 6.725 1.00 91.19 348 CYS A CA 1
ATOM 2830 C C . CYS A 1 348 ? -16.237 28.427 8.037 1.00 91.19 348 CYS A C 1
ATOM 2832 O O . CYS A 1 348 ? -15.176 28.532 8.647 1.00 91.19 348 CYS A O 1
ATOM 2834 N N . GLU A 1 349 ? -17.372 28.964 8.488 1.00 87.81 349 GLU A N 1
ATOM 2835 C CA . GLU A 1 349 ? -17.463 29.749 9.728 1.00 87.81 349 GLU A CA 1
ATOM 2836 C C . GLU A 1 349 ? -17.114 28.908 10.969 1.00 87.81 349 GLU A C 1
ATOM 2838 O O . GLU A 1 349 ? -16.376 29.364 11.845 1.00 87.81 349 GLU A O 1
ATOM 2843 N N . SER A 1 350 ? -17.569 27.653 11.019 1.00 89.88 350 SER A N 1
ATOM 2844 C CA . SER A 1 350 ? -17.264 26.704 12.098 1.00 89.88 350 SER A CA 1
ATOM 2845 C C . SER A 1 350 ? -15.800 26.226 12.076 1.00 89.88 350 SER A C 1
ATOM 2847 O O . SER A 1 350 ? -15.153 26.203 13.129 1.00 89.88 350 SER A O 1
ATOM 2849 N N . ILE A 1 351 ? -15.225 25.948 10.894 1.00 88.62 351 ILE A N 1
ATOM 2850 C CA . ILE A 1 351 ? -13.784 25.674 10.722 1.00 88.62 351 ILE A CA 1
ATOM 2851 C C . ILE A 1 351 ? -12.963 26.876 11.195 1.00 88.62 351 ILE A C 1
ATOM 2853 O O . ILE A 1 351 ? -12.064 26.704 12.017 1.00 88.62 351 ILE A O 1
ATOM 2857 N N . MET A 1 352 ? -13.295 28.096 10.752 1.00 83.00 352 MET A N 1
ATOM 2858 C CA . MET A 1 352 ? -12.622 29.318 11.204 1.00 83.00 352 MET A CA 1
ATOM 2859 C C . MET A 1 352 ? -12.711 29.448 12.726 1.00 83.00 352 MET A C 1
ATOM 2861 O O . MET A 1 352 ? -11.680 29.509 13.382 1.00 83.00 352 MET A O 1
ATOM 2865 N N . LYS A 1 353 ? -13.905 29.370 13.322 1.00 83.56 353 LYS A N 1
ATOM 2866 C CA . LYS A 1 353 ? -14.095 29.473 14.780 1.00 83.56 353 LYS A CA 1
ATOM 2867 C C . LYS A 1 353 ? -13.274 28.452 15.587 1.00 83.56 353 LYS A C 1
ATOM 2869 O O . LYS A 1 353 ? -12.870 28.755 16.710 1.00 83.56 353 LYS A O 1
ATOM 2874 N N . LYS A 1 354 ? -13.017 27.258 15.039 1.00 80.19 354 LYS A N 1
ATOM 2875 C CA . LYS A 1 354 ? -12.145 26.236 15.647 1.00 80.19 354 LYS A CA 1
ATOM 2876 C C . LYS A 1 354 ? -10.648 26.515 15.411 1.00 80.19 354 LYS A C 1
ATOM 2878 O O . LYS A 1 354 ? -9.864 26.362 16.344 1.00 80.19 354 LYS A O 1
ATOM 2883 N N . LYS A 1 355 ? -10.255 26.933 14.200 1.00 77.50 355 LYS A N 1
ATOM 2884 C CA . LYS A 1 355 ? -8.855 27.024 13.724 1.00 77.50 355 LYS A CA 1
ATOM 2885 C C . LYS A 1 355 ? -8.255 28.448 13.696 1.00 77.50 355 LYS A C 1
ATOM 2887 O O . LYS A 1 355 ? -7.071 28.589 13.423 1.00 77.50 355 LYS A O 1
ATOM 2892 N N . THR A 1 356 ? -8.998 29.512 14.022 1.00 64.44 356 THR A N 1
ATOM 2893 C CA . THR A 1 356 ? -8.451 30.881 14.211 1.00 64.44 356 THR A CA 1
ATOM 2894 C C . THR A 1 356 ? -8.022 31.177 15.650 1.00 64.44 356 THR A C 1
ATOM 2896 O O . THR A 1 356 ? -7.708 32.324 15.969 1.00 64.44 356 THR A O 1
ATOM 2899 N N . LYS A 1 357 ? -8.000 30.174 16.537 1.00 62.75 357 LYS A N 1
ATOM 2900 C CA . LYS A 1 357 ? -7.305 30.286 17.827 1.00 62.75 357 LYS A CA 1
ATOM 2901 C C . LYS A 1 357 ? -5.811 30.530 17.591 1.00 62.75 357 LYS A C 1
ATOM 2903 O O . LYS A 1 357 ? -5.268 30.083 16.580 1.00 62.75 357 LYS A O 1
ATOM 2908 N N . GLN A 1 358 ? -5.156 31.219 18.525 1.00 57.69 358 GLN A N 1
ATOM 2909 C CA . GLN A 1 358 ? -3.720 31.503 18.445 1.00 57.69 358 GLN A CA 1
ATOM 2910 C C . GLN A 1 358 ? -2.900 30.206 18.361 1.00 57.69 358 GLN A C 1
ATOM 2912 O O . GLN A 1 358 ? -2.023 30.094 17.506 1.00 57.69 358 GLN A O 1
ATOM 2917 N N . ASP A 1 359 ? -3.288 29.196 19.147 1.00 71.62 359 ASP A N 1
ATOM 2918 C CA . ASP A 1 359 ? -2.587 27.915 19.265 1.00 71.62 359 ASP A CA 1
ATOM 2919 C C . ASP A 1 359 ? -2.386 27.225 17.903 1.00 71.62 359 ASP A C 1
ATOM 2921 O O . ASP A 1 359 ? -1.306 26.717 17.630 1.00 71.62 359 ASP A O 1
ATOM 2925 N N . PHE A 1 360 ? -3.379 27.266 16.999 1.00 79.62 360 PHE A N 1
ATOM 2926 C CA . PHE A 1 360 ? -3.285 26.610 15.683 1.00 79.62 360 PHE A CA 1
ATOM 2927 C C . PHE A 1 360 ? -2.270 27.281 14.741 1.00 79.62 360 PHE A C 1
ATOM 2929 O O . PHE A 1 360 ? -1.747 26.647 13.829 1.00 79.62 360 PHE A O 1
ATOM 2936 N N . GLN A 1 361 ? -1.966 28.563 14.938 1.00 79.12 361 GLN A N 1
ATOM 2937 C CA . GLN A 1 361 ? -1.002 29.278 14.093 1.00 79.12 361 GLN A CA 1
ATOM 2938 C C . GLN A 1 361 ? 0.430 29.030 14.562 1.00 79.12 361 GLN A C 1
ATOM 2940 O O . GLN A 1 361 ? 1.344 28.947 13.744 1.00 79.12 361 GLN A O 1
ATOM 2945 N N . GLU A 1 362 ? 0.606 28.852 15.869 1.00 85.19 362 GLU A N 1
ATOM 2946 C CA . GLU A 1 362 ? 1.856 28.399 16.472 1.00 85.19 362 GLU A CA 1
ATOM 2947 C C . GLU A 1 362 ? 2.104 26.917 16.144 1.00 85.19 362 GLU A C 1
ATOM 2949 O O . GLU A 1 362 ? 3.209 26.579 15.731 1.00 85.19 362 GLU A O 1
ATOM 2954 N N . LEU A 1 363 ? 1.060 26.077 16.158 1.00 88.19 363 LEU A N 1
ATOM 2955 C CA . LEU A 1 363 ? 1.076 24.683 15.697 1.00 88.19 363 LEU A CA 1
ATOM 2956 C C . LEU A 1 363 ? 1.609 24.570 14.257 1.00 88.19 363 LEU A C 1
ATOM 2958 O O . LEU A 1 363 ? 2.622 23.915 14.026 1.00 88.19 363 LEU A O 1
ATOM 2962 N N . ILE A 1 364 ? 0.981 25.270 13.302 1.00 87.88 364 ILE A N 1
ATOM 2963 C CA . ILE A 1 364 ? 1.389 25.278 11.885 1.00 87.88 364 ILE A CA 1
ATOM 2964 C C . ILE A 1 364 ? 2.809 25.837 11.705 1.00 87.88 364 ILE A C 1
ATOM 2966 O O . ILE A 1 364 ? 3.592 25.300 10.923 1.00 87.88 364 ILE A O 1
ATOM 2970 N N . LYS A 1 365 ? 3.180 26.891 12.447 1.00 88.06 365 LYS A N 1
ATOM 2971 C CA . LYS A 1 365 ? 4.545 27.442 12.422 1.00 88.06 365 LYS A CA 1
ATOM 2972 C C . LYS A 1 365 ? 5.573 26.401 12.887 1.00 88.06 365 LYS A C 1
ATOM 2974 O O . LYS A 1 365 ? 6.620 26.278 12.255 1.00 88.06 365 LYS A O 1
ATOM 2979 N N . THR A 1 366 ? 5.279 25.660 13.955 1.00 91.44 366 THR A N 1
ATOM 2980 C CA . THR A 1 366 ? 6.136 24.579 14.464 1.00 91.44 366 THR A CA 1
ATOM 2981 C C . THR A 1 366 ? 6.222 23.427 13.462 1.00 91.44 366 THR A C 1
ATOM 2983 O O . THR A 1 366 ? 7.325 22.981 13.165 1.00 91.44 366 THR A O 1
ATOM 2986 N N . GLU A 1 367 ? 5.107 22.993 12.863 1.00 92.31 367 GLU A N 1
ATOM 2987 C CA . GLU A 1 367 ? 5.116 21.974 11.798 1.00 92.31 367 GLU A CA 1
ATOM 2988 C C . GLU A 1 367 ? 6.046 22.360 10.640 1.00 92.31 367 GLU A C 1
ATOM 2990 O O . GLU A 1 367 ? 6.872 21.552 10.217 1.00 92.31 367 GLU A O 1
ATOM 2995 N N . HIS A 1 368 ? 5.967 23.604 10.157 1.00 90.94 368 HIS A N 1
ATOM 2996 C CA . HIS A 1 368 ? 6.831 24.088 9.077 1.00 90.94 368 HIS A CA 1
ATOM 2997 C C . HIS A 1 368 ? 8.310 24.151 9.501 1.00 90.94 368 HIS A C 1
ATOM 2999 O O . HIS A 1 368 ? 9.177 23.724 8.743 1.00 90.94 368 HIS A O 1
ATOM 3005 N N . ALA A 1 369 ? 8.614 24.607 10.723 1.00 89.75 369 ALA A N 1
ATOM 3006 C CA . ALA A 1 369 ? 9.987 24.653 11.234 1.00 89.75 369 ALA A CA 1
ATOM 3007 C C . ALA A 1 369 ? 10.629 23.253 11.327 1.00 89.75 369 ALA A C 1
ATOM 3009 O O . ALA A 1 369 ? 11.786 23.077 10.931 1.00 89.75 369 ALA A O 1
ATOM 3010 N N . LEU A 1 370 ? 9.860 22.250 11.773 1.00 92.00 370 LEU A N 1
ATOM 3011 C CA . LEU A 1 370 ? 10.273 20.842 11.787 1.00 92.00 370 LEU A CA 1
ATOM 3012 C C . LEU A 1 370 ? 10.556 20.324 10.369 1.00 92.00 370 LEU A C 1
ATOM 3014 O O . LEU A 1 370 ? 11.619 19.756 10.125 1.00 92.00 370 LEU A O 1
ATOM 3018 N N . LEU A 1 371 ? 9.651 20.577 9.415 1.00 91.69 371 LEU A N 1
ATOM 3019 C CA . LEU A 1 371 ? 9.817 20.184 8.008 1.00 91.69 371 LEU A CA 1
ATOM 3020 C C . LEU A 1 371 ? 11.070 20.813 7.372 1.00 91.69 371 LEU A C 1
ATOM 3022 O O . LEU A 1 371 ? 11.823 20.137 6.671 1.00 91.69 371 LEU A O 1
ATOM 3026 N N . GLU A 1 372 ? 11.339 22.091 7.635 1.00 86.69 372 GLU A N 1
ATOM 3027 C CA . GLU A 1 372 ? 12.520 22.797 7.123 1.00 86.69 372 GLU A CA 1
ATOM 3028 C C . GLU A 1 372 ? 13.837 22.367 7.809 1.00 86.69 372 GLU A C 1
ATOM 3030 O O . GLU A 1 372 ? 14.936 22.557 7.260 1.00 86.69 372 GLU A O 1
ATOM 3035 N N . GLY A 1 373 ? 13.745 21.752 8.994 1.00 83.62 373 GLY A N 1
ATOM 3036 C CA . GLY A 1 373 ? 14.871 21.405 9.860 1.00 83.62 373 GLY A CA 1
ATOM 3037 C C . GLY A 1 373 ? 15.515 22.639 10.507 1.00 83.62 373 GLY A C 1
ATOM 3038 O O . GLY A 1 373 ? 16.749 22.739 10.579 1.00 83.62 373 GLY A O 1
ATOM 3039 N N . PHE A 1 374 ? 14.699 23.620 10.897 1.00 80.88 374 PHE A N 1
ATOM 3040 C CA . PHE A 1 374 ? 15.111 24.853 11.571 1.00 80.88 374 PHE A CA 1
ATOM 3041 C C . PHE A 1 374 ? 14.457 24.969 12.950 1.00 80.88 374 PHE A C 1
ATOM 3043 O O . PHE A 1 374 ? 13.452 24.331 13.235 1.00 80.88 374 PHE A O 1
ATOM 3050 N N . ASN A 1 375 ? 15.059 25.776 13.829 1.00 81.88 375 ASN A N 1
ATOM 3051 C CA . ASN A 1 375 ? 14.547 26.091 15.168 1.00 81.88 375 ASN A CA 1
ATOM 3052 C C . ASN A 1 375 ? 14.063 24.863 15.973 1.00 81.88 375 ASN A C 1
ATOM 3054 O O . ASN A 1 375 ? 13.122 24.950 16.761 1.00 81.88 375 ASN A O 1
ATOM 3058 N N . ILE A 1 376 ? 14.740 23.717 15.816 1.00 86.88 376 ILE A N 1
ATOM 3059 C CA . ILE A 1 376 ? 14.358 22.441 16.441 1.00 86.88 376 ILE A CA 1
ATOM 3060 C C . ILE A 1 376 ? 14.245 22.566 17.968 1.00 86.88 376 ILE A C 1
ATOM 3062 O O . ILE A 1 376 ? 13.291 22.063 18.542 1.00 86.88 376 ILE A O 1
ATOM 3066 N N . ARG A 1 377 ? 15.141 23.318 18.629 1.00 88.56 377 ARG A N 1
ATOM 3067 C CA . ARG A 1 377 ? 15.060 23.565 20.085 1.00 88.56 377 ARG A CA 1
ATOM 3068 C C . ARG A 1 377 ? 13.792 24.332 20.489 1.00 88.56 377 ARG A C 1
ATOM 3070 O O . ARG A 1 377 ? 13.159 23.962 21.467 1.00 88.56 377 ARG A O 1
ATOM 3077 N N . GLU A 1 378 ? 13.403 25.358 19.728 1.00 90.56 378 GLU A N 1
ATOM 3078 C CA . GLU A 1 378 ? 12.150 26.100 19.962 1.00 90.56 378 GLU A CA 1
ATOM 3079 C C . GLU A 1 378 ? 10.929 25.207 19.705 1.00 90.56 378 GLU A C 1
ATOM 3081 O O . GLU A 1 378 ? 9.952 25.262 20.445 1.00 90.56 378 GLU A O 1
ATOM 3086 N N . SER A 1 379 ? 11.015 24.351 18.682 1.00 92.62 379 SER A N 1
ATOM 3087 C CA . SER A 1 379 ? 9.964 23.399 18.316 1.00 92.62 379 SER A CA 1
ATOM 3088 C C . SER A 1 379 ? 9.763 22.338 19.401 1.00 92.62 379 SER A C 1
ATOM 3090 O O . SER A 1 379 ? 8.628 22.065 19.777 1.00 92.62 379 SER A O 1
ATOM 3092 N N . THR A 1 380 ? 10.848 21.799 19.970 1.00 94.19 380 THR A N 1
ATOM 3093 C CA . THR A 1 380 ? 10.795 20.910 21.139 1.00 94.19 380 THR A CA 1
ATOM 3094 C C . THR A 1 380 ? 10.135 21.609 22.322 1.00 94.19 380 THR A C 1
ATOM 3096 O O . THR A 1 380 ? 9.171 21.073 22.853 1.00 94.19 380 THR A O 1
ATOM 3099 N N . SER A 1 381 ? 10.563 22.819 22.697 1.00 95.50 381 SER A N 1
ATOM 3100 C CA . SER A 1 381 ? 9.961 23.522 23.841 1.00 95.50 381 SER A CA 1
ATOM 3101 C C . SER A 1 381 ? 8.496 23.923 23.620 1.00 95.50 381 SER A C 1
ATOM 3103 O O . SER A 1 381 ? 7.736 23.948 24.582 1.00 95.50 381 SER A O 1
ATOM 3105 N N . TYR A 1 382 ? 8.058 24.161 22.378 1.00 95.00 382 TYR A N 1
ATOM 3106 C CA . TYR A 1 382 ? 6.630 24.299 22.062 1.00 95.00 382 TYR A CA 1
ATOM 3107 C C . TYR A 1 382 ? 5.862 22.984 22.282 1.00 95.00 382 TYR A C 1
ATOM 3109 O O . TYR A 1 382 ? 4.744 23.006 22.790 1.00 95.00 382 TYR A O 1
ATOM 3117 N N . ILE A 1 383 ? 6.452 21.832 21.940 1.00 96.31 383 ILE A N 1
ATOM 3118 C CA . ILE A 1 383 ? 5.852 20.514 22.207 1.00 96.31 383 ILE A CA 1
ATOM 3119 C C . ILE A 1 383 ? 5.777 20.246 23.719 1.00 96.31 383 ILE A C 1
ATOM 3121 O O . ILE A 1 383 ? 4.739 19.775 24.178 1.00 96.31 383 ILE A O 1
ATOM 3125 N N . GLU A 1 384 ? 6.821 20.585 24.485 1.00 96.69 384 GLU A N 1
ATOM 3126 C CA . GLU A 1 384 ? 6.814 20.517 25.958 1.00 96.69 384 GLU A CA 1
ATOM 3127 C C . GLU A 1 384 ? 5.678 21.390 26.531 1.00 96.69 384 GLU A C 1
ATOM 3129 O O . GLU A 1 384 ? 4.809 20.881 27.236 1.00 96.69 384 GLU A O 1
ATOM 3134 N N . GLU A 1 385 ? 5.572 22.665 26.127 1.00 95.31 385 GLU A N 1
ATOM 3135 C CA . GLU A 1 385 ? 4.489 23.560 26.576 1.00 95.31 385 GLU A CA 1
ATOM 3136 C C . GLU A 1 385 ? 3.088 23.036 26.193 1.00 95.31 385 GLU A C 1
ATOM 3138 O O . GLU A 1 385 ? 2.144 23.134 26.977 1.00 95.31 385 GLU A O 1
ATOM 3143 N N . HIS A 1 386 ? 2.937 22.438 25.007 1.00 94.12 386 HIS A N 1
ATOM 3144 C CA . HIS A 1 386 ? 1.676 21.857 24.528 1.00 94.12 386 HIS A CA 1
ATOM 3145 C C . HIS A 1 386 ? 1.264 20.593 25.315 1.00 94.12 386 HIS A C 1
ATOM 3147 O O . HIS A 1 386 ? 0.068 20.309 25.450 1.00 94.12 386 HIS A O 1
ATOM 3153 N N . ILE A 1 387 ? 2.236 19.845 25.854 1.00 96.31 387 ILE A N 1
ATOM 3154 C CA . ILE A 1 387 ? 2.022 18.708 26.764 1.00 96.31 387 ILE A CA 1
ATOM 3155 C C . ILE A 1 387 ? 1.676 19.202 28.176 1.00 96.31 387 ILE A C 1
ATOM 3157 O O . ILE A 1 387 ? 0.697 18.729 28.758 1.00 96.31 387 ILE A O 1
ATOM 3161 N N . ASP A 1 388 ? 2.422 20.169 28.710 1.00 94.62 388 ASP A N 1
ATOM 3162 C CA . ASP A 1 388 ? 2.213 20.728 30.055 1.00 94.62 388 ASP A CA 1
ATOM 3163 C C . ASP A 1 388 ? 0.870 21.472 30.168 1.00 94.62 388 ASP A C 1
ATOM 3165 O O . ASP A 1 388 ? 0.166 21.366 31.173 1.00 94.62 388 ASP A O 1
ATOM 3169 N N . ARG A 1 389 ? 0.456 22.176 29.105 1.00 93.69 389 ARG A N 1
ATOM 3170 C CA . ARG A 1 389 ? -0.866 22.824 28.993 1.00 93.69 389 ARG A CA 1
ATOM 3171 C C . ARG A 1 389 ? -2.011 21.850 28.680 1.00 93.69 389 ARG A C 1
ATOM 3173 O O . ARG A 1 389 ? -3.156 22.295 28.602 1.00 93.69 389 ARG A O 1
ATOM 3180 N N . GLN A 1 390 ? -1.719 20.562 28.475 1.00 93.00 390 GLN A N 1
ATOM 3181 C CA . GLN A 1 390 ? -2.682 19.496 28.159 1.00 93.00 390 GLN A CA 1
ATOM 3182 C C . GLN A 1 390 ? -3.621 19.833 26.982 1.00 93.00 390 GLN A C 1
ATOM 3184 O O . GLN A 1 390 ? -4.810 19.514 27.005 1.00 93.00 390 GLN A O 1
ATOM 3189 N N . VAL A 1 391 ? -3.103 20.515 25.951 1.00 89.25 391 VAL A N 1
ATOM 3190 C CA . VAL A 1 391 ? -3.933 21.104 24.882 1.00 89.25 391 VAL A CA 1
ATOM 3191 C C . VAL A 1 391 ? -4.659 20.028 24.071 1.00 89.25 391 VAL A C 1
ATOM 3193 O O . VAL A 1 391 ? -5.842 20.183 23.763 1.00 89.25 391 VAL A O 1
ATOM 3196 N N . SER A 1 392 ? -3.951 18.954 23.707 1.00 90.19 392 SER A N 1
ATOM 3197 C CA . SER A 1 392 ? -4.475 17.852 22.895 1.00 90.19 392 SER A CA 1
ATOM 3198 C C . SER A 1 392 ? -3.456 16.700 22.840 1.00 90.19 392 SER A C 1
ATOM 3200 O O . SER A 1 392 ? -2.360 16.899 22.304 1.00 90.19 392 SER A O 1
ATOM 3202 N N . PRO A 1 393 ? -3.784 15.489 23.344 1.00 91.94 393 PRO A N 1
ATOM 3203 C CA . PRO A 1 393 ? -2.863 14.347 23.336 1.00 91.94 393 PRO A CA 1
ATOM 3204 C C . PRO A 1 393 ? -2.467 13.940 21.911 1.00 91.94 393 PRO A C 1
ATOM 3206 O O . PRO A 1 393 ? -1.291 13.739 21.613 1.00 91.94 393 PRO A O 1
ATOM 3209 N N . ILE A 1 394 ? -3.445 13.900 21.001 1.00 91.50 394 ILE A N 1
ATOM 3210 C CA . ILE A 1 394 ? -3.250 13.522 19.598 1.00 91.50 394 ILE A CA 1
ATOM 3211 C C . ILE A 1 394 ? -2.349 14.526 18.867 1.00 91.50 394 ILE A C 1
ATOM 3213 O O . ILE A 1 394 ? -1.457 14.110 18.130 1.00 91.50 394 ILE A O 1
ATOM 3217 N N . GLU A 1 395 ? -2.524 15.834 19.082 1.00 92.06 395 GLU A N 1
ATOM 3218 C CA . GLU A 1 395 ? -1.667 16.842 18.441 1.00 92.06 395 GLU A CA 1
ATOM 3219 C C . GLU A 1 395 ? -0.257 16.879 19.058 1.00 92.06 395 GLU A C 1
ATOM 3221 O O . GLU A 1 395 ? 0.709 17.011 18.306 1.00 92.06 395 GLU A O 1
ATOM 3226 N N . SER A 1 396 ? -0.107 16.641 20.371 1.00 94.56 396 SER A N 1
ATOM 3227 C CA . SER A 1 396 ? 1.206 16.424 21.004 1.00 94.56 396 SER A CA 1
ATOM 3228 C C . SER A 1 396 ? 1.942 15.212 20.409 1.00 94.56 396 SER A C 1
ATOM 3230 O O . SER A 1 396 ? 3.081 15.360 19.966 1.00 94.56 396 SER A O 1
ATOM 3232 N N . LEU A 1 397 ? 1.306 14.031 20.328 1.00 94.75 397 LEU A N 1
ATOM 3233 C CA . LEU A 1 397 ? 1.924 12.835 19.727 1.00 94.75 397 LEU A CA 1
ATOM 3234 C C . LEU A 1 397 ? 2.304 13.064 18.262 1.00 94.75 397 LEU A C 1
ATOM 3236 O O . LEU A 1 397 ? 3.406 12.707 17.850 1.00 94.75 397 LEU A O 1
ATOM 3240 N N . ARG A 1 398 ? 1.419 13.696 17.486 1.00 95.88 398 ARG A N 1
ATOM 3241 C CA . ARG A 1 398 ? 1.633 14.016 16.069 1.00 95.88 398 ARG A CA 1
ATOM 3242 C C . ARG A 1 398 ? 2.876 14.883 15.856 1.00 95.88 398 ARG A C 1
ATOM 3244 O O . ARG A 1 398 ? 3.679 14.571 14.979 1.00 95.88 398 ARG A O 1
ATOM 3251 N N . LEU A 1 399 ? 3.071 15.924 16.673 1.00 96.56 399 LEU A N 1
ATOM 3252 C CA . LEU A 1 399 ? 4.271 16.767 16.617 1.00 96.56 399 LEU A CA 1
ATOM 3253 C C . LEU A 1 399 ? 5.535 16.019 17.063 1.00 96.56 399 LEU A C 1
ATOM 3255 O O . LEU A 1 399 ? 6.578 16.168 16.428 1.00 96.56 399 LEU A O 1
ATOM 3259 N N . MET A 1 400 ? 5.450 15.179 18.102 1.00 97.25 400 MET A N 1
ATOM 3260 C CA . MET A 1 400 ? 6.569 14.329 18.534 1.00 97.25 400 MET A CA 1
ATOM 3261 C C . MET A 1 400 ? 6.998 13.345 17.435 1.00 97.25 400 MET A C 1
ATOM 3263 O O . MET A 1 400 ? 8.194 13.167 17.207 1.00 97.25 400 MET A O 1
ATOM 3267 N N . CYS A 1 401 ? 6.038 12.742 16.724 1.00 97.69 401 CYS A N 1
ATOM 3268 C CA . CYS A 1 401 ? 6.313 11.861 15.588 1.00 97.69 401 CYS A CA 1
ATOM 3269 C C . CYS A 1 401 ? 6.903 12.635 14.403 1.00 97.69 401 CYS A C 1
ATOM 3271 O O . CYS A 1 401 ? 7.880 12.187 13.809 1.00 97.69 401 CYS A O 1
ATOM 3273 N N . LEU A 1 402 ? 6.368 13.820 14.084 1.00 97.06 402 LEU A N 1
ATOM 3274 C CA . LEU A 1 402 ? 6.903 14.663 13.012 1.00 97.06 402 LEU A CA 1
ATOM 3275 C C . LEU A 1 402 ? 8.370 15.031 13.284 1.00 97.06 402 LEU A C 1
ATOM 3277 O O . LEU A 1 402 ? 9.214 14.758 12.436 1.00 97.06 402 LEU A O 1
ATOM 3281 N N . LEU A 1 403 ? 8.684 15.536 14.485 1.00 95.88 403 LEU A N 1
ATOM 3282 C CA . LEU A 1 403 ? 10.054 15.831 14.929 1.00 95.88 403 LEU A CA 1
ATOM 3283 C C . LEU A 1 403 ? 10.967 14.592 14.861 1.00 95.88 403 LEU A C 1
ATOM 3285 O O . LEU A 1 403 ? 12.107 14.684 14.410 1.00 95.88 403 LEU A O 1
ATOM 3289 N N . SER A 1 404 ? 10.468 13.426 15.285 1.00 95.25 404 SER A N 1
ATOM 3290 C CA . SER A 1 404 ? 11.208 12.163 15.202 1.00 95.25 404 SER A CA 1
ATOM 3291 C C . SER A 1 404 ? 11.545 11.803 13.751 1.00 95.25 404 SER A C 1
ATOM 3293 O O . SER A 1 404 ? 12.681 11.454 13.449 1.00 95.25 404 SER A O 1
ATOM 3295 N N . ILE A 1 405 ? 10.597 11.911 12.822 1.00 93.69 405 ILE A N 1
ATOM 3296 C CA . ILE A 1 405 ? 10.808 11.510 11.423 1.00 93.69 405 ILE A CA 1
ATOM 3297 C C . ILE A 1 405 ? 11.672 12.532 10.668 1.00 93.69 405 ILE A C 1
ATOM 3299 O O . ILE A 1 405 ? 12.504 12.139 9.846 1.00 93.69 405 ILE A O 1
ATOM 3303 N N . THR A 1 406 ? 11.550 13.831 10.964 1.00 92.06 406 THR A N 1
ATOM 3304 C CA . THR A 1 406 ? 12.389 14.865 10.334 1.00 92.06 406 THR A CA 1
ATOM 3305 C C . THR A 1 406 ? 13.855 14.781 10.764 1.00 92.06 406 THR A C 1
ATOM 3307 O O . THR A 1 406 ? 14.719 15.143 9.967 1.00 92.06 406 THR A O 1
ATOM 3310 N N . GLU A 1 407 ? 14.161 14.253 11.957 1.00 89.44 407 GLU A N 1
ATOM 3311 C CA . GLU A 1 407 ? 15.514 14.213 12.548 1.00 89.44 407 GLU A CA 1
ATOM 3312 C C . GLU A 1 407 ? 16.120 12.792 12.711 1.00 89.44 407 GLU A C 1
ATOM 3314 O O . GLU A 1 407 ? 17.134 12.631 13.387 1.00 89.44 407 GLU A O 1
ATOM 3319 N N . ASN A 1 408 ? 15.566 11.759 12.051 1.00 89.00 408 ASN A N 1
ATOM 3320 C CA . ASN A 1 408 ? 16.000 10.343 12.161 1.00 89.00 408 ASN A CA 1
ATOM 3321 C C . ASN A 1 408 ? 15.946 9.770 13.603 1.00 89.00 408 ASN A C 1
ATOM 3323 O O . ASN A 1 408 ? 16.828 9.031 14.040 1.00 89.00 408 ASN A O 1
ATOM 3327 N N . GLY A 1 409 ? 14.886 10.088 14.339 1.00 90.69 409 GLY A N 1
ATOM 3328 C CA . GLY A 1 409 ? 14.677 9.729 15.740 1.00 90.69 409 GLY A CA 1
ATOM 3329 C C . GLY A 1 409 ? 15.031 10.868 16.691 1.00 90.69 409 GLY A C 1
ATOM 3330 O O . GLY A 1 409 ? 15.743 11.808 16.339 1.00 90.69 409 GLY A O 1
ATOM 3331 N N . LEU A 1 410 ? 14.549 10.779 17.927 1.00 91.25 410 LEU A N 1
ATOM 3332 C CA . LEU A 1 410 ? 14.835 11.744 18.987 1.00 91.25 410 LEU A CA 1
ATOM 3333 C C . LEU A 1 410 ? 16.114 11.377 19.753 1.00 91.25 410 LEU A C 1
ATOM 3335 O O . LEU A 1 410 ? 16.401 10.202 19.999 1.00 91.25 410 LEU A O 1
ATOM 3339 N N . ILE A 1 411 ? 16.862 12.387 20.201 1.00 88.62 411 ILE A N 1
ATOM 3340 C CA . ILE A 1 411 ? 18.017 12.204 21.091 1.00 88.62 411 ILE A CA 1
ATOM 3341 C C . ILE A 1 411 ? 17.542 11.564 22.407 1.00 88.62 411 ILE A C 1
ATOM 3343 O O . ILE A 1 411 ? 16.530 11.980 22.970 1.00 88.62 411 ILE A O 1
ATOM 3347 N N . SER A 1 412 ? 18.296 10.597 22.944 1.00 88.94 412 SER A N 1
ATOM 3348 C CA . SER A 1 412 ? 17.955 9.825 24.155 1.00 88.94 412 SER A CA 1
ATOM 3349 C C . SER A 1 412 ? 17.436 10.636 25.343 1.00 88.94 412 SER A C 1
ATOM 3351 O O . SER A 1 412 ? 16.538 10.187 26.051 1.00 88.94 412 SER A O 1
ATOM 3353 N N . LYS A 1 413 ? 18.002 11.821 25.591 1.00 89.62 413 LYS A N 1
ATOM 3354 C CA . LYS A 1 413 ? 17.550 12.711 26.667 1.00 89.62 413 LYS A CA 1
ATOM 3355 C C . LYS A 1 413 ? 16.137 13.231 26.389 1.00 89.62 413 LYS A C 1
ATOM 3357 O O . LYS A 1 413 ? 15.266 13.130 27.248 1.00 89.62 413 LYS A O 1
ATOM 3362 N N . ASP A 1 414 ? 15.922 13.752 25.190 1.00 90.62 414 ASP A N 1
ATOM 3363 C CA . ASP A 1 414 ? 14.721 14.495 24.820 1.00 90.62 414 ASP A CA 1
ATOM 3364 C C . ASP A 1 414 ? 13.551 13.530 24.565 1.00 90.62 414 ASP A C 1
ATOM 3366 O O . ASP A 1 414 ? 12.442 13.779 25.032 1.00 90.62 414 ASP A O 1
ATOM 3370 N N . TYR A 1 415 ? 13.823 12.353 23.978 1.00 94.81 415 TYR A N 1
ATOM 3371 C CA . TYR A 1 415 ? 12.883 11.225 23.902 1.00 94.81 415 TYR A CA 1
ATOM 3372 C C . TYR A 1 415 ? 12.328 10.854 25.285 1.00 94.81 415 TYR A C 1
ATOM 3374 O O . TYR A 1 415 ? 11.120 10.706 25.466 1.00 94.81 415 TYR A O 1
ATOM 3382 N N . ARG A 1 416 ? 13.213 10.721 26.285 1.00 94.81 416 ARG A N 1
ATOM 3383 C CA . ARG A 1 416 ? 12.831 10.362 27.659 1.00 94.81 416 ARG A CA 1
ATOM 3384 C C . ARG A 1 416 ? 12.133 11.520 28.375 1.00 94.81 416 ARG A C 1
ATOM 3386 O O . ARG A 1 416 ? 11.192 11.252 29.116 1.00 94.81 416 ARG A O 1
ATOM 3393 N N . SER A 1 417 ? 12.542 12.769 28.130 1.00 95.88 417 SER A N 1
ATOM 3394 C CA . SER A 1 417 ? 11.893 13.976 28.669 1.00 95.88 417 SER A CA 1
ATOM 3395 C C . SER A 1 417 ? 10.441 14.067 28.197 1.00 95.88 417 SER A C 1
ATOM 3397 O O . SER A 1 417 ? 9.523 13.930 29.005 1.00 95.88 417 SER A O 1
ATOM 3399 N N . LEU A 1 418 ? 10.236 14.151 26.878 1.00 97.06 418 LEU A N 1
ATOM 3400 C CA . LEU A 1 418 ? 8.919 14.275 26.253 1.00 97.06 418 LEU A CA 1
ATOM 3401 C C . LEU A 1 418 ? 8.016 13.081 26.580 1.00 97.06 418 LEU A C 1
ATOM 3403 O O . LEU A 1 418 ? 6.845 13.266 26.899 1.00 97.06 418 LEU A O 1
ATOM 3407 N N . LYS A 1 419 ? 8.548 11.848 26.575 1.00 97.25 419 LYS A N 1
ATOM 3408 C CA . LYS A 1 419 ? 7.781 10.664 26.995 1.00 97.25 419 LYS A CA 1
ATOM 3409 C C . LYS A 1 419 ? 7.342 10.745 28.460 1.00 97.25 419 LYS A C 1
ATOM 3411 O O . LYS A 1 419 ? 6.224 10.345 28.772 1.00 97.25 419 LYS A O 1
ATOM 3416 N N . THR A 1 420 ? 8.199 11.230 29.356 1.00 97.25 420 THR A N 1
ATOM 3417 C CA . THR A 1 420 ? 7.872 11.329 30.788 1.00 97.25 420 THR A CA 1
ATOM 3418 C C . THR A 1 420 ? 6.811 12.398 31.028 1.00 97.25 420 THR A C 1
ATOM 3420 O O . THR A 1 420 ? 5.803 12.093 31.659 1.00 97.25 420 THR A O 1
ATOM 3423 N N . GLN A 1 421 ? 6.984 13.593 30.453 1.00 97.38 421 GLN A N 1
ATOM 3424 C CA . GLN A 1 421 ? 5.984 14.668 30.483 1.00 97.38 421 GLN A CA 1
ATOM 3425 C C . GLN A 1 421 ? 4.641 14.180 29.920 1.00 97.38 421 GLN A C 1
ATOM 3427 O O . GLN A 1 421 ? 3.610 14.299 30.575 1.00 97.38 421 GLN A O 1
ATOM 3432 N N . TYR A 1 422 ? 4.649 13.538 28.745 1.00 97.25 422 TYR A N 1
ATOM 3433 C CA . TYR A 1 422 ? 3.427 13.058 28.100 1.00 97.25 422 TYR A CA 1
ATOM 3434 C C . TYR A 1 422 ? 2.671 12.045 28.972 1.00 97.25 422 TYR A C 1
ATOM 3436 O O . TYR A 1 422 ? 1.463 12.178 29.158 1.00 97.25 422 TYR A O 1
ATOM 3444 N N . LEU A 1 423 ? 3.361 11.044 29.533 1.00 95.94 423 LEU A N 1
ATOM 3445 C CA . LEU A 1 423 ? 2.730 10.034 30.396 1.00 95.94 423 LEU A CA 1
ATOM 3446 C C . LEU A 1 423 ? 2.243 10.616 31.736 1.00 95.94 423 LEU A C 1
ATOM 3448 O O . LEU A 1 423 ? 1.314 10.071 32.327 1.00 95.94 423 LEU A O 1
ATOM 3452 N N . GLN A 1 424 ? 2.838 11.717 32.206 1.00 95.62 424 GLN A N 1
ATOM 3453 C CA . GLN A 1 424 ? 2.389 12.448 33.396 1.00 95.62 424 GLN A CA 1
ATOM 3454 C C . GLN A 1 424 ? 1.170 13.340 33.109 1.00 95.62 424 GLN A C 1
ATOM 3456 O O . GLN A 1 424 ? 0.267 13.402 33.940 1.00 95.62 424 GLN A O 1
ATOM 3461 N N . SER A 1 425 ? 1.110 13.981 31.937 1.00 96.00 425 SER A N 1
ATOM 3462 C CA . SER A 1 425 ? -0.016 14.832 31.523 1.00 96.00 425 SER A CA 1
ATOM 3463 C C . SER A 1 425 ? -1.243 14.055 31.045 1.00 96.00 425 SER A C 1
ATOM 3465 O O . SER A 1 425 ? -2.365 14.453 31.346 1.00 96.00 425 SER A O 1
ATOM 3467 N N . TYR A 1 426 ? -1.049 12.972 30.287 1.00 93.88 426 TYR A N 1
ATOM 3468 C CA . TYR A 1 426 ? -2.129 12.280 29.570 1.00 93.88 426 TYR A CA 1
ATOM 3469 C C . TYR A 1 426 ? -2.377 10.832 30.024 1.00 93.88 426 TYR A C 1
ATOM 3471 O O . TYR A 1 426 ? -3.335 10.222 29.560 1.00 93.88 426 TYR A O 1
ATOM 3479 N N . GLY A 1 427 ? -1.557 10.288 30.931 1.00 91.56 427 GLY A N 1
ATOM 3480 C CA . GLY A 1 427 ? -1.796 8.999 31.590 1.00 91.56 427 GLY A CA 1
ATOM 3481 C C . GLY A 1 427 ? -0.834 7.861 31.193 1.00 91.56 427 GLY A C 1
ATOM 3482 O O . GLY A 1 427 ? -0.297 7.838 30.077 1.00 91.56 427 GLY A O 1
ATOM 3483 N N . PRO A 1 428 ? -0.582 6.896 32.104 1.00 92.56 428 PRO A N 1
ATOM 3484 C CA . PRO A 1 428 ? 0.351 5.787 31.891 1.00 92.56 428 PRO A CA 1
ATOM 3485 C C . PRO A 1 428 ? -0.117 4.751 30.854 1.00 92.56 428 PRO A C 1
ATOM 3487 O O . PRO A 1 428 ? 0.718 4.018 30.326 1.00 92.56 428 PRO A O 1
ATOM 3490 N N . GLU A 1 429 ? -1.409 4.683 30.524 1.00 87.81 429 GLU A N 1
ATOM 3491 C CA . GLU A 1 429 ? -1.971 3.807 29.483 1.00 87.81 429 GLU A CA 1
ATOM 3492 C C . GLU A 1 429 ? -1.315 4.032 28.112 1.00 87.81 429 GLU A C 1
ATOM 3494 O O . GLU A 1 429 ? -1.056 3.084 27.363 1.00 87.81 429 GLU A O 1
ATOM 3499 N N . HIS A 1 430 ? -0.915 5.274 27.829 1.00 93.62 430 HIS A N 1
ATOM 3500 C CA . HIS A 1 430 ? -0.188 5.639 26.620 1.00 93.62 430 HIS A CA 1
ATOM 3501 C C . HIS A 1 430 ? 1.221 5.031 26.535 1.00 93.62 430 HIS A C 1
ATOM 3503 O O . HIS A 1 430 ? 1.864 5.134 25.491 1.00 93.62 430 HIS A O 1
ATOM 3509 N N . LEU A 1 431 ? 1.712 4.324 27.562 1.00 94.12 431 LEU A N 1
ATOM 3510 C CA . LEU A 1 431 ? 2.934 3.521 27.458 1.00 94.12 431 LEU A CA 1
ATOM 3511 C C . LEU A 1 431 ? 2.838 2.484 26.323 1.00 94.12 431 LEU A C 1
ATOM 3513 O O . LEU A 1 431 ? 3.842 2.232 25.651 1.00 94.12 431 LEU A O 1
ATOM 3517 N N . LEU A 1 432 ? 1.637 1.950 26.063 1.00 93.06 432 LEU A N 1
ATOM 3518 C CA . LEU A 1 432 ? 1.362 1.085 24.914 1.00 93.06 432 LEU A CA 1
ATOM 3519 C C . LEU A 1 432 ? 1.375 1.876 23.596 1.00 93.06 432 LEU A C 1
ATOM 3521 O O . LEU A 1 432 ? 2.028 1.442 22.649 1.00 93.06 432 LEU A O 1
ATOM 3525 N N . THR A 1 433 ? 0.787 3.080 23.555 1.00 94.75 433 THR A N 1
ATOM 3526 C CA . THR A 1 433 ? 0.879 3.992 22.396 1.00 94.75 433 THR A CA 1
ATOM 3527 C C . THR A 1 433 ? 2.339 4.297 22.032 1.00 94.75 433 THR A C 1
ATOM 3529 O O . THR A 1 433 ? 2.714 4.186 20.871 1.00 94.75 433 THR A O 1
ATOM 3532 N N . PHE A 1 434 ? 3.210 4.589 23.007 1.00 95.94 434 PHE A N 1
ATOM 3533 C CA . PHE A 1 434 ? 4.650 4.775 22.758 1.00 95.94 434 PHE A CA 1
ATOM 3534 C C . PHE A 1 434 ? 5.346 3.501 22.257 1.00 95.94 434 PHE A C 1
ATOM 3536 O O . PHE A 1 434 ? 6.291 3.592 21.476 1.00 95.94 434 PHE A O 1
ATOM 3543 N N . SER A 1 435 ? 4.907 2.316 22.693 1.00 94.88 435 SER A N 1
ATOM 3544 C CA . SER A 1 435 ? 5.413 1.043 22.164 1.00 94.88 435 SER A CA 1
ATOM 3545 C C . SER A 1 435 ? 5.027 0.868 20.690 1.00 94.88 435 SER A C 1
ATOM 3547 O O . SER A 1 435 ? 5.872 0.536 19.859 1.00 94.88 435 SER A O 1
ATOM 3549 N N . ASN A 1 436 ? 3.775 1.182 20.348 1.00 95.94 436 ASN A N 1
ATOM 3550 C CA . ASN A 1 436 ? 3.253 1.116 18.986 1.00 95.94 436 ASN A CA 1
ATOM 3551 C C . ASN A 1 436 ? 3.923 2.124 18.045 1.00 95.94 436 ASN A C 1
ATOM 3553 O O . ASN A 1 436 ? 4.427 1.731 16.996 1.00 95.94 436 ASN A O 1
ATOM 3557 N N . LEU A 1 437 ? 4.017 3.396 18.445 1.00 95.94 437 LEU A N 1
ATOM 3558 C CA . LEU A 1 437 ? 4.687 4.435 17.656 1.00 95.94 437 LEU A CA 1
ATOM 3559 C C . LEU A 1 437 ? 6.174 4.117 17.423 1.00 95.94 437 LEU A C 1
ATOM 3561 O O . LEU A 1 437 ? 6.699 4.412 16.350 1.00 95.94 437 LEU A O 1
ATOM 3565 N N . ARG A 1 438 ? 6.849 3.466 18.382 1.00 94.31 438 ARG A N 1
ATOM 3566 C CA . ARG A 1 438 ? 8.221 2.970 18.193 1.00 94.31 438 ARG A CA 1
ATOM 3567 C C . ARG A 1 438 ? 8.277 1.776 17.238 1.00 94.31 438 ARG A C 1
ATOM 3569 O O . ARG A 1 438 ? 9.157 1.744 16.382 1.00 94.31 438 ARG A O 1
ATOM 3576 N N . ARG A 1 439 ? 7.355 0.812 17.367 1.00 93.62 439 ARG A N 1
ATOM 3577 C CA . ARG A 1 439 ? 7.245 -0.372 16.490 1.00 93.62 439 ARG A CA 1
ATOM 3578 C C . ARG A 1 439 ? 7.008 0.020 15.027 1.00 93.62 439 ARG A C 1
ATOM 3580 O O . ARG A 1 439 ? 7.636 -0.556 14.150 1.00 93.62 439 ARG A O 1
ATOM 3587 N N . ALA A 1 440 ? 6.182 1.035 14.785 1.00 92.44 440 ALA A N 1
ATOM 3588 C CA . ALA A 1 440 ? 5.900 1.578 13.456 1.00 92.44 440 ALA A CA 1
ATOM 3589 C C . ALA A 1 440 ? 6.937 2.606 12.947 1.00 92.44 440 ALA A C 1
ATOM 3591 O O . ALA A 1 440 ? 6.719 3.235 11.917 1.00 92.44 440 ALA A O 1
ATOM 3592 N N . GLY A 1 441 ? 8.036 2.845 13.675 1.00 91.88 441 GLY A N 1
ATOM 3593 C CA . GLY A 1 441 ? 9.081 3.805 13.288 1.00 91.88 441 GLY A CA 1
ATOM 3594 C C . GLY A 1 441 ? 8.701 5.293 13.385 1.00 91.88 441 GLY A C 1
ATOM 3595 O O . GLY A 1 441 ? 9.554 6.147 13.154 1.00 91.88 441 GLY A O 1
ATOM 3596 N N . LEU A 1 442 ? 7.460 5.615 13.768 1.00 95.12 442 LEU A N 1
ATOM 3597 C CA . LEU A 1 442 ? 6.936 6.981 13.889 1.00 95.12 442 LEU A CA 1
ATOM 3598 C C . LEU A 1 442 ? 7.621 7.796 14.996 1.00 95.12 442 LEU A C 1
ATOM 3600 O O . LEU A 1 442 ? 7.793 9.003 14.848 1.00 95.12 442 LEU A O 1
ATOM 3604 N N . LEU A 1 443 ? 7.995 7.154 16.108 1.00 96.25 443 LEU A N 1
ATOM 3605 C CA . LEU A 1 443 ? 8.592 7.814 17.271 1.00 96.25 443 LEU A CA 1
ATOM 3606 C C . LEU A 1 443 ? 9.697 6.948 17.882 1.00 96.25 443 LEU A C 1
ATOM 3608 O O . LEU A 1 443 ? 9.430 5.976 18.590 1.00 96.25 443 LEU A O 1
ATOM 3612 N N . THR A 1 444 ? 10.949 7.296 17.604 1.00 93.56 444 THR A N 1
ATOM 3613 C CA . THR A 1 444 ? 12.118 6.460 17.910 1.00 93.56 444 THR A CA 1
ATOM 3614 C C . THR A 1 444 ? 13.174 7.209 18.721 1.00 93.56 444 THR A C 1
ATOM 3616 O O . THR A 1 444 ? 13.183 8.436 18.806 1.00 93.56 444 THR A O 1
ATOM 3619 N N . GLU A 1 445 ? 14.068 6.446 19.347 1.00 91.12 445 GLU A N 1
ATOM 3620 C CA . GLU A 1 445 ? 15.265 6.942 20.028 1.00 91.12 445 GLU A CA 1
ATOM 3621 C C . GLU A 1 445 ? 16.477 6.677 19.118 1.00 91.12 445 GLU A C 1
ATOM 3623 O O . GLU A 1 445 ? 16.615 5.559 18.616 1.00 91.12 445 GLU A O 1
ATOM 3628 N N . GLN A 1 446 ? 17.327 7.684 18.885 1.00 85.81 446 GLN A N 1
ATOM 3629 C CA . GLN A 1 446 ? 18.511 7.571 18.017 1.00 85.81 446 GLN A CA 1
ATOM 3630 C C . GLN A 1 446 ? 19.481 6.489 18.517 1.00 85.81 446 GLN A C 1
ATOM 3632 O O . GLN A 1 446 ? 19.760 6.395 19.716 1.00 85.81 446 GLN A O 1
ATOM 3637 N N . ALA A 1 447 ? 20.033 5.686 17.604 1.00 70.31 447 ALA A N 1
ATOM 3638 C CA . ALA A 1 447 ? 20.929 4.596 17.975 1.00 70.31 447 ALA A CA 1
ATOM 3639 C C . ALA A 1 447 ? 22.336 5.106 18.366 1.00 70.31 447 ALA A C 1
ATOM 3641 O O . ALA A 1 447 ? 22.865 6.031 17.735 1.00 70.31 447 ALA A O 1
ATOM 3642 N N . PRO A 1 448 ? 22.993 4.496 19.376 1.00 53.06 448 PRO A N 1
ATOM 3643 C CA . PRO A 1 448 ? 24.353 4.854 19.771 1.00 53.06 448 PRO A CA 1
ATOM 3644 C C . PRO A 1 448 ? 25.361 4.467 18.675 1.00 53.06 448 PRO A C 1
ATOM 3646 O O . PRO A 1 448 ? 25.829 3.335 18.603 1.00 53.06 448 PRO A O 1
ATOM 3649 N N . GLY A 1 449 ? 25.677 5.435 17.815 1.00 53.16 449 GLY A N 1
ATOM 3650 C CA . GLY A 1 449 ? 26.528 5.283 16.631 1.00 53.16 449 GLY A CA 1
ATOM 3651 C C . GLY A 1 449 ? 26.085 6.184 15.474 1.00 53.16 449 GLY A C 1
ATOM 3652 O O . GLY A 1 449 ? 26.923 6.692 14.725 1.00 53.16 449 GLY A O 1
ATOM 3653 N N . ASP A 1 450 ? 24.787 6.495 15.372 1.00 48.78 450 ASP A N 1
ATOM 3654 C CA . ASP A 1 450 ? 24.283 7.384 14.320 1.00 48.78 450 ASP A CA 1
ATOM 3655 C C . ASP A 1 450 ? 24.811 8.815 14.456 1.00 48.78 450 ASP A C 1
ATOM 3657 O O . ASP A 1 450 ? 25.120 9.458 13.452 1.00 48.78 450 ASP A O 1
ATOM 3661 N N . THR A 1 451 ? 25.060 9.265 15.682 1.00 44.34 451 THR A N 1
ATOM 3662 C CA . THR A 1 451 ? 25.710 10.546 15.993 1.00 44.34 451 THR A CA 1
ATOM 3663 C C . THR A 1 451 ? 27.161 10.664 15.501 1.00 44.34 451 THR A C 1
ATOM 3665 O O . THR A 1 451 ? 27.661 11.781 15.391 1.00 44.34 451 THR A O 1
ATOM 3668 N N . LEU A 1 452 ? 27.853 9.560 15.179 1.00 38.00 452 LEU A N 1
ATOM 3669 C CA . LEU A 1 452 ? 29.310 9.533 14.975 1.00 38.00 452 LEU A CA 1
ATOM 3670 C C . LEU A 1 452 ? 29.729 8.849 13.664 1.00 38.00 452 LEU A C 1
ATOM 3672 O O . LEU A 1 452 ? 30.226 7.726 13.668 1.00 38.00 452 LEU A O 1
ATOM 3676 N N . THR A 1 453 ? 29.572 9.526 12.516 1.00 39.06 453 THR A N 1
ATOM 3677 C CA . THR A 1 453 ? 30.306 9.155 11.275 1.00 39.06 453 THR A CA 1
ATOM 3678 C C . THR A 1 453 ? 30.313 10.247 10.187 1.00 39.06 453 THR A C 1
ATOM 3680 O O . THR A 1 453 ? 29.839 10.025 9.078 1.00 39.06 453 THR A O 1
ATOM 3683 N N . ALA A 1 454 ? 30.862 11.435 10.479 1.00 34.72 454 ALA A N 1
ATOM 3684 C CA . ALA A 1 454 ? 31.481 12.335 9.484 1.00 34.72 454 ALA A CA 1
ATOM 3685 C C . ALA A 1 454 ? 32.245 13.497 10.169 1.00 34.72 454 ALA A C 1
ATOM 3687 O O . ALA A 1 454 ? 31.827 13.991 11.205 1.00 34.72 454 ALA A O 1
ATOM 3688 N N . VAL A 1 455 ? 33.326 13.985 9.544 1.00 34.38 455 VAL A N 1
ATOM 3689 C CA . VAL A 1 455 ? 34.011 15.279 9.822 1.00 34.38 455 VAL A CA 1
ATOM 3690 C C . VAL A 1 455 ? 34.803 15.448 11.145 1.00 34.38 455 VAL A C 1
ATOM 3692 O O . VAL A 1 455 ? 35.497 16.451 11.280 1.00 34.38 455 VAL A O 1
ATOM 3695 N N . GLU A 1 456 ? 34.901 14.474 12.058 1.00 32.16 456 GLU A N 1
ATOM 3696 C CA . GLU A 1 456 ? 35.888 14.598 13.164 1.00 32.16 456 GLU A CA 1
ATOM 3697 C C . GLU A 1 456 ? 37.349 14.362 12.723 1.00 32.16 456 GLU A C 1
ATOM 3699 O O . GLU A 1 456 ? 38.265 15.059 13.166 1.00 32.16 456 GLU A O 1
ATOM 3704 N N . SER A 1 457 ? 37.587 13.448 11.773 1.00 36.75 457 SER A N 1
ATOM 3705 C CA . SER A 1 457 ? 38.926 12.957 11.383 1.00 36.75 457 SER A CA 1
ATOM 3706 C C . SER A 1 457 ? 39.879 13.983 10.738 1.00 36.75 457 SER A C 1
ATOM 3708 O O . SER A 1 457 ? 40.998 13.628 10.361 1.00 36.75 457 SER A O 1
ATOM 3710 N N . LYS A 1 458 ? 39.472 15.254 10.611 1.00 35.38 458 LYS A N 1
ATOM 3711 C CA . LYS A 1 458 ? 40.301 16.356 10.085 1.00 35.38 458 LYS A CA 1
ATOM 3712 C C . LYS A 1 458 ? 40.372 17.613 10.964 1.00 35.38 458 LYS A C 1
ATOM 3714 O O . LYS A 1 458 ? 41.171 18.487 10.638 1.00 35.38 458 LYS A O 1
ATOM 3719 N N . VAL A 1 459 ? 39.596 17.726 12.048 1.00 39.53 459 VAL A N 1
ATOM 3720 C CA . VAL A 1 459 ? 39.519 18.972 12.850 1.00 39.53 459 VAL A CA 1
ATOM 3721 C C . VAL A 1 459 ? 40.008 18.789 14.292 1.00 39.53 459 VAL A C 1
ATOM 3723 O O . VAL A 1 459 ? 40.619 19.708 14.840 1.00 39.53 459 VAL A O 1
ATOM 3726 N N . SER A 1 460 ? 39.873 17.593 14.876 1.00 34.53 460 SER A N 1
ATOM 3727 C CA . SER A 1 460 ? 40.228 17.279 16.278 1.00 34.53 460 SER A CA 1
ATOM 3728 C C . SER A 1 460 ? 41.743 17.246 16.588 1.00 34.53 460 SER A C 1
ATOM 3730 O O . SER A 1 460 ? 42.193 16.531 17.477 1.00 34.53 460 SER A O 1
ATOM 3732 N N . LYS A 1 461 ? 42.552 18.020 15.849 1.00 39.53 461 LYS A N 1
ATOM 3733 C CA . LYS A 1 461 ? 43.994 18.256 16.065 1.00 39.53 461 LYS A CA 1
ATOM 3734 C C . LYS A 1 461 ? 44.371 19.743 16.210 1.00 39.53 461 LYS A C 1
ATOM 3736 O O . LYS A 1 461 ? 45.559 20.043 16.285 1.00 39.53 461 LYS A O 1
ATOM 3741 N N . LEU A 1 462 ? 43.404 20.672 16.210 1.00 44.62 462 LEU A N 1
ATOM 3742 C CA . LEU A 1 462 ? 43.674 22.116 16.058 1.00 44.62 462 LEU A CA 1
ATOM 3743 C C . LEU A 1 462 ? 42.964 23.069 17.046 1.00 44.62 462 LEU A C 1
ATOM 3745 O O . LEU A 1 462 ? 43.065 24.282 16.875 1.00 44.62 462 LEU A O 1
ATOM 3749 N N . VAL A 1 463 ? 42.280 22.575 18.084 1.00 42.44 463 VAL A N 1
ATOM 3750 C CA . VAL A 1 463 ? 41.585 23.428 19.074 1.00 42.44 463 VAL A CA 1
ATOM 3751 C C . VAL A 1 463 ? 41.952 23.008 20.499 1.00 42.44 463 VAL A C 1
ATOM 3753 O O . VAL A 1 463 ? 41.988 21.820 20.795 1.00 42.44 463 VAL A O 1
ATOM 3756 N N . THR A 1 464 ? 42.226 23.982 21.372 1.00 42.28 464 THR A N 1
ATOM 3757 C CA . THR A 1 464 ? 42.607 23.775 22.782 1.00 42.28 464 THR A CA 1
ATOM 3758 C C . THR A 1 464 ? 41.431 23.960 23.752 1.00 42.28 464 THR A C 1
ATOM 3760 O O . THR A 1 464 ? 40.442 24.640 23.455 1.00 42.28 464 THR A O 1
ATOM 3763 N N . ASP A 1 465 ? 41.552 23.374 24.948 1.00 48.81 465 ASP A N 1
ATOM 3764 C CA . ASP A 1 465 ? 40.451 22.989 25.858 1.00 48.81 465 ASP A CA 1
ATOM 3765 C C . ASP A 1 465 ? 39.624 24.118 26.508 1.00 48.81 465 ASP A C 1
ATOM 3767 O O . ASP A 1 465 ? 38.845 23.874 27.427 1.00 48.81 465 ASP A O 1
ATOM 3771 N N . LYS A 1 466 ? 39.751 25.371 26.052 1.00 45.38 466 LYS A N 1
ATOM 3772 C CA . LYS A 1 466 ? 38.933 26.507 26.527 1.00 45.38 466 LYS A CA 1
ATOM 3773 C C . LYS A 1 466 ? 37.945 27.067 25.502 1.00 45.38 466 LYS A C 1
ATOM 3775 O O . LYS A 1 466 ? 37.131 27.910 25.869 1.00 45.38 466 LYS A O 1
ATOM 3780 N N . ALA A 1 467 ? 37.960 26.583 24.258 1.00 44.53 467 ALA A N 1
ATOM 3781 C CA . ALA A 1 467 ? 36.968 26.960 23.241 1.00 44.53 467 ALA A CA 1
ATOM 3782 C C . ALA A 1 467 ? 35.850 25.913 23.043 1.00 44.53 467 ALA A C 1
ATOM 3784 O O . ALA A 1 467 ? 34.753 26.266 22.609 1.00 44.53 467 ALA A O 1
ATOM 3785 N N . ALA A 1 468 ? 36.101 24.643 23.388 1.00 45.88 468 ALA A N 1
ATOM 3786 C CA . ALA A 1 468 ? 35.242 23.504 23.045 1.00 45.88 468 ALA A CA 1
ATOM 3787 C C . ALA A 1 468 ? 33.762 23.686 23.437 1.00 45.88 468 ALA A C 1
ATOM 3789 O O . ALA A 1 468 ? 32.883 23.546 22.589 1.00 45.88 468 ALA A O 1
ATOM 3790 N N . GLY A 1 469 ? 33.485 24.081 24.686 1.00 42.88 469 GLY A N 1
ATOM 3791 C CA . GLY A 1 469 ? 32.123 24.163 25.238 1.00 42.88 469 GLY A CA 1
ATOM 3792 C C . GLY A 1 469 ? 31.196 25.229 24.633 1.00 42.88 469 GLY A C 1
ATOM 3793 O O . GLY A 1 469 ? 30.023 25.251 24.978 1.00 42.88 469 GLY A O 1
ATOM 3794 N N . LYS A 1 470 ? 31.687 26.108 23.746 1.00 43.16 470 LYS A N 1
ATOM 3795 C CA . LYS A 1 470 ? 30.842 27.002 22.921 1.00 43.16 470 LYS A CA 1
ATOM 3796 C C . LYS A 1 470 ? 30.798 26.602 21.445 1.00 43.16 470 LYS A C 1
ATOM 3798 O O . LYS A 1 470 ? 30.032 27.177 20.680 1.00 43.16 470 LYS A O 1
ATOM 3803 N N . ILE A 1 471 ? 31.620 25.635 21.042 1.00 42.47 471 ILE A N 1
ATOM 3804 C CA . ILE A 1 471 ? 31.707 25.134 19.669 1.00 42.47 471 ILE A CA 1
ATOM 3805 C C . ILE A 1 471 ? 30.850 23.870 19.509 1.00 42.47 471 ILE A C 1
ATOM 3807 O O . ILE A 1 471 ? 30.268 23.686 18.448 1.00 42.47 471 ILE A O 1
ATOM 3811 N N . THR A 1 472 ? 30.665 23.052 20.552 1.00 44.25 472 THR A N 1
ATOM 3812 C CA . THR A 1 472 ? 29.755 21.885 20.539 1.00 44.25 472 THR A CA 1
ATOM 3813 C C . THR A 1 472 ? 28.282 22.246 20.300 1.00 44.25 472 THR A C 1
ATOM 3815 O O . THR A 1 472 ? 27.596 21.541 19.558 1.00 44.25 472 THR A O 1
ATOM 3818 N N . ASP A 1 473 ? 27.794 23.369 20.836 1.00 41.78 473 ASP A N 1
ATOM 3819 C CA . ASP A 1 473 ? 26.442 23.881 20.535 1.00 41.78 473 ASP A CA 1
ATOM 3820 C C . ASP A 1 473 ? 26.273 24.292 19.060 1.00 41.78 473 ASP A C 1
ATOM 3822 O O . ASP A 1 473 ? 25.176 24.207 18.516 1.00 41.78 473 ASP A O 1
ATOM 3826 N N . ALA A 1 474 ? 27.358 24.688 18.384 1.00 39.09 474 ALA A N 1
ATOM 3827 C CA . ALA A 1 474 ? 27.350 24.961 16.948 1.00 39.09 474 ALA A CA 1
ATOM 3828 C C . ALA A 1 474 ? 27.555 23.680 16.116 1.00 39.09 474 ALA A C 1
ATOM 3830 O O . ALA A 1 474 ? 26.877 23.480 15.112 1.00 39.09 474 ALA A O 1
ATOM 3831 N N . PHE A 1 475 ? 28.447 22.777 16.535 1.00 36.91 475 PHE A N 1
ATOM 3832 C CA . PHE A 1 475 ? 28.750 21.533 15.817 1.00 36.91 475 PHE A CA 1
ATOM 3833 C C . PHE A 1 475 ? 27.653 20.471 15.923 1.00 36.91 475 PHE A C 1
ATOM 3835 O O . PHE A 1 475 ? 27.545 19.638 15.029 1.00 36.91 475 PHE A O 1
ATOM 3842 N N . SER A 1 476 ? 26.774 20.539 16.924 1.00 45.78 476 SER A N 1
ATOM 3843 C CA . SER A 1 476 ? 25.541 19.737 16.933 1.00 45.78 476 SER A CA 1
ATOM 3844 C C . SER A 1 476 ? 24.586 20.100 15.781 1.00 45.78 476 SER A C 1
ATOM 3846 O O . SER A 1 476 ? 23.825 19.243 15.346 1.00 45.78 476 SER A O 1
ATOM 3848 N N . SER A 1 477 ? 24.693 21.298 15.182 1.00 40.25 477 SER A N 1
ATOM 3849 C CA . SER A 1 477 ? 24.010 21.628 13.912 1.00 40.25 477 SER A CA 1
ATOM 3850 C C . SER A 1 477 ? 24.698 21.061 12.654 1.00 40.25 477 SER A C 1
ATOM 3852 O O . SER A 1 477 ? 24.124 21.099 11.566 1.00 40.25 477 SER A O 1
ATOM 3854 N N . LEU A 1 478 ? 25.907 20.498 12.793 1.00 41.72 478 LEU A N 1
ATOM 3855 C CA . LEU A 1 478 ? 26.630 19.743 11.758 1.00 41.72 478 LEU A CA 1
ATOM 3856 C C . LEU A 1 478 ? 26.421 18.218 11.876 1.00 41.72 478 LEU A C 1
ATOM 3858 O O . LEU A 1 478 ? 27.185 17.443 11.296 1.00 41.72 478 LEU A O 1
ATOM 3862 N N . ALA A 1 479 ? 25.375 17.780 12.585 1.00 43.91 479 ALA A N 1
ATOM 3863 C CA . ALA A 1 479 ? 24.923 16.392 12.569 1.00 43.91 479 ALA A CA 1
ATOM 3864 C C . ALA A 1 479 ? 24.729 15.862 11.130 1.00 43.91 479 ALA A C 1
ATOM 3866 O O . ALA A 1 479 ? 24.511 16.625 10.178 1.00 43.91 479 ALA A O 1
ATOM 3867 N N . LYS A 1 480 ? 24.788 14.531 10.963 1.00 51.25 480 LYS A N 1
ATOM 3868 C CA . LYS A 1 480 ? 24.427 13.877 9.693 1.00 51.25 480 LYS A CA 1
ATOM 3869 C C . LYS A 1 480 ? 23.055 14.395 9.249 1.00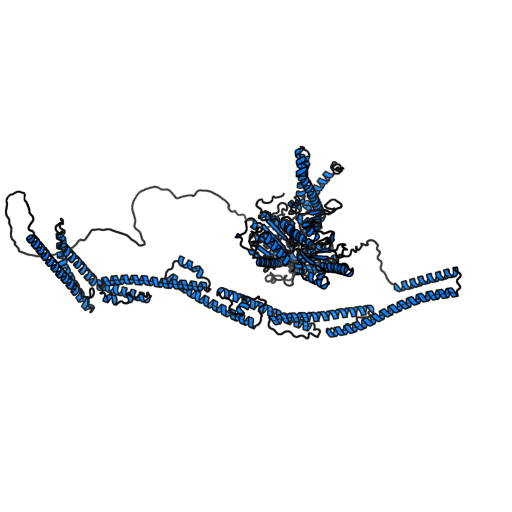 51.25 480 LYS A C 1
ATOM 3871 O O . LYS A 1 480 ? 22.130 14.446 10.052 1.00 51.25 480 LYS A O 1
ATOM 3876 N N . ARG A 1 481 ? 22.901 14.753 7.968 1.00 60.91 481 ARG A N 1
ATOM 3877 C CA . ARG A 1 481 ? 21.573 15.092 7.431 1.00 60.91 481 ARG A CA 1
ATOM 3878 C C . ARG A 1 481 ? 20.666 13.874 7.584 1.00 60.91 481 ARG A C 1
ATOM 3880 O O . ARG A 1 481 ? 21.026 12.810 7.083 1.00 60.91 481 ARG A O 1
ATOM 3887 N N . SER A 1 482 ? 19.513 14.059 8.218 1.00 83.12 482 SER A N 1
ATOM 3888 C CA . SER A 1 482 ? 18.462 13.047 8.295 1.00 83.12 482 SER A CA 1
ATOM 3889 C C . SER A 1 482 ? 18.029 12.578 6.902 1.00 83.12 482 SER A C 1
ATOM 3891 O O . SER A 1 482 ? 18.195 13.293 5.903 1.00 83.12 482 SER A O 1
ATOM 3893 N N . ASN A 1 483 ? 17.447 11.381 6.829 1.00 89.69 483 ASN A N 1
ATOM 3894 C CA . ASN A 1 483 ? 16.983 10.788 5.578 1.00 89.69 483 ASN A CA 1
ATOM 3895 C C . ASN A 1 483 ? 15.924 11.691 4.947 1.00 89.69 483 ASN A C 1
ATOM 3897 O O . ASN A 1 483 ? 16.047 12.034 3.771 1.00 89.69 483 ASN A O 1
ATOM 3901 N N . PHE A 1 484 ? 14.971 12.184 5.748 1.00 92.06 484 PHE A N 1
ATOM 3902 C CA . PHE A 1 484 ? 13.991 13.170 5.300 1.00 92.06 484 PHE A CA 1
ATOM 3903 C C . PHE A 1 484 ? 14.662 14.419 4.714 1.00 92.06 484 PHE A C 1
ATOM 3905 O O . PHE A 1 484 ? 14.376 14.790 3.580 1.00 92.06 484 PHE A O 1
ATOM 3912 N N . ARG A 1 485 ? 15.629 15.040 5.405 1.00 89.06 485 ARG A N 1
ATOM 3913 C CA . ARG A 1 485 ? 16.296 16.258 4.903 1.00 89.06 485 ARG A CA 1
ATOM 3914 C C . ARG A 1 485 ? 17.150 16.007 3.653 1.00 89.06 485 ARG A C 1
ATOM 3916 O O . ARG A 1 485 ? 17.306 16.904 2.819 1.00 89.06 485 ARG A O 1
ATOM 3923 N N . ALA A 1 486 ? 17.691 14.800 3.490 1.00 90.94 486 ALA A N 1
ATOM 3924 C CA . ALA A 1 486 ? 18.393 14.376 2.281 1.00 90.94 486 ALA A CA 1
ATOM 3925 C C . ALA A 1 486 ? 17.429 14.167 1.095 1.00 90.94 486 ALA A C 1
ATOM 3927 O O . ALA A 1 486 ? 17.690 14.688 0.006 1.00 90.94 486 ALA A O 1
ATOM 3928 N N . ILE A 1 487 ? 16.299 13.487 1.313 1.00 94.12 487 ILE A N 1
ATOM 3929 C CA . ILE A 1 487 ? 15.231 13.275 0.323 1.00 94.12 487 ILE A CA 1
ATOM 3930 C C . ILE A 1 487 ? 14.599 14.615 -0.079 1.00 94.12 487 ILE A C 1
ATOM 3932 O O . ILE A 1 487 ? 14.548 14.935 -1.266 1.00 94.12 487 ILE A O 1
ATOM 3936 N N . SER A 1 488 ? 14.223 15.455 0.889 1.00 93.62 488 SER A N 1
ATOM 3937 C CA . SER A 1 488 ? 13.628 16.778 0.666 1.00 93.62 488 SER A CA 1
ATOM 3938 C C . SER A 1 488 ? 14.522 17.706 -0.154 1.00 93.62 488 SER A C 1
ATOM 3940 O O . SER A 1 488 ? 14.016 18.464 -0.983 1.00 93.62 488 SER A O 1
ATOM 3942 N N . LYS A 1 489 ? 15.854 17.605 -0.007 1.00 92.00 489 LYS A N 1
ATOM 3943 C CA . LYS A 1 489 ? 16.804 18.310 -0.882 1.00 92.00 489 LYS A CA 1
ATOM 3944 C C . LYS A 1 489 ? 16.856 17.717 -2.299 1.00 92.00 489 LYS A C 1
ATOM 3946 O O . LYS A 1 489 ? 17.003 18.477 -3.251 1.00 92.00 489 LYS A O 1
ATOM 3951 N N . LYS A 1 490 ? 16.788 16.390 -2.451 1.00 93.44 490 LYS A N 1
ATOM 3952 C CA . LYS A 1 490 ? 16.884 15.696 -3.753 1.00 93.44 490 LYS A CA 1
ATOM 3953 C C . LYS A 1 490 ? 15.638 15.869 -4.619 1.00 93.44 490 LYS A C 1
ATOM 3955 O O . LYS A 1 490 ? 15.769 16.095 -5.814 1.00 93.44 490 LYS A O 1
ATOM 3960 N N . LEU A 1 491 ? 14.457 15.773 -4.014 1.00 94.94 491 LEU A N 1
ATOM 3961 C CA . LEU A 1 491 ? 13.158 15.852 -4.690 1.00 94.94 491 LEU A CA 1
ATOM 3962 C C . LEU A 1 491 ? 12.543 17.266 -4.680 1.00 94.94 491 LEU A C 1
ATOM 3964 O O . LEU A 1 491 ? 11.426 17.453 -5.160 1.00 94.94 491 LEU A O 1
ATOM 3968 N N . ASN A 1 492 ? 13.240 18.252 -4.100 1.00 94.38 492 ASN A N 1
ATOM 3969 C CA . ASN A 1 492 ? 12.729 19.606 -3.866 1.00 94.38 492 ASN A CA 1
ATOM 3970 C C . ASN A 1 492 ? 11.329 19.580 -3.213 1.00 94.38 492 ASN A C 1
ATOM 3972 O O . ASN A 1 492 ? 10.356 20.104 -3.764 1.00 94.38 492 ASN A O 1
ATOM 3976 N N . LEU A 1 493 ? 11.228 18.902 -2.061 1.00 95.38 493 LEU A N 1
ATOM 3977 C CA . LEU A 1 493 ? 9.981 18.819 -1.286 1.00 95.38 493 LEU A CA 1
ATOM 3978 C C . LEU A 1 493 ? 9.704 20.086 -0.476 1.00 95.38 493 LEU A C 1
ATOM 3980 O O . LEU A 1 493 ? 8.582 20.286 -0.045 1.00 95.38 493 LEU A O 1
ATOM 3984 N N . ILE A 1 494 ? 10.717 20.924 -0.260 1.00 92.06 494 ILE A N 1
ATOM 3985 C CA . ILE A 1 494 ? 10.627 22.173 0.502 1.00 92.06 494 ILE A CA 1
ATOM 3986 C C . ILE A 1 494 ? 10.970 23.300 -0.484 1.00 92.06 494 ILE A C 1
ATOM 3988 O O . ILE A 1 494 ? 12.158 23.489 -0.783 1.00 92.06 494 ILE A O 1
ATOM 3992 N N . PRO A 1 495 ? 9.969 23.982 -1.077 1.00 85.81 495 PRO A N 1
ATOM 3993 C CA . PRO A 1 495 ? 10.194 24.960 -2.133 1.00 85.81 495 PRO A CA 1
ATOM 3994 C C . PRO A 1 495 ? 11.055 26.138 -1.675 1.00 85.81 495 PRO A C 1
ATOM 3996 O O . PRO A 1 495 ? 10.741 26.854 -0.727 1.00 85.81 495 PRO A O 1
ATOM 3999 N N . ARG A 1 496 ? 12.144 26.390 -2.402 1.00 72.50 496 ARG A N 1
ATOM 4000 C CA . ARG A 1 496 ? 13.010 27.554 -2.181 1.00 72.50 496 ARG A CA 1
ATOM 4001 C C . ARG A 1 496 ? 12.457 28.751 -2.946 1.00 72.50 496 ARG A C 1
ATOM 4003 O O . ARG A 1 496 ? 12.799 28.946 -4.109 1.00 72.50 496 ARG A O 1
ATOM 4010 N N . VAL A 1 497 ? 11.575 29.513 -2.305 1.00 63.97 497 VAL A N 1
ATOM 4011 C CA . VAL A 1 497 ? 10.977 30.721 -2.890 1.00 63.97 497 VAL A CA 1
ATOM 4012 C C . VAL A 1 497 ? 11.707 31.964 -2.387 1.00 63.97 497 VAL A C 1
ATOM 4014 O O . VAL A 1 497 ? 11.715 32.245 -1.191 1.00 63.97 497 VAL A O 1
ATOM 4017 N N . ASP A 1 498 ? 12.268 32.745 -3.311 1.00 59.16 498 ASP A N 1
ATOM 4018 C CA . ASP A 1 498 ? 12.784 34.091 -3.034 1.00 59.16 498 ASP A CA 1
ATOM 4019 C C . ASP A 1 498 ? 11.612 35.086 -2.882 1.00 59.16 498 ASP A C 1
ATOM 4021 O O . ASP A 1 498 ? 11.335 35.902 -3.763 1.00 59.16 498 ASP A O 1
ATOM 4025 N N . GLY A 1 499 ? 10.866 34.969 -1.778 1.00 65.56 499 GLY A N 1
ATOM 4026 C CA . GLY A 1 499 ? 9.694 35.793 -1.463 1.00 65.56 499 GLY A CA 1
ATOM 4027 C C . GLY A 1 499 ? 8.570 35.025 -0.760 1.00 65.56 499 GLY A C 1
ATOM 4028 O O . GLY A 1 499 ? 8.719 33.862 -0.395 1.00 65.56 499 GLY A O 1
ATOM 4029 N N . GLU A 1 500 ? 7.426 35.683 -0.569 1.00 68.31 500 GLU A N 1
ATOM 4030 C CA . GLU A 1 500 ? 6.211 35.062 -0.019 1.00 68.31 500 GLU A CA 1
ATOM 4031 C C . GLU A 1 500 ? 5.533 34.157 -1.077 1.00 68.31 500 GLU A C 1
ATOM 4033 O O . GLU A 1 500 ? 5.436 34.524 -2.251 1.00 68.31 500 GLU A O 1
ATOM 4038 N N . TYR A 1 501 ? 5.057 32.970 -0.677 1.00 80.31 501 TYR A N 1
ATOM 4039 C CA . TYR A 1 501 ? 4.362 32.030 -1.572 1.00 80.31 501 TYR A CA 1
ATOM 4040 C C . TYR A 1 501 ? 2.934 32.526 -1.876 1.00 80.31 501 TYR A C 1
ATOM 4042 O O . TYR A 1 501 ? 2.129 32.708 -0.961 1.00 80.31 501 TYR A O 1
ATOM 4050 N N . ASP A 1 502 ? 2.583 32.712 -3.156 1.00 85.56 502 ASP A N 1
ATOM 4051 C CA . ASP A 1 502 ? 1.231 33.141 -3.545 1.00 85.56 502 ASP A CA 1
ATOM 4052 C C . ASP A 1 502 ? 0.242 31.964 -3.570 1.00 85.56 502 ASP A C 1
ATOM 4054 O O . ASP A 1 502 ? 0.157 31.192 -4.526 1.00 85.56 502 ASP A O 1
ATOM 4058 N N . LEU A 1 503 ? -0.558 31.862 -2.510 1.00 85.44 503 LEU A N 1
ATOM 4059 C CA . LEU A 1 503 ? -1.597 30.842 -2.349 1.00 85.44 503 LEU A CA 1
ATOM 4060 C C . LEU A 1 503 ? -2.833 31.064 -3.244 1.00 85.44 503 LEU A C 1
ATOM 4062 O O . LEU A 1 503 ? -3.687 30.181 -3.320 1.00 85.44 503 LEU A O 1
ATOM 4066 N N . LYS A 1 504 ? -2.952 32.207 -3.938 1.00 84.19 504 LYS A N 1
ATOM 4067 C CA . LYS A 1 504 ? -4.040 32.484 -4.902 1.00 84.19 504 LYS A CA 1
ATOM 4068 C C . LYS A 1 504 ? -3.708 32.008 -6.315 1.00 84.19 504 LYS A C 1
ATOM 4070 O O . LYS A 1 504 ? -4.626 31.785 -7.104 1.00 84.19 504 LYS A O 1
ATOM 4075 N N . VAL A 1 505 ? -2.418 31.885 -6.632 1.00 87.25 505 VAL A N 1
ATOM 4076 C CA . VAL A 1 505 ? -1.893 31.363 -7.901 1.00 87.25 505 VAL A CA 1
ATOM 4077 C C . VAL A 1 505 ? -0.770 30.363 -7.577 1.00 87.25 505 VAL A C 1
ATOM 4079 O O . VAL A 1 505 ? 0.411 30.668 -7.770 1.00 87.25 505 VAL A O 1
ATOM 4082 N N . PRO A 1 506 ? -1.120 29.184 -7.020 1.00 89.56 506 PRO A N 1
ATOM 4083 C CA . PRO A 1 506 ? -0.138 28.192 -6.598 1.00 89.56 506 PRO A CA 1
ATOM 4084 C C . PRO A 1 506 ? 0.703 27.707 -7.782 1.00 89.56 506 PRO A C 1
ATOM 4086 O O . PRO A 1 506 ? 0.175 27.434 -8.859 1.00 89.56 506 PRO A O 1
ATOM 4089 N N . ARG A 1 507 ? 2.022 27.616 -7.575 1.00 90.38 507 ARG A N 1
ATOM 4090 C CA . ARG A 1 507 ? 3.001 27.297 -8.631 1.00 90.38 507 ARG A CA 1
ATOM 4091 C C . ARG A 1 507 ? 3.370 25.820 -8.691 1.00 90.38 507 ARG A C 1
ATOM 4093 O O . ARG A 1 507 ? 3.775 25.340 -9.743 1.00 90.38 507 ARG A O 1
ATOM 4100 N N . ASP A 1 508 ? 3.253 25.118 -7.571 1.00 93.69 508 ASP A N 1
ATOM 4101 C CA . ASP A 1 508 ? 3.461 23.681 -7.475 1.00 93.69 508 ASP A CA 1
ATOM 4102 C C . ASP A 1 508 ? 2.515 23.057 -6.433 1.00 93.69 508 ASP A C 1
ATOM 4104 O O . ASP A 1 508 ? 1.654 23.721 -5.846 1.00 93.69 508 ASP A O 1
ATOM 4108 N N . MET A 1 509 ? 2.676 21.751 -6.216 1.00 97.12 509 MET A N 1
ATOM 4109 C CA . MET A 1 509 ? 1.883 20.961 -5.275 1.00 97.12 509 MET A CA 1
ATOM 4110 C C . MET A 1 509 ? 2.011 21.397 -3.802 1.00 97.12 509 MET A C 1
ATOM 4112 O O . MET A 1 509 ? 1.185 20.972 -2.999 1.00 97.12 509 MET A O 1
ATOM 4116 N N . ALA A 1 510 ? 2.976 22.245 -3.415 1.00 95.44 510 ALA A N 1
ATOM 4117 C CA . ALA A 1 510 ? 3.197 22.610 -2.010 1.00 95.44 510 ALA A CA 1
ATOM 4118 C C . ALA A 1 510 ? 2.058 23.436 -1.400 1.00 95.44 510 ALA A C 1
ATOM 4120 O O . ALA A 1 510 ? 1.950 23.567 -0.180 1.00 95.44 510 ALA A O 1
ATOM 4121 N N . TYR A 1 511 ? 1.181 23.995 -2.236 1.00 94.94 511 TYR A N 1
ATOM 4122 C CA . TYR A 1 511 ? 0.039 24.792 -1.794 1.00 94.94 511 TYR A CA 1
ATOM 4123 C C . TYR A 1 511 ? -0.909 24.037 -0.841 1.00 94.94 511 TYR A C 1
ATOM 4125 O O . TYR A 1 511 ? -1.577 24.676 -0.028 1.00 94.94 511 TYR A O 1
ATOM 4133 N N . VAL A 1 512 ? -0.935 22.696 -0.892 1.00 95.81 512 VAL A N 1
ATOM 4134 C CA . VAL A 1 512 ? -1.739 21.859 0.021 1.00 95.81 512 VAL A CA 1
ATOM 4135 C C . VAL A 1 512 ? -1.225 21.867 1.467 1.00 95.81 512 VAL A C 1
ATOM 4137 O O . VAL A 1 512 ? -1.963 21.474 2.368 1.00 95.81 512 VAL A O 1
ATOM 4140 N N . PHE A 1 513 ? -0.002 22.369 1.677 1.00 93.75 513 PHE A N 1
ATOM 4141 C CA . PHE A 1 513 ? 0.635 22.662 2.963 1.00 93.75 513 PHE A CA 1
ATOM 4142 C C . PHE A 1 513 ? 1.237 24.085 2.961 1.00 93.75 513 PHE A C 1
ATOM 4144 O O . PHE A 1 513 ? 2.399 24.306 3.297 1.00 93.75 513 PHE A O 1
ATOM 4151 N N . SER A 1 514 ? 0.439 25.075 2.536 1.00 89.44 514 SER A N 1
ATOM 4152 C CA . SER A 1 514 ? 0.771 26.517 2.551 1.00 89.44 514 SER A CA 1
ATOM 4153 C C . SER A 1 514 ? 2.061 26.941 1.818 1.00 89.44 514 SER A C 1
ATOM 4155 O O . SER A 1 514 ? 2.555 28.045 2.041 1.00 89.44 514 SER A O 1
ATOM 4157 N N . GLY A 1 515 ? 2.616 26.099 0.942 1.00 89.50 515 GLY A N 1
ATOM 4158 C CA . GLY A 1 515 ? 3.885 26.343 0.249 1.00 89.50 515 GLY A CA 1
ATOM 4159 C C . GLY A 1 515 ? 5.136 25.833 0.978 1.00 89.50 515 GLY A C 1
ATOM 4160 O O . GLY A 1 515 ? 6.218 25.907 0.405 1.00 89.50 515 GLY A O 1
ATOM 4161 N N . ALA A 1 516 ? 5.012 25.300 2.201 1.00 88.94 516 ALA A N 1
ATOM 4162 C CA . ALA A 1 516 ? 6.152 24.829 2.996 1.00 88.94 516 ALA A CA 1
ATOM 4163 C C . ALA A 1 516 ? 6.635 23.424 2.593 1.00 88.94 516 ALA A C 1
ATOM 4165 O O . ALA A 1 516 ? 7.829 23.132 2.663 1.00 88.94 516 ALA A O 1
ATOM 4166 N N . TYR A 1 517 ? 5.717 22.553 2.160 1.00 95.25 517 TYR A N 1
ATOM 4167 C CA . TYR A 1 517 ? 6.016 21.151 1.871 1.00 95.25 517 TYR A CA 1
ATOM 4168 C C . TYR A 1 517 ? 5.182 20.592 0.710 1.00 95.25 517 TYR A C 1
ATOM 4170 O O . TYR A 1 517 ? 3.971 20.788 0.644 1.00 95.25 517 TYR A O 1
ATOM 4178 N N . VAL A 1 518 ? 5.838 19.869 -0.196 1.00 97.94 518 VAL A N 1
ATOM 4179 C CA . VAL A 1 518 ? 5.228 19.034 -1.238 1.00 97.94 518 VAL A CA 1
ATOM 4180 C C . VAL A 1 518 ? 5.142 17.600 -0.713 1.00 97.94 518 VAL A C 1
ATOM 4182 O O . VAL A 1 518 ? 6.188 17.072 -0.328 1.00 97.94 518 VAL A O 1
ATOM 4185 N N . PRO A 1 519 ? 3.971 16.935 -0.769 1.00 98.31 519 PRO A N 1
ATOM 4186 C CA . PRO A 1 519 ? 3.856 15.532 -0.384 1.00 98.31 519 PRO A CA 1
ATOM 4187 C C . PRO A 1 519 ? 4.898 14.650 -1.083 1.00 98.31 519 PRO A C 1
ATOM 4189 O O . PRO A 1 519 ? 5.000 14.662 -2.317 1.00 98.31 519 PRO A O 1
ATOM 4192 N N . LEU A 1 520 ? 5.662 13.872 -0.310 1.00 98.12 520 LEU A N 1
ATOM 4193 C CA . LEU A 1 520 ? 6.687 12.972 -0.847 1.00 98.12 520 LEU A CA 1
ATOM 4194 C C . LEU A 1 520 ? 6.055 11.948 -1.800 1.00 98.12 520 LEU A C 1
ATOM 4196 O O . LEU A 1 520 ? 6.541 11.797 -2.921 1.00 98.12 520 LEU A O 1
ATOM 4200 N N . SER A 1 521 ? 4.940 11.328 -1.405 1.00 97.44 521 SER A N 1
ATOM 4201 C CA . SER A 1 521 ? 4.167 10.399 -2.241 1.00 97.44 521 SER A CA 1
ATOM 4202 C C . SER A 1 521 ? 3.851 10.985 -3.627 1.00 97.44 521 SER A C 1
ATOM 4204 O O . SER A 1 521 ? 4.130 10.372 -4.658 1.00 97.44 521 SER A O 1
ATOM 4206 N N . CYS A 1 522 ? 3.359 12.224 -3.670 1.00 98.50 522 CYS A N 1
ATOM 4207 C CA . CYS A 1 522 ? 2.958 12.898 -4.904 1.00 98.50 522 CYS A CA 1
ATOM 4208 C C . CYS A 1 522 ? 4.163 13.320 -5.762 1.00 98.50 522 CYS A C 1
ATOM 4210 O O . CYS A 1 522 ? 4.097 13.260 -6.992 1.00 98.50 522 CYS A O 1
ATOM 4212 N N . ARG A 1 523 ? 5.285 13.712 -5.140 1.00 97.88 523 ARG A N 1
ATOM 4213 C CA . ARG A 1 523 ? 6.519 14.053 -5.869 1.00 97.88 523 ARG A CA 1
ATOM 4214 C C . ARG A 1 523 ? 7.234 12.818 -6.426 1.00 97.88 523 ARG A C 1
ATOM 4216 O O . ARG A 1 523 ? 7.822 12.918 -7.500 1.00 97.88 523 ARG A O 1
ATOM 4223 N N . LEU A 1 524 ? 7.169 11.666 -5.751 1.00 97.38 524 LEU A N 1
ATOM 4224 C CA . LEU A 1 524 ? 7.661 10.399 -6.308 1.00 97.38 524 LEU A CA 1
ATOM 4225 C C . LEU A 1 524 ? 6.890 10.034 -7.582 1.00 97.38 524 LEU A C 1
ATOM 4227 O O . LEU A 1 524 ? 7.518 9.756 -8.600 1.00 97.38 524 LEU A O 1
ATOM 4231 N N . ILE A 1 525 ? 5.555 10.135 -7.560 1.00 98.00 525 ILE A N 1
ATOM 4232 C CA . ILE A 1 525 ? 4.711 9.925 -8.748 1.00 98.00 525 ILE A CA 1
ATOM 4233 C C . ILE A 1 525 ? 5.108 10.879 -9.882 1.00 98.00 525 ILE A C 1
ATOM 4235 O O . ILE A 1 525 ? 5.337 10.423 -10.998 1.00 98.00 525 ILE A O 1
ATOM 4239 N N . GLU A 1 526 ? 5.258 12.184 -9.614 1.00 97.25 526 GLU A N 1
ATOM 4240 C CA . GLU A 1 526 ? 5.714 13.146 -10.630 1.00 97.25 526 GLU A CA 1
ATOM 4241 C C . GLU A 1 526 ? 7.066 12.743 -11.243 1.00 97.25 526 GLU A C 1
ATOM 4243 O O . GLU A 1 526 ? 7.199 12.705 -12.464 1.00 97.25 526 GLU A O 1
ATOM 4248 N N . GLN A 1 527 ? 8.058 12.405 -10.414 1.00 96.31 527 GLN A N 1
ATOM 4249 C CA . GLN A 1 527 ? 9.397 12.059 -10.896 1.00 96.31 527 GLN A CA 1
ATOM 4250 C C . GLN A 1 527 ? 9.452 10.731 -11.655 1.00 96.31 527 GLN A C 1
ATOM 4252 O O . GLN A 1 527 ? 10.226 10.623 -12.603 1.00 96.31 527 GLN A O 1
ATOM 4257 N N . VAL A 1 528 ? 8.636 9.742 -11.291 1.00 95.69 528 VAL A N 1
ATOM 4258 C CA . VAL A 1 528 ? 8.547 8.479 -12.036 1.00 95.69 528 VAL A CA 1
ATOM 4259 C C . VAL A 1 528 ? 7.779 8.671 -13.348 1.00 95.69 528 VAL A C 1
ATOM 4261 O O . VAL A 1 528 ? 8.217 8.151 -14.370 1.00 95.69 528 VAL A O 1
ATOM 4264 N N . LEU A 1 529 ? 6.712 9.480 -13.382 1.00 94.06 529 LEU A N 1
ATOM 4265 C CA . LEU A 1 529 ? 6.000 9.824 -14.625 1.00 94.06 529 LEU A CA 1
ATOM 4266 C C . LEU A 1 529 ? 6.893 10.568 -15.629 1.00 94.06 529 LEU A C 1
ATOM 4268 O O . LEU A 1 529 ? 6.825 10.299 -16.826 1.00 94.06 529 LEU A O 1
ATOM 4272 N N . GLU A 1 530 ? 7.754 11.475 -15.160 1.00 92.44 530 GLU A N 1
ATOM 4273 C CA . GLU A 1 530 ? 8.706 12.204 -16.014 1.00 92.44 530 GLU A CA 1
ATOM 4274 C C . GLU A 1 530 ? 9.818 11.312 -16.597 1.00 92.44 530 GLU A C 1
ATOM 4276 O O . GLU A 1 530 ? 10.423 11.675 -17.605 1.00 92.44 530 GLU A O 1
ATOM 4281 N N . ARG A 1 531 ? 10.083 10.147 -15.989 1.00 90.19 531 ARG A N 1
ATOM 4282 C CA . ARG A 1 531 ? 11.201 9.243 -16.335 1.00 90.19 531 ARG A CA 1
ATOM 4283 C C . ARG A 1 531 ? 10.769 7.858 -16.832 1.00 90.19 531 ARG A C 1
ATOM 4285 O O . ARG A 1 531 ? 11.625 7.057 -17.205 1.00 90.19 531 ARG A O 1
ATOM 4292 N N . ARG A 1 532 ? 9.469 7.553 -16.760 1.00 85.44 532 ARG A N 1
ATOM 4293 C CA . ARG A 1 532 ? 8.852 6.219 -16.921 1.00 85.44 532 ARG A CA 1
ATOM 4294 C C . ARG A 1 532 ? 9.531 5.090 -16.124 1.00 85.44 532 ARG A C 1
ATOM 4296 O O . ARG A 1 532 ? 9.475 3.928 -16.509 1.00 85.44 532 ARG A O 1
ATOM 4303 N N . SER A 1 533 ? 10.228 5.421 -15.037 1.00 88.94 533 SER A N 1
ATOM 4304 C CA . SER A 1 533 ? 11.052 4.476 -14.272 1.00 88.94 533 SER A CA 1
ATOM 4305 C C . SER A 1 533 ? 11.508 5.071 -12.935 1.00 88.94 533 SER A C 1
ATOM 4307 O O . SER A 1 533 ? 11.459 6.284 -12.729 1.00 88.94 533 SER A O 1
ATOM 4309 N N . TRP A 1 534 ? 12.032 4.220 -12.047 1.00 90.31 534 TRP A N 1
ATOM 4310 C CA . TRP A 1 534 ? 12.746 4.638 -10.832 1.00 90.31 534 TRP A CA 1
ATOM 4311 C C . TRP A 1 534 ? 14.198 5.098 -11.093 1.00 90.31 534 TRP A C 1
ATOM 4313 O O . TRP A 1 534 ? 14.937 5.366 -10.145 1.00 90.31 534 TRP A O 1
ATOM 4323 N N . GLN A 1 535 ? 14.635 5.197 -12.355 1.00 86.81 535 GLN A N 1
ATOM 4324 C CA . GLN A 1 535 ? 16.027 5.509 -12.684 1.00 86.81 535 GLN A CA 1
ATOM 4325 C C . GLN A 1 535 ? 16.408 6.932 -12.237 1.00 86.81 535 GLN A C 1
ATOM 4327 O O . GLN A 1 535 ? 15.663 7.900 -12.414 1.00 86.81 535 GLN A O 1
ATOM 4332 N N . GLY A 1 536 ? 17.579 7.076 -11.620 1.00 87.12 536 GLY A N 1
ATOM 4333 C CA . GLY A 1 536 ? 18.023 8.308 -10.971 1.00 87.12 536 GLY A CA 1
ATOM 4334 C C . GLY A 1 536 ? 17.266 8.647 -9.677 1.00 87.12 536 GLY A C 1
ATOM 4335 O O . GLY A 1 536 ? 17.316 9.804 -9.244 1.00 87.12 536 GLY A O 1
ATOM 4336 N N . LEU A 1 537 ? 16.506 7.708 -9.099 1.00 91.56 537 LEU A N 1
ATOM 4337 C CA . LEU A 1 537 ? 15.880 7.806 -7.770 1.00 91.56 537 LEU A CA 1
ATOM 4338 C C . LEU A 1 537 ? 16.438 6.758 -6.787 1.00 91.56 537 LEU A C 1
ATOM 4340 O O . LEU A 1 537 ? 15.982 6.688 -5.649 1.00 91.56 537 LEU A O 1
ATOM 4344 N N . GLU A 1 538 ? 17.456 5.987 -7.167 1.00 91.56 538 GLU A N 1
ATOM 4345 C CA . GLU A 1 538 ? 17.990 4.846 -6.408 1.00 91.56 538 GLU A CA 1
ATOM 4346 C C . GLU A 1 538 ? 18.457 5.261 -5.005 1.00 91.56 538 GLU A C 1
ATOM 4348 O O . GLU A 1 538 ? 18.190 4.585 -4.014 1.00 91.56 538 GLU A O 1
ATOM 4353 N N . GLU A 1 539 ? 19.101 6.427 -4.881 1.00 89.19 539 GLU A N 1
ATOM 4354 C CA . GLU A 1 539 ? 19.522 6.944 -3.575 1.00 89.19 539 GLU A CA 1
ATOM 4355 C C . GLU A 1 539 ? 18.334 7.404 -2.709 1.00 89.19 539 GLU A C 1
ATOM 4357 O O . GLU A 1 539 ? 18.438 7.376 -1.488 1.00 89.19 539 GLU A O 1
ATOM 4362 N N . VAL A 1 540 ? 17.210 7.809 -3.315 1.00 92.88 540 VAL A N 1
ATOM 4363 C CA . VAL A 1 540 ? 15.967 8.153 -2.601 1.00 92.88 540 VAL A CA 1
ATOM 4364 C C . VAL A 1 540 ? 15.282 6.882 -2.105 1.00 92.88 540 VAL A C 1
ATOM 4366 O O . VAL A 1 540 ? 14.989 6.790 -0.918 1.00 92.88 540 VAL A O 1
ATOM 4369 N N . VAL A 1 541 ? 15.117 5.880 -2.974 1.00 92.25 541 VAL A N 1
ATOM 4370 C CA . VAL A 1 541 ? 14.574 4.556 -2.620 1.00 92.25 541 VAL A CA 1
ATOM 4371 C C . VAL A 1 541 ? 15.395 3.910 -1.494 1.00 92.25 541 VAL A C 1
ATOM 4373 O O . VAL A 1 541 ? 14.836 3.397 -0.525 1.00 92.25 541 VAL A O 1
ATOM 4376 N N . ARG A 1 542 ? 16.729 4.023 -1.553 1.00 90.00 542 ARG A N 1
ATOM 4377 C CA . ARG A 1 542 ? 17.633 3.570 -0.486 1.00 90.00 542 ARG A CA 1
ATOM 4378 C C . ARG A 1 542 ? 17.466 4.358 0.820 1.00 90.00 542 ARG A C 1
ATOM 4380 O O . ARG A 1 542 ? 17.533 3.761 1.885 1.00 90.00 542 ARG A O 1
ATOM 4387 N N . LEU A 1 543 ? 17.257 5.679 0.770 1.00 89.50 543 LEU A N 1
ATOM 4388 C CA . LEU A 1 543 ? 17.006 6.502 1.969 1.00 89.50 543 LEU A CA 1
ATOM 4389 C C . LEU A 1 543 ? 15.620 6.244 2.594 1.00 89.50 543 LEU A C 1
ATOM 4391 O O . LEU A 1 543 ? 15.436 6.526 3.778 1.00 89.50 543 LEU A O 1
ATOM 4395 N N . LEU A 1 544 ? 14.687 5.678 1.824 1.00 89.94 544 LEU A N 1
ATOM 4396 C CA . LEU A 1 544 ? 13.413 5.109 2.284 1.00 89.94 544 LEU A CA 1
ATOM 4397 C C . LEU A 1 544 ? 13.529 3.628 2.702 1.00 89.94 544 LEU A C 1
ATOM 4399 O O . LEU A 1 544 ? 12.521 2.984 2.968 1.00 89.94 544 LEU A O 1
ATOM 4403 N N . ASN A 1 545 ? 14.749 3.079 2.771 1.00 85.12 545 ASN A N 1
ATOM 4404 C CA . ASN A 1 545 ? 15.043 1.685 3.126 1.00 85.12 545 ASN A CA 1
ATOM 4405 C C . ASN A 1 545 ? 14.324 0.633 2.248 1.00 85.12 545 ASN A C 1
ATOM 4407 O O . ASN A 1 545 ? 14.080 -0.479 2.711 1.00 85.12 545 ASN A O 1
ATOM 4411 N N . CYS A 1 546 ? 13.992 0.960 0.991 1.00 83.31 546 CYS A N 1
ATOM 4412 C CA . CYS A 1 546 ? 13.114 0.135 0.148 1.00 83.31 546 CYS A CA 1
ATOM 4413 C C . CYS A 1 546 ? 13.755 -0.345 -1.170 1.00 83.31 546 CYS A C 1
ATOM 4415 O O . CYS A 1 546 ? 13.061 -0.595 -2.153 1.00 83.31 546 CYS A O 1
ATOM 4417 N N . SER A 1 547 ? 15.083 -0.516 -1.199 1.00 80.25 547 SER A N 1
ATOM 4418 C CA . SER A 1 547 ? 15.851 -0.951 -2.386 1.00 80.25 547 SER A CA 1
ATOM 4419 C C . SER A 1 547 ? 15.363 -2.258 -3.031 1.00 80.25 547 SER A C 1
ATOM 4421 O O . SER A 1 547 ? 15.559 -2.453 -4.224 1.00 80.25 547 SER A O 1
ATOM 4423 N N . GLU A 1 548 ? 14.736 -3.145 -2.254 1.00 80.81 548 GLU A N 1
ATOM 4424 C CA . GLU A 1 548 ? 14.207 -4.446 -2.702 1.00 80.81 548 GLU A CA 1
ATOM 4425 C C . GLU A 1 548 ? 12.672 -4.453 -2.851 1.00 80.81 548 GLU A C 1
ATOM 4427 O O . GLU A 1 548 ? 12.096 -5.427 -3.345 1.00 80.81 548 GLU A O 1
ATOM 4432 N N . CYS A 1 549 ? 12.007 -3.369 -2.427 1.00 86.94 549 CYS A N 1
ATOM 4433 C CA . CYS A 1 549 ? 10.553 -3.205 -2.447 1.00 86.94 549 CYS A CA 1
ATOM 4434 C C . CYS A 1 549 ? 10.050 -2.067 -3.356 1.00 86.94 549 CYS A C 1
ATOM 4436 O O . CYS A 1 549 ? 8.860 -1.760 -3.350 1.00 86.94 549 CYS A O 1
ATOM 4438 N N . SER A 1 550 ? 10.919 -1.480 -4.185 1.00 93.25 550 SER A N 1
ATOM 4439 C CA . SER A 1 550 ? 10.516 -0.712 -5.370 1.00 93.25 550 SER A CA 1
ATOM 4440 C C . SER A 1 550 ? 10.477 -1.598 -6.616 1.00 93.25 550 SER A C 1
ATOM 4442 O O . SER A 1 550 ? 11.437 -2.328 -6.863 1.00 93.25 550 SER A O 1
ATOM 4444 N N . PHE A 1 551 ? 9.438 -1.481 -7.441 1.00 94.06 551 PHE A N 1
ATOM 4445 C CA . PHE A 1 551 ? 9.324 -2.194 -8.720 1.00 94.06 551 PHE A CA 1
ATOM 4446 C C . PHE A 1 551 ? 8.769 -1.297 -9.833 1.00 94.06 551 PHE A C 1
ATOM 4448 O O . PHE A 1 551 ? 8.066 -0.315 -9.575 1.00 94.06 551 PHE A O 1
ATOM 4455 N N . ALA A 1 552 ? 9.092 -1.641 -11.079 1.00 93.81 552 ALA A N 1
ATOM 4456 C CA . ALA A 1 552 ? 8.491 -1.077 -12.282 1.00 93.81 552 ALA A CA 1
ATOM 4457 C C . ALA A 1 552 ? 8.415 -2.166 -13.364 1.00 93.81 552 ALA A C 1
ATOM 4459 O O . ALA A 1 552 ? 9.422 -2.821 -13.624 1.00 93.81 552 ALA A O 1
ATOM 4460 N N . ASP A 1 553 ? 7.250 -2.333 -13.983 1.00 91.25 553 ASP A N 1
ATOM 4461 C CA . ASP A 1 553 ? 6.990 -3.287 -15.066 1.00 91.25 553 ASP A CA 1
ATOM 4462 C C . ASP A 1 553 ? 6.218 -2.602 -16.206 1.00 91.25 553 ASP A C 1
ATOM 4464 O O . ASP A 1 553 ? 5.355 -1.756 -15.965 1.00 91.25 553 ASP A O 1
ATOM 4468 N N . MET A 1 554 ? 6.562 -2.940 -17.447 1.00 85.44 554 MET A N 1
ATOM 4469 C CA . MET A 1 554 ? 6.121 -2.260 -18.668 1.00 85.44 554 MET A CA 1
ATOM 4470 C C . MET A 1 554 ? 5.606 -3.292 -19.673 1.00 85.44 554 MET A C 1
ATOM 4472 O O . MET A 1 554 ? 6.319 -3.741 -20.577 1.00 85.44 554 MET A O 1
ATOM 4476 N N . THR A 1 555 ? 4.342 -3.678 -19.527 1.00 68.19 555 THR A N 1
ATOM 4477 C CA . THR A 1 555 ? 3.677 -4.595 -20.453 1.00 68.19 555 THR A CA 1
ATOM 4478 C C . THR A 1 555 ? 3.269 -3.854 -21.736 1.00 68.19 555 THR A C 1
ATOM 4480 O O . THR A 1 555 ? 2.708 -2.761 -21.712 1.00 68.19 555 THR A O 1
ATOM 4483 N N . LYS A 1 556 ? 3.616 -4.457 -22.882 1.00 61.62 556 LYS A N 1
ATOM 4484 C CA . LYS A 1 556 ? 3.581 -3.925 -24.267 1.00 61.62 556 LYS A CA 1
ATOM 4485 C C . LYS A 1 556 ? 2.636 -2.725 -24.507 1.00 61.62 556 LYS A C 1
ATOM 4487 O O . LYS A 1 556 ? 1.451 -2.913 -24.796 1.00 61.62 556 LYS A O 1
ATOM 4492 N N . GLU A 1 557 ? 3.201 -1.507 -24.511 1.00 61.50 557 GLU A N 1
ATOM 4493 C CA . GLU A 1 557 ? 2.467 -0.243 -24.736 1.00 61.50 557 GLU A CA 1
ATOM 4494 C C . GLU A 1 557 ? 1.665 -0.209 -26.055 1.00 61.50 557 GLU A C 1
ATOM 4496 O O . GLU A 1 557 ? 0.675 0.514 -26.133 1.00 61.50 557 GLU A O 1
ATOM 4501 N N . ASP A 1 558 ? 2.022 -1.023 -27.060 1.00 61.91 558 ASP A N 1
ATOM 4502 C CA . ASP A 1 558 ? 1.389 -1.112 -28.394 1.00 61.91 558 ASP A CA 1
ATOM 4503 C C . ASP A 1 558 ? -0.147 -1.290 -28.391 1.00 61.91 558 ASP A C 1
ATOM 4505 O O . ASP A 1 558 ? -0.804 -1.090 -29.416 1.00 61.91 558 ASP A O 1
ATOM 4509 N N . ARG A 1 559 ? -0.738 -1.719 -27.265 1.00 68.44 559 ARG A N 1
ATOM 4510 C CA . ARG A 1 559 ? -2.193 -1.905 -27.098 1.00 68.44 559 ARG A CA 1
ATOM 4511 C C . ARG A 1 559 ? -2.919 -0.708 -26.469 1.00 68.44 559 ARG A C 1
ATOM 4513 O O . ARG A 1 559 ? -4.152 -0.687 -26.493 1.00 68.44 559 ARG A O 1
ATOM 4520 N N . ALA A 1 560 ? -2.195 0.248 -25.891 1.00 77.50 560 ALA A N 1
ATOM 4521 C CA . ALA A 1 560 ? -2.746 1.405 -25.188 1.00 77.50 560 ALA A CA 1
ATOM 4522 C C . ALA A 1 560 ? -3.041 2.579 -26.142 1.00 77.50 560 ALA A C 1
ATOM 4524 O O . ALA A 1 560 ? -2.492 2.668 -27.240 1.00 77.50 560 ALA A O 1
ATOM 4525 N N . SER A 1 561 ? -3.914 3.505 -25.733 1.00 84.12 561 SER A N 1
ATOM 4526 C CA . SER A 1 561 ? -4.160 4.749 -26.471 1.00 84.12 561 SER A CA 1
ATOM 4527 C C . SER A 1 561 ? -3.399 5.919 -25.841 1.00 84.12 561 SER A C 1
ATOM 4529 O O . SER A 1 561 ? -3.036 5.898 -24.666 1.00 84.12 561 SER A O 1
ATOM 4531 N N . SER A 1 562 ? -3.209 7.001 -26.600 1.00 85.38 562 SER A N 1
ATOM 4532 C CA . SER A 1 562 ? -2.640 8.246 -26.059 1.00 85.38 562 SER A CA 1
ATOM 4533 C C . SER A 1 562 ? -3.551 8.921 -25.012 1.00 85.38 562 SER A C 1
ATOM 4535 O O . SER A 1 562 ? -3.116 9.835 -24.316 1.00 85.38 562 SER A O 1
ATOM 4537 N N . GLU A 1 563 ? -4.804 8.483 -24.871 1.00 86.75 563 GLU A N 1
ATOM 4538 C CA . GLU A 1 563 ? -5.719 8.910 -23.805 1.00 86.75 563 GLU A CA 1
ATOM 4539 C C . GLU A 1 563 ? -5.620 8.003 -22.575 1.00 86.75 563 GLU A C 1
ATOM 4541 O O . GLU A 1 563 ? -5.522 8.528 -21.467 1.00 86.75 563 GLU A O 1
ATOM 4546 N N . SER A 1 564 ? -5.535 6.676 -22.748 1.00 86.88 564 SER A N 1
ATOM 4547 C CA . SER A 1 564 ? -5.352 5.753 -21.620 1.00 86.88 564 SER A CA 1
ATOM 4548 C C . SER A 1 564 ? -3.999 5.958 -20.939 1.00 86.88 564 SER A C 1
ATOM 4550 O O . SER A 1 564 ? -3.944 6.045 -19.717 1.00 86.88 564 SER A O 1
ATOM 4552 N N . LEU A 1 565 ? -2.924 6.205 -21.698 1.00 90.25 565 LEU A N 1
ATOM 4553 C CA . LEU A 1 565 ? -1.612 6.619 -21.168 1.00 90.25 565 LEU A CA 1
ATOM 4554 C C . LEU A 1 565 ? -1.621 7.984 -20.443 1.00 90.25 565 LEU A C 1
ATOM 4556 O O . LEU A 1 565 ? -0.603 8.392 -19.891 1.00 90.25 565 LEU A O 1
ATOM 4560 N N . ARG A 1 566 ? -2.750 8.704 -20.415 1.00 93.31 566 ARG A N 1
ATOM 4561 C CA . ARG A 1 566 ? -2.941 9.914 -19.595 1.00 93.31 566 ARG A CA 1
ATOM 4562 C C . ARG A 1 566 ? -3.907 9.710 -18.420 1.00 93.31 566 ARG A C 1
ATOM 4564 O O . ARG A 1 566 ? -4.163 10.667 -17.687 1.00 93.31 566 ARG A O 1
ATOM 4571 N N . LEU A 1 567 ? -4.395 8.484 -18.218 1.00 95.94 567 LEU A N 1
ATOM 4572 C CA . LEU A 1 567 ? -5.168 8.030 -17.061 1.00 95.94 567 LEU A CA 1
ATOM 4573 C C . LEU A 1 567 ? -4.276 7.191 -16.139 1.00 95.94 567 LEU A C 1
ATOM 4575 O O . LEU A 1 567 ? -3.674 6.202 -16.562 1.00 95.94 567 LEU A O 1
ATOM 4579 N N . ILE A 1 568 ? -4.187 7.609 -14.876 1.00 97.56 568 ILE A N 1
ATOM 4580 C CA . ILE A 1 568 ? -3.239 7.073 -13.894 1.00 97.56 568 ILE A CA 1
ATOM 4581 C C . ILE A 1 568 ? -3.999 6.648 -12.637 1.00 97.56 568 ILE A C 1
ATOM 4583 O O . ILE A 1 568 ? -4.583 7.492 -11.960 1.00 97.56 568 ILE A O 1
ATOM 4587 N N . LEU A 1 569 ? -3.960 5.361 -12.299 1.00 98.56 569 LEU A N 1
ATOM 4588 C CA . LEU A 1 569 ? -4.470 4.835 -11.035 1.00 98.56 569 LEU A CA 1
ATOM 4589 C C . LEU A 1 569 ? -3.380 4.917 -9.954 1.00 98.56 569 LEU A C 1
ATOM 4591 O O . LEU A 1 569 ? -2.266 4.440 -10.152 1.00 98.56 569 LEU A O 1
ATOM 4595 N N . VAL A 1 570 ? -3.694 5.507 -8.804 1.00 98.75 570 VAL A N 1
ATOM 4596 C CA . VAL A 1 570 ? -2.792 5.606 -7.648 1.00 98.75 570 VAL A CA 1
ATOM 4597 C C . VAL A 1 570 ? -3.425 4.899 -6.459 1.00 98.75 570 VAL A C 1
ATOM 4599 O O . VAL A 1 570 ? -4.487 5.298 -5.987 1.00 98.75 570 VAL A O 1
ATOM 4602 N N . VAL A 1 571 ? -2.758 3.854 -5.985 1.00 98.81 571 VAL A N 1
ATOM 4603 C CA . VAL A 1 571 ? -3.192 2.929 -4.941 1.00 98.81 571 VAL A CA 1
ATOM 4604 C C . VAL A 1 571 ? -2.408 3.218 -3.660 1.00 98.81 571 VAL A C 1
ATOM 4606 O O . VAL A 1 571 ? -1.221 2.914 -3.572 1.00 98.81 571 VAL A O 1
ATOM 4609 N N . PHE A 1 572 ? -3.066 3.801 -2.660 1.00 98.69 572 PHE A N 1
ATOM 4610 C CA . PHE A 1 572 ? -2.472 4.111 -1.357 1.00 98.69 572 PHE A CA 1
ATOM 4611 C C . PHE A 1 572 ? -2.820 3.036 -0.319 1.00 98.69 572 PHE A C 1
ATOM 4613 O O . PHE A 1 572 ? -3.946 2.996 0.199 1.00 98.69 572 PHE A O 1
ATOM 4620 N N . LEU A 1 573 ? -1.843 2.191 0.009 1.00 98.38 573 LEU A N 1
ATOM 4621 C CA . LEU A 1 573 ? -1.957 1.088 0.961 1.00 98.38 573 LEU A CA 1
ATOM 4622 C C . LEU A 1 573 ? -1.618 1.577 2.372 1.00 98.38 573 LEU A C 1
ATOM 4624 O O . LEU A 1 573 ? -0.530 2.086 2.623 1.00 98.38 573 LEU A O 1
ATOM 4628 N N . GLY A 1 574 ? -2.573 1.473 3.299 1.00 95.94 574 GLY A N 1
ATOM 4629 C CA . GLY A 1 574 ? -2.490 2.128 4.612 1.00 95.94 574 GLY A CA 1
ATOM 4630 C C . GLY A 1 574 ? -3.052 3.559 4.644 1.00 95.94 574 GLY A C 1
ATOM 4631 O O . GLY A 1 574 ? -3.099 4.166 5.712 1.00 95.94 574 GLY A O 1
ATOM 4632 N N . GLY A 1 575 ? -3.541 4.074 3.510 1.00 96.38 575 GLY A N 1
ATOM 4633 C CA . GLY A 1 575 ? -4.428 5.241 3.450 1.00 96.38 575 GLY A CA 1
ATOM 4634 C C . GLY A 1 575 ? -3.891 6.472 2.711 1.00 96.38 575 GLY A C 1
ATOM 4635 O O . GLY A 1 575 ? -2.689 6.726 2.703 1.00 96.38 575 GLY A O 1
ATOM 4636 N N . CYS A 1 576 ? -4.783 7.281 2.131 1.00 97.06 576 CYS A N 1
ATOM 4637 C CA . CYS A 1 576 ? -4.459 8.585 1.525 1.00 97.06 576 CYS A CA 1
ATOM 4638 C C . CYS A 1 576 ? -5.148 9.762 2.229 1.00 97.06 576 CYS A C 1
ATOM 4640 O O . CYS A 1 576 ? -6.268 9.628 2.725 1.00 97.06 576 CYS A O 1
ATOM 4642 N N . THR A 1 577 ? -4.504 10.927 2.202 1.00 98.19 577 THR A N 1
ATOM 4643 C CA . THR A 1 577 ? -5.052 12.213 2.667 1.00 98.19 577 THR A CA 1
ATOM 4644 C C . THR A 1 577 ? -5.762 12.980 1.546 1.00 98.19 577 THR A C 1
ATOM 4646 O O . THR A 1 577 ? -5.478 12.795 0.358 1.00 98.19 577 THR A O 1
ATOM 4649 N N . PHE A 1 578 ? -6.643 13.920 1.902 1.00 98.25 578 PHE A N 1
ATOM 4650 C CA . PHE A 1 578 ? -7.239 14.832 0.918 1.00 98.25 578 PHE A CA 1
ATOM 4651 C C . PHE A 1 578 ? -6.236 15.874 0.394 1.00 98.25 578 PHE A C 1
ATOM 4653 O O . PHE A 1 578 ? -6.404 16.368 -0.725 1.00 98.25 578 PHE A O 1
ATOM 4660 N N . SER A 1 579 ? -5.162 16.163 1.140 1.00 98.19 579 SER A N 1
ATOM 4661 C CA . SER A 1 579 ? -4.012 16.929 0.637 1.00 98.19 579 SER A CA 1
ATOM 4662 C C . SER A 1 579 ? -3.300 16.219 -0.526 1.00 98.19 579 SER A C 1
ATOM 4664 O O . SER A 1 579 ? -3.037 16.860 -1.540 1.00 98.19 579 SER A O 1
ATOM 4666 N N . GLU A 1 580 ? -3.044 14.907 -0.444 1.00 98.62 580 GLU A N 1
ATOM 4667 C CA . GLU A 1 580 ? -2.430 14.128 -1.542 1.00 98.62 580 GLU A CA 1
ATOM 4668 C C . GLU A 1 580 ? -3.321 14.085 -2.785 1.00 98.62 580 GLU A C 1
ATOM 4670 O O . GLU A 1 580 ? -2.868 14.364 -3.897 1.00 98.62 580 GLU A O 1
ATOM 4675 N N . ILE A 1 581 ? -4.613 13.816 -2.584 1.00 98.50 581 ILE A N 1
ATOM 4676 C CA . ILE A 1 581 ? -5.623 13.850 -3.646 1.00 98.50 581 ILE A CA 1
ATOM 4677 C C . ILE A 1 581 ? -5.642 15.236 -4.319 1.00 98.50 581 ILE A C 1
ATOM 4679 O O . ILE A 1 581 ? -5.609 15.333 -5.546 1.00 98.50 581 ILE A O 1
ATOM 4683 N N . SER A 1 582 ? -5.633 16.322 -3.537 1.00 98.38 582 SER A N 1
ATOM 4684 C CA . SER A 1 582 ? -5.622 17.700 -4.058 1.00 98.38 582 SER A CA 1
ATOM 4685 C C . SER A 1 582 ? -4.333 18.038 -4.818 1.00 98.38 582 SER A C 1
ATOM 4687 O O . SER A 1 582 ? -4.395 18.669 -5.875 1.00 98.38 582 SER A O 1
ATOM 4689 N N . ALA A 1 583 ? -3.177 17.577 -4.328 1.00 98.56 583 ALA A N 1
ATOM 4690 C CA . ALA A 1 583 ? -1.876 17.762 -4.967 1.00 98.56 583 ALA A CA 1
ATOM 4691 C C . ALA A 1 583 ? -1.796 17.038 -6.320 1.00 98.56 583 ALA A C 1
ATOM 4693 O O . ALA A 1 583 ? -1.418 17.643 -7.324 1.00 98.56 583 ALA A O 1
ATOM 4694 N N . LEU A 1 584 ? -2.233 15.779 -6.396 1.00 98.50 584 LEU A N 1
ATOM 4695 C CA . LEU A 1 584 ? -2.245 15.021 -7.651 1.00 98.50 584 LEU A CA 1
ATOM 4696 C C . LEU A 1 584 ? -3.314 15.538 -8.624 1.00 98.50 584 LEU A C 1
ATOM 4698 O O . LEU A 1 584 ? -3.039 15.691 -9.815 1.00 98.50 584 LEU A O 1
ATOM 4702 N N . ARG A 1 585 ? -4.491 15.952 -8.136 1.00 96.81 585 ARG A N 1
ATOM 4703 C CA . ARG A 1 585 ? -5.477 16.692 -8.949 1.00 96.81 585 ARG A CA 1
ATOM 4704 C C . ARG A 1 585 ? -4.921 18.017 -9.486 1.00 96.81 585 ARG A C 1
ATOM 4706 O O . ARG A 1 585 ? -5.354 18.442 -10.555 1.00 96.81 585 ARG A O 1
ATOM 4713 N N . PHE A 1 586 ? -4.007 18.691 -8.780 1.00 96.69 586 PHE A N 1
ATOM 4714 C CA . PHE A 1 586 ? -3.281 19.864 -9.291 1.00 96.69 586 PHE A CA 1
ATOM 4715 C C . PHE A 1 586 ? -2.266 19.460 -10.368 1.00 96.69 586 PHE A C 1
ATOM 4717 O O . PHE A 1 586 ? -2.338 19.973 -11.485 1.00 96.69 586 PHE A O 1
ATOM 4724 N N . LEU A 1 587 ? -1.406 18.475 -10.087 1.00 96.50 587 LEU A N 1
ATOM 4725 C CA . LEU A 1 587 ? -0.411 17.949 -11.028 1.00 96.50 587 LEU A CA 1
ATOM 4726 C C . LEU A 1 587 ? -1.042 17.514 -12.361 1.00 96.50 587 LEU A C 1
ATOM 4728 O O . LEU A 1 587 ? -0.499 17.796 -13.428 1.00 96.50 587 LEU A O 1
ATOM 4732 N N . GLY A 1 588 ? -2.216 16.879 -12.307 1.00 94.81 588 GLY A N 1
ATOM 4733 C CA . GLY A 1 588 ? -2.972 16.469 -13.489 1.00 94.81 588 GLY A CA 1
ATOM 4734 C C . GLY A 1 588 ? -3.401 17.643 -14.372 1.00 94.81 588 GLY A C 1
ATOM 4735 O O . GLY A 1 588 ? -3.232 17.584 -15.591 1.00 94.81 588 GLY A O 1
ATOM 4736 N N . ARG A 1 589 ? -3.864 18.755 -13.777 1.00 91.38 589 ARG A N 1
ATOM 4737 C CA . ARG A 1 589 ? -4.213 19.978 -14.528 1.00 91.38 589 ARG A CA 1
ATOM 4738 C C . ARG A 1 589 ? -2.996 20.551 -15.254 1.00 91.38 589 ARG A C 1
ATOM 4740 O O . ARG A 1 589 ? -3.098 20.844 -16.446 1.00 91.38 589 ARG A O 1
ATOM 4747 N N . GLU A 1 590 ? -1.856 20.638 -14.569 1.00 91.56 590 GLU A N 1
ATOM 4748 C CA . GLU A 1 590 ? -0.620 21.224 -15.104 1.00 91.56 590 GLU A CA 1
ATOM 4749 C C . GLU A 1 590 ? 0.043 20.359 -16.187 1.00 91.56 590 GLU A C 1
ATOM 4751 O O . GLU A 1 590 ? 0.378 20.865 -17.262 1.00 91.56 590 GLU A O 1
ATOM 4756 N N . LYS A 1 591 ? 0.191 19.048 -15.950 1.00 91.56 591 LYS A N 1
ATOM 4757 C CA . LYS A 1 591 ? 0.883 18.119 -16.867 1.00 91.56 591 LYS A CA 1
ATOM 4758 C C . LYS A 1 591 ? -0.033 17.522 -17.951 1.00 91.56 591 LYS A C 1
ATOM 4760 O O . LYS A 1 591 ? 0.472 17.014 -18.945 1.00 91.56 591 LYS A O 1
ATOM 4765 N N . GLY A 1 592 ? -1.360 17.601 -17.796 1.00 91.06 592 GLY A N 1
ATOM 4766 C CA . GLY A 1 592 ? -2.340 17.060 -18.753 1.00 91.06 592 GLY A CA 1
ATOM 4767 C C . GLY A 1 592 ? -2.792 15.616 -18.485 1.00 91.06 592 GLY A C 1
ATOM 4768 O O . GLY A 1 592 ? -3.287 14.957 -19.401 1.00 91.06 592 GLY A O 1
ATOM 4769 N N . TYR A 1 593 ? -2.635 15.137 -17.248 1.00 93.62 593 TYR A N 1
ATOM 4770 C CA . TYR A 1 593 ? -3.077 13.815 -16.789 1.00 93.62 593 TYR A CA 1
ATOM 4771 C C . TYR A 1 593 ? -4.430 13.879 -16.061 1.00 93.62 593 TYR A C 1
ATOM 4773 O O . TYR A 1 593 ? -4.803 14.914 -15.502 1.00 93.62 593 TYR A O 1
ATOM 4781 N N . ARG A 1 594 ? -5.128 12.742 -15.967 1.00 95.62 594 ARG A N 1
ATOM 4782 C CA . ARG A 1 594 ? -6.137 12.506 -14.926 1.00 95.62 594 ARG A CA 1
ATOM 4783 C C . ARG A 1 594 ? -5.683 11.392 -13.990 1.00 95.62 594 ARG A C 1
ATOM 4785 O O . ARG A 1 594 ? -5.253 10.330 -14.431 1.00 95.62 594 ARG A O 1
ATOM 4792 N N . PHE A 1 595 ? -5.817 11.659 -12.696 1.00 97.50 595 PHE A N 1
ATOM 4793 C CA . PHE A 1 595 ? -5.555 10.702 -11.632 1.00 97.50 595 PHE A CA 1
ATOM 4794 C C . PHE A 1 595 ? -6.868 10.085 -11.151 1.00 97.50 595 PHE A C 1
ATOM 4796 O O . PHE A 1 595 ? -7.883 10.774 -11.054 1.00 97.50 595 PHE A O 1
ATOM 4803 N N . ILE A 1 596 ? -6.812 8.793 -10.858 1.00 98.44 596 ILE A N 1
ATOM 4804 C CA . ILE A 1 596 ? -7.846 7.993 -10.210 1.00 98.44 596 ILE A CA 1
ATOM 4805 C C . ILE A 1 596 ? -7.207 7.473 -8.925 1.00 98.44 596 ILE A C 1
ATOM 4807 O O . ILE A 1 596 ? -6.086 6.970 -8.948 1.00 98.44 596 ILE A O 1
ATOM 4811 N N . PHE A 1 597 ? -7.894 7.603 -7.803 1.00 98.56 597 PHE A N 1
ATOM 4812 C CA . PHE A 1 597 ? -7.376 7.245 -6.490 1.00 98.56 597 PHE A CA 1
ATOM 4813 C C . PHE A 1 597 ? -8.050 5.965 -6.007 1.00 98.56 597 PHE A C 1
ATOM 4815 O O . PHE A 1 597 ? -9.274 5.878 -5.996 1.00 98.56 597 PHE A O 1
ATOM 4822 N N . LEU A 1 598 ? -7.258 4.989 -5.577 1.00 98.62 598 LEU A N 1
ATOM 4823 C CA . LEU A 1 598 ? -7.697 3.839 -4.799 1.00 98.62 598 LEU A CA 1
ATOM 4824 C C . LEU A 1 598 ? -6.987 3.883 -3.446 1.00 98.62 598 LEU A C 1
ATOM 4826 O O . LEU A 1 598 ? -5.800 4.194 -3.363 1.00 98.62 598 LEU A O 1
ATOM 4830 N N . THR A 1 599 ? -7.689 3.560 -2.367 1.00 98.38 599 THR A N 1
ATOM 4831 C CA . THR A 1 599 ? -7.058 3.438 -1.054 1.00 98.38 599 THR A CA 1
ATOM 4832 C C . THR A 1 599 ? -7.732 2.390 -0.182 1.00 98.38 599 THR A C 1
ATOM 4834 O O . THR A 1 599 ? -8.917 2.099 -0.340 1.00 98.38 599 THR A O 1
ATOM 4837 N N . THR A 1 600 ? -6.989 1.838 0.775 1.00 97.25 600 THR A N 1
ATOM 4838 C CA . THR A 1 600 ? -7.532 0.917 1.780 1.00 97.25 600 THR A CA 1
ATOM 4839 C C . THR A 1 600 ? -8.559 1.620 2.675 1.00 97.25 600 THR A C 1
ATOM 4841 O O . THR A 1 600 ? -9.618 1.061 2.953 1.00 97.25 600 THR A O 1
ATOM 4844 N N . ALA A 1 601 ? -8.286 2.869 3.065 1.00 95.62 601 ALA A N 1
ATOM 4845 C CA . ALA A 1 601 ? -9.229 3.795 3.694 1.00 95.62 601 ALA A CA 1
ATOM 4846 C C . ALA A 1 601 ? -8.691 5.235 3.613 1.00 95.62 601 ALA A C 1
ATOM 4848 O O . ALA A 1 601 ? -7.484 5.451 3.695 1.00 95.62 601 ALA A O 1
ATOM 4849 N N . VAL A 1 602 ? -9.567 6.239 3.516 1.00 95.75 602 VAL A N 1
ATOM 4850 C CA . VAL A 1 602 ? -9.141 7.649 3.619 1.00 95.75 602 VAL A CA 1
ATOM 4851 C C . VAL A 1 602 ? -8.618 7.931 5.034 1.00 95.75 602 VAL A C 1
ATOM 4853 O O . VAL A 1 602 ? -9.265 7.575 6.023 1.00 95.75 602 VAL A O 1
ATOM 4856 N N . THR A 1 603 ? -7.452 8.573 5.132 1.00 95.75 603 THR A N 1
ATOM 4857 C CA . THR A 1 603 ? -6.741 8.810 6.394 1.00 95.75 603 THR A CA 1
ATOM 4858 C C . THR A 1 603 ? -6.361 10.277 6.596 1.00 95.75 603 THR A C 1
ATOM 4860 O O . THR A 1 603 ? -6.308 11.070 5.660 1.00 95.75 603 THR A O 1
ATOM 4863 N N . ASN A 1 604 ? -6.082 10.633 7.846 1.00 94.81 604 ASN A N 1
ATOM 4864 C CA . ASN A 1 604 ? -5.492 11.901 8.262 1.00 94.81 604 ASN A CA 1
ATOM 4865 C C . ASN A 1 604 ? -4.695 11.679 9.557 1.00 94.81 604 ASN A C 1
ATOM 4867 O O . ASN A 1 604 ? -4.733 10.594 10.146 1.00 94.81 604 ASN A O 1
ATOM 4871 N N . SER A 1 605 ? -4.008 12.715 10.033 1.00 92.69 605 SER A N 1
ATOM 4872 C CA . SER A 1 605 ? -3.147 12.622 11.216 1.00 92.69 605 SER A CA 1
ATOM 4873 C C . SER A 1 605 ? -3.878 12.154 12.479 1.00 92.69 605 SER A C 1
ATOM 4875 O O . SER A 1 605 ? -3.321 11.378 13.254 1.00 92.69 605 SER A O 1
ATOM 4877 N N . ALA A 1 606 ? -5.145 12.544 12.659 1.00 92.25 606 ALA A N 1
ATOM 4878 C CA . ALA A 1 606 ? -5.976 12.066 13.761 1.00 92.25 606 ALA A CA 1
ATOM 4879 C C . ALA A 1 606 ? -6.214 10.548 13.685 1.00 92.25 606 ALA A C 1
ATOM 4881 O O . ALA A 1 606 ? -5.908 9.843 14.644 1.00 92.25 606 ALA A O 1
ATOM 4882 N N . ARG A 1 607 ? -6.674 10.023 12.537 1.00 93.31 607 ARG A N 1
ATOM 4883 C CA . ARG A 1 607 ? -6.879 8.572 12.344 1.00 93.31 607 ARG A CA 1
ATOM 4884 C C . ARG A 1 607 ? -5.573 7.778 12.480 1.00 93.31 607 ARG A C 1
ATOM 4886 O O . ARG A 1 607 ? -5.586 6.687 13.044 1.00 93.31 607 ARG A O 1
ATOM 4893 N N . LEU A 1 608 ? -4.450 8.334 12.018 1.00 93.88 608 LEU A N 1
ATOM 4894 C CA . LEU A 1 608 ? -3.122 7.720 12.129 1.00 93.88 608 LEU A CA 1
ATOM 4895 C C . LEU A 1 608 ? -2.683 7.547 13.598 1.00 93.88 608 LEU A C 1
ATOM 4897 O O . LEU A 1 608 ? -2.201 6.481 13.977 1.00 93.88 608 LEU A O 1
ATOM 4901 N N . MET A 1 609 ? -2.880 8.570 14.436 1.00 93.69 609 MET A N 1
ATOM 4902 C CA . MET A 1 609 ? -2.569 8.511 15.874 1.00 93.69 609 MET A CA 1
ATOM 4903 C C . MET A 1 609 ? -3.594 7.686 16.674 1.00 93.69 609 MET A C 1
ATOM 4905 O O . MET A 1 609 ? -3.230 7.027 17.650 1.00 93.69 609 MET A O 1
ATOM 4909 N N . GLU A 1 610 ? -4.862 7.674 16.251 1.00 91.75 610 GLU A N 1
ATOM 4910 C CA . GLU A 1 610 ? -5.906 6.814 16.824 1.00 91.75 610 GLU A CA 1
ATOM 4911 C C . GLU A 1 610 ? -5.600 5.327 16.589 1.00 91.75 610 GLU A C 1
ATOM 4913 O O . GLU A 1 610 ? -5.661 4.550 17.535 1.00 91.75 610 GLU A O 1
ATOM 4918 N N . ALA A 1 611 ? -5.169 4.933 15.384 1.00 90.94 611 ALA A N 1
ATOM 4919 C CA . ALA A 1 611 ? -4.781 3.549 15.077 1.00 90.94 611 ALA A CA 1
ATOM 4920 C C . ALA A 1 611 ? -3.593 3.040 15.924 1.00 90.94 611 ALA A C 1
ATOM 4922 O O . ALA A 1 611 ? -3.525 1.857 16.266 1.00 90.94 611 ALA A O 1
ATOM 4923 N N . MET A 1 612 ? -2.675 3.942 16.287 1.00 90.62 612 MET A N 1
ATOM 4924 C CA . MET A 1 612 ? -1.511 3.664 17.143 1.00 90.62 612 MET A CA 1
ATOM 4925 C C . MET A 1 612 ? -1.855 3.590 18.637 1.00 90.62 612 MET A C 1
ATOM 4927 O O . MET A 1 612 ? -1.044 3.114 19.436 1.00 90.62 612 MET A O 1
ATOM 4931 N N . SER A 1 613 ? -3.034 4.067 19.033 1.00 87.06 613 SER A N 1
ATOM 4932 C CA . SER A 1 613 ? -3.465 4.118 20.427 1.00 87.06 613 SER A CA 1
ATOM 4933 C C . SER A 1 613 ? -4.268 2.877 20.799 1.00 87.06 613 SER A C 1
ATOM 4935 O O . SER A 1 613 ? -5.217 2.510 20.113 1.00 87.06 613 SER A O 1
ATOM 4937 N N . GLU A 1 614 ? -3.926 2.245 21.922 1.00 77.12 614 GLU A N 1
ATOM 4938 C CA . GLU A 1 614 ? -4.780 1.201 22.487 1.00 77.12 614 GLU A CA 1
ATOM 4939 C C . GLU A 1 614 ? -6.018 1.844 23.111 1.00 77.12 614 GLU A C 1
ATOM 4941 O O . GLU A 1 614 ? -5.914 2.653 24.036 1.00 77.12 614 GLU A O 1
ATOM 4946 N N . SER A 1 615 ? -7.202 1.485 22.615 1.00 51.25 615 SER A N 1
ATOM 4947 C CA . SER A 1 615 ? -8.467 1.966 23.162 1.00 51.25 615 SER A CA 1
ATOM 4948 C C . SER A 1 615 ? -8.773 1.265 24.489 1.00 51.25 615 SER A C 1
ATOM 4950 O O . SER A 1 615 ? -9.527 0.288 24.532 1.00 51.25 615 SER A O 1
ATOM 4952 N N . ALA A 1 616 ? -8.186 1.770 25.577 1.00 34.72 616 ALA A N 1
ATOM 4953 C CA . ALA A 1 616 ? -8.579 1.418 26.937 1.00 34.72 616 ALA A CA 1
ATOM 4954 C C . ALA A 1 616 ? -10.106 1.554 27.092 1.00 34.72 616 ALA A C 1
ATOM 4956 O O . ALA A 1 616 ? -10.705 2.475 26.537 1.00 34.72 616 ALA A O 1
ATOM 4957 N N . PHE A 1 617 ? -10.731 0.611 27.808 1.00 31.38 617 PHE A N 1
ATOM 4958 C CA . PHE A 1 617 ? -12.183 0.382 27.849 1.00 31.38 617 PHE A CA 1
ATOM 4959 C C . PHE A 1 617 ? -13.020 1.662 28.086 1.00 31.38 617 PHE A C 1
ATOM 4961 O O . PHE A 1 617 ? -13.422 1.966 29.208 1.00 31.38 617 PHE A O 1
ATOM 4968 N N . SER A 1 618 ? -13.424 2.346 27.012 1.00 29.55 618 SER A N 1
ATOM 4969 C CA . SER A 1 618 ? -14.368 3.477 27.025 1.00 29.55 618 SER A CA 1
ATOM 4970 C C . SER A 1 618 ? -15.831 3.012 27.166 1.00 29.55 618 SER A C 1
ATOM 4972 O O . SER A 1 618 ? -16.762 3.567 26.586 1.00 29.55 618 SER A O 1
ATOM 4974 N N . GLY A 1 619 ? -16.032 1.962 27.969 1.00 27.22 619 GLY A N 1
ATOM 4975 C CA . GLY A 1 619 ? -17.291 1.258 28.213 1.00 27.22 619 GLY A CA 1
ATOM 4976 C C . GLY A 1 619 ? -17.890 1.520 29.597 1.00 27.22 619 GLY A C 1
ATOM 4977 O O . GLY A 1 619 ? -18.507 0.625 30.168 1.00 27.22 619 GLY A O 1
ATOM 4978 N N . GLY A 1 620 ? -17.696 2.715 30.161 1.00 24.08 620 GLY A N 1
ATOM 4979 C CA . GLY A 1 620 ? -18.198 3.065 31.492 1.00 24.08 620 GLY A CA 1
ATOM 4980 C C . GLY A 1 620 ? -18.179 4.568 31.750 1.00 24.08 620 GLY A C 1
ATOM 4981 O O . GLY A 1 620 ? -17.130 5.147 32.012 1.00 24.08 620 GLY A O 1
ATOM 4982 N N . GLY A 1 621 ? -19.347 5.208 31.692 1.00 28.48 621 GLY A N 1
ATOM 4983 C CA . GLY A 1 621 ? -19.488 6.639 31.957 1.00 28.48 621 GLY A CA 1
ATOM 4984 C C . GLY A 1 621 ? -19.433 6.972 33.447 1.00 28.48 621 GLY A C 1
ATOM 4985 O O . GLY A 1 621 ? -20.479 7.171 34.058 1.00 28.48 621 GLY A O 1
ATOM 4986 N N . TYR A 1 622 ? -18.230 7.094 34.012 1.00 25.03 622 TYR A N 1
ATOM 4987 C CA . TYR A 1 622 ? -18.020 7.773 35.293 1.00 25.03 622 TYR A CA 1
ATOM 4988 C C . TYR A 1 622 ? -17.524 9.196 35.053 1.00 25.03 622 TYR A C 1
ATOM 4990 O O . TYR A 1 622 ? -16.328 9.453 34.930 1.00 25.03 622 TYR A O 1
ATOM 4998 N N . ALA A 1 623 ? -18.466 10.137 35.013 1.00 25.14 623 ALA A N 1
ATOM 4999 C CA . ALA A 1 623 ? -18.143 11.548 35.144 1.00 25.14 623 ALA A CA 1
ATOM 5000 C C . ALA A 1 623 ? -17.647 11.802 36.577 1.00 25.14 623 ALA A C 1
ATOM 5002 O O . ALA A 1 623 ? -18.449 11.955 37.499 1.00 25.14 623 ALA A O 1
ATOM 5003 N N . LEU A 1 624 ? -16.324 11.831 36.765 1.00 26.83 624 LEU A N 1
ATOM 5004 C CA . LEU A 1 624 ? -15.710 12.341 37.988 1.00 26.83 624 LEU A CA 1
ATOM 5005 C C . LEU A 1 624 ? -16.031 13.835 38.094 1.00 26.83 624 LEU A C 1
ATOM 5007 O O . LEU A 1 624 ? -15.399 14.678 37.458 1.00 26.83 624 LEU A O 1
ATOM 5011 N N . ALA A 1 625 ? -17.077 14.146 38.856 1.00 26.56 625 ALA A N 1
ATOM 5012 C CA . ALA A 1 625 ? -17.506 15.511 39.093 1.00 26.56 625 ALA A CA 1
ATOM 5013 C C . ALA A 1 625 ? -16.386 16.295 39.788 1.00 26.56 625 ALA A C 1
ATOM 5015 O O . ALA A 1 625 ? -15.849 15.855 40.807 1.00 26.56 625 ALA A O 1
ATOM 5016 N N . ARG A 1 626 ? -16.063 17.481 39.258 1.00 29.75 626 ARG A N 1
ATOM 5017 C CA . ARG A 1 626 ? -15.246 18.452 39.989 1.00 29.75 626 ARG A CA 1
ATOM 5018 C C . ARG A 1 626 ? -15.939 18.789 41.306 1.00 29.75 626 ARG A C 1
ATOM 5020 O O . ARG A 1 626 ? -17.102 19.184 41.301 1.00 29.75 626 ARG A O 1
ATOM 5027 N N . VAL A 1 627 ? -15.189 18.700 42.397 1.00 27.16 627 VAL A N 1
ATOM 5028 C CA . VAL A 1 627 ? -15.518 19.365 43.656 1.00 27.16 627 VAL A CA 1
ATOM 5029 C C . VAL A 1 627 ? -14.527 20.512 43.807 1.00 27.16 627 VAL A C 1
ATOM 5031 O O . VAL A 1 627 ? -13.355 20.291 44.101 1.00 27.16 627 VAL A O 1
ATOM 5034 N N . GLU A 1 628 ? -14.998 21.726 43.547 1.00 30.06 628 GLU A N 1
ATOM 5035 C CA . GLU A 1 628 ? -14.327 22.966 43.941 1.00 30.06 628 GLU A CA 1
ATOM 5036 C C . GLU A 1 628 ? -15.054 23.552 45.168 1.00 30.06 628 GLU A C 1
ATOM 5038 O O . GLU A 1 628 ? -16.171 23.149 45.483 1.00 30.06 628 GLU A O 1
ATOM 5043 N N . GLU A 1 629 ? -14.401 24.499 45.845 1.00 30.39 629 GLU A N 1
ATOM 5044 C CA . GLU A 1 629 ? -14.892 25.261 47.008 1.00 30.39 629 GLU A CA 1
ATOM 5045 C C . GLU A 1 629 ? -15.170 24.493 48.316 1.00 30.39 629 GLU A C 1
ATOM 5047 O O . GLU A 1 629 ? -16.271 24.029 48.599 1.00 30.39 629 GLU A O 1
ATOM 5052 N N . LEU A 1 630 ? -14.147 24.476 49.178 1.00 29.78 630 LEU A N 1
ATOM 5053 C CA . LEU A 1 630 ? -14.107 25.021 50.554 1.00 29.78 630 LEU A CA 1
ATOM 5054 C C . LEU A 1 630 ? -12.857 24.421 51.224 1.00 29.78 630 LEU A C 1
ATOM 5056 O O . LEU A 1 630 ? -12.616 23.225 51.132 1.00 29.78 630 LEU A O 1
ATOM 5060 N N . GLY A 1 631 ? -11.989 25.136 51.927 1.00 29.64 631 GLY A N 1
ATOM 5061 C CA . GLY A 1 631 ? -11.968 26.515 52.407 1.00 29.64 631 GLY A CA 1
ATOM 5062 C C . GLY A 1 631 ? -10.874 26.518 53.481 1.00 29.64 631 GLY A C 1
ATOM 5063 O O . GLY A 1 631 ? -10.905 25.679 54.377 1.00 29.64 631 GLY A O 1
ATOM 5064 N N . GLY A 1 632 ? -9.823 27.323 53.320 1.00 30.42 632 GLY A N 1
ATOM 5065 C CA . GLY A 1 632 ? -8.557 27.062 54.018 1.00 30.42 632 GLY A CA 1
ATOM 5066 C C . GLY A 1 632 ? -8.518 27.488 55.488 1.00 30.42 632 GLY A C 1
ATOM 5067 O O . GLY A 1 632 ? -9.218 28.415 55.884 1.00 30.42 632 GLY A O 1
ATOM 5068 N N . LEU A 1 633 ? -7.608 26.872 56.251 1.00 31.34 633 LEU A N 1
ATOM 5069 C CA . LEU A 1 633 ? -6.697 27.548 57.188 1.00 31.34 633 LEU A CA 1
ATOM 5070 C C . LEU A 1 633 ? -5.580 26.579 57.621 1.00 31.34 633 LEU A C 1
ATOM 5072 O O . LEU A 1 633 ? -5.838 25.406 57.879 1.00 31.34 633 LEU A O 1
ATOM 5076 N N . ASP A 1 634 ? -4.342 27.071 57.677 1.00 35.38 634 ASP A N 1
ATOM 5077 C CA . ASP A 1 634 ? -3.154 26.311 58.094 1.00 35.38 634 ASP A CA 1
ATOM 5078 C C . ASP A 1 634 ? -2.801 26.639 59.550 1.00 35.38 634 ASP A C 1
ATOM 5080 O O . ASP A 1 634 ? -2.786 27.812 59.926 1.00 35.38 634 ASP A O 1
ATOM 5084 N N . PHE A 1 635 ? -2.499 25.619 60.358 1.00 30.91 635 PHE A N 1
ATOM 5085 C CA . PHE A 1 635 ? -1.780 25.779 61.622 1.00 30.91 635 PHE A CA 1
ATOM 5086 C C . PHE A 1 635 ? -1.163 24.454 62.092 1.00 30.91 635 PHE A C 1
ATOM 5088 O O . PHE A 1 635 ? -1.859 23.470 62.345 1.00 30.91 635 PHE A O 1
ATOM 5095 N N . ARG A 1 636 ? 0.157 24.454 62.308 1.00 32.75 636 ARG A N 1
ATOM 5096 C CA . ARG A 1 636 ? 0.865 23.431 63.096 1.00 32.75 636 ARG A CA 1
ATOM 5097 C C . ARG A 1 636 ? 1.115 23.950 64.511 1.00 32.75 636 ARG A C 1
ATOM 5099 O O . ARG A 1 636 ? 1.470 25.115 64.650 1.00 32.75 636 ARG A O 1
ATOM 5106 N N . LEU A 1 637 ? 1.045 23.067 65.511 1.00 28.20 637 LEU A N 1
ATOM 5107 C CA . LEU A 1 637 ? 2.019 22.831 66.605 1.00 28.20 637 LEU A CA 1
ATOM 5108 C C . LEU A 1 637 ? 1.432 21.749 67.567 1.00 28.20 637 LEU A C 1
ATOM 5110 O O . LEU A 1 637 ? 0.293 21.331 67.350 1.00 28.20 637 LEU A O 1
ATOM 5114 N N . PRO A 1 638 ? 2.206 21.144 68.496 1.00 44.59 638 PRO A N 1
ATOM 5115 C CA . PRO A 1 638 ? 2.126 19.692 68.693 1.00 44.59 638 PRO A CA 1
ATOM 5116 C C . PRO A 1 638 ? 1.640 19.238 70.080 1.00 44.59 638 PRO A C 1
ATOM 5118 O O . PRO A 1 638 ? 1.606 20.012 71.031 1.00 44.59 638 PRO A O 1
ATOM 5121 N N . GLY A 1 639 ? 1.445 17.921 70.217 1.00 39.12 639 GLY A N 1
ATOM 5122 C CA . GLY A 1 639 ? 1.665 17.232 71.495 1.00 39.12 639 GLY A CA 1
ATOM 5123 C C . GLY A 1 639 ? 0.420 16.778 72.256 1.00 39.12 639 GLY A C 1
ATOM 5124 O O . GLY A 1 639 ? 0.213 17.189 73.392 1.00 39.12 639 GLY A O 1
ATOM 5125 N N . ALA A 1 640 ? -0.348 15.849 71.684 1.00 33.44 640 ALA A N 1
ATOM 5126 C CA . ALA A 1 640 ? -1.264 14.996 72.440 1.00 33.44 640 ALA A CA 1
ATOM 5127 C C . ALA A 1 640 ? -1.251 13.574 71.857 1.00 33.44 640 ALA A C 1
ATOM 5129 O O . ALA A 1 640 ? -1.208 13.406 70.638 1.00 33.44 640 ALA A O 1
ATOM 5130 N N . SER A 1 641 ? -1.289 12.551 72.717 1.00 43.12 641 SER A N 1
ATOM 5131 C CA . SER A 1 641 ? -1.448 11.160 72.277 1.00 43.12 641 SER A CA 1
ATOM 5132 C C . SER A 1 641 ? -2.890 10.947 71.825 1.00 43.12 641 SER A C 1
ATOM 5134 O O . SER A 1 641 ? -3.781 10.798 72.659 1.00 43.12 641 SER A O 1
ATOM 5136 N N . ALA A 1 642 ? -3.128 10.961 70.514 1.00 42.44 642 ALA A N 1
ATOM 5137 C CA . ALA A 1 642 ? -4.451 10.717 69.956 1.00 42.44 642 ALA A CA 1
ATOM 5138 C C . ALA A 1 642 ? -4.899 9.274 70.247 1.00 42.44 642 ALA A C 1
ATOM 5140 O O . ALA A 1 642 ? -4.335 8.318 69.714 1.00 42.44 642 ALA A O 1
ATOM 5141 N N . MET A 1 643 ? -5.926 9.142 71.089 1.00 49.25 643 MET A N 1
ATOM 5142 C CA . MET A 1 643 ? -6.674 7.902 71.303 1.00 49.25 643 MET A CA 1
ATOM 5143 C C . MET A 1 643 ? -7.175 7.370 69.954 1.00 49.25 643 MET A C 1
ATOM 5145 O O . MET A 1 643 ? -7.577 8.151 69.082 1.00 49.25 643 MET A O 1
ATOM 5149 N N . ARG A 1 644 ? -7.100 6.055 69.725 1.00 52.91 644 ARG A N 1
ATOM 5150 C CA . ARG A 1 644 ? -7.382 5.490 68.400 1.00 52.91 644 ARG A CA 1
ATOM 5151 C C . ARG A 1 644 ? -8.858 5.676 68.076 1.00 52.91 644 ARG A C 1
ATOM 5153 O O . ARG A 1 644 ? -9.726 5.494 68.923 1.00 52.91 644 ARG A O 1
ATOM 5160 N N . ARG A 1 645 ? -9.174 5.961 66.810 1.00 55.16 645 ARG A N 1
ATOM 5161 C CA . ARG A 1 645 ? -10.563 6.178 66.363 1.00 55.16 645 ARG A CA 1
ATOM 5162 C C . ARG A 1 645 ? -11.486 4.982 66.659 1.00 55.16 645 ARG A C 1
ATOM 5164 O O . ARG A 1 645 ? -12.674 5.175 66.869 1.00 55.16 645 ARG A O 1
ATOM 5171 N N . SER A 1 646 ? -10.932 3.770 66.727 1.00 52.94 646 SER A N 1
ATOM 5172 C CA . SER A 1 646 ? -11.613 2.545 67.170 1.00 52.94 646 SER A CA 1
ATOM 5173 C C . SER A 1 646 ? -11.971 2.533 68.662 1.00 52.94 646 SER A C 1
ATOM 5175 O O . SER A 1 646 ? -13.010 2.000 69.028 1.00 52.94 646 SER A O 1
ATOM 5177 N N . GLU A 1 647 ? -11.128 3.115 69.518 1.00 64.06 647 GLU A N 1
ATOM 5178 C CA . GLU A 1 647 ? -11.346 3.203 70.969 1.00 64.06 647 GLU A CA 1
ATOM 5179 C C . GLU A 1 647 ? -12.461 4.219 71.263 1.00 64.06 647 GLU A C 1
ATOM 5181 O O . GLU A 1 647 ? -13.400 3.905 71.988 1.00 64.06 647 GLU A O 1
ATOM 5186 N N . VAL A 1 648 ? -12.438 5.373 70.583 1.00 69.81 648 VAL A N 1
ATOM 5187 C CA . VAL A 1 648 ? -13.513 6.383 70.644 1.00 69.81 648 VAL A CA 1
ATOM 5188 C C . VAL A 1 648 ? -14.862 5.797 70.197 1.00 69.81 648 VAL A C 1
ATOM 5190 O O . VAL A 1 648 ? -15.864 5.958 70.887 1.00 69.81 648 VAL A O 1
ATOM 5193 N N . LEU A 1 649 ? -14.894 5.052 69.084 1.00 65.88 649 LEU A N 1
ATOM 5194 C CA . LEU A 1 649 ? -16.116 4.389 68.602 1.00 65.88 649 LEU A CA 1
ATOM 5195 C C . LEU A 1 649 ? -16.627 3.297 69.563 1.00 65.88 649 LEU A C 1
ATOM 5197 O O . LEU A 1 649 ? -17.837 3.078 69.655 1.00 65.88 649 LEU A O 1
ATOM 5201 N N . ALA A 1 650 ? -15.737 2.623 70.299 1.00 70.38 650 ALA A N 1
ATOM 5202 C CA . ALA A 1 650 ? -16.129 1.663 71.330 1.00 70.38 650 ALA A CA 1
ATOM 5203 C C . ALA A 1 650 ? -16.778 2.366 72.537 1.00 70.38 650 ALA A C 1
ATOM 5205 O O . ALA A 1 650 ? -17.827 1.923 73.009 1.00 70.38 650 ALA A O 1
ATOM 5206 N N . GLU A 1 651 ? -16.225 3.495 72.991 1.00 74.25 651 GLU A N 1
ATOM 5207 C CA . GLU A 1 651 ? -16.825 4.311 74.056 1.00 74.25 651 GLU A CA 1
ATOM 5208 C C . GLU A 1 651 ? -18.178 4.909 73.635 1.00 74.25 651 GLU A C 1
ATOM 5210 O O . GLU A 1 651 ? -19.153 4.808 74.384 1.00 74.25 651 GLU A O 1
ATOM 5215 N N . GLU A 1 652 ? -18.294 5.443 72.414 1.00 76.31 652 GLU A N 1
ATOM 5216 C CA . GLU A 1 652 ? -19.573 5.909 71.854 1.00 76.31 652 GLU A CA 1
ATOM 5217 C C . GLU A 1 652 ? -20.625 4.787 71.803 1.00 76.31 652 GLU A C 1
ATOM 5219 O O . GLU A 1 652 ? -21.793 5.012 72.139 1.00 76.31 652 GLU A O 1
ATOM 5224 N N . SER A 1 653 ? -20.213 3.562 71.457 1.00 74.75 653 SER A N 1
ATOM 5225 C CA . SER A 1 653 ? -21.088 2.382 71.427 1.00 74.75 653 SER A CA 1
ATOM 5226 C C . SER A 1 653 ? -21.582 1.987 72.825 1.00 74.75 653 SER A C 1
ATOM 5228 O O . SER A 1 653 ? -22.774 1.723 73.004 1.00 74.75 653 SER A O 1
ATOM 5230 N N . ILE A 1 654 ? -20.705 2.018 73.836 1.00 80.69 654 ILE A N 1
ATOM 5231 C CA . ILE A 1 654 ? -21.068 1.783 75.245 1.00 80.69 654 ILE A CA 1
ATOM 5232 C C . ILE A 1 654 ? -22.061 2.852 75.725 1.00 80.69 654 ILE A C 1
ATOM 5234 O O . ILE A 1 654 ? -23.097 2.520 76.306 1.00 80.69 654 ILE A O 1
ATOM 5238 N N . VAL A 1 655 ? -21.804 4.130 75.427 1.00 79.88 655 VAL A N 1
ATOM 5239 C CA . VAL A 1 655 ? -22.697 5.248 75.777 1.00 79.88 655 VAL A CA 1
ATOM 5240 C C . VAL A 1 655 ? -24.057 5.127 75.077 1.00 79.88 655 VAL A C 1
ATOM 5242 O O . VAL A 1 655 ? -25.088 5.426 75.686 1.00 79.88 655 VAL A O 1
ATOM 5245 N N . CYS A 1 656 ? -24.096 4.671 73.823 1.00 81.44 656 CYS A N 1
ATOM 5246 C CA . CYS A 1 656 ? -25.337 4.418 73.090 1.00 81.44 656 CYS A CA 1
ATOM 5247 C C . CYS A 1 656 ? -26.161 3.297 73.749 1.00 81.44 656 CYS A C 1
ATOM 5249 O O . CYS A 1 656 ? -27.329 3.502 74.096 1.00 81.44 656 CYS A O 1
ATOM 5251 N N . LEU A 1 657 ? -25.529 2.149 74.014 1.00 83.38 657 LEU A N 1
ATOM 5252 C CA . LEU A 1 657 ? -26.150 1.008 74.688 1.00 83.38 657 LEU A CA 1
ATOM 5253 C C . LEU A 1 657 ? -26.681 1.383 76.080 1.00 83.38 657 LEU A C 1
ATOM 5255 O O . LEU A 1 657 ? -27.807 1.035 76.435 1.00 83.38 657 LEU A O 1
ATOM 5259 N N . GLN A 1 658 ? -25.905 2.132 76.865 1.00 83.25 658 GLN A N 1
ATOM 5260 C CA . GLN A 1 658 ? -26.296 2.519 78.219 1.00 83.25 658 GLN A CA 1
ATOM 5261 C C . GLN A 1 658 ? -27.458 3.527 78.231 1.00 83.25 658 GLN A C 1
ATOM 5263 O O . GLN A 1 658 ? -28.306 3.466 79.123 1.00 83.25 658 GLN A O 1
ATOM 5268 N N . LYS A 1 659 ? -27.573 4.406 77.223 1.00 84.81 659 LYS A N 1
ATOM 5269 C CA . LYS A 1 659 ? -28.777 5.239 77.021 1.00 84.81 659 LYS A CA 1
ATOM 5270 C C . LYS A 1 659 ? -30.005 4.377 76.707 1.00 84.81 659 LYS A C 1
ATOM 5272 O O . LYS A 1 659 ? -31.040 4.559 77.342 1.00 84.81 659 LYS A O 1
ATOM 5277 N N . ALA A 1 660 ? -29.881 3.408 75.798 1.00 83.50 660 ALA A N 1
ATOM 5278 C CA . ALA A 1 660 ? -30.980 2.511 75.434 1.00 83.50 660 ALA A CA 1
ATOM 5279 C C . ALA A 1 660 ? -31.466 1.653 76.622 1.00 83.50 660 ALA A C 1
ATOM 5281 O O . ALA A 1 660 ? -32.669 1.549 76.857 1.00 83.50 660 ALA A O 1
ATOM 5282 N N . LEU A 1 661 ? -30.546 1.094 77.417 1.00 83.81 661 LEU A N 1
ATOM 5283 C CA . LEU A 1 661 ? -30.875 0.309 78.615 1.00 83.81 661 LEU A CA 1
ATOM 5284 C C . LEU A 1 661 ? -31.537 1.152 79.718 1.00 83.81 661 LEU A C 1
ATOM 5286 O O . LEU A 1 661 ? -32.482 0.686 80.354 1.00 83.81 661 LEU A O 1
ATOM 5290 N N . ASN A 1 662 ? -31.088 2.396 79.931 1.00 84.31 662 ASN A N 1
ATOM 5291 C CA . ASN A 1 662 ? -31.752 3.317 80.859 1.00 84.31 662 ASN A CA 1
ATOM 5292 C C . ASN A 1 662 ? -33.193 3.616 80.420 1.00 84.31 662 ASN A C 1
ATOM 5294 O O . ASN A 1 662 ? -34.105 3.515 81.237 1.00 84.31 662 ASN A O 1
ATOM 5298 N N . HIS A 1 663 ? -33.411 3.894 79.132 1.00 87.25 663 HIS A N 1
ATOM 5299 C CA . HIS A 1 663 ? -34.746 4.198 78.619 1.00 87.25 663 HIS A CA 1
ATOM 5300 C C . HIS A 1 663 ? -35.691 2.982 78.651 1.00 87.25 663 HIS A C 1
ATOM 5302 O O . HIS A 1 663 ? -36.870 3.108 78.976 1.00 87.25 663 HIS A O 1
ATOM 5308 N N . LEU A 1 664 ? -35.174 1.770 78.411 1.00 84.88 664 LEU A N 1
ATOM 5309 C CA . LEU A 1 664 ? -35.937 0.534 78.619 1.00 84.88 664 LEU A CA 1
ATOM 5310 C C . LEU A 1 664 ? -36.371 0.360 80.083 1.00 84.88 664 LEU A C 1
ATOM 5312 O O . LEU A 1 664 ? -37.517 -0.022 80.324 1.00 84.88 664 LEU A O 1
ATOM 5316 N N . ARG A 1 665 ? -35.507 0.686 81.058 1.00 83.50 665 ARG A N 1
ATOM 5317 C CA . ARG A 1 665 ? -35.873 0.663 82.485 1.00 83.50 665 ARG A CA 1
ATOM 5318 C C . ARG A 1 665 ? -37.010 1.645 82.787 1.00 83.50 665 ARG A C 1
ATOM 5320 O O . ARG A 1 665 ? -37.986 1.227 83.403 1.00 83.50 665 ARG A O 1
ATOM 5327 N N . GLU A 1 666 ? -36.911 2.888 82.312 1.00 86.62 666 GLU A N 1
ATOM 5328 C CA . GLU A 1 666 ? -37.950 3.923 82.466 1.00 86.62 666 GLU A CA 1
ATOM 5329 C C . GLU A 1 666 ? -39.303 3.453 81.905 1.00 86.62 666 GLU A C 1
ATOM 5331 O O . GLU A 1 666 ? -40.331 3.548 82.574 1.00 86.62 666 GLU A O 1
ATOM 5336 N N . ILE A 1 667 ? -39.305 2.873 80.699 1.00 87.69 667 ILE A N 1
ATOM 5337 C CA . ILE A 1 667 ? -40.508 2.315 80.063 1.00 87.69 667 ILE A CA 1
ATOM 5338 C C . ILE A 1 667 ? -41.104 1.179 80.907 1.00 87.69 667 ILE A C 1
ATOM 5340 O O . ILE A 1 667 ? -42.318 1.127 81.106 1.00 87.69 667 ILE A O 1
ATOM 5344 N N . TRP A 1 668 ? -40.284 0.265 81.431 1.00 89.00 668 TRP A N 1
ATOM 5345 C CA . TRP A 1 668 ? -40.776 -0.835 82.266 1.00 89.00 668 TRP A CA 1
ATOM 5346 C C . TRP A 1 668 ? -41.287 -0.372 83.638 1.00 89.00 668 TRP A C 1
ATOM 5348 O O . TRP A 1 668 ? -42.182 -1.011 84.190 1.00 89.00 668 TRP A O 1
ATOM 5358 N N . GLU A 1 669 ? -40.756 0.728 84.175 1.00 85.06 669 GLU A N 1
ATOM 5359 C CA . GLU A 1 669 ? -41.238 1.370 85.405 1.00 85.06 669 GLU A CA 1
ATOM 5360 C C . GLU A 1 669 ? -42.590 2.061 85.178 1.00 85.06 669 GLU A C 1
ATOM 5362 O O . GLU A 1 669 ? -43.518 1.838 85.952 1.00 85.06 669 GLU A O 1
ATOM 5367 N N . LEU A 1 670 ? -42.754 2.784 84.064 1.00 86.81 670 LEU A N 1
ATOM 5368 C CA . LEU A 1 670 ? -44.033 3.388 83.656 1.00 86.81 670 LEU A CA 1
ATOM 5369 C C . LEU A 1 670 ? -45.134 2.350 83.366 1.00 86.81 670 LEU A C 1
ATOM 5371 O O . LEU A 1 670 ? -46.311 2.629 83.580 1.00 86.81 670 LEU A O 1
ATOM 5375 N N . ILE A 1 671 ? -44.766 1.151 82.900 1.00 86.69 671 ILE A N 1
ATOM 5376 C CA . ILE A 1 671 ? -45.691 0.021 82.686 1.00 86.69 671 ILE A CA 1
ATOM 5377 C C . ILE A 1 671 ? -45.984 -0.743 84.000 1.00 86.69 671 ILE A C 1
ATOM 5379 O O . ILE A 1 671 ? -46.936 -1.519 84.058 1.00 86.69 671 ILE A O 1
ATOM 5383 N N . GLY A 1 672 ? -45.204 -0.528 85.067 1.00 84.31 672 GLY A N 1
ATOM 5384 C CA . GLY A 1 672 ? -45.380 -1.206 86.358 1.00 84.31 672 GLY A CA 1
ATOM 5385 C C . GLY A 1 672 ? -44.880 -2.657 86.388 1.00 84.31 672 GLY A C 1
ATOM 5386 O O . GLY A 1 672 ? -45.448 -3.494 87.089 1.00 84.31 672 GLY A O 1
ATOM 5387 N N . ILE A 1 673 ? -43.840 -2.989 85.615 1.00 86.69 673 ILE A N 1
ATOM 5388 C CA . ILE A 1 673 ? -43.316 -4.361 85.514 1.00 86.69 673 ILE A CA 1
ATOM 5389 C C . ILE A 1 673 ? -42.511 -4.733 86.782 1.00 86.69 673 ILE A C 1
ATOM 5391 O O . ILE A 1 673 ? -41.574 -4.004 87.131 1.00 86.69 673 ILE A O 1
ATOM 5395 N N . PRO A 1 674 ? -42.796 -5.879 87.442 1.00 87.00 674 PRO A N 1
ATOM 5396 C CA . PRO A 1 674 ? -42.042 -6.353 88.605 1.00 87.00 674 PRO A CA 1
ATOM 5397 C C . PRO A 1 674 ? -40.535 -6.450 88.352 1.00 87.00 674 PRO A C 1
ATOM 5399 O O . PRO A 1 674 ? -40.096 -6.795 87.253 1.00 87.00 674 PRO A O 1
ATOM 5402 N N . GLU A 1 675 ? -39.738 -6.158 89.379 1.00 82.25 675 GLU A N 1
ATOM 5403 C CA . GLU A 1 675 ? -38.276 -6.079 89.279 1.00 82.25 675 GLU A CA 1
ATOM 5404 C C . GLU A 1 675 ? -37.648 -7.379 88.764 1.00 82.25 675 GLU A C 1
ATOM 5406 O O . GLU A 1 675 ? -36.857 -7.332 87.825 1.00 82.25 675 GLU A O 1
ATOM 5411 N N . ASP A 1 676 ? -38.099 -8.537 89.249 1.00 84.56 676 ASP A N 1
ATOM 5412 C CA . ASP A 1 676 ? -37.665 -9.866 88.792 1.00 84.56 676 ASP A CA 1
ATOM 5413 C C . ASP A 1 676 ? -37.823 -10.046 87.269 1.00 84.56 676 ASP A C 1
ATOM 5415 O O . ASP A 1 676 ? -36.939 -10.581 86.595 1.00 84.56 676 ASP A O 1
ATOM 5419 N N . GLN A 1 677 ? -38.928 -9.553 86.696 1.00 84.31 677 GLN A N 1
ATOM 5420 C CA . GLN A 1 677 ? -39.182 -9.620 85.253 1.00 84.31 677 GLN A CA 1
ATOM 5421 C C . GLN A 1 677 ? -38.354 -8.592 84.469 1.00 84.31 677 GLN A C 1
ATOM 5423 O O . GLN A 1 677 ? -37.935 -8.873 83.344 1.00 84.31 677 GLN A O 1
ATOM 5428 N N . ARG A 1 678 ? -38.084 -7.413 85.047 1.00 83.12 678 ARG A N 1
ATOM 5429 C CA . ARG A 1 678 ? -37.161 -6.419 84.467 1.00 83.12 678 ARG A CA 1
ATOM 5430 C C . ARG A 1 678 ? -35.726 -6.957 84.448 1.00 83.12 678 ARG A C 1
ATOM 5432 O O . ARG A 1 678 ? -35.033 -6.807 83.440 1.00 83.12 678 ARG A O 1
ATOM 5439 N N . LEU A 1 679 ? -35.314 -7.667 85.499 1.00 84.50 679 LEU A N 1
ATOM 5440 C CA . LEU A 1 679 ? -34.018 -8.339 85.593 1.00 84.50 679 LEU A CA 1
ATOM 5441 C C . LEU A 1 679 ? -33.882 -9.434 84.521 1.00 84.50 679 LEU A C 1
ATOM 5443 O O . LEU A 1 679 ? -32.925 -9.416 83.750 1.00 84.50 679 LEU A O 1
ATOM 5447 N N . GLN A 1 680 ? -34.877 -10.323 84.395 1.00 84.81 680 GLN A N 1
ATOM 5448 C CA . GLN A 1 680 ? -34.905 -11.367 83.357 1.00 84.81 680 GLN A CA 1
ATOM 5449 C C . GLN A 1 680 ? -34.815 -10.788 81.936 1.00 84.81 680 GLN A C 1
ATOM 5451 O O . GLN A 1 680 ? -34.033 -11.275 81.120 1.00 84.81 680 GLN A O 1
ATOM 5456 N N . ARG A 1 681 ? -35.566 -9.718 81.632 1.00 86.94 681 ARG A N 1
ATOM 5457 C CA . ARG A 1 681 ? -35.502 -9.038 80.323 1.00 86.94 681 ARG A CA 1
ATOM 5458 C C . ARG A 1 681 ? -34.134 -8.404 80.063 1.00 86.94 681 ARG A C 1
ATOM 5460 O O . ARG A 1 681 ? -33.639 -8.472 78.941 1.00 86.94 681 ARG A O 1
ATOM 5467 N N . THR A 1 682 ? -33.506 -7.833 81.090 1.00 84.88 682 THR A N 1
ATOM 5468 C CA . THR A 1 682 ? -32.153 -7.257 80.991 1.00 84.88 682 THR A CA 1
ATOM 5469 C C . THR A 1 682 ? -31.103 -8.337 80.723 1.00 84.88 682 THR A C 1
ATOM 5471 O O . THR A 1 682 ? -30.236 -8.153 79.870 1.00 84.88 682 THR A O 1
ATOM 5474 N N . GLU A 1 683 ? -31.207 -9.491 81.388 1.00 85.44 683 GLU A N 1
ATOM 5475 C CA . GLU A 1 683 ? -30.296 -10.624 81.190 1.00 85.44 683 GLU A CA 1
ATOM 5476 C C . GLU A 1 683 ? -30.415 -11.218 79.773 1.00 85.44 683 GLU A C 1
ATOM 5478 O O . GLU A 1 683 ? -29.404 -11.588 79.181 1.00 85.44 683 GLU A O 1
ATOM 5483 N N . VAL A 1 684 ? -31.613 -11.220 79.170 1.00 87.50 684 VAL A N 1
ATOM 5484 C CA . VAL A 1 684 ? -31.809 -11.591 77.753 1.00 87.50 684 VAL A CA 1
ATOM 5485 C C . VAL A 1 684 ? -31.103 -10.613 76.803 1.00 87.50 684 VAL A C 1
ATOM 5487 O O . VAL A 1 684 ? -30.417 -11.053 75.881 1.00 87.50 684 VAL A O 1
ATOM 5490 N N . VAL A 1 685 ? -31.198 -9.297 77.035 1.00 85.25 685 VAL A N 1
ATOM 5491 C CA . VAL A 1 685 ? -30.483 -8.292 76.218 1.00 85.25 685 VAL A CA 1
ATOM 5492 C C . VAL A 1 685 ? -28.965 -8.451 76.353 1.00 85.25 685 VAL A C 1
ATOM 5494 O O . VAL A 1 685 ? -28.256 -8.508 75.349 1.00 85.25 685 VAL A O 1
ATOM 5497 N N . LYS A 1 686 ? -28.465 -8.604 77.585 1.00 85.44 686 LYS A N 1
ATOM 5498 C CA . LYS A 1 686 ? -27.055 -8.899 77.882 1.00 85.44 686 LYS A CA 1
ATOM 5499 C C . LYS A 1 686 ? -26.578 -10.177 77.185 1.00 85.44 686 LYS A C 1
ATOM 5501 O O . LYS A 1 686 ? -25.479 -10.179 76.634 1.00 85.44 686 LYS A O 1
ATOM 5506 N N . LYS A 1 687 ? -27.399 -11.235 77.168 1.00 88.31 687 LYS A N 1
ATOM 5507 C CA . LYS A 1 687 ? -27.088 -12.472 76.446 1.00 88.31 687 LYS A CA 1
ATOM 5508 C C . LYS A 1 687 ? -26.944 -12.218 74.944 1.00 88.31 687 LYS A C 1
ATOM 5510 O O . LYS A 1 687 ? -25.910 -12.568 74.398 1.00 88.31 687 LYS A O 1
ATOM 5515 N N . HIS A 1 688 ? -27.907 -11.566 74.291 1.00 85.69 688 HIS A N 1
ATOM 5516 C CA . HIS A 1 688 ? -27.820 -11.299 72.847 1.00 85.69 688 HIS A CA 1
ATOM 5517 C C . HIS A 1 688 ? -26.587 -10.471 72.452 1.00 85.69 688 HIS A C 1
ATOM 5519 O O . HIS A 1 688 ? -25.987 -10.729 71.412 1.00 85.69 688 HIS A O 1
ATOM 5525 N N . ILE A 1 689 ? -26.187 -9.507 73.286 1.00 86.00 689 ILE A N 1
ATOM 5526 C CA . ILE A 1 689 ? -24.973 -8.708 73.062 1.00 86.00 689 ILE A CA 1
ATOM 5527 C C . ILE A 1 689 ? -23.718 -9.577 73.211 1.00 86.00 689 ILE A C 1
ATOM 5529 O O . ILE A 1 689 ? -22.807 -9.471 72.394 1.00 86.00 689 ILE A O 1
ATOM 5533 N N . LYS A 1 690 ? -23.678 -10.464 74.215 1.00 87.25 690 LYS A N 1
ATOM 5534 C CA . LYS A 1 690 ? -22.580 -11.421 74.371 1.00 87.25 690 LYS A CA 1
ATOM 5535 C C . LYS A 1 690 ? -22.509 -12.405 73.197 1.00 87.25 690 LYS A C 1
ATOM 5537 O O . LYS A 1 690 ? -21.445 -12.539 72.610 1.00 87.25 690 LYS A O 1
ATOM 5542 N N . ASP A 1 691 ? -23.618 -13.055 72.848 1.00 89.44 691 ASP A N 1
ATOM 5543 C CA . ASP A 1 691 ? -23.677 -14.066 71.783 1.00 89.44 691 ASP A CA 1
ATOM 5544 C C . ASP A 1 691 ? -23.184 -13.496 70.430 1.00 89.44 691 ASP A C 1
ATOM 5546 O O . ASP A 1 691 ? -22.559 -14.210 69.648 1.00 89.44 691 ASP A O 1
ATOM 5550 N N . LEU A 1 692 ? -23.417 -12.200 70.167 1.00 85.19 692 LEU A N 1
ATOM 5551 C CA . LEU A 1 692 ? -22.895 -11.488 68.993 1.00 85.19 692 LEU A CA 1
ATOM 5552 C C . LEU A 1 692 ? -21.381 -11.217 69.075 1.00 85.19 692 LEU A C 1
ATOM 5554 O O . LEU A 1 692 ? -20.672 -11.414 68.092 1.00 85.19 692 LEU A O 1
ATOM 5558 N N . LEU A 1 693 ? -20.872 -10.771 70.227 1.00 84.44 693 LEU A N 1
ATOM 5559 C CA . LEU A 1 693 ? -19.439 -10.502 70.402 1.00 84.44 693 LEU A CA 1
ATOM 5560 C C . LEU A 1 693 ? -18.607 -11.792 70.369 1.00 84.44 693 LEU A C 1
ATOM 5562 O O . LEU A 1 693 ? -17.572 -11.826 69.708 1.00 84.44 693 LEU A O 1
ATOM 5566 N N . ASP A 1 694 ? -19.084 -12.861 71.012 1.00 90.12 694 ASP A N 1
ATOM 5567 C CA . ASP A 1 694 ? -18.449 -14.183 70.980 1.00 90.12 694 ASP A CA 1
ATOM 5568 C C . ASP A 1 694 ? -18.393 -14.740 69.536 1.00 90.12 694 ASP A C 1
ATOM 5570 O O . ASP A 1 694 ? -17.390 -15.340 69.148 1.00 90.12 694 ASP A O 1
ATOM 5574 N N . MET A 1 695 ? -19.424 -14.490 68.711 1.00 90.38 695 MET A N 1
ATOM 5575 C CA . MET A 1 695 ? -19.428 -14.828 67.276 1.00 90.38 695 MET A CA 1
ATOM 5576 C C . MET A 1 695 ? -18.340 -14.065 66.508 1.00 90.38 695 MET A C 1
ATOM 5578 O O . MET A 1 695 ? -17.531 -14.687 65.824 1.00 90.38 695 MET A O 1
ATOM 5582 N N . MET A 1 696 ? -18.288 -12.735 66.644 1.00 86.38 696 MET A N 1
ATOM 5583 C CA . MET A 1 696 ? -17.302 -11.898 65.944 1.00 86.38 696 MET A CA 1
ATOM 5584 C C . MET A 1 696 ? -15.859 -12.265 66.324 1.00 86.38 696 MET A C 1
ATOM 5586 O O . MET A 1 696 ? -14.979 -12.291 65.467 1.00 86.38 696 MET A O 1
ATOM 5590 N N . ILE A 1 697 ? -15.613 -12.597 67.597 1.00 86.88 697 ILE A N 1
ATOM 5591 C CA . ILE A 1 697 ? -14.303 -13.074 68.063 1.00 86.88 697 ILE A CA 1
ATOM 5592 C C . ILE A 1 697 ? -13.944 -14.405 67.388 1.00 86.88 697 ILE A C 1
ATOM 5594 O O . ILE A 1 697 ? -12.837 -14.538 66.868 1.00 86.88 697 ILE A O 1
ATOM 5598 N N . ALA A 1 698 ? -14.872 -15.365 67.324 1.00 88.50 698 ALA A N 1
ATOM 5599 C CA . ALA A 1 698 ? -14.630 -16.659 66.684 1.00 88.50 698 ALA A CA 1
ATOM 5600 C C . ALA A 1 698 ? -14.366 -16.549 65.165 1.00 88.50 698 ALA A C 1
ATOM 5602 O O . ALA A 1 698 ? -13.561 -17.310 64.619 1.00 88.50 698 ALA A O 1
ATOM 5603 N N . GLU A 1 699 ? -15.000 -15.596 64.472 1.00 85.44 699 GLU A N 1
ATOM 5604 C CA . GLU A 1 699 ? -14.740 -15.324 63.050 1.00 85.44 699 GLU A CA 1
ATOM 5605 C C . GLU A 1 699 ? -13.326 -14.762 62.813 1.00 85.44 699 GLU A C 1
ATOM 5607 O O . GLU A 1 699 ? -12.617 -15.234 61.914 1.00 85.44 699 GLU A O 1
ATOM 5612 N N . GLU A 1 700 ? -12.874 -13.824 63.651 1.00 87.81 700 GLU A N 1
ATOM 5613 C CA . GLU A 1 700 ? -11.522 -13.246 63.591 1.00 87.81 700 GLU A CA 1
ATOM 5614 C C . GLU A 1 700 ? -10.429 -14.243 64.021 1.00 87.81 700 GLU A C 1
ATOM 5616 O O . GLU A 1 700 ? -9.372 -14.330 63.387 1.00 87.81 700 GLU A O 1
ATOM 5621 N N . GLU A 1 701 ? -10.679 -15.082 65.032 1.00 88.44 701 GLU A N 1
ATOM 5622 C CA . GLU A 1 701 ? -9.774 -16.186 65.387 1.00 88.44 701 GLU A CA 1
ATOM 5623 C C . GLU A 1 701 ? -9.660 -17.208 64.241 1.00 88.44 701 GLU A C 1
ATOM 5625 O O . GLU A 1 701 ? -8.554 -17.637 63.893 1.00 88.44 701 GLU A O 1
ATOM 5630 N N . SER A 1 702 ? -10.772 -17.521 63.566 1.00 89.25 702 SER A N 1
ATOM 5631 C CA . SER A 1 702 ? -10.781 -18.366 62.366 1.00 89.25 702 SER A CA 1
ATOM 5632 C C . SER A 1 702 ? -10.047 -17.726 61.178 1.00 89.25 702 SER A C 1
ATOM 5634 O O . SER A 1 702 ? -9.414 -18.424 60.379 1.00 89.25 702 SER A O 1
ATOM 5636 N N . LEU A 1 703 ? -10.099 -16.398 61.021 1.00 86.38 703 LEU A N 1
ATOM 5637 C CA . LEU A 1 703 ? -9.300 -15.677 60.023 1.00 86.38 703 LEU A CA 1
ATOM 5638 C C . LEU A 1 703 ? -7.800 -15.758 60.343 1.00 86.38 703 LEU A C 1
ATOM 5640 O O . LEU A 1 703 ? -7.006 -16.134 59.477 1.00 86.38 703 LEU A O 1
ATOM 5644 N N . LYS A 1 704 ? -7.418 -15.503 61.598 1.00 86.69 704 LYS A N 1
ATOM 5645 C CA . LYS A 1 704 ? -6.035 -15.605 62.088 1.00 86.69 704 LYS A CA 1
ATOM 5646 C C . LYS A 1 704 ? -5.444 -17.004 61.883 1.00 86.69 704 LYS A C 1
ATOM 5648 O O . LYS A 1 704 ? -4.327 -17.121 61.380 1.00 86.69 704 LYS A O 1
ATOM 5653 N N . GLU A 1 705 ? -6.186 -18.066 62.204 1.00 90.31 705 GLU A N 1
ATOM 5654 C CA . GLU A 1 705 ? -5.752 -19.447 61.943 1.00 90.31 705 GLU A CA 1
ATOM 5655 C C . GLU A 1 705 ? -5.501 -19.726 60.455 1.00 90.31 705 GLU A C 1
ATOM 5657 O O . GLU A 1 705 ? -4.522 -20.393 60.103 1.00 90.31 705 GLU A O 1
ATOM 5662 N N . ARG A 1 706 ? -6.382 -19.235 59.573 1.00 89.31 706 ARG A N 1
ATOM 5663 C CA . ARG A 1 706 ? -6.247 -19.415 58.120 1.00 89.31 706 ARG A CA 1
ATOM 5664 C C . ARG A 1 706 ? -5.007 -18.708 57.578 1.00 89.31 706 ARG A C 1
ATOM 5666 O O . ARG A 1 706 ? -4.280 -19.314 56.795 1.00 89.31 706 ARG A O 1
ATOM 5673 N N . LEU A 1 707 ? -4.718 -17.490 58.040 1.00 88.88 707 LEU A N 1
ATOM 5674 C CA . LEU A 1 707 ? -3.508 -16.752 57.656 1.00 88.88 707 LEU A CA 1
ATOM 5675 C C . LEU A 1 707 ? -2.228 -17.473 58.112 1.00 88.88 707 LEU A C 1
ATOM 5677 O O . LEU A 1 707 ? -1.318 -17.657 57.310 1.00 88.88 707 LEU A O 1
ATOM 5681 N N . ILE A 1 708 ? -2.180 -17.975 59.353 1.00 89.88 708 ILE A N 1
ATOM 5682 C CA . ILE A 1 708 ? -1.030 -18.744 59.870 1.00 89.88 708 ILE A CA 1
ATOM 5683 C C . ILE A 1 708 ? -0.809 -20.038 59.061 1.00 89.88 708 ILE A C 1
ATOM 5685 O O . ILE A 1 708 ? 0.330 -20.390 58.742 1.00 89.88 708 ILE A O 1
ATOM 5689 N N . LYS A 1 709 ? -1.888 -20.734 58.672 1.00 91.25 709 LYS A N 1
ATOM 5690 C CA . LYS A 1 709 ? -1.811 -21.901 57.774 1.00 91.25 709 LYS A CA 1
ATOM 5691 C C . LYS A 1 709 ? -1.301 -21.515 56.378 1.00 91.25 709 LYS A C 1
ATOM 5693 O O . LYS A 1 709 ? -0.458 -22.235 55.847 1.00 91.25 709 LYS A O 1
ATOM 5698 N N . SER A 1 710 ? -1.745 -20.385 55.819 1.00 90.88 710 SER A N 1
ATOM 5699 C CA . SER A 1 710 ? -1.278 -19.883 54.516 1.00 90.88 710 SER A CA 1
ATOM 5700 C C . SER A 1 710 ? 0.221 -19.553 54.533 1.00 90.88 710 SER A C 1
ATOM 5702 O O . SER A 1 710 ? 0.968 -20.083 53.714 1.00 90.88 710 SER A O 1
ATOM 5704 N N . ILE A 1 711 ? 0.696 -18.811 55.544 1.00 90.56 711 ILE A N 1
ATOM 5705 C CA . ILE A 1 711 ? 2.124 -18.508 55.769 1.00 90.56 711 ILE A CA 1
ATOM 5706 C C . ILE A 1 711 ? 2.974 -19.787 55.757 1.00 90.56 711 ILE A C 1
ATOM 5708 O O . ILE A 1 711 ? 3.955 -19.869 55.020 1.00 90.56 711 ILE A O 1
ATOM 5712 N N . SER A 1 712 ? 2.571 -20.818 56.510 1.00 90.56 712 SER A N 1
ATOM 5713 C CA . SER A 1 712 ? 3.324 -22.081 56.590 1.00 90.56 712 SER A CA 1
ATOM 5714 C C . SER A 1 712 ? 3.354 -22.866 55.268 1.00 90.56 712 SER A C 1
ATOM 5716 O O . SER A 1 712 ? 4.306 -23.608 55.015 1.00 90.56 712 SER A O 1
ATOM 5718 N N . ILE A 1 713 ? 2.334 -22.716 54.416 1.00 91.81 713 ILE A N 1
ATOM 5719 C CA . ILE A 1 713 ? 2.315 -23.290 53.063 1.00 91.81 713 ILE A CA 1
ATOM 5720 C C . ILE A 1 713 ? 3.247 -22.486 52.147 1.00 91.81 713 ILE A C 1
ATOM 5722 O O . ILE A 1 713 ? 4.129 -23.075 51.519 1.00 91.81 713 ILE A O 1
ATOM 5726 N N . CYS A 1 714 ? 3.120 -21.155 52.134 1.00 89.62 714 CYS A N 1
ATOM 5727 C CA . CYS A 1 714 ? 3.941 -20.266 51.313 1.00 89.62 714 CYS A CA 1
ATOM 5728 C C . CYS A 1 714 ? 5.438 -20.386 51.642 1.00 89.62 714 CYS A C 1
ATOM 5730 O O . CYS A 1 714 ? 6.237 -20.514 50.723 1.00 89.62 714 CYS A O 1
ATOM 5732 N N . GLN A 1 715 ? 5.833 -20.447 52.921 1.00 89.12 715 GLN A N 1
ATOM 5733 C CA . GLN A 1 715 ? 7.235 -20.659 53.324 1.00 89.12 715 GLN A CA 1
ATOM 5734 C C . GLN A 1 715 ? 7.800 -21.995 52.802 1.00 89.12 715 GLN A C 1
ATOM 5736 O O . GLN A 1 715 ? 8.930 -22.046 52.318 1.00 89.12 715 GLN A O 1
ATOM 5741 N N . LYS A 1 716 ? 7.027 -23.090 52.862 1.00 90.00 716 LYS A N 1
ATOM 5742 C CA . LYS A 1 716 ? 7.462 -24.409 52.355 1.00 90.00 716 LYS A CA 1
ATOM 5743 C C . LYS A 1 716 ? 7.616 -24.420 50.838 1.00 90.00 716 LYS A C 1
ATOM 5745 O O . LYS A 1 716 ? 8.610 -24.938 50.327 1.00 90.00 716 LYS A O 1
ATOM 5750 N N . GLU A 1 717 ? 6.651 -23.851 50.121 1.00 91.25 717 GLU A N 1
ATOM 5751 C CA . GLU A 1 717 ? 6.726 -23.751 48.665 1.00 91.25 717 GLU A CA 1
ATOM 5752 C C . GLU A 1 717 ? 7.863 -22.822 48.217 1.00 91.25 717 GLU A C 1
ATOM 5754 O O . GLU A 1 717 ? 8.625 -23.188 47.327 1.00 91.25 717 GLU A O 1
ATOM 5759 N N . LEU A 1 718 ? 8.043 -21.674 48.874 1.00 90.69 718 LEU A N 1
ATOM 5760 C CA . LEU A 1 718 ? 9.109 -20.723 48.563 1.00 90.69 718 LEU A CA 1
ATOM 5761 C C . LEU A 1 718 ? 10.498 -21.351 48.725 1.00 90.69 718 LEU A C 1
ATOM 5763 O O . LEU A 1 718 ? 11.309 -21.265 47.809 1.00 90.69 718 LEU A O 1
ATOM 5767 N N . ASN A 1 719 ? 10.740 -22.067 49.828 1.00 87.88 719 ASN A N 1
ATOM 5768 C CA . ASN A 1 719 ? 11.990 -22.807 50.035 1.00 87.88 719 ASN A CA 1
ATOM 5769 C C . ASN A 1 719 ? 12.227 -23.877 48.953 1.00 87.88 719 ASN A C 1
ATOM 5771 O O . ASN A 1 719 ? 13.359 -24.068 48.510 1.00 87.88 719 ASN A O 1
ATOM 5775 N N . THR A 1 720 ? 11.163 -24.541 48.489 1.00 89.81 720 THR A N 1
ATOM 5776 C CA . THR A 1 720 ? 11.245 -25.522 47.394 1.00 89.81 720 THR A CA 1
ATOM 5777 C C . THR A 1 720 ? 11.640 -24.836 46.080 1.00 89.81 720 THR A C 1
ATOM 5779 O O . THR A 1 720 ? 12.587 -25.260 45.423 1.00 89.81 720 THR A O 1
ATOM 5782 N N . LEU A 1 721 ? 10.977 -23.728 45.730 1.00 90.12 721 LEU A N 1
ATOM 5783 C CA . LEU A 1 721 ? 11.236 -22.979 44.497 1.00 90.12 721 LEU A CA 1
ATOM 5784 C C . LEU A 1 721 ? 12.623 -22.314 44.485 1.00 90.12 721 LEU A C 1
ATOM 5786 O O . LEU A 1 721 ? 13.295 -22.355 43.457 1.00 90.12 721 LEU A O 1
ATOM 5790 N N . CYS A 1 722 ? 13.080 -21.748 45.609 1.00 87.88 722 CYS A N 1
ATOM 5791 C CA . CYS A 1 722 ? 14.441 -21.216 45.759 1.00 87.88 722 CYS A CA 1
ATOM 5792 C C . CYS A 1 722 ? 15.498 -22.305 45.506 1.00 87.88 722 CYS A C 1
ATOM 5794 O O . CYS A 1 722 ? 16.448 -22.073 44.755 1.00 87.88 722 CYS A O 1
ATOM 5796 N N . SER A 1 723 ? 15.293 -23.512 46.050 1.00 86.56 723 SER A N 1
ATOM 5797 C CA . SER A 1 723 ? 16.195 -24.651 45.834 1.00 86.56 723 SER A CA 1
ATOM 5798 C C . SER A 1 723 ? 16.214 -25.143 44.383 1.00 86.56 723 SER A C 1
ATOM 5800 O O . SER A 1 723 ? 17.267 -25.555 43.911 1.00 86.56 723 SER A O 1
ATOM 5802 N N . GLU A 1 724 ? 15.088 -25.108 43.664 1.00 87.19 724 GLU A N 1
ATOM 5803 C CA . GLU A 1 724 ? 15.042 -25.474 42.237 1.00 87.19 724 GLU A CA 1
ATOM 5804 C C . GLU A 1 724 ? 15.666 -24.398 41.333 1.00 87.19 724 GLU A C 1
ATOM 5806 O O . GLU A 1 724 ? 16.291 -24.708 40.320 1.00 87.19 724 GLU A O 1
ATOM 5811 N N . LEU A 1 725 ? 15.496 -23.120 41.682 1.00 86.38 725 LEU A N 1
ATOM 5812 C CA . LEU A 1 725 ? 15.994 -21.981 40.903 1.00 86.38 725 LEU A CA 1
ATOM 5813 C C . LEU A 1 725 ? 17.465 -21.643 41.155 1.00 86.38 725 LEU A C 1
ATOM 5815 O O . LEU A 1 725 ? 18.016 -20.836 40.397 1.00 86.38 725 LEU A O 1
ATOM 5819 N N . HIS A 1 726 ? 18.071 -22.245 42.183 1.00 82.56 726 HIS A N 1
ATOM 5820 C CA . HIS A 1 726 ? 19.396 -21.910 42.708 1.00 82.56 726 HIS A CA 1
ATOM 5821 C C . HIS A 1 726 ? 19.480 -20.428 43.123 1.00 82.56 726 HIS A C 1
ATOM 5823 O O . HIS A 1 726 ? 20.363 -19.686 42.699 1.00 82.56 726 HIS A O 1
ATOM 5829 N N . VAL A 1 727 ? 18.498 -19.987 43.917 1.00 82.50 727 VAL A N 1
ATOM 5830 C CA . VAL A 1 727 ? 18.357 -18.611 44.424 1.00 82.50 727 VAL A CA 1
ATOM 5831 C C . VAL A 1 727 ? 18.339 -18.637 45.953 1.00 82.50 727 VAL A C 1
ATOM 5833 O O . VAL A 1 727 ? 17.756 -19.543 46.547 1.00 82.50 727 VAL A O 1
ATOM 5836 N N . GLU A 1 728 ? 18.962 -17.638 46.581 1.00 80.62 728 GLU A N 1
ATOM 5837 C CA . GLU A 1 728 ? 19.008 -17.493 48.042 1.00 80.62 728 GLU A CA 1
ATOM 5838 C C . GLU A 1 728 ? 17.606 -17.540 48.693 1.00 80.62 728 GLU A C 1
ATOM 5840 O O . GLU A 1 728 ? 16.636 -17.026 48.115 1.00 80.62 728 GLU A O 1
ATOM 5845 N N . PRO A 1 729 ? 17.467 -18.123 49.901 1.00 77.62 729 PRO A N 1
ATOM 5846 C CA . PRO A 1 729 ? 16.219 -18.085 50.653 1.00 77.62 729 PRO A CA 1
ATOM 5847 C C . PRO A 1 729 ? 15.784 -16.650 50.973 1.00 77.62 729 PRO A C 1
ATOM 5849 O O . PRO A 1 729 ? 16.593 -15.797 51.338 1.00 77.62 729 PRO A O 1
ATOM 5852 N N . PHE A 1 730 ? 14.479 -16.396 50.883 1.00 78.06 730 PHE A N 1
ATOM 5853 C CA . PHE A 1 730 ? 13.885 -15.121 51.281 1.00 78.06 730 PHE A CA 1
ATOM 5854 C C . PHE A 1 730 ? 14.081 -14.870 52.786 1.00 78.06 730 PHE A C 1
ATOM 5856 O O . PHE A 1 730 ? 13.804 -15.750 53.601 1.00 78.06 730 PHE A O 1
ATOM 5863 N N . GLN A 1 731 ? 14.539 -13.668 53.148 1.00 73.56 731 GLN A N 1
ATOM 5864 C CA . GLN A 1 731 ? 14.737 -13.246 54.536 1.00 73.56 731 GLN A CA 1
ATOM 5865 C C . GLN A 1 731 ? 13.632 -12.265 54.947 1.00 73.56 731 GLN A C 1
ATOM 5867 O O . GLN A 1 731 ? 13.303 -11.341 54.206 1.00 73.56 731 GLN A O 1
ATOM 5872 N N . GLU A 1 732 ? 13.048 -12.477 56.126 1.00 72.12 732 GLU A N 1
ATOM 5873 C CA . GLU A 1 732 ? 11.942 -11.670 56.651 1.00 72.12 732 GLU A CA 1
ATOM 5874 C C . GLU A 1 732 ? 12.492 -10.398 57.336 1.00 72.12 732 GLU A C 1
ATOM 5876 O O . GLU A 1 732 ? 13.009 -10.448 58.454 1.00 72.12 732 GLU A O 1
ATOM 5881 N N . GLU A 1 733 ? 12.411 -9.242 56.664 1.00 59.69 733 GLU A N 1
ATOM 5882 C CA . GLU A 1 733 ? 12.911 -7.963 57.197 1.00 59.69 733 GLU A CA 1
ATOM 5883 C C . GLU A 1 733 ? 11.931 -7.305 58.194 1.00 59.69 733 GLU A C 1
ATOM 5885 O O . GLU A 1 733 ? 11.090 -6.478 57.839 1.00 59.69 733 GLU A O 1
ATOM 5890 N N . GLY A 1 734 ? 12.102 -7.621 59.482 1.00 61.97 734 GLY A N 1
ATOM 5891 C CA . GLY A 1 734 ? 11.538 -6.860 60.606 1.00 61.97 734 GLY A CA 1
ATOM 5892 C C . GLY A 1 734 ? 10.156 -7.303 61.109 1.00 61.97 734 GLY A C 1
ATOM 5893 O O . GLY A 1 734 ? 9.577 -8.289 60.658 1.00 61.97 734 GLY A O 1
ATOM 5894 N N . GLU A 1 735 ? 9.628 -6.568 62.096 1.00 58.44 735 GLU A N 1
ATOM 5895 C CA . GLU A 1 735 ? 8.340 -6.857 62.751 1.00 58.44 735 GLU A CA 1
ATOM 5896 C C . GLU A 1 735 ? 7.145 -6.525 61.835 1.00 58.44 735 GLU A C 1
ATOM 5898 O O . GLU A 1 735 ? 6.494 -5.484 61.950 1.00 58.44 735 GLU A O 1
ATOM 5903 N N . THR A 1 736 ? 6.851 -7.427 60.900 1.00 72.19 736 THR A N 1
ATOM 5904 C CA . THR A 1 736 ? 5.685 -7.347 60.010 1.00 72.19 736 THR A CA 1
ATOM 5905 C C . THR A 1 736 ? 4.423 -7.923 60.666 1.00 72.19 736 THR A C 1
ATOM 5907 O O . THR A 1 736 ? 4.473 -8.761 61.568 1.00 72.19 736 THR A O 1
ATOM 5910 N N . THR A 1 737 ? 3.243 -7.467 60.231 1.00 84.56 737 THR A N 1
ATOM 5911 C CA . THR A 1 737 ? 1.970 -8.037 60.707 1.00 84.56 737 THR A CA 1
ATOM 5912 C C . THR A 1 737 ? 1.665 -9.349 59.985 1.00 84.56 737 THR A C 1
ATOM 5914 O O . THR A 1 737 ? 2.036 -9.518 58.828 1.00 84.56 737 THR A O 1
ATOM 5917 N N . ILE A 1 738 ? 0.917 -10.257 60.628 1.00 85.31 738 ILE A N 1
ATOM 5918 C CA . ILE A 1 738 ? 0.545 -11.573 60.062 1.00 85.31 738 ILE A CA 1
ATOM 5919 C C . ILE A 1 738 ? -0.060 -11.445 58.649 1.00 85.31 738 ILE A C 1
ATOM 5921 O O . ILE A 1 738 ? 0.269 -12.227 57.763 1.00 85.31 738 ILE A O 1
ATOM 5925 N N . LEU A 1 739 ? -0.911 -10.440 58.417 1.00 82.19 739 LEU A N 1
ATOM 5926 C CA . LEU A 1 739 ? -1.542 -10.204 57.113 1.00 82.19 739 LEU A CA 1
ATOM 5927 C C . LEU A 1 739 ? -0.549 -9.697 56.050 1.00 82.19 739 LEU A C 1
ATOM 5929 O O . LEU A 1 739 ? -0.680 -10.038 54.878 1.00 82.19 739 LEU A O 1
ATOM 5933 N N . GLN A 1 740 ? 0.438 -8.892 56.450 1.00 83.88 740 GLN A N 1
ATOM 5934 C CA . GLN A 1 740 ? 1.472 -8.391 55.545 1.00 83.88 740 GLN A CA 1
ATOM 5935 C C . GLN A 1 740 ? 2.481 -9.499 55.199 1.00 83.88 740 GLN A C 1
ATOM 5937 O O . GLN A 1 740 ? 2.795 -9.686 54.028 1.00 83.88 740 GLN A O 1
ATOM 5942 N N . LEU A 1 741 ? 2.894 -10.301 56.188 1.00 87.56 741 LEU A N 1
ATOM 5943 C CA . LEU A 1 741 ? 3.791 -11.442 55.995 1.00 87.56 741 LEU A CA 1
ATOM 5944 C C . LEU A 1 741 ? 3.191 -12.506 55.057 1.00 87.56 741 LEU A C 1
ATOM 5946 O O . LEU A 1 741 ? 3.880 -12.992 54.163 1.00 87.56 741 LEU A O 1
ATOM 5950 N N . GLU A 1 742 ? 1.902 -12.837 55.207 1.00 90.12 742 GLU A N 1
ATOM 5951 C CA . GLU A 1 742 ? 1.195 -13.765 54.306 1.00 90.12 742 GLU A CA 1
ATOM 5952 C C . GLU A 1 742 ? 1.225 -13.280 52.851 1.00 90.12 742 GLU A C 1
ATOM 5954 O O . GLU A 1 742 ? 1.618 -14.026 51.949 1.00 90.12 742 GLU A O 1
ATOM 5959 N N . LYS A 1 743 ? 0.895 -12.000 52.649 1.00 87.31 743 LYS A N 1
ATOM 5960 C CA . LYS A 1 743 ? 0.880 -11.339 51.346 1.00 87.31 743 LYS A CA 1
ATOM 5961 C C . LYS A 1 743 ? 2.264 -11.303 50.695 1.00 87.31 743 LYS A C 1
ATOM 5963 O O . LYS A 1 743 ? 2.372 -11.581 49.499 1.00 87.31 743 LYS A O 1
ATOM 5968 N N . ASP A 1 744 ? 3.309 -10.964 51.444 1.00 86.31 744 ASP A N 1
ATOM 5969 C CA . ASP A 1 744 ? 4.661 -10.808 50.898 1.00 86.31 744 ASP A CA 1
ATOM 5970 C C . ASP A 1 744 ? 5.272 -12.170 50.535 1.00 86.31 744 ASP A C 1
ATOM 5972 O O . ASP A 1 744 ? 5.748 -12.350 49.411 1.00 86.31 744 ASP A O 1
ATOM 5976 N N . LEU A 1 745 ? 5.140 -13.173 51.413 1.00 89.00 745 LEU A N 1
ATOM 5977 C CA . LEU A 1 745 ? 5.537 -14.557 51.123 1.00 89.00 745 LEU A CA 1
ATOM 5978 C C . LEU A 1 745 ? 4.805 -15.113 49.897 1.00 89.00 745 LEU A C 1
ATOM 5980 O O . LEU A 1 745 ? 5.423 -15.732 49.030 1.00 89.00 745 LEU A O 1
ATOM 5984 N N . ARG A 1 746 ? 3.493 -14.874 49.792 1.00 89.44 746 ARG A N 1
ATOM 5985 C CA . ARG A 1 746 ? 2.701 -15.306 48.637 1.00 89.44 746 ARG A CA 1
ATOM 5986 C C . ARG A 1 746 ? 3.134 -14.602 47.347 1.00 89.44 746 ARG A C 1
ATOM 5988 O O . ARG A 1 746 ? 3.272 -15.259 46.317 1.00 89.44 746 ARG A O 1
ATOM 5995 N N . THR A 1 747 ? 3.394 -13.296 47.404 1.00 87.75 747 THR A N 1
ATOM 5996 C CA . THR A 1 747 ? 3.907 -12.517 46.263 1.00 87.75 747 THR A CA 1
ATOM 5997 C C . THR A 1 747 ? 5.250 -13.081 45.786 1.00 87.75 747 THR A C 1
ATOM 5999 O O . THR A 1 747 ? 5.462 -13.249 44.584 1.00 87.75 747 THR A O 1
ATOM 6002 N N . GLN A 1 748 ? 6.128 -13.463 46.718 1.00 88.00 748 GLN A N 1
ATOM 6003 C CA . GLN A 1 748 ? 7.421 -14.069 46.405 1.00 88.00 748 GLN A CA 1
ATOM 6004 C C . GLN A 1 748 ? 7.286 -15.489 45.818 1.00 88.00 748 GLN A C 1
ATOM 6006 O O . GLN A 1 748 ? 7.999 -15.825 44.871 1.00 88.00 748 GLN A O 1
ATOM 6011 N N . VAL A 1 749 ? 6.337 -16.310 46.291 1.00 90.31 749 VAL A N 1
ATOM 6012 C CA . VAL A 1 749 ? 6.004 -17.610 45.666 1.00 90.31 749 VAL A CA 1
ATOM 6013 C C . VAL A 1 749 ? 5.522 -17.423 44.225 1.00 90.31 749 VAL A C 1
ATOM 6015 O O . VAL A 1 749 ? 5.992 -18.119 43.324 1.00 90.31 749 VAL A O 1
ATOM 6018 N N . GLU A 1 750 ? 4.617 -16.474 43.975 1.00 89.56 750 GLU A N 1
ATOM 6019 C CA . GLU A 1 750 ? 4.108 -16.191 42.627 1.00 89.56 750 GLU A CA 1
ATOM 6020 C C . GLU A 1 750 ? 5.229 -15.675 41.691 1.00 89.56 750 GLU A C 1
ATOM 6022 O O . GLU A 1 750 ? 5.307 -16.104 40.535 1.00 89.56 750 GLU A O 1
ATOM 6027 N N . LEU A 1 751 ? 6.174 -14.871 42.202 1.00 89.06 751 LEU A N 1
ATOM 6028 C CA . LEU A 1 751 ? 7.380 -14.444 41.475 1.00 89.06 751 LEU A CA 1
ATOM 6029 C C . LEU A 1 751 ? 8.319 -15.616 41.131 1.00 89.06 751 LEU A C 1
ATOM 6031 O O . LEU A 1 751 ? 8.775 -15.723 39.991 1.00 89.06 751 LEU A O 1
ATOM 6035 N N . MET A 1 752 ? 8.597 -16.518 42.076 1.00 91.12 752 MET A N 1
ATOM 6036 C CA . MET A 1 752 ? 9.501 -17.652 41.837 1.00 91.12 752 MET A CA 1
ATOM 6037 C C . MET A 1 752 ? 8.874 -18.706 40.911 1.00 91.12 752 MET A C 1
ATOM 6039 O O . MET A 1 752 ? 9.536 -19.191 39.990 1.00 91.12 752 MET A O 1
ATOM 6043 N N . ARG A 1 753 ? 7.568 -18.987 41.044 1.00 90.06 753 ARG A N 1
ATOM 6044 C CA . ARG A 1 753 ? 6.814 -19.800 40.066 1.00 90.06 753 ARG A CA 1
ATOM 6045 C C . ARG A 1 753 ? 6.951 -19.241 38.647 1.00 90.06 753 ARG A C 1
ATOM 60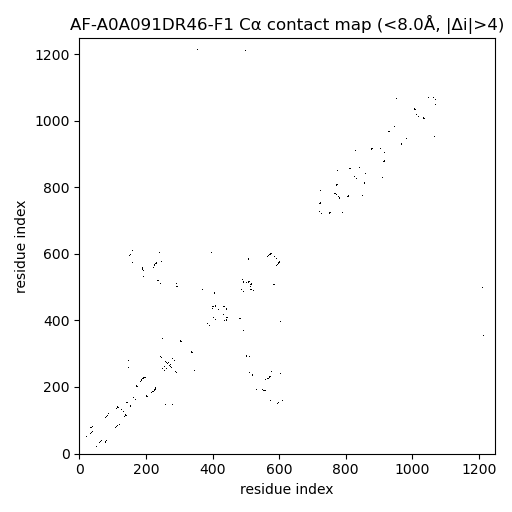47 O O . ARG A 1 753 ? 7.145 -20.011 37.703 1.00 90.06 753 ARG A O 1
ATOM 6054 N N . LYS A 1 754 ? 6.873 -17.913 38.495 1.00 90.81 754 LYS A N 1
ATOM 6055 C CA . LYS A 1 754 ? 7.050 -17.229 37.210 1.00 90.81 754 LYS A CA 1
ATOM 6056 C C . LYS A 1 754 ? 8.465 -17.435 36.652 1.00 90.81 754 LYS A C 1
ATOM 6058 O O . LYS A 1 754 ? 8.575 -17.938 35.537 1.00 90.81 754 LYS A O 1
ATOM 6063 N N . GLN A 1 755 ? 9.520 -17.178 37.432 1.00 89.62 755 GLN A N 1
ATOM 6064 C CA . GLN A 1 755 ? 10.907 -17.393 36.979 1.00 89.62 755 GLN A CA 1
ATOM 6065 C C . GLN A 1 755 ? 11.173 -18.847 36.548 1.00 89.62 755 GLN A C 1
ATOM 6067 O O . GLN A 1 755 ? 11.802 -19.084 35.516 1.00 89.62 755 GLN A O 1
ATOM 6072 N N . LYS A 1 756 ? 10.656 -19.832 37.298 1.00 90.31 756 LYS A N 1
ATOM 6073 C CA . LYS A 1 756 ? 10.781 -21.263 36.963 1.00 90.31 756 LYS A CA 1
ATOM 6074 C C . LYS A 1 756 ? 10.127 -21.594 35.622 1.00 90.31 756 LYS A C 1
ATOM 6076 O O . LYS A 1 756 ? 10.700 -22.334 34.820 1.00 90.31 756 LYS A O 1
ATOM 6081 N N . LYS A 1 757 ? 8.938 -21.036 35.373 1.00 89.44 757 LYS A N 1
ATOM 6082 C CA . LYS A 1 757 ? 8.226 -21.182 34.100 1.00 89.44 757 LYS A CA 1
ATOM 6083 C C . LYS A 1 757 ? 9.016 -20.537 32.957 1.00 89.44 757 LYS A C 1
ATOM 6085 O O . LYS A 1 757 ? 9.228 -21.189 31.940 1.00 89.44 757 LYS A O 1
ATOM 6090 N N . GLU A 1 758 ? 9.493 -19.309 33.145 1.00 90.31 758 GLU A N 1
ATOM 6091 C CA . GLU A 1 758 ? 10.234 -18.548 32.131 1.00 90.31 758 GLU A CA 1
ATOM 6092 C C . GLU A 1 758 ? 11.530 -19.260 31.711 1.00 90.31 758 GLU A C 1
ATOM 6094 O O . GLU A 1 758 ? 11.710 -19.504 30.519 1.00 90.31 758 GLU A O 1
ATOM 6099 N N . ARG A 1 759 ? 12.374 -19.716 32.654 1.00 91.38 759 ARG A N 1
ATOM 6100 C CA . ARG A 1 759 ? 13.618 -20.444 32.317 1.00 91.38 759 ARG A CA 1
ATOM 6101 C C . ARG A 1 759 ? 13.370 -21.760 31.564 1.00 91.38 759 ARG A C 1
ATOM 6103 O O . ARG A 1 759 ? 14.104 -22.070 30.629 1.00 91.38 759 ARG A O 1
ATOM 6110 N N . LYS A 1 760 ? 12.335 -22.534 31.928 1.00 88.75 760 LYS A N 1
ATOM 6111 C CA . LYS A 1 760 ? 11.980 -23.772 31.200 1.00 88.75 760 LYS A CA 1
ATOM 6112 C C . LYS A 1 760 ? 11.328 -23.502 29.835 1.00 88.75 760 LYS A C 1
ATOM 6114 O O . LYS A 1 760 ? 11.538 -24.286 28.913 1.00 88.75 760 LYS A O 1
ATOM 6119 N N . GLN A 1 761 ? 10.566 -22.415 29.680 1.00 89.50 761 GLN A N 1
ATOM 6120 C CA . GLN A 1 761 ? 10.042 -22.003 28.370 1.00 89.50 761 GLN A CA 1
ATOM 6121 C C . GLN A 1 761 ? 11.163 -21.515 27.444 1.00 89.50 761 GLN A C 1
ATOM 6123 O O . GLN A 1 761 ? 11.163 -21.874 26.268 1.00 89.50 761 GLN A O 1
ATOM 6128 N N . GLU A 1 762 ? 12.139 -20.766 27.968 1.00 91.62 762 GLU A N 1
ATOM 6129 C CA . GLU A 1 762 ? 13.313 -20.354 27.196 1.00 91.62 762 GLU A CA 1
ATOM 6130 C C . GLU A 1 762 ? 14.149 -21.560 26.753 1.00 91.62 762 GLU A C 1
ATOM 6132 O O . GLU A 1 762 ? 14.447 -21.664 25.567 1.00 91.62 762 GLU A O 1
ATOM 6137 N N . LEU A 1 763 ? 14.459 -22.510 27.648 1.00 90.12 763 LEU A N 1
ATOM 6138 C CA . LEU A 1 763 ? 15.222 -23.710 27.278 1.00 90.12 763 LEU A CA 1
ATOM 6139 C C . LEU A 1 763 ? 14.593 -24.453 26.092 1.00 90.12 763 LEU A C 1
ATOM 6141 O O . LEU A 1 763 ? 15.306 -24.813 25.158 1.00 90.12 763 LEU A O 1
ATOM 6145 N N . LYS A 1 764 ? 13.262 -24.625 26.090 1.00 89.12 764 LYS A N 1
ATOM 6146 C CA . LYS A 1 764 ? 12.559 -25.266 24.971 1.00 89.12 764 LYS A CA 1
ATOM 6147 C C . LYS A 1 764 ? 12.766 -24.495 23.658 1.00 89.12 764 LYS A C 1
ATOM 6149 O O . LYS A 1 764 ? 13.063 -25.113 22.642 1.00 89.12 764 LYS A O 1
ATOM 6154 N N . LEU A 1 765 ? 12.645 -23.165 23.682 1.00 90.31 765 LEU A N 1
ATOM 6155 C CA . LEU A 1 765 ? 12.836 -22.315 22.501 1.00 90.31 765 LEU A CA 1
ATOM 6156 C C . LEU A 1 765 ? 14.285 -22.351 21.981 1.00 90.31 765 LEU A C 1
ATOM 6158 O O . LEU A 1 765 ? 14.502 -22.333 20.771 1.00 90.31 765 LEU A O 1
ATOM 6162 N N . LEU A 1 766 ? 15.275 -22.426 22.876 1.00 91.25 766 LEU A N 1
ATOM 6163 C CA . LEU A 1 766 ? 16.684 -22.573 22.498 1.00 91.25 766 LEU A CA 1
ATOM 6164 C C . LEU A 1 766 ? 16.949 -23.954 21.867 1.00 91.25 766 LEU A C 1
ATOM 6166 O O . LEU A 1 766 ? 17.603 -24.017 20.833 1.00 91.25 766 LEU A O 1
ATOM 6170 N N . GLN A 1 767 ? 16.374 -25.035 22.411 1.00 90.19 767 GLN A N 1
ATOM 6171 C CA . GLN A 1 767 ? 16.455 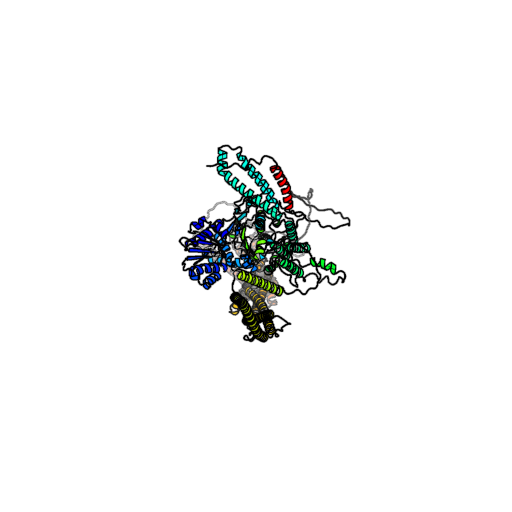-26.395 21.840 1.00 90.19 767 GLN A CA 1
ATOM 6172 C C . GLN A 1 767 ? 15.746 -26.541 20.481 1.00 90.19 767 GLN A C 1
ATOM 6174 O O . GLN A 1 767 ? 16.124 -27.388 19.672 1.00 90.19 767 GLN A O 1
ATOM 6179 N N . GLU A 1 768 ? 14.712 -25.739 20.227 1.00 89.69 768 GLU A N 1
ATOM 6180 C CA . GLU A 1 768 ? 13.996 -25.693 18.946 1.00 89.69 768 GLU A CA 1
ATOM 6181 C C . GLU A 1 768 ? 14.860 -24.993 17.878 1.00 89.69 768 GLU A C 1
ATOM 6183 O O . GLU A 1 768 ? 15.125 -25.575 16.827 1.00 89.69 768 GLU A O 1
ATOM 6188 N N . GLN A 1 769 ? 15.439 -23.830 18.207 1.00 90.62 769 GLN A N 1
ATOM 6189 C CA . GLN A 1 769 ? 16.395 -23.122 17.337 1.00 90.62 769 GLN A CA 1
ATOM 6190 C C . GLN A 1 769 ? 17.706 -23.890 17.107 1.00 90.62 769 GLN A C 1
ATOM 6192 O O . GLN A 1 769 ? 18.313 -23.755 16.044 1.00 90.62 769 GLN A O 1
ATOM 6197 N N . ASP A 1 770 ? 18.166 -24.674 18.086 1.00 91.06 770 ASP A N 1
ATOM 6198 C CA . ASP A 1 770 ? 19.366 -25.506 17.944 1.00 91.06 770 ASP A CA 1
ATOM 6199 C C . ASP A 1 770 ? 19.182 -26.563 16.857 1.00 91.06 770 ASP A C 1
ATOM 6201 O O . ASP A 1 770 ? 20.042 -26.714 15.994 1.00 91.06 770 ASP A O 1
ATOM 6205 N N . ARG A 1 771 ? 18.021 -27.228 16.848 1.00 88.75 771 ARG A N 1
ATOM 6206 C CA . ARG A 1 771 ? 17.668 -28.255 15.864 1.00 88.75 771 ARG A CA 1
ATOM 6207 C C . ARG A 1 771 ? 17.654 -27.705 14.442 1.00 88.75 771 ARG A C 1
ATOM 6209 O O . ARG A 1 771 ? 18.354 -28.234 13.587 1.00 88.75 771 ARG A O 1
ATOM 6216 N N . GLU A 1 772 ? 16.941 -26.602 14.211 1.00 87.75 772 GLU A N 1
ATOM 6217 C CA . GLU A 1 772 ? 16.866 -25.943 12.896 1.00 87.75 772 GLU A CA 1
ATOM 6218 C C . GLU A 1 772 ? 18.254 -25.559 12.350 1.00 87.75 772 GLU A C 1
ATOM 6220 O O . GLU A 1 772 ? 18.542 -25.705 11.159 1.00 87.75 772 GLU A O 1
ATOM 6225 N N . LEU A 1 773 ? 19.141 -25.058 13.217 1.00 87.00 773 LEU A N 1
ATOM 6226 C CA . LEU A 1 773 ? 20.495 -24.666 12.828 1.00 87.00 773 LEU A CA 1
ATOM 6227 C C . LEU A 1 773 ? 21.410 -25.876 12.618 1.00 87.00 773 LEU A C 1
ATOM 6229 O O . LEU A 1 773 ? 22.201 -25.877 11.674 1.00 87.00 773 LEU A O 1
ATOM 6233 N N . CYS A 1 774 ? 21.300 -26.898 13.466 1.00 87.38 774 CYS A N 1
ATOM 6234 C CA . CYS A 1 774 ? 22.079 -28.128 13.381 1.00 87.38 774 CYS A CA 1
ATOM 6235 C C . CYS A 1 774 ? 21.710 -28.973 12.155 1.00 87.38 774 CYS A C 1
ATOM 6237 O O . CYS A 1 774 ? 22.615 -29.483 11.494 1.00 87.38 774 CYS A O 1
ATOM 6239 N N . GLU A 1 775 ? 20.430 -29.047 11.781 1.00 85.38 775 GLU A N 1
ATOM 6240 C CA . GLU A 1 775 ? 19.980 -29.694 10.542 1.00 85.38 775 GLU A CA 1
ATOM 6241 C C . GLU A 1 775 ? 20.580 -28.990 9.308 1.00 85.38 775 GLU A C 1
ATOM 6243 O O . GLU A 1 775 ? 21.299 -29.618 8.526 1.00 85.38 775 GLU A O 1
ATOM 6248 N N . VAL A 1 776 ? 20.407 -27.665 9.180 1.00 83.75 776 VAL A N 1
ATOM 6249 C CA . VAL A 1 776 ? 20.890 -26.886 8.016 1.00 83.75 776 VAL A CA 1
ATOM 6250 C C . VAL A 1 776 ? 22.424 -26.835 7.904 1.00 83.75 776 VAL A C 1
ATOM 6252 O O . VAL A 1 776 ? 22.962 -26.794 6.796 1.00 83.75 776 VAL A O 1
ATOM 6255 N N . LEU A 1 777 ? 23.151 -26.833 9.028 1.00 84.06 777 LEU A N 1
ATOM 6256 C CA . LEU A 1 777 ? 24.624 -26.820 9.052 1.00 84.06 777 LEU A CA 1
ATOM 6257 C C . LEU A 1 777 ? 25.264 -28.216 9.033 1.00 84.06 777 LEU A C 1
ATOM 6259 O O . LEU A 1 777 ? 26.495 -28.305 8.909 1.00 84.06 777 LEU A O 1
ATOM 6263 N N . CYS A 1 778 ? 24.449 -29.265 9.179 1.00 83.62 778 CYS A N 1
ATOM 6264 C CA . CYS A 1 778 ? 24.845 -30.653 9.422 1.00 83.62 778 CYS A CA 1
ATOM 6265 C C . CYS A 1 778 ? 25.793 -30.784 10.633 1.00 83.62 778 CYS A C 1
ATOM 6267 O O . CYS A 1 778 ? 26.926 -31.257 10.518 1.00 83.62 778 CYS A O 1
ATOM 6269 N N . MET A 1 779 ? 25.341 -30.308 11.797 1.00 82.94 779 MET A N 1
ATOM 6270 C CA . MET A 1 779 ? 26.086 -30.284 13.062 1.00 82.94 779 MET A CA 1
ATOM 6271 C C . MET A 1 779 ? 25.360 -31.062 14.180 1.00 82.94 779 MET A C 1
ATOM 6273 O O . MET A 1 779 ? 24.153 -31.270 14.091 1.00 82.94 779 MET A O 1
ATOM 6277 N N . PRO A 1 780 ? 26.074 -31.536 15.221 1.00 82.06 780 PRO A N 1
ATOM 6278 C CA . PRO A 1 780 ? 25.454 -32.189 16.372 1.00 82.06 780 PRO A CA 1
ATOM 6279 C C . PRO A 1 780 ? 24.826 -31.168 17.332 1.00 82.06 780 PRO A C 1
ATOM 6281 O O . PRO A 1 780 ? 25.421 -30.124 17.593 1.00 82.06 780 PRO A O 1
ATOM 6284 N N . HIS A 1 781 ? 23.666 -31.527 17.885 1.00 86.56 781 HIS A N 1
ATOM 6285 C CA . HIS A 1 781 ? 22.897 -30.725 18.841 1.00 86.56 781 HIS A CA 1
ATOM 6286 C C . HIS A 1 781 ? 23.645 -30.410 20.146 1.00 86.56 781 HIS A C 1
ATOM 6288 O O . HIS A 1 781 ? 24.487 -31.192 20.600 1.00 86.56 781 HIS A O 1
ATOM 6294 N N . TYR A 1 782 ? 23.264 -29.307 20.789 1.00 85.69 782 TYR A N 1
ATOM 6295 C CA . TYR A 1 782 ? 23.733 -28.920 22.119 1.00 85.69 782 TYR A CA 1
ATOM 6296 C C . TYR A 1 782 ? 22.913 -29.606 23.230 1.00 85.69 782 TYR A C 1
ATOM 6298 O O . TYR A 1 782 ? 21.695 -29.436 23.315 1.00 85.69 782 TYR A O 1
ATOM 6306 N N . ASP A 1 783 ? 23.575 -30.386 24.089 1.00 75.56 783 ASP A N 1
ATOM 6307 C CA . ASP A 1 783 ? 22.922 -31.213 25.114 1.00 75.56 783 ASP A CA 1
ATOM 6308 C C . ASP A 1 783 ? 22.798 -30.489 26.470 1.00 75.56 783 ASP A C 1
ATOM 6310 O O . ASP A 1 783 ? 23.783 -29.988 27.014 1.00 75.56 783 ASP A O 1
ATOM 6314 N N . ILE A 1 784 ? 21.577 -30.448 27.014 1.00 80.88 784 ILE A N 1
ATOM 6315 C CA . ILE A 1 784 ? 21.225 -29.944 28.352 1.00 80.88 784 ILE A CA 1
ATOM 6316 C C . ILE A 1 784 ? 20.070 -30.797 28.887 1.00 80.88 784 ILE A C 1
ATOM 6318 O O . ILE A 1 784 ? 19.076 -31.016 28.186 1.00 80.88 784 ILE A O 1
ATOM 6322 N N . ASP A 1 785 ? 20.149 -31.205 30.157 1.00 75.81 785 ASP A N 1
ATOM 6323 C CA . ASP A 1 785 ? 19.092 -31.964 30.830 1.00 75.81 785 ASP A CA 1
ATOM 6324 C C . ASP A 1 785 ? 17.758 -31.192 30.891 1.00 75.81 785 ASP A C 1
ATOM 6326 O O . ASP A 1 785 ? 17.527 -30.322 31.734 1.00 75.81 785 ASP A O 1
ATOM 6330 N N . SER A 1 786 ? 16.838 -31.578 30.006 1.00 72.19 786 SER A N 1
ATOM 6331 C CA . SER A 1 786 ? 15.475 -31.039 29.926 1.00 72.19 786 SER A CA 1
ATOM 6332 C C . SER A 1 786 ? 14.612 -31.268 31.182 1.00 72.19 786 SER A C 1
ATOM 6334 O O . SER A 1 786 ? 13.601 -30.576 31.373 1.00 72.19 786 SER A O 1
ATOM 6336 N N . THR A 1 787 ? 14.975 -32.216 32.056 1.00 74.38 787 THR A N 1
ATOM 6337 C CA . THR A 1 787 ? 14.197 -32.531 33.262 1.00 74.38 787 THR A CA 1
ATOM 6338 C C . THR A 1 787 ? 14.385 -31.468 34.349 1.00 74.38 787 THR A C 1
ATOM 6340 O O . THR A 1 787 ? 13.395 -31.034 34.952 1.00 74.38 787 THR A O 1
ATOM 6343 N N . CYS A 1 788 ? 15.598 -30.931 34.507 1.00 80.38 788 CYS A N 1
ATOM 6344 C CA . CYS A 1 788 ? 15.940 -29.894 35.484 1.00 80.38 788 CYS A CA 1
ATOM 6345 C C . CYS A 1 788 ? 15.490 -28.472 35.078 1.00 80.38 788 CYS A C 1
ATOM 6347 O O . CYS A 1 788 ? 14.992 -28.227 33.976 1.00 80.38 788 CYS A O 1
ATOM 6349 N N . VAL A 1 789 ? 15.602 -27.509 35.999 1.00 87.25 789 VAL A N 1
ATOM 6350 C CA . VAL A 1 789 ? 15.456 -26.071 35.699 1.00 87.25 789 VAL A CA 1
ATOM 6351 C C . VAL A 1 789 ? 16.863 -25.518 35.463 1.00 87.25 789 VAL A C 1
ATOM 6353 O O . VAL A 1 789 ? 17.668 -25.599 36.387 1.00 87.25 789 VAL A O 1
ATOM 6356 N N . PRO A 1 790 ? 17.185 -24.961 34.282 1.00 87.50 790 PRO A N 1
ATOM 6357 C CA . PRO A 1 790 ? 18.539 -24.494 34.021 1.00 87.50 790 PRO A CA 1
ATOM 6358 C C . PRO A 1 790 ? 18.875 -23.243 34.844 1.00 87.50 790 PRO A C 1
ATOM 6360 O O . PRO A 1 790 ? 18.018 -22.403 35.166 1.00 87.50 790 PRO A O 1
ATOM 6363 N N . SER A 1 791 ? 20.157 -23.099 35.154 1.00 86.12 791 SER A N 1
ATOM 6364 C CA . SER A 1 791 ? 20.745 -21.852 35.628 1.00 86.12 791 SER A CA 1
ATOM 6365 C C . SER A 1 791 ? 20.737 -20.784 34.526 1.00 86.12 791 SER A C 1
ATOM 6367 O O . SER A 1 791 ? 20.553 -21.059 33.337 1.00 86.12 791 SER A O 1
ATOM 6369 N N . LEU A 1 792 ? 20.951 -19.526 34.920 1.00 85.31 792 LEU A N 1
ATOM 6370 C CA . LEU A 1 792 ? 21.111 -18.436 33.954 1.00 85.31 792 LEU A CA 1
ATOM 6371 C C . LEU A 1 792 ? 22.402 -18.584 33.133 1.00 85.31 792 LEU A C 1
ATOM 6373 O O . LEU A 1 792 ? 22.426 -18.166 31.978 1.00 85.31 792 LEU A O 1
ATOM 6377 N N . ASP A 1 793 ? 23.440 -19.213 33.687 1.00 85.56 793 ASP A N 1
ATOM 6378 C CA . ASP A 1 793 ? 24.726 -19.385 33.009 1.00 85.56 793 ASP A CA 1
ATOM 6379 C C . ASP A 1 793 ? 24.697 -20.502 31.959 1.00 85.56 793 ASP A C 1
ATOM 6381 O O . ASP A 1 793 ? 25.282 -20.334 30.891 1.00 85.56 793 ASP A O 1
ATOM 6385 N N . GLU A 1 794 ? 23.957 -21.591 32.191 1.00 87.56 794 GLU A N 1
ATOM 6386 C CA . GLU A 1 794 ? 23.689 -22.615 31.166 1.00 87.56 794 GLU A CA 1
ATOM 6387 C C . GLU A 1 794 ? 22.865 -22.035 30.006 1.00 87.56 794 GLU A C 1
ATOM 6389 O O . GLU A 1 794 ? 23.215 -22.222 28.840 1.00 87.56 794 GLU A O 1
ATOM 6394 N N . LEU A 1 795 ? 21.822 -21.244 30.305 1.00 89.00 795 LEU A N 1
ATOM 6395 C CA . LEU A 1 795 ? 21.059 -20.524 29.277 1.00 89.00 795 LEU A CA 1
ATOM 6396 C C . LEU A 1 795 ? 21.945 -19.532 28.502 1.00 89.00 795 LEU A C 1
ATOM 6398 O O . LEU A 1 795 ? 21.837 -19.441 27.281 1.00 89.00 795 LEU A O 1
ATOM 6402 N N . ASN A 1 796 ? 22.856 -18.818 29.172 1.00 87.69 796 ASN A N 1
ATOM 6403 C CA . ASN A 1 796 ? 23.808 -17.914 28.517 1.00 87.69 796 ASN A CA 1
ATOM 6404 C C . ASN A 1 796 ? 24.806 -18.655 27.613 1.00 87.69 796 ASN A C 1
ATOM 6406 O O . ASN A 1 796 ? 25.054 -18.201 26.494 1.00 87.69 796 ASN A O 1
ATOM 6410 N N . GLN A 1 797 ? 25.332 -19.802 28.047 1.00 89.62 797 GLN A N 1
ATOM 6411 C CA . GLN A 1 797 ? 26.207 -20.647 27.226 1.00 89.62 797 GLN A CA 1
ATOM 6412 C C . GLN A 1 797 ? 25.473 -21.174 25.985 1.00 89.62 797 GLN A C 1
ATOM 6414 O O . GLN A 1 797 ? 26.019 -21.123 24.882 1.00 89.62 797 GLN A O 1
ATOM 6419 N N . PHE A 1 798 ? 24.208 -21.577 26.124 1.00 92.06 798 PHE A N 1
ATOM 6420 C CA . PHE A 1 798 ? 23.391 -22.023 24.995 1.00 92.06 798 PHE A CA 1
ATOM 6421 C C . PHE A 1 798 ? 23.073 -20.872 24.021 1.00 92.06 798 PHE A C 1
ATOM 6423 O O . PHE A 1 798 ? 23.266 -21.007 22.812 1.00 92.06 798 PHE A O 1
ATOM 6430 N N . ARG A 1 799 ? 22.697 -19.684 24.524 1.00 91.00 799 ARG A N 1
ATOM 6431 C CA . ARG A 1 799 ? 22.555 -18.462 23.703 1.00 91.00 799 ARG A CA 1
ATOM 6432 C C . ARG A 1 799 ? 23.838 -18.161 22.913 1.00 91.00 799 ARG A C 1
ATOM 6434 O O . ARG A 1 799 ? 23.759 -17.807 21.737 1.00 91.00 799 ARG A O 1
ATOM 6441 N N . GLN A 1 800 ? 25.012 -18.327 23.531 1.00 90.25 800 GLN A N 1
ATOM 6442 C CA . GLN A 1 800 ? 26.308 -18.128 22.877 1.00 90.25 800 GLN A CA 1
ATOM 6443 C C . GLN A 1 800 ? 26.603 -19.208 21.820 1.00 90.25 800 GLN A C 1
ATOM 6445 O O . GLN A 1 800 ? 27.085 -18.869 20.739 1.00 90.25 800 GLN A O 1
ATOM 6450 N N . HIS A 1 801 ? 26.250 -20.473 22.073 1.00 90.81 801 HIS A N 1
ATOM 6451 C CA . HIS A 1 801 ? 26.344 -21.550 21.082 1.00 90.81 801 HIS A CA 1
ATOM 6452 C C . HIS A 1 801 ? 25.496 -21.247 19.837 1.00 90.81 801 HIS A C 1
ATOM 6454 O O . HIS A 1 801 ? 26.011 -21.241 18.717 1.00 90.81 801 HIS A O 1
ATOM 6460 N N . LEU A 1 802 ? 24.221 -20.894 20.033 1.00 91.56 802 LEU A N 1
ATOM 6461 C CA . LEU A 1 802 ? 23.306 -20.532 18.948 1.00 91.56 802 LEU A CA 1
ATOM 6462 C C . LEU A 1 802 ? 23.775 -19.294 18.176 1.00 91.56 802 LEU A C 1
ATOM 6464 O O . LEU A 1 802 ? 23.612 -19.243 16.959 1.00 91.56 802 LEU A O 1
ATOM 6468 N N . ALA A 1 803 ? 24.386 -18.308 18.841 1.00 89.56 803 ALA A N 1
ATOM 6469 C CA . ALA A 1 803 ? 25.006 -17.170 18.161 1.00 89.56 803 ALA A CA 1
ATOM 6470 C C . ALA A 1 803 ? 26.152 -17.623 17.235 1.00 89.56 803 ALA A C 1
ATOM 6472 O O . ALA A 1 803 ? 26.185 -17.231 16.069 1.00 89.56 803 ALA A O 1
ATOM 6473 N N . THR A 1 804 ? 27.028 -18.520 17.706 1.00 90.75 804 THR A N 1
ATOM 6474 C CA . THR A 1 804 ? 28.107 -19.111 16.892 1.00 90.75 804 THR A CA 1
ATOM 6475 C C . THR A 1 804 ? 27.578 -19.952 15.721 1.00 90.75 804 THR A C 1
ATOM 6477 O O . THR A 1 804 ? 28.183 -19.954 14.648 1.00 90.75 804 THR A O 1
ATOM 6480 N N . LEU A 1 805 ? 26.454 -20.662 15.877 1.00 90.00 805 LEU A N 1
ATOM 6481 C CA . LEU A 1 805 ? 25.806 -21.368 14.762 1.00 90.00 805 LEU A CA 1
ATOM 6482 C C . LEU A 1 805 ? 25.188 -20.392 13.747 1.00 90.00 805 LEU A C 1
ATOM 6484 O O . LEU A 1 805 ? 25.375 -20.566 12.544 1.00 90.00 805 LEU A O 1
ATOM 6488 N N . LYS A 1 806 ? 24.509 -19.332 14.203 1.00 89.31 806 LYS A N 1
ATOM 6489 C CA . LYS A 1 806 ? 23.912 -18.307 13.326 1.00 89.31 806 LYS A CA 1
ATOM 6490 C C . LYS A 1 806 ? 24.972 -17.567 12.504 1.00 89.31 806 LYS A C 1
ATOM 6492 O O . LYS A 1 806 ? 24.783 -17.389 11.303 1.00 89.31 806 LYS A O 1
ATOM 6497 N N . GLU A 1 807 ? 26.113 -17.229 13.106 1.00 89.62 807 GLU A N 1
ATOM 6498 C CA . GLU A 1 807 ? 27.267 -16.643 12.408 1.00 89.62 807 GLU A CA 1
ATOM 6499 C C . GLU A 1 807 ? 27.837 -17.593 11.335 1.00 89.62 807 GLU A C 1
ATOM 6501 O O . GLU A 1 807 ? 28.052 -17.188 10.191 1.00 89.62 807 GLU A O 1
ATOM 6506 N N . LYS A 1 808 ? 27.981 -18.891 11.648 1.00 88.44 808 LYS A N 1
ATOM 6507 C CA . LYS A 1 808 ? 28.391 -19.915 10.666 1.00 88.44 808 LYS A CA 1
ATOM 6508 C C . LYS A 1 808 ? 27.385 -20.086 9.524 1.00 88.44 808 LYS A C 1
ATOM 6510 O O . LYS A 1 808 ? 27.814 -20.255 8.383 1.00 88.44 808 LYS A O 1
ATOM 6515 N N . LYS A 1 809 ? 26.074 -20.036 9.800 1.00 88.94 809 LYS A N 1
ATOM 6516 C CA . LYS A 1 809 ? 25.024 -20.092 8.763 1.00 88.94 809 LYS A CA 1
ATOM 6517 C C . LYS A 1 809 ? 25.104 -18.877 7.841 1.00 88.94 809 LYS A C 1
ATOM 6519 O O . LYS A 1 809 ? 25.095 -19.061 6.629 1.00 88.94 809 LYS A O 1
ATOM 6524 N N . ALA A 1 810 ? 25.257 -17.672 8.393 1.00 86.31 810 ALA A N 1
ATOM 6525 C CA . ALA A 1 810 ? 25.431 -16.454 7.604 1.00 86.31 810 ALA A CA 1
ATOM 6526 C C . ALA A 1 810 ? 26.671 -16.535 6.694 1.00 86.31 810 ALA A C 1
ATOM 6528 O O . ALA A 1 810 ? 26.547 -16.379 5.482 1.00 86.31 810 ALA A O 1
ATOM 6529 N N . SER A 1 811 ? 27.836 -16.883 7.254 1.00 88.44 811 SER A N 1
ATOM 6530 C CA . SER A 1 811 ? 29.094 -16.989 6.500 1.00 88.44 811 SER A CA 1
ATOM 6531 C C . SER A 1 811 ? 29.045 -18.047 5.386 1.00 88.44 811 SER A C 1
ATOM 6533 O O . SER A 1 811 ? 29.464 -17.765 4.263 1.00 88.44 811 SER A O 1
ATOM 6535 N N . ARG A 1 812 ? 28.479 -19.240 5.639 1.00 89.12 812 ARG A N 1
ATOM 6536 C CA . ARG A 1 812 ? 28.315 -20.261 4.586 1.00 89.12 812 ARG A CA 1
ATOM 6537 C C . ARG A 1 812 ? 27.280 -19.867 3.528 1.00 89.12 812 ARG A C 1
ATOM 6539 O O . ARG A 1 812 ? 27.470 -20.222 2.369 1.00 89.12 812 ARG A O 1
ATOM 6546 N N . ARG A 1 813 ? 26.209 -19.146 3.891 1.00 88.94 813 ARG A N 1
ATOM 6547 C CA . ARG A 1 813 ? 25.215 -18.644 2.922 1.00 88.94 813 ARG A CA 1
ATOM 6548 C C . ARG A 1 813 ? 25.833 -17.571 2.020 1.00 88.94 813 ARG A C 1
ATOM 6550 O O . ARG A 1 813 ? 25.620 -17.615 0.817 1.00 88.94 813 ARG A O 1
ATOM 6557 N N . GLU A 1 814 ? 26.643 -16.664 2.567 1.00 88.94 814 GLU A N 1
ATOM 6558 C CA . GLU A 1 814 ? 27.384 -15.659 1.786 1.00 88.94 814 GLU A CA 1
ATOM 6559 C C . GLU A 1 814 ? 28.361 -16.311 0.789 1.00 88.94 814 GLU A C 1
ATOM 6561 O O . GLU A 1 814 ? 28.377 -15.943 -0.390 1.00 88.94 814 GLU A O 1
ATOM 6566 N N . GLU A 1 815 ? 29.118 -17.328 1.221 1.00 89.88 815 GLU A N 1
ATOM 6567 C CA . GLU A 1 815 ? 29.995 -18.110 0.336 1.00 89.88 815 GLU A CA 1
ATOM 6568 C C . GLU A 1 815 ? 29.196 -18.853 -0.753 1.00 89.88 815 GLU A C 1
ATOM 6570 O O . GLU A 1 815 ? 29.530 -18.752 -1.936 1.00 89.88 815 GLU A O 1
ATOM 6575 N N . PHE A 1 816 ? 28.105 -19.536 -0.383 1.00 91.12 816 PHE A N 1
ATOM 6576 C CA . PHE A 1 816 ? 27.223 -20.231 -1.325 1.00 91.12 816 PHE A CA 1
ATOM 6577 C C . PHE A 1 816 ? 26.655 -19.288 -2.393 1.00 91.12 816 PHE A C 1
ATOM 6579 O O . PHE A 1 816 ? 26.823 -19.555 -3.581 1.00 91.12 816 PHE A O 1
ATOM 6586 N N . VAL A 1 817 ? 26.034 -18.171 -1.997 1.00 89.44 817 VAL A N 1
ATOM 6587 C CA . VAL A 1 817 ? 25.409 -17.210 -2.926 1.00 89.44 817 VAL A CA 1
ATOM 6588 C C . VAL A 1 817 ? 26.448 -16.581 -3.855 1.00 89.44 817 VAL A C 1
ATOM 6590 O O . VAL A 1 817 ? 26.218 -16.460 -5.062 1.00 89.44 817 VAL A O 1
ATOM 6593 N N . THR A 1 818 ? 27.628 -16.241 -3.326 1.00 90.75 818 THR A N 1
ATOM 6594 C CA . THR A 1 818 ? 28.735 -15.695 -4.124 1.00 90.75 818 THR A CA 1
ATOM 6595 C C . THR A 1 818 ? 29.168 -16.675 -5.215 1.00 90.75 818 THR A C 1
ATOM 6597 O O . THR A 1 818 ? 29.262 -16.293 -6.384 1.00 90.75 818 THR A O 1
ATOM 6600 N N . ILE A 1 819 ? 29.376 -17.947 -4.861 1.00 91.00 819 ILE A N 1
ATOM 6601 C CA . ILE A 1 819 ? 29.840 -18.966 -5.808 1.00 91.00 819 ILE A CA 1
ATOM 6602 C C . ILE A 1 819 ? 28.707 -19.405 -6.757 1.00 91.00 819 ILE A C 1
ATOM 6604 O O . ILE A 1 819 ? 28.964 -19.549 -7.950 1.00 91.00 819 ILE A O 1
ATOM 6608 N N . LYS A 1 820 ? 27.450 -19.531 -6.296 1.00 91.62 820 LYS A N 1
ATOM 6609 C CA . LYS A 1 820 ? 26.259 -19.790 -7.140 1.00 91.62 820 LYS A CA 1
ATOM 6610 C C . LYS A 1 820 ? 26.151 -18.750 -8.256 1.00 91.62 820 LYS A C 1
ATOM 6612 O O . LYS A 1 820 ? 26.038 -19.110 -9.426 1.00 91.62 820 LYS A O 1
ATOM 6617 N N . ARG A 1 821 ? 26.298 -17.462 -7.924 1.00 90.88 821 ARG A N 1
ATOM 6618 C CA . ARG A 1 821 ? 26.304 -16.371 -8.911 1.00 90.88 821 ARG A CA 1
ATOM 6619 C C . ARG A 1 821 ? 27.464 -16.476 -9.909 1.00 90.88 821 ARG A C 1
ATOM 6621 O O . ARG A 1 821 ? 27.263 -16.234 -11.097 1.00 90.88 821 ARG A O 1
ATOM 6628 N N . GLN A 1 822 ? 28.666 -16.834 -9.455 1.00 91.38 822 GLN A N 1
ATOM 6629 C CA . GLN A 1 822 ? 29.825 -17.025 -10.338 1.00 91.38 822 GLN A CA 1
ATOM 6630 C C . GLN A 1 822 ? 29.657 -18.240 -11.268 1.00 91.38 822 GLN A C 1
ATOM 6632 O O . GLN A 1 822 ? 30.024 -18.162 -12.440 1.00 91.38 822 GLN A O 1
ATOM 6637 N N . ILE A 1 823 ? 29.060 -19.331 -10.773 1.00 91.44 823 ILE A N 1
ATOM 6638 C CA . ILE A 1 823 ? 28.717 -20.527 -11.555 1.00 91.44 823 ILE A CA 1
ATOM 6639 C C . ILE A 1 823 ? 27.718 -20.175 -12.658 1.00 91.44 823 ILE A C 1
ATOM 6641 O O . ILE A 1 823 ? 27.996 -20.478 -13.815 1.00 91.44 823 ILE A O 1
ATOM 6645 N N . ILE A 1 824 ? 26.617 -19.487 -12.330 1.00 89.25 824 ILE A N 1
ATOM 6646 C CA . ILE A 1 824 ? 25.584 -19.087 -13.303 1.00 89.25 824 ILE A CA 1
ATOM 6647 C C . ILE A 1 824 ? 26.196 -18.245 -14.432 1.00 89.25 824 ILE A C 1
ATOM 6649 O O . ILE A 1 824 ? 26.054 -18.604 -15.597 1.00 89.25 824 ILE A O 1
ATOM 6653 N N . LEU A 1 825 ? 26.977 -17.209 -14.105 1.00 88.25 825 LEU A N 1
ATOM 6654 C CA . LEU A 1 825 ? 27.652 -16.375 -15.113 1.00 88.25 825 LEU A CA 1
ATOM 6655 C C . LEU A 1 825 ? 28.618 -17.185 -16.001 1.00 88.25 825 LEU A C 1
ATOM 6657 O O . LEU A 1 825 ? 28.682 -16.975 -17.212 1.00 88.25 825 LEU A O 1
ATOM 6661 N N . CYS A 1 826 ? 29.354 -18.146 -15.431 1.00 87.81 826 CYS A N 1
ATOM 6662 C CA . CYS A 1 826 ? 30.232 -19.012 -16.221 1.00 87.81 826 CYS A CA 1
ATOM 6663 C C . CYS A 1 826 ? 29.458 -20.025 -17.083 1.00 87.81 826 CYS A C 1
ATOM 6665 O O . CYS A 1 826 ? 29.942 -20.384 -18.153 1.00 87.81 826 CYS A O 1
ATOM 6667 N N . MET A 1 827 ? 28.279 -20.482 -16.651 1.00 89.88 827 MET A N 1
ATOM 6668 C CA . MET A 1 827 ? 27.394 -21.340 -17.447 1.00 89.88 827 MET A CA 1
ATOM 6669 C C . MET A 1 827 ? 26.783 -20.571 -18.628 1.00 89.88 827 MET A C 1
ATOM 6671 O O . MET A 1 827 ? 26.853 -21.052 -19.760 1.00 89.88 827 MET A O 1
ATOM 6675 N N . GLU A 1 828 ? 26.276 -19.356 -18.388 1.00 86.06 828 GLU A N 1
ATOM 6676 C CA . GLU A 1 828 ? 25.732 -18.454 -19.415 1.00 86.06 828 GLU A CA 1
ATOM 6677 C C . GLU A 1 828 ? 26.761 -18.148 -20.514 1.00 86.06 828 GLU A C 1
ATOM 6679 O O . GLU A 1 828 ? 26.482 -18.323 -21.701 1.00 86.06 828 GLU A O 1
ATOM 6684 N N . GLU A 1 829 ? 27.986 -17.757 -20.142 1.00 81.62 829 GLU A N 1
ATOM 6685 C CA . GLU A 1 829 ? 29.060 -17.467 -21.105 1.00 81.62 829 GLU A CA 1
ATOM 6686 C C . GLU A 1 829 ? 29.529 -18.697 -21.906 1.00 81.62 829 GLU A C 1
ATOM 6688 O O . GLU A 1 829 ? 30.096 -18.549 -22.995 1.00 81.62 829 GLU A O 1
ATOM 6693 N N . LEU A 1 830 ? 29.293 -19.907 -21.390 1.00 84.25 830 LEU A N 1
ATOM 6694 C CA . LEU A 1 830 ? 29.640 -21.173 -22.038 1.00 84.25 830 LEU A CA 1
ATOM 6695 C C . LEU A 1 830 ? 28.511 -21.772 -22.895 1.00 84.25 830 LEU A C 1
ATOM 6697 O O . LEU A 1 830 ? 28.769 -22.773 -23.564 1.00 84.25 830 LEU A O 1
ATOM 6701 N N . ASP A 1 831 ? 27.303 -21.190 -22.899 1.00 82.56 831 ASP A N 1
ATOM 6702 C CA . ASP A 1 831 ? 26.073 -21.839 -23.393 1.00 82.56 831 ASP A CA 1
ATOM 6703 C C . ASP A 1 831 ? 25.818 -23.225 -22.713 1.00 82.56 831 ASP A C 1
ATOM 6705 O O . ASP A 1 831 ? 25.271 -24.135 -23.339 1.00 82.56 831 ASP A O 1
ATOM 6709 N N . HIS A 1 832 ? 26.231 -23.425 -21.446 1.00 84.38 832 HIS A N 1
ATOM 6710 C CA . HIS A 1 832 ? 26.085 -24.704 -20.710 1.00 84.38 832 HIS A CA 1
ATOM 6711 C C . HIS A 1 832 ? 24.824 -24.734 -19.837 1.00 84.38 832 HIS A C 1
ATOM 6713 O O . HIS A 1 832 ? 24.538 -23.784 -19.114 1.00 84.38 832 HIS A O 1
ATOM 6719 N N . THR A 1 833 ? 24.101 -25.857 -19.853 1.00 83.38 833 THR A N 1
ATOM 6720 C CA . THR A 1 833 ? 22.903 -26.101 -19.029 1.00 83.38 833 THR A CA 1
ATOM 6721 C C . THR A 1 833 ? 23.178 -27.160 -17.954 1.00 83.38 833 THR A C 1
ATOM 6723 O O . THR A 1 833 ? 23.800 -28.166 -18.292 1.00 83.38 833 THR A O 1
ATOM 6726 N N . PRO A 1 834 ? 22.672 -27.008 -16.713 1.00 86.06 834 PRO A N 1
ATOM 6727 C CA . PRO A 1 834 ? 22.988 -27.896 -15.586 1.00 86.06 834 PRO A CA 1
ATOM 6728 C C . PRO A 1 834 ? 22.586 -29.365 -15.834 1.00 86.06 834 PRO A C 1
ATOM 6730 O O . PRO A 1 834 ? 21.397 -29.703 -15.881 1.00 86.06 834 PRO A O 1
ATOM 6733 N N . ASP A 1 835 ? 23.577 -30.253 -15.982 1.00 83.00 835 ASP A N 1
ATOM 6734 C CA . ASP A 1 835 ? 23.375 -31.648 -16.414 1.00 83.00 835 ASP A CA 1
ATOM 6735 C C . ASP A 1 835 ? 23.396 -32.673 -15.259 1.00 83.00 835 ASP A C 1
ATOM 6737 O O . ASP A 1 835 ? 22.572 -33.599 -15.232 1.00 83.00 835 ASP A O 1
ATOM 6741 N N . THR A 1 836 ? 24.241 -32.479 -14.246 1.00 87.44 836 THR A N 1
ATOM 6742 C CA . THR A 1 836 ? 24.227 -33.254 -12.993 1.00 87.44 836 THR A CA 1
ATOM 6743 C C . THR A 1 836 ? 23.039 -32.878 -12.094 1.00 87.44 836 THR A C 1
ATOM 6745 O O . THR A 1 836 ? 22.393 -31.851 -12.299 1.00 87.44 836 THR A O 1
ATOM 6748 N N . SER A 1 837 ? 22.707 -33.711 -11.092 1.00 83.56 837 SER A N 1
ATOM 6749 C CA . SER A 1 837 ? 21.737 -33.303 -10.059 1.00 83.56 837 SER A CA 1
ATOM 6750 C C . SER A 1 837 ? 22.270 -32.097 -9.298 1.00 83.56 837 SER A C 1
ATOM 6752 O O . SER A 1 837 ? 21.653 -31.050 -9.362 1.00 83.56 837 SER A O 1
ATOM 6754 N N . PHE A 1 838 ? 23.488 -32.188 -8.758 1.00 86.94 838 PHE A N 1
ATOM 6755 C CA . PHE A 1 838 ? 24.120 -31.110 -7.995 1.00 86.94 838 PHE A CA 1
ATOM 6756 C C . PHE A 1 838 ? 24.155 -29.765 -8.742 1.00 86.94 838 PHE A C 1
ATOM 6758 O O . PHE A 1 838 ? 23.973 -28.723 -8.125 1.00 86.94 838 PHE A O 1
ATOM 6765 N N . GLU A 1 839 ? 24.337 -29.749 -10.068 1.00 87.88 839 GLU A N 1
ATOM 6766 C CA . GLU A 1 839 ? 24.219 -28.511 -10.853 1.00 87.88 839 GLU A CA 1
ATOM 6767 C C . GLU A 1 839 ? 22.789 -27.948 -10.900 1.00 87.88 839 GLU A C 1
ATOM 6769 O O . GLU A 1 839 ? 22.630 -26.731 -10.855 1.00 87.88 839 GLU A O 1
ATOM 6774 N N . ARG A 1 840 ? 21.749 -28.790 -10.949 1.00 85.81 840 ARG A N 1
ATOM 6775 C CA . ARG A 1 840 ? 20.349 -28.347 -10.815 1.00 85.81 840 ARG A CA 1
ATOM 6776 C C . ARG A 1 840 ? 20.025 -27.920 -9.388 1.00 85.81 840 ARG A C 1
ATOM 6778 O O . ARG A 1 840 ? 19.449 -26.855 -9.221 1.00 85.81 840 ARG A O 1
ATOM 6785 N N . ASP A 1 841 ? 20.452 -28.682 -8.388 1.00 82.75 841 ASP A N 1
ATOM 6786 C CA . ASP A 1 841 ? 20.260 -28.371 -6.967 1.00 82.75 841 ASP A CA 1
ATOM 6787 C C . ASP A 1 841 ? 20.905 -26.999 -6.633 1.00 82.75 841 ASP A C 1
ATOM 6789 O O . ASP A 1 841 ? 20.343 -26.161 -5.933 1.00 82.75 841 ASP A O 1
ATOM 6793 N N . VAL A 1 842 ? 22.069 -26.695 -7.225 1.00 84.44 842 VAL A N 1
ATOM 6794 C CA . VAL A 1 842 ? 22.736 -25.387 -7.095 1.00 84.44 842 VAL A CA 1
ATOM 6795 C C . VAL A 1 842 ? 22.040 -24.276 -7.886 1.00 84.44 842 VAL A C 1
ATOM 6797 O O . VAL A 1 842 ? 21.888 -23.175 -7.358 1.00 84.44 842 VAL A O 1
ATOM 6800 N N . VAL A 1 843 ? 21.665 -24.499 -9.149 1.00 82.06 843 VAL A N 1
ATOM 6801 C CA . VAL A 1 843 ? 21.197 -23.425 -10.052 1.00 82.06 843 VAL A CA 1
ATOM 6802 C C . VAL A 1 843 ? 19.693 -23.165 -9.941 1.00 82.06 843 VAL A C 1
ATOM 6804 O O . VAL A 1 843 ? 19.280 -22.009 -9.999 1.00 82.06 843 VAL A O 1
ATOM 6807 N N . CYS A 1 844 ? 18.885 -24.212 -9.776 1.00 72.19 844 CYS A N 1
ATOM 6808 C CA . CYS A 1 844 ? 17.430 -24.185 -9.938 1.00 72.19 844 CYS A CA 1
ATOM 6809 C C . CYS A 1 844 ? 16.634 -24.220 -8.623 1.00 72.19 844 CYS A C 1
ATOM 6811 O O . CYS A 1 844 ? 15.466 -23.846 -8.653 1.00 72.19 844 CYS A O 1
ATOM 6813 N N . GLU A 1 845 ? 17.221 -24.650 -7.501 1.00 72.38 845 GLU A N 1
ATOM 6814 C CA . GLU A 1 845 ? 16.547 -24.624 -6.191 1.00 72.38 845 GLU A CA 1
ATOM 6815 C C . GLU A 1 845 ? 16.790 -23.308 -5.427 1.00 72.38 845 GLU A C 1
ATOM 6817 O O . GLU A 1 845 ? 17.744 -22.559 -5.695 1.00 72.38 845 GLU A O 1
ATOM 6822 N N . ASP A 1 846 ? 15.911 -23.028 -4.462 1.00 71.19 846 ASP A N 1
ATOM 6823 C CA . ASP A 1 846 ? 15.962 -21.847 -3.601 1.00 71.19 846 ASP A CA 1
ATOM 6824 C C . ASP A 1 846 ? 17.219 -21.809 -2.720 1.00 71.19 846 ASP A C 1
ATOM 6826 O O . ASP A 1 846 ? 17.700 -22.826 -2.214 1.00 71.19 846 ASP A O 1
ATOM 6830 N N . GLU A 1 847 ? 17.739 -20.604 -2.470 1.00 75.75 847 GLU A N 1
ATOM 6831 C CA . GLU A 1 847 ? 18.972 -20.409 -1.691 1.00 75.75 847 GLU A CA 1
ATOM 6832 C C . GLU A 1 847 ? 18.900 -20.931 -0.248 1.00 75.75 847 GLU A C 1
ATOM 6834 O O . GLU A 1 847 ? 19.936 -21.229 0.344 1.00 75.75 847 GLU A O 1
ATOM 6839 N N . ASP A 1 848 ? 17.695 -21.032 0.316 1.00 73.31 848 ASP A N 1
ATOM 6840 C CA . ASP A 1 848 ? 17.459 -21.497 1.685 1.00 73.31 848 ASP A CA 1
ATOM 6841 C C . ASP A 1 848 ? 17.079 -22.989 1.772 1.00 73.31 848 ASP A C 1
ATOM 6843 O O . ASP A 1 848 ? 17.024 -23.531 2.877 1.00 73.31 848 ASP A O 1
ATOM 6847 N N . ALA A 1 849 ? 16.878 -23.666 0.632 1.00 75.62 849 ALA A N 1
ATOM 6848 C CA . ALA A 1 849 ? 16.697 -25.120 0.561 1.00 75.62 849 ALA A CA 1
ATOM 6849 C C . ALA A 1 849 ? 18.040 -25.877 0.528 1.00 75.62 849 ALA A C 1
ATOM 6851 O O . ALA A 1 849 ? 18.148 -26.996 1.035 1.00 75.62 849 ALA A O 1
ATOM 6852 N N . PHE A 1 850 ? 19.086 -25.262 -0.032 1.00 82.12 850 PHE A N 1
ATOM 6853 C CA . PHE A 1 850 ? 20.391 -25.896 -0.214 1.00 82.12 850 PHE A CA 1
ATOM 6854 C C . PHE A 1 850 ? 21.110 -26.158 1.123 1.00 82.12 850 PHE A C 1
ATOM 6856 O O . PHE A 1 850 ? 21.469 -25.233 1.856 1.00 82.12 850 PHE A O 1
ATOM 6863 N N . CYS A 1 851 ? 21.392 -27.428 1.436 1.00 81.19 851 CYS A N 1
ATOM 6864 C CA . CYS A 1 851 ? 22.080 -27.798 2.675 1.00 81.19 851 CYS A CA 1
ATOM 6865 C C . CYS A 1 851 ? 23.502 -27.211 2.723 1.00 81.19 851 CYS A C 1
ATOM 6867 O O . CYS A 1 851 ? 24.388 -27.626 1.969 1.00 81.19 851 CYS A O 1
ATOM 6869 N N . LEU A 1 852 ? 23.752 -26.296 3.665 1.00 84.50 852 LEU A N 1
ATOM 6870 C CA . LEU A 1 852 ? 25.022 -25.580 3.839 1.00 84.50 852 LEU A CA 1
ATOM 6871 C C . LEU A 1 852 ? 26.079 -26.441 4.559 1.00 84.50 852 LEU A C 1
ATOM 6873 O O . LEU A 1 852 ? 26.736 -25.988 5.500 1.00 84.50 852 LEU A O 1
ATOM 6877 N N . SER A 1 853 ? 26.250 -27.694 4.134 1.00 85.94 853 SER A N 1
ATOM 6878 C CA . SER A 1 853 ? 27.281 -28.602 4.644 1.00 85.94 853 SER A CA 1
ATOM 6879 C C . SER A 1 853 ? 28.673 -28.192 4.136 1.00 85.94 853 SER A C 1
ATOM 6881 O O . SER A 1 853 ? 28.821 -27.595 3.068 1.00 85.94 853 SER A O 1
ATOM 6883 N N . LEU A 1 854 ? 29.730 -28.528 4.885 1.00 85.75 854 LEU A N 1
ATOM 6884 C CA . LEU A 1 854 ? 31.107 -28.232 4.458 1.00 85.75 854 LEU A CA 1
ATOM 6885 C C . LEU A 1 854 ? 31.485 -28.981 3.164 1.00 85.75 854 LEU A C 1
ATOM 6887 O O . LEU A 1 854 ? 32.270 -28.478 2.359 1.00 85.75 854 LEU A O 1
ATOM 6891 N N . GLU A 1 855 ? 30.914 -30.167 2.952 1.00 87.06 855 GLU A N 1
ATOM 6892 C CA . GLU A 1 855 ? 31.120 -30.968 1.746 1.00 87.06 855 GLU A CA 1
ATOM 6893 C C . GLU A 1 855 ? 30.465 -30.313 0.523 1.00 87.06 855 GLU A C 1
ATOM 6895 O O . GLU A 1 855 ? 31.136 -30.158 -0.497 1.00 87.06 855 GLU A O 1
ATOM 6900 N N . ASN A 1 856 ? 29.232 -29.812 0.664 1.00 87.62 856 ASN A N 1
ATOM 6901 C CA . ASN A 1 856 ? 28.499 -29.120 -0.398 1.00 87.62 856 ASN A CA 1
ATOM 6902 C C . ASN A 1 856 ? 29.179 -27.812 -0.830 1.00 87.62 856 ASN A C 1
ATOM 6904 O O . ASN A 1 856 ? 29.312 -27.545 -2.022 1.00 87.62 856 ASN A O 1
ATOM 6908 N N . ILE A 1 857 ? 29.687 -27.016 0.117 1.00 88.12 857 ILE A N 1
ATOM 6909 C CA . ILE A 1 857 ? 30.508 -25.834 -0.207 1.00 88.12 857 ILE A CA 1
ATOM 6910 C C . ILE A 1 857 ? 31.803 -26.254 -0.933 1.00 88.12 857 ILE A C 1
ATOM 6912 O O . ILE A 1 857 ? 32.225 -25.627 -1.907 1.00 88.12 857 ILE A O 1
ATOM 6916 N N . THR A 1 858 ? 32.414 -27.372 -0.527 1.00 88.88 858 THR A N 1
ATOM 6917 C CA . THR A 1 858 ? 33.643 -27.890 -1.151 1.00 88.88 858 THR A CA 1
ATOM 6918 C C . THR A 1 858 ? 33.410 -28.439 -2.568 1.00 88.88 858 THR A C 1
ATOM 6920 O O . THR A 1 858 ? 34.304 -28.336 -3.413 1.00 88.88 858 THR A O 1
ATOM 6923 N N . THR A 1 859 ? 32.250 -29.029 -2.874 1.00 90.25 859 THR A N 1
ATOM 6924 C CA . THR A 1 859 ? 31.881 -29.441 -4.242 1.00 90.25 859 THR A CA 1
ATOM 6925 C C . THR A 1 859 ? 31.500 -28.246 -5.113 1.00 90.25 859 THR A C 1
ATOM 6927 O O . THR A 1 859 ? 31.956 -28.175 -6.254 1.00 90.25 859 THR A O 1
ATOM 6930 N N . LEU A 1 860 ? 30.797 -27.256 -4.559 1.00 90.50 860 LEU A N 1
ATOM 6931 C CA . LEU A 1 860 ? 30.479 -25.986 -5.218 1.00 90.50 860 LEU A CA 1
ATOM 6932 C C . LEU A 1 860 ? 31.750 -25.244 -5.685 1.00 90.50 860 LEU A C 1
ATOM 6934 O O . LEU A 1 860 ? 31.870 -24.889 -6.859 1.00 90.50 860 LEU A O 1
ATOM 6938 N N . GLN A 1 861 ? 32.761 -25.111 -4.813 1.00 91.12 861 GLN A N 1
ATOM 6939 C CA . GLN A 1 861 ? 34.071 -24.548 -5.180 1.00 91.12 861 GLN A CA 1
ATOM 6940 C C . GLN A 1 861 ? 34.780 -25.329 -6.306 1.00 91.12 861 GLN A C 1
ATOM 6942 O O . GLN A 1 861 ? 35.518 -24.739 -7.099 1.00 91.12 861 GLN A O 1
ATOM 6947 N N . LYS A 1 862 ? 34.616 -26.659 -6.374 1.00 92.12 862 LYS A N 1
ATOM 6948 C CA . LYS A 1 862 ? 35.217 -27.490 -7.437 1.00 92.12 862 LYS A CA 1
ATOM 6949 C C . LYS A 1 862 ? 34.515 -27.270 -8.778 1.00 92.12 862 LYS A C 1
ATOM 6951 O O . LYS A 1 862 ? 35.207 -27.171 -9.789 1.00 92.12 862 LYS A O 1
ATOM 6956 N N . LEU A 1 863 ? 33.184 -27.174 -8.775 1.00 91.31 863 LEU A N 1
ATOM 6957 C CA . LEU A 1 863 ? 32.368 -26.909 -9.963 1.00 91.31 863 LEU A CA 1
ATOM 6958 C C . LEU A 1 863 ? 32.733 -25.559 -10.598 1.00 91.31 863 LEU A C 1
ATOM 6960 O O . LEU A 1 863 ? 33.037 -25.519 -11.790 1.00 91.31 863 LEU A O 1
ATOM 6964 N N . LEU A 1 864 ? 32.820 -24.484 -9.800 1.00 92.38 864 LEU A N 1
ATOM 6965 C CA . LEU A 1 864 ? 33.235 -23.167 -10.302 1.00 92.38 864 LEU A CA 1
ATOM 6966 C C . LEU A 1 864 ? 34.588 -23.236 -11.032 1.00 92.38 864 LEU A C 1
ATOM 6968 O O . LEU A 1 864 ? 34.674 -22.855 -12.196 1.00 92.38 864 LEU A O 1
ATOM 6972 N N . ARG A 1 865 ? 35.622 -23.814 -10.401 1.00 91.44 865 ARG A N 1
ATOM 6973 C CA . ARG A 1 865 ? 36.972 -23.915 -10.994 1.00 91.44 865 ARG A CA 1
ATOM 6974 C C . ARG A 1 865 ? 37.002 -24.699 -12.312 1.00 91.44 865 ARG A C 1
ATOM 6976 O O . ARG A 1 865 ? 37.843 -24.427 -13.168 1.00 91.44 865 ARG A O 1
ATOM 6983 N N . GLN A 1 866 ? 36.108 -25.675 -12.495 1.00 91.19 866 GLN A N 1
ATOM 6984 C CA . GLN A 1 866 ? 35.987 -26.419 -13.756 1.00 91.19 866 GLN A CA 1
ATOM 6985 C C . GLN A 1 866 ? 35.352 -25.570 -14.867 1.00 91.19 866 GLN A C 1
ATOM 6987 O O . GLN A 1 866 ? 35.807 -25.622 -16.013 1.00 91.19 866 GLN A O 1
ATOM 6992 N N . LEU A 1 867 ? 34.341 -24.761 -14.535 1.00 90.44 867 LEU A N 1
ATOM 6993 C CA . LEU A 1 867 ? 33.698 -23.835 -15.471 1.00 90.44 867 LEU A CA 1
ATOM 6994 C C . LEU A 1 867 ? 34.636 -22.678 -15.853 1.00 90.44 867 LEU A C 1
ATOM 6996 O O . LEU A 1 867 ? 34.805 -22.404 -17.040 1.00 90.44 867 LEU A O 1
ATOM 7000 N N . GLU A 1 868 ? 35.330 -22.074 -14.884 1.00 90.12 868 GLU A N 1
ATOM 7001 C CA . GLU A 1 868 ? 36.356 -21.042 -15.115 1.00 90.12 868 GLU A CA 1
ATOM 7002 C C . GLU A 1 868 ? 37.466 -21.540 -16.056 1.00 90.12 868 GLU A C 1
ATOM 7004 O O . GLU A 1 868 ? 37.848 -20.846 -17.003 1.00 90.12 868 GLU A O 1
ATOM 7009 N N . MET A 1 869 ? 37.948 -22.774 -15.855 1.00 90.31 869 MET A N 1
ATOM 7010 C CA . MET A 1 869 ? 38.955 -23.384 -16.727 1.00 90.31 869 MET A CA 1
ATOM 7011 C C . MET A 1 869 ? 38.434 -23.592 -18.159 1.00 90.31 869 MET A C 1
ATOM 7013 O O . MET A 1 869 ? 39.150 -23.281 -19.113 1.00 90.31 869 MET A O 1
ATOM 7017 N N . ARG A 1 870 ? 37.189 -24.063 -18.335 1.00 86.94 870 ARG A N 1
ATOM 7018 C CA . ARG A 1 870 ? 36.555 -24.199 -19.664 1.00 86.94 870 ARG A CA 1
ATOM 7019 C C . ARG A 1 870 ? 36.366 -22.843 -20.355 1.00 86.94 870 ARG A C 1
ATOM 7021 O O . ARG A 1 870 ? 36.642 -22.729 -21.549 1.00 86.94 870 ARG A O 1
ATOM 7028 N N . LYS A 1 871 ? 35.943 -21.814 -19.613 1.00 86.38 871 LYS A N 1
ATOM 7029 C CA . LYS A 1 871 ? 35.792 -20.434 -20.105 1.00 86.38 871 LYS A CA 1
ATOM 7030 C C . LYS A 1 871 ? 37.125 -19.881 -20.615 1.00 86.38 871 LYS A C 1
ATOM 7032 O O . LYS A 1 871 ? 37.204 -19.455 -21.765 1.00 86.38 871 LYS A O 1
ATOM 7037 N N . SER A 1 872 ? 38.187 -19.992 -19.814 1.00 86.62 872 SER A N 1
ATOM 7038 C CA . SER A 1 872 ? 39.540 -19.562 -20.197 1.00 86.62 872 SER A CA 1
ATOM 7039 C C . SER A 1 872 ? 40.074 -20.306 -21.434 1.00 86.62 872 SER A C 1
ATOM 7041 O O . SER A 1 872 ? 40.656 -19.685 -22.323 1.00 86.62 872 SER A O 1
ATOM 7043 N N . GLN A 1 873 ? 39.818 -21.615 -21.552 1.00 86.69 873 GLN A N 1
ATOM 7044 C CA . GLN A 1 873 ? 40.187 -22.398 -22.741 1.00 86.69 873 GLN A CA 1
ATOM 7045 C C . GLN A 1 873 ? 39.448 -21.936 -24.008 1.00 86.69 873 GLN A C 1
ATOM 7047 O O . GLN A 1 873 ? 40.075 -21.787 -25.057 1.00 86.69 873 GLN A O 1
ATOM 7052 N N . ASN A 1 874 ? 38.139 -21.670 -23.927 1.00 86.12 874 ASN A N 1
ATOM 7053 C CA . ASN A 1 874 ? 37.370 -21.132 -25.055 1.00 86.12 874 ASN A CA 1
ATOM 7054 C C . ASN A 1 874 ? 37.855 -19.738 -25.473 1.00 86.12 874 ASN A C 1
ATOM 7056 O O . ASN A 1 874 ? 38.011 -19.478 -26.665 1.00 86.12 874 ASN A O 1
ATOM 7060 N N . GLU A 1 875 ? 38.133 -18.858 -24.512 1.00 87.25 875 GLU A N 1
ATOM 7061 C CA . GLU A 1 875 ? 38.635 -17.509 -24.776 1.00 87.25 875 GLU A CA 1
ATOM 7062 C C . GLU A 1 875 ? 40.014 -17.514 -25.453 1.00 87.25 875 GLU A C 1
ATOM 7064 O O . GLU A 1 875 ? 40.213 -16.794 -26.434 1.00 87.25 875 GLU A O 1
ATOM 7069 N N . ALA A 1 876 ? 40.930 -18.383 -25.012 1.00 86.75 876 ALA A N 1
ATOM 7070 C CA . ALA A 1 876 ? 42.244 -18.549 -25.634 1.00 86.75 876 ALA A CA 1
ATOM 7071 C C . ALA A 1 876 ? 42.153 -19.035 -27.096 1.00 86.75 876 ALA A C 1
ATOM 7073 O O . ALA A 1 876 ? 42.870 -18.528 -27.960 1.00 86.75 876 ALA A O 1
ATOM 7074 N N . VAL A 1 877 ? 41.244 -19.975 -27.395 1.00 87.50 877 VAL A N 1
ATOM 7075 C CA . VAL A 1 877 ? 40.986 -20.434 -28.774 1.00 87.50 877 VAL A CA 1
ATOM 7076 C C . VAL A 1 877 ? 40.386 -19.312 -29.625 1.00 87.50 877 VAL A C 1
ATOM 7078 O O . VAL A 1 877 ? 40.827 -19.098 -30.754 1.00 87.50 877 VAL A O 1
ATOM 7081 N N . CYS A 1 878 ? 39.421 -18.561 -29.085 1.00 87.38 878 CYS A N 1
ATOM 7082 C CA . CYS A 1 878 ? 38.831 -17.417 -29.777 1.00 87.38 878 CYS A CA 1
ATOM 7083 C C . CYS A 1 878 ? 39.880 -16.345 -30.108 1.00 87.38 878 CYS A C 1
ATOM 7085 O O . CYS A 1 878 ? 39.929 -15.901 -31.250 1.00 87.38 878 CYS A O 1
ATOM 7087 N N . GLU A 1 879 ? 40.751 -15.951 -29.172 1.00 87.75 879 GLU A N 1
ATOM 7088 C CA . GLU A 1 879 ? 41.771 -14.930 -29.459 1.00 87.75 879 GLU A CA 1
ATOM 7089 C C . GLU A 1 879 ? 42.839 -15.422 -30.450 1.00 87.75 879 GLU A C 1
ATOM 7091 O O . GLU A 1 879 ? 43.286 -14.642 -31.291 1.00 87.75 879 GLU A O 1
ATOM 7096 N N . GLY A 1 880 ? 43.180 -16.717 -30.437 1.00 88.69 880 GLY A N 1
ATOM 7097 C CA . GLY A 1 880 ? 44.023 -17.332 -31.468 1.00 88.69 880 GLY A CA 1
ATOM 7098 C C . GLY A 1 880 ? 43.420 -17.208 -32.874 1.00 88.69 880 GLY A C 1
ATOM 7099 O O . GLY A 1 880 ? 44.098 -16.758 -33.798 1.00 88.69 880 GLY A O 1
ATOM 7100 N N . LEU A 1 881 ? 42.124 -17.511 -33.024 1.00 87.69 881 LEU A N 1
ATOM 7101 C CA . LEU A 1 881 ? 41.401 -17.316 -34.287 1.00 87.69 881 LEU A CA 1
ATOM 7102 C C . LEU A 1 881 ? 41.324 -15.833 -34.683 1.00 87.69 881 LEU A C 1
ATOM 7104 O O . LEU A 1 881 ? 41.593 -15.498 -35.836 1.00 87.69 881 LEU A O 1
ATOM 7108 N N . ARG A 1 882 ? 41.035 -14.920 -33.741 1.00 89.12 882 ARG A N 1
ATOM 7109 C CA . ARG A 1 882 ? 41.041 -13.469 -34.014 1.00 89.12 882 ARG A CA 1
ATOM 7110 C C . ARG A 1 882 ? 42.417 -12.991 -34.495 1.00 89.12 882 ARG A C 1
ATOM 7112 O O . ARG A 1 882 ? 42.480 -12.163 -35.399 1.00 89.12 882 ARG A O 1
ATOM 7119 N N . ALA A 1 883 ? 43.516 -13.508 -33.941 1.00 88.38 883 ALA A N 1
ATOM 7120 C CA . ALA A 1 883 ? 44.869 -13.183 -34.396 1.00 88.38 883 ALA A CA 1
ATOM 7121 C C . ALA A 1 883 ? 45.135 -13.668 -35.834 1.00 88.38 883 ALA A C 1
ATOM 7123 O O . ALA A 1 883 ? 45.605 -12.880 -36.655 1.00 88.38 883 ALA A O 1
ATOM 7124 N N . GLN A 1 884 ? 44.763 -14.912 -36.162 1.00 88.81 884 GLN A N 1
ATOM 7125 C CA . GLN A 1 884 ? 44.880 -15.464 -37.519 1.00 88.81 884 GLN A CA 1
ATOM 7126 C C . GLN A 1 884 ? 44.051 -14.669 -38.544 1.00 88.81 884 GLN A C 1
ATOM 7128 O O . GLN A 1 884 ? 44.552 -14.341 -39.619 1.00 88.81 884 GLN A O 1
ATOM 7133 N N . ILE A 1 885 ? 42.808 -14.307 -38.204 1.00 89.19 885 ILE A N 1
ATOM 7134 C CA . ILE A 1 885 ? 41.928 -13.500 -39.065 1.00 89.19 885 ILE A CA 1
ATOM 7135 C C . ILE A 1 885 ? 42.544 -12.124 -39.340 1.00 89.19 885 ILE A C 1
ATOM 7137 O O . ILE A 1 885 ? 42.586 -11.705 -40.493 1.00 89.19 885 ILE A O 1
ATOM 7141 N N . ARG A 1 886 ? 43.073 -11.439 -38.314 1.00 87.81 886 ARG A N 1
ATOM 7142 C CA . ARG A 1 886 ? 43.744 -10.134 -38.482 1.00 87.81 886 ARG A CA 1
ATOM 7143 C C . ARG A 1 886 ? 44.958 -10.238 -39.416 1.00 87.81 886 ARG A C 1
ATOM 7145 O O . ARG A 1 886 ? 45.092 -9.411 -40.313 1.00 87.81 886 ARG A O 1
ATOM 7152 N N . GLU A 1 887 ? 45.799 -11.267 -39.260 1.00 87.75 887 GLU A N 1
ATOM 7153 C CA . GLU A 1 887 ? 46.950 -11.481 -40.152 1.00 87.75 887 GLU A CA 1
ATOM 7154 C C . GLU A 1 887 ? 46.505 -11.722 -41.605 1.00 87.75 887 GLU A C 1
ATOM 7156 O O . GLU A 1 887 ? 47.034 -11.101 -42.530 1.00 87.75 887 GLU A O 1
ATOM 7161 N N . LEU A 1 888 ? 45.507 -12.586 -41.821 1.00 85.44 888 LEU A N 1
ATOM 7162 C CA . LEU A 1 888 ? 44.986 -12.879 -43.158 1.00 85.44 888 LEU A CA 1
ATOM 7163 C C . LEU A 1 888 ? 44.295 -11.663 -43.793 1.00 85.44 888 LEU A C 1
ATOM 7165 O O . LEU A 1 888 ? 44.515 -11.401 -44.974 1.00 85.44 888 LEU A O 1
ATOM 7169 N N . TRP A 1 889 ? 43.526 -10.880 -43.030 1.00 88.62 889 TRP A N 1
ATOM 7170 C CA . TRP A 1 889 ? 42.913 -9.632 -43.499 1.00 88.62 889 TRP A CA 1
ATOM 7171 C C . TRP A 1 889 ? 43.949 -8.632 -44.026 1.00 88.62 889 TRP A C 1
ATOM 7173 O O . TRP A 1 889 ? 43.730 -8.022 -45.076 1.00 88.62 889 TRP A O 1
ATOM 7183 N N . ASP A 1 890 ? 45.077 -8.474 -43.331 1.00 85.38 890 ASP A N 1
ATOM 7184 C CA . ASP A 1 890 ? 46.142 -7.549 -43.729 1.00 85.38 890 ASP A CA 1
ATOM 7185 C C . ASP A 1 890 ? 46.997 -8.101 -44.880 1.00 85.38 890 ASP A C 1
ATOM 7187 O O . ASP A 1 890 ? 47.323 -7.360 -45.811 1.00 85.38 890 ASP A O 1
ATOM 7191 N N . ARG A 1 891 ? 47.290 -9.410 -44.893 1.00 82.69 891 ARG A N 1
ATOM 7192 C CA . ARG A 1 891 ? 48.022 -10.069 -45.994 1.00 82.69 891 ARG A CA 1
ATOM 7193 C C . ARG A 1 891 ? 47.221 -10.132 -47.298 1.00 82.69 891 ARG A C 1
ATOM 7195 O O . ARG A 1 891 ? 47.820 -10.050 -48.368 1.00 82.69 891 ARG A O 1
ATOM 7202 N N . LEU A 1 892 ? 45.895 -10.258 -47.225 1.00 82.75 892 LEU A N 1
ATOM 7203 C CA . LEU A 1 892 ? 44.992 -10.285 -48.385 1.00 82.75 892 LEU A CA 1
ATOM 7204 C C . LEU A 1 892 ? 44.429 -8.902 -48.759 1.00 82.75 892 LEU A C 1
ATOM 7206 O O . LEU A 1 892 ? 43.745 -8.792 -49.773 1.00 82.75 892 LEU A O 1
ATOM 7210 N N . GLN A 1 893 ? 44.724 -7.861 -47.970 1.00 84.50 893 GLN A N 1
ATOM 7211 C CA . GLN A 1 893 ? 44.214 -6.490 -48.132 1.00 84.50 893 GLN A CA 1
ATOM 7212 C C . GLN A 1 893 ? 42.678 -6.416 -48.223 1.00 84.50 893 GLN A C 1
ATOM 7214 O O . GLN A 1 893 ? 42.118 -5.717 -49.068 1.00 84.50 893 GLN A O 1
ATOM 7219 N N . ILE A 1 894 ? 41.994 -7.141 -47.331 1.00 85.88 894 ILE A N 1
ATOM 7220 C CA . ILE A 1 894 ? 40.526 -7.183 -47.264 1.00 85.88 894 ILE A CA 1
ATOM 7221 C C . ILE A 1 894 ? 39.965 -5.782 -46.945 1.00 85.88 894 ILE A C 1
ATOM 7223 O O . ILE A 1 894 ? 40.431 -5.182 -45.964 1.00 85.88 894 ILE A O 1
ATOM 7227 N N . PRO A 1 895 ? 38.990 -5.260 -47.726 1.00 85.19 895 PRO A N 1
ATOM 7228 C CA . PRO A 1 895 ? 38.396 -3.940 -47.515 1.00 85.19 895 PRO A CA 1
ATOM 7229 C C . PRO A 1 895 ? 37.800 -3.761 -46.119 1.00 85.19 895 PRO A C 1
ATOM 7231 O O . PRO A 1 895 ? 37.239 -4.690 -45.545 1.00 85.19 895 PRO A O 1
ATOM 7234 N N . GLU A 1 896 ? 37.870 -2.539 -45.595 1.00 81.12 896 GLU A N 1
ATOM 7235 C CA . GLU A 1 896 ? 37.387 -2.199 -44.249 1.00 81.12 896 GLU A CA 1
ATOM 7236 C C . GLU A 1 896 ? 35.878 -2.479 -44.086 1.00 81.12 896 GLU A C 1
ATOM 7238 O O . GLU A 1 896 ? 35.456 -2.993 -43.057 1.00 81.12 896 GLU A O 1
ATOM 7243 N N . GLU A 1 897 ? 35.103 -2.307 -45.161 1.00 81.75 897 GLU A N 1
ATOM 7244 C CA . GLU A 1 897 ? 33.677 -2.660 -45.278 1.00 81.75 897 GLU A CA 1
ATOM 7245 C C . GLU A 1 897 ? 33.391 -4.158 -45.012 1.00 81.75 897 GLU A C 1
ATOM 7247 O O . GLU A 1 897 ? 32.403 -4.502 -44.362 1.00 81.75 897 GLU A O 1
ATOM 7252 N N . GLU A 1 898 ? 34.266 -5.071 -45.460 1.00 80.06 898 GLU A N 1
ATOM 7253 C CA . GLU A 1 898 ? 34.155 -6.508 -45.146 1.00 80.06 898 GLU A CA 1
ATOM 7254 C C . GLU A 1 898 ? 34.598 -6.816 -43.707 1.00 80.06 898 GLU A C 1
ATOM 7256 O O . GLU A 1 898 ? 34.041 -7.710 -43.068 1.00 80.06 898 GLU A O 1
ATOM 7261 N N . ARG A 1 899 ? 35.568 -6.063 -43.169 1.00 84.50 899 ARG A N 1
ATOM 7262 C CA . ARG A 1 899 ? 36.025 -6.210 -41.776 1.00 84.50 899 ARG A CA 1
ATOM 7263 C C . ARG A 1 899 ? 34.936 -5.782 -40.786 1.00 84.50 899 ARG A C 1
ATOM 7265 O O . ARG A 1 899 ? 34.712 -6.467 -39.787 1.00 84.50 899 ARG A O 1
ATOM 7272 N N . GLU A 1 900 ? 34.225 -4.689 -41.077 1.00 78.44 900 GLU A N 1
ATOM 7273 C CA . GLU A 1 900 ? 33.092 -4.202 -40.276 1.00 78.44 900 GLU A CA 1
ATOM 7274 C C . GLU A 1 900 ? 31.947 -5.224 -40.208 1.00 78.44 900 GLU A C 1
ATOM 7276 O O . GLU A 1 900 ? 31.388 -5.440 -39.131 1.00 78.44 900 GLU A O 1
ATOM 7281 N N . ALA A 1 901 ? 31.647 -5.926 -41.307 1.00 75.50 901 ALA A N 1
ATOM 7282 C CA . ALA A 1 901 ? 30.605 -6.957 -41.336 1.00 75.50 901 ALA A CA 1
ATOM 7283 C C . ALA A 1 901 ? 30.858 -8.115 -40.344 1.00 75.50 901 ALA A C 1
ATOM 7285 O O . ALA A 1 901 ? 29.911 -8.721 -39.839 1.00 75.50 901 ALA A O 1
ATOM 7286 N N . VAL A 1 902 ? 32.125 -8.400 -40.020 1.00 78.75 902 VAL A N 1
ATOM 7287 C CA . VAL A 1 902 ? 32.530 -9.433 -39.047 1.00 78.75 902 VAL A CA 1
ATOM 7288 C C . VAL A 1 902 ? 32.718 -8.858 -37.633 1.00 78.75 902 VAL A C 1
ATOM 7290 O O . VAL A 1 902 ? 32.794 -9.617 -36.666 1.00 78.75 902 VAL A O 1
ATOM 7293 N N . ALA A 1 903 ? 32.732 -7.532 -37.451 1.00 72.38 903 ALA A N 1
ATOM 7294 C CA . ALA A 1 903 ? 33.059 -6.889 -36.172 1.00 72.38 903 ALA A CA 1
ATOM 7295 C C . ALA A 1 903 ? 32.138 -7.305 -35.005 1.00 72.38 903 ALA A C 1
ATOM 7297 O O . ALA A 1 903 ? 32.600 -7.408 -33.869 1.00 72.38 903 ALA A O 1
ATOM 7298 N N . MET A 1 904 ? 30.869 -7.640 -35.270 1.00 68.69 904 MET A N 1
ATOM 7299 C CA . MET A 1 904 ? 29.956 -8.182 -34.247 1.00 68.69 904 MET A CA 1
ATOM 7300 C C . MET A 1 904 ? 30.356 -9.580 -33.739 1.00 68.69 904 MET A C 1
ATOM 7302 O O . MET A 1 904 ? 29.989 -9.946 -32.630 1.00 68.69 904 MET A O 1
ATOM 7306 N N . SER A 1 905 ? 31.114 -10.353 -34.525 1.00 69.00 905 SER A N 1
ATOM 7307 C CA . SER A 1 905 ? 31.681 -11.654 -34.129 1.00 69.00 905 SER A CA 1
ATOM 7308 C C . SER A 1 905 ? 33.112 -11.546 -33.583 1.00 69.00 905 SER A C 1
ATOM 7310 O O . SER A 1 905 ? 33.692 -12.547 -33.175 1.00 69.00 905 SER A O 1
ATOM 7312 N N . MET A 1 906 ? 33.703 -10.346 -33.548 1.00 71.00 906 MET A N 1
ATOM 7313 C CA . MET A 1 906 ? 35.024 -10.121 -32.946 1.00 71.00 906 MET A CA 1
ATOM 7314 C C . MET A 1 906 ? 34.976 -9.959 -31.417 1.00 71.00 906 MET A C 1
ATOM 7316 O O . MET A 1 906 ? 36.030 -9.917 -30.784 1.00 71.00 906 MET A O 1
ATOM 7320 N N . THR A 1 907 ? 33.788 -9.904 -30.805 1.00 71.00 907 THR A N 1
ATOM 7321 C CA . THR A 1 907 ? 33.592 -9.726 -29.356 1.00 71.00 907 THR A CA 1
ATOM 7322 C C . THR A 1 907 ? 32.881 -10.926 -28.716 1.00 71.00 907 THR A C 1
ATOM 7324 O O . THR A 1 907 ? 32.058 -11.590 -29.340 1.00 71.00 907 THR A O 1
ATOM 7327 N N . GLY A 1 908 ? 33.210 -11.220 -27.452 1.00 76.19 908 GLY A N 1
ATOM 7328 C CA . GLY A 1 908 ? 32.689 -12.388 -26.725 1.00 76.19 908 GLY A CA 1
ATOM 7329 C C . GLY A 1 908 ? 33.346 -13.719 -27.123 1.00 76.19 908 GLY A C 1
ATOM 7330 O O . GLY A 1 908 ? 34.009 -13.819 -28.154 1.00 76.19 908 GLY A O 1
ATOM 7331 N N . SER A 1 909 ? 33.188 -14.744 -26.279 1.00 78.69 909 SER A N 1
ATOM 7332 C CA . SER A 1 909 ? 33.924 -16.022 -26.388 1.00 78.69 909 SER A CA 1
ATOM 7333 C C . SER A 1 909 ? 33.027 -17.274 -26.301 1.00 78.69 909 SER A C 1
ATOM 7335 O O . SER A 1 909 ? 33.532 -18.377 -26.097 1.00 78.69 909 SER A O 1
ATOM 7337 N N . ASN A 1 910 ? 31.706 -17.116 -26.468 1.00 80.50 910 ASN A N 1
ATOM 7338 C CA . ASN A 1 910 ? 30.732 -18.216 -26.422 1.00 80.50 910 ASN A CA 1
ATOM 7339 C C . ASN A 1 910 ? 30.821 -19.153 -27.647 1.00 80.50 910 ASN A C 1
ATOM 7341 O O . ASN A 1 910 ? 31.513 -18.876 -28.634 1.00 80.50 910 ASN A O 1
ATOM 7345 N N . ALA A 1 911 ? 30.091 -20.273 -27.607 1.00 79.62 911 ALA A N 1
ATOM 7346 C CA . ALA A 1 911 ? 30.164 -21.316 -28.634 1.00 79.62 911 ALA A CA 1
ATOM 7347 C C . ALA A 1 911 ? 29.760 -20.824 -30.039 1.00 79.62 911 ALA A C 1
ATOM 7349 O O . ALA A 1 911 ? 30.314 -21.282 -31.045 1.00 79.62 911 ALA A O 1
ATOM 7350 N N . LYS A 1 912 ? 28.824 -19.870 -30.114 1.00 81.88 912 LYS A N 1
ATOM 7351 C CA . LYS A 1 912 ? 28.338 -19.269 -31.366 1.00 81.88 912 LYS A CA 1
ATOM 7352 C C . LYS A 1 912 ? 29.414 -18.380 -31.996 1.00 81.88 912 LYS A C 1
ATOM 7354 O O . LYS A 1 912 ? 29.718 -18.547 -33.176 1.00 81.88 912 LYS A O 1
ATOM 7359 N N . VAL A 1 913 ? 30.050 -17.516 -31.200 1.00 84.94 913 VAL A N 1
ATOM 7360 C CA . VAL A 1 913 ? 31.155 -16.651 -31.647 1.00 84.94 913 VAL A CA 1
ATOM 7361 C C . VAL A 1 913 ? 32.376 -17.476 -32.056 1.00 84.94 913 VAL A C 1
ATOM 7363 O O . VAL A 1 913 ? 32.916 -17.255 -33.137 1.00 84.94 913 VAL A O 1
ATOM 7366 N N . ARG A 1 914 ? 32.759 -18.500 -31.278 1.00 85.00 914 ARG A N 1
ATOM 7367 C CA . ARG A 1 914 ? 33.872 -19.402 -31.639 1.00 85.00 914 ARG A CA 1
ATOM 7368 C C . ARG A 1 914 ? 33.660 -20.057 -33.011 1.00 85.00 914 ARG A C 1
ATOM 7370 O O . ARG A 1 914 ? 34.605 -20.187 -33.783 1.00 85.00 914 ARG A O 1
ATOM 7377 N N . LYS A 1 915 ? 32.418 -20.439 -33.336 1.00 85.31 915 LYS A N 1
ATOM 7378 C CA . LYS A 1 915 ? 32.059 -21.002 -34.647 1.00 85.31 915 LYS A CA 1
ATOM 7379 C C . LYS A 1 915 ? 32.068 -19.954 -35.768 1.00 85.31 915 LYS A C 1
ATOM 7381 O O . LYS A 1 915 ? 32.501 -20.275 -36.869 1.00 85.31 915 LYS A O 1
ATOM 7386 N N . ALA A 1 916 ? 31.622 -18.725 -35.503 1.00 85.75 916 ALA A N 1
ATOM 7387 C CA . ALA A 1 916 ? 31.674 -17.631 -36.476 1.00 85.75 916 ALA A CA 1
ATOM 7388 C C . ALA A 1 916 ? 33.122 -17.236 -36.826 1.00 85.75 916 ALA A C 1
ATOM 7390 O O . ALA A 1 916 ? 33.447 -17.090 -38.002 1.00 85.75 916 ALA A O 1
ATOM 7391 N N . LEU A 1 917 ? 34.003 -17.154 -35.822 1.00 88.38 917 LEU A N 1
ATOM 7392 C CA . LEU A 1 917 ? 35.435 -16.904 -36.013 1.00 88.38 917 LEU A CA 1
ATOM 7393 C C . LEU A 1 917 ? 36.102 -18.009 -36.847 1.00 88.38 917 LEU A C 1
ATOM 7395 O O . LEU A 1 917 ? 36.848 -17.697 -37.770 1.00 88.38 917 LEU A O 1
ATOM 7399 N N . GLN A 1 918 ? 35.799 -19.285 -36.582 1.00 89.62 918 GLN A N 1
ATOM 7400 C CA . GLN A 1 918 ? 36.322 -20.386 -37.401 1.00 89.62 918 GLN A CA 1
ATOM 7401 C C . GLN A 1 918 ? 35.902 -20.243 -38.873 1.00 89.62 918 GLN A C 1
ATOM 7403 O O . GLN A 1 918 ? 36.748 -20.324 -39.755 1.00 89.62 918 GLN A O 1
ATOM 7408 N N . LEU A 1 919 ? 34.623 -19.954 -39.141 1.00 88.94 919 LEU A N 1
ATOM 7409 C CA . LEU A 1 919 ? 34.105 -19.826 -40.509 1.00 88.94 919 LEU A CA 1
ATOM 7410 C C . LEU A 1 919 ? 34.732 -18.661 -41.298 1.00 88.94 919 LEU A C 1
ATOM 7412 O O . LEU A 1 919 ? 34.934 -18.798 -42.503 1.00 88.94 919 LEU A O 1
ATOM 7416 N N . GLU A 1 920 ? 35.067 -17.537 -40.652 1.00 88.44 920 GLU A N 1
ATOM 7417 C CA . GLU A 1 920 ? 35.809 -16.451 -41.316 1.00 88.44 920 GLU A CA 1
ATOM 7418 C C . GLU A 1 920 ? 37.282 -16.823 -41.543 1.00 88.44 920 GLU A C 1
ATOM 7420 O O . GLU A 1 920 ? 37.817 -16.552 -42.617 1.00 88.44 920 GLU A O 1
ATOM 7425 N N . ALA A 1 921 ? 37.939 -17.488 -40.585 1.00 86.94 921 ALA A N 1
ATOM 7426 C CA . ALA A 1 921 ? 39.306 -17.979 -40.776 1.00 86.94 921 ALA A CA 1
ATOM 7427 C C . ALA A 1 921 ? 39.390 -18.963 -41.963 1.00 86.94 921 ALA A C 1
ATOM 7429 O O . ALA A 1 921 ? 40.273 -18.828 -42.814 1.00 86.94 921 ALA A O 1
ATOM 7430 N N . ASP A 1 922 ? 38.424 -19.880 -42.067 1.00 87.19 922 ASP A N 1
ATOM 7431 C CA . ASP A 1 922 ? 38.295 -20.831 -43.174 1.00 87.19 922 ASP A CA 1
ATOM 7432 C C . ASP A 1 922 ? 38.044 -20.101 -44.517 1.00 87.19 922 ASP A C 1
ATOM 7434 O O . ASP A 1 922 ? 38.691 -20.412 -45.521 1.00 87.19 922 ASP A O 1
ATOM 7438 N N . ARG A 1 923 ? 37.165 -19.078 -44.545 1.00 89.12 923 ARG A N 1
ATOM 7439 C CA . ARG A 1 923 ? 36.898 -18.245 -45.742 1.00 89.12 923 ARG A CA 1
ATOM 7440 C C . ARG A 1 923 ? 38.161 -17.553 -46.256 1.00 89.12 923 ARG A C 1
ATOM 7442 O O . ARG A 1 923 ? 38.380 -17.478 -47.466 1.00 89.12 923 ARG A O 1
ATOM 7449 N N . LEU A 1 924 ? 38.972 -17.011 -45.351 1.00 86.75 924 LEU A N 1
ATOM 7450 C CA . LEU A 1 924 ? 40.166 -16.246 -45.705 1.00 86.75 924 LEU A CA 1
ATOM 7451 C C . LEU A 1 924 ? 41.303 -17.139 -46.210 1.00 86.75 924 LEU A C 1
ATOM 7453 O O . LEU A 1 924 ? 42.002 -16.761 -47.151 1.00 86.75 924 LEU A O 1
ATOM 7457 N N . GLU A 1 925 ? 41.469 -18.333 -45.641 1.00 84.69 925 GLU A N 1
ATOM 7458 C CA . GLU A 1 925 ? 42.455 -19.306 -46.121 1.00 84.69 925 GLU A CA 1
ATOM 7459 C C . GLU A 1 925 ? 42.073 -19.844 -47.520 1.00 84.69 925 GLU A C 1
ATOM 7461 O O . GLU A 1 925 ? 42.928 -19.924 -48.403 1.00 84.69 925 GLU A O 1
ATOM 7466 N N . GLU A 1 926 ? 40.784 -20.075 -47.793 1.00 85.12 926 GLU A N 1
ATOM 7467 C CA . GLU A 1 926 ? 40.280 -20.376 -49.146 1.00 85.12 926 GLU A CA 1
ATOM 7468 C C . GLU A 1 926 ? 40.543 -19.212 -50.129 1.00 85.12 926 GLU A C 1
ATOM 7470 O O . GLU A 1 926 ? 41.047 -19.414 -51.236 1.00 85.12 926 GLU A O 1
ATOM 7475 N N . LEU A 1 927 ? 40.293 -17.961 -49.724 1.00 85.75 927 LEU A N 1
ATOM 7476 C CA . LEU A 1 927 ? 40.554 -16.781 -50.562 1.00 85.75 927 LEU A CA 1
ATOM 7477 C C . LEU A 1 927 ? 42.053 -16.593 -50.880 1.00 85.75 927 LEU A C 1
ATOM 7479 O O . LEU A 1 927 ? 42.416 -16.203 -51.995 1.00 85.75 927 LEU A O 1
ATOM 7483 N N . LYS A 1 928 ? 42.936 -16.921 -49.931 1.00 84.50 928 LYS A N 1
ATOM 7484 C CA . LYS A 1 928 ? 44.393 -16.994 -50.125 1.00 84.50 928 LYS A CA 1
ATOM 7485 C C . LYS A 1 928 ? 44.763 -18.046 -51.176 1.00 84.50 928 LYS A C 1
ATOM 7487 O O . LYS A 1 928 ? 45.503 -17.716 -52.107 1.00 84.50 928 LYS A O 1
ATOM 7492 N N . MET A 1 929 ? 44.210 -19.260 -51.095 1.00 81.44 929 MET A N 1
ATOM 7493 C CA . MET A 1 929 ? 44.413 -20.314 -52.105 1.00 81.44 929 MET A CA 1
ATOM 7494 C C . MET A 1 929 ? 43.943 -19.863 -53.499 1.00 81.44 929 MET A C 1
ATOM 7496 O O . MET A 1 929 ? 44.683 -19.983 -54.479 1.00 81.44 929 MET A O 1
ATOM 7500 N N . GLN A 1 930 ? 42.764 -19.240 -53.596 1.00 82.88 930 GLN A N 1
ATOM 7501 C CA . GLN A 1 930 ? 42.240 -18.704 -54.860 1.00 82.88 930 GLN A CA 1
ATOM 7502 C C . GLN A 1 930 ? 43.091 -17.567 -55.444 1.00 82.88 930 GLN A C 1
ATOM 7504 O O . GLN A 1 930 ? 43.138 -17.399 -56.665 1.00 82.88 930 GLN A O 1
ATOM 7509 N N . ASN A 1 931 ? 43.768 -16.774 -54.613 1.00 84.38 931 ASN A N 1
ATOM 7510 C CA . ASN A 1 931 ? 44.686 -15.742 -55.090 1.00 84.38 931 ASN A CA 1
ATOM 7511 C C . ASN A 1 931 ? 46.020 -16.335 -55.570 1.00 84.38 931 ASN A C 1
ATOM 7513 O O . ASN A 1 931 ? 46.479 -15.949 -56.645 1.00 84.38 931 ASN A O 1
ATOM 7517 N N . MET A 1 932 ? 46.587 -17.327 -54.872 1.00 83.31 932 MET A N 1
ATOM 7518 C CA . MET A 1 932 ? 47.762 -18.067 -55.367 1.00 83.31 932 MET A CA 1
ATOM 7519 C C . MET A 1 932 ? 47.471 -18.760 -56.705 1.00 83.31 932 MET A C 1
ATOM 7521 O O . MET A 1 932 ? 48.284 -18.673 -57.626 1.00 83.31 932 MET A O 1
ATOM 7525 N N . LYS A 1 933 ? 46.276 -19.349 -56.862 1.00 85.06 933 LYS A N 1
ATOM 7526 C CA . LYS A 1 933 ? 45.809 -19.935 -58.127 1.00 85.06 933 LYS A CA 1
ATOM 7527 C C . LYS A 1 933 ? 45.900 -18.962 -59.306 1.00 85.06 933 LYS A C 1
ATOM 7529 O O . LYS A 1 933 ? 46.547 -19.281 -60.301 1.00 85.06 933 LYS A O 1
ATOM 7534 N N . LYS A 1 934 ? 45.330 -17.758 -59.174 1.00 84.25 934 LYS A N 1
ATOM 7535 C CA . LYS A 1 934 ? 45.347 -16.721 -60.229 1.00 84.25 934 LYS A CA 1
ATOM 7536 C C . LYS A 1 934 ? 46.773 -16.327 -60.635 1.00 84.25 934 LYS A C 1
ATOM 7538 O O . LYS A 1 934 ? 47.026 -16.088 -61.813 1.00 84.25 934 LYS A O 1
ATOM 7543 N N . VAL A 1 935 ? 47.700 -16.260 -59.674 1.00 85.44 935 VAL A N 1
ATOM 7544 C CA . VAL A 1 935 ? 49.110 -15.918 -59.933 1.00 85.44 935 VAL A CA 1
ATOM 7545 C C . VAL A 1 935 ? 49.827 -17.062 -60.659 1.00 85.44 935 VAL A C 1
ATOM 7547 O O . VAL A 1 935 ? 50.450 -16.821 -61.691 1.00 85.44 935 VAL A O 1
ATOM 7550 N N . ILE A 1 936 ? 49.673 -18.308 -60.197 1.00 86.56 936 ILE A N 1
ATOM 7551 C CA . ILE A 1 936 ? 50.240 -19.497 -60.858 1.00 86.56 936 ILE A CA 1
ATOM 7552 C C . ILE A 1 936 ? 49.720 -19.619 -62.299 1.00 86.56 936 ILE A C 1
ATOM 7554 O O . ILE A 1 936 ? 50.500 -19.851 -63.220 1.00 86.56 936 ILE A O 1
ATOM 7558 N N . GLU A 1 937 ? 48.421 -19.412 -62.527 1.00 87.94 937 GLU A N 1
ATOM 7559 C CA . GLU A 1 937 ? 47.816 -19.450 -63.865 1.00 87.94 937 GLU A CA 1
ATOM 7560 C C . GLU A 1 937 ? 48.344 -18.335 -64.783 1.00 87.94 937 GLU A C 1
ATOM 7562 O O . GLU A 1 937 ? 48.628 -18.593 -65.955 1.00 87.94 937 GLU A O 1
ATOM 7567 N N . ALA A 1 938 ? 48.566 -17.125 -64.260 1.00 86.69 938 ALA A N 1
ATOM 7568 C CA . ALA A 1 938 ? 49.203 -16.046 -65.014 1.00 86.69 938 ALA A CA 1
ATOM 7569 C C . ALA A 1 938 ? 50.659 -16.379 -65.395 1.00 86.69 938 ALA A C 1
ATOM 7571 O O . ALA A 1 938 ? 51.054 -16.158 -66.542 1.00 86.69 938 ALA A O 1
ATOM 7572 N N . ILE A 1 939 ? 51.438 -16.972 -64.481 1.00 88.38 939 ILE A N 1
ATOM 7573 C CA . ILE A 1 939 ? 52.814 -17.411 -64.767 1.00 88.38 939 ILE A CA 1
ATOM 7574 C C . ILE A 1 939 ? 52.821 -18.557 -65.789 1.00 88.38 939 ILE A C 1
ATOM 7576 O O . ILE A 1 939 ? 53.646 -18.544 -66.698 1.00 88.38 939 ILE A O 1
ATOM 7580 N N . ARG A 1 940 ? 51.874 -19.505 -65.728 1.00 92.31 940 ARG A N 1
ATOM 7581 C CA . ARG A 1 940 ? 51.709 -20.558 -66.753 1.00 92.31 940 ARG A CA 1
ATOM 7582 C C . ARG A 1 940 ? 51.460 -19.968 -68.147 1.00 92.31 940 ARG A C 1
ATOM 7584 O O . ARG A 1 940 ? 52.078 -20.403 -69.117 1.00 92.31 940 ARG A O 1
ATOM 7591 N N . VAL A 1 941 ? 50.632 -18.927 -68.253 1.00 89.94 941 VAL A N 1
ATOM 7592 C CA . VAL A 1 941 ? 50.406 -18.211 -69.524 1.00 89.94 941 VAL A CA 1
ATOM 7593 C C . VAL A 1 941 ? 51.664 -17.478 -70.015 1.00 89.94 941 VAL A C 1
ATOM 7595 O O . VAL A 1 941 ? 51.869 -17.367 -71.226 1.00 89.94 941 VAL A O 1
ATOM 7598 N N . GLU A 1 942 ? 52.529 -16.993 -69.122 1.00 90.31 942 GLU A N 1
ATOM 7599 C CA . GLU A 1 942 ? 53.808 -16.386 -69.511 1.00 90.31 942 GLU A CA 1
ATOM 7600 C C . GLU A 1 942 ? 54.868 -17.438 -69.898 1.00 90.31 942 GLU A C 1
ATOM 7602 O O . GLU A 1 942 ? 55.570 -17.258 -70.894 1.00 90.31 942 GLU A O 1
ATOM 7607 N N . LEU A 1 943 ? 54.933 -18.569 -69.183 1.00 89.81 943 LEU A N 1
ATOM 7608 C CA . LEU A 1 943 ? 55.782 -19.722 -69.509 1.00 89.81 943 LEU A CA 1
ATOM 7609 C C . LEU A 1 943 ? 55.499 -20.231 -70.922 1.00 89.81 943 LEU A C 1
ATOM 7611 O O . LEU A 1 943 ? 56.429 -20.381 -71.710 1.00 89.81 943 LEU A O 1
ATOM 7615 N N . ALA A 1 944 ? 54.223 -20.399 -71.283 1.00 88.81 944 ALA A N 1
ATOM 7616 C CA . ALA A 1 944 ? 53.829 -20.796 -72.633 1.00 88.81 944 ALA A CA 1
ATOM 7617 C C . ALA A 1 944 ? 54.353 -19.825 -73.712 1.00 88.81 944 ALA A C 1
ATOM 7619 O O . ALA A 1 944 ? 54.927 -20.266 -74.707 1.00 88.81 944 ALA A O 1
ATOM 7620 N N . GLN A 1 945 ? 54.242 -18.509 -73.486 1.00 89.00 945 GLN A N 1
ATOM 7621 C CA . GLN A 1 945 ? 54.744 -17.490 -74.420 1.00 89.00 945 GLN A CA 1
ATOM 7622 C C . GLN A 1 945 ? 56.270 -17.519 -74.575 1.00 89.00 945 GLN A C 1
ATOM 7624 O O . GLN A 1 945 ? 56.778 -17.269 -75.669 1.00 89.00 945 GLN A O 1
ATOM 7629 N N . TYR A 1 946 ? 57.016 -17.802 -73.506 1.00 86.69 946 TYR A N 1
ATOM 7630 C CA . TYR A 1 946 ? 58.472 -17.923 -73.589 1.00 86.69 946 TYR A CA 1
ATOM 7631 C C . TYR A 1 946 ? 58.919 -19.277 -74.163 1.00 86.69 946 TYR A C 1
ATOM 7633 O O . TYR A 1 946 ? 59.880 -19.303 -74.926 1.00 86.69 946 TYR A O 1
ATOM 7641 N N . TRP A 1 947 ? 58.197 -20.375 -73.915 1.00 90.75 947 TRP A N 1
ATOM 7642 C CA . TRP A 1 947 ? 58.418 -21.656 -74.599 1.00 90.75 947 TRP A CA 1
ATOM 7643 C C . TRP A 1 947 ? 58.205 -21.540 -76.115 1.00 90.75 947 TRP A C 1
ATOM 7645 O O . TRP A 1 947 ? 58.986 -22.107 -76.878 1.00 90.75 947 TRP A O 1
ATOM 7655 N N . ASP A 1 948 ? 57.211 -20.765 -76.562 1.00 88.19 948 ASP A N 1
ATOM 7656 C CA . ASP A 1 948 ? 57.016 -20.454 -77.985 1.00 88.19 948 ASP A CA 1
ATOM 7657 C C . ASP A 1 948 ? 58.193 -19.652 -78.563 1.00 88.19 948 ASP A C 1
ATOM 7659 O O . ASP A 1 948 ? 58.724 -20.011 -79.612 1.00 88.19 948 ASP A O 1
ATOM 7663 N N . ARG A 1 949 ? 58.658 -18.604 -77.865 1.00 85.38 949 ARG A N 1
ATOM 7664 C CA . ARG A 1 949 ? 59.808 -17.779 -78.299 1.00 85.38 949 ARG A CA 1
ATOM 7665 C C . ARG A 1 949 ? 61.142 -18.532 -78.320 1.00 85.38 949 ARG A C 1
ATOM 7667 O O . ARG A 1 949 ? 62.000 -18.213 -79.136 1.00 85.38 949 ARG A O 1
ATOM 7674 N N . CYS A 1 950 ? 61.313 -19.511 -77.436 1.00 87.50 950 CYS A N 1
ATOM 7675 C CA . CYS A 1 950 ? 62.474 -20.401 -77.395 1.00 87.50 950 CYS A CA 1
ATOM 7676 C C . CYS A 1 950 ? 62.320 -21.638 -78.303 1.00 87.50 950 CYS A C 1
ATOM 7678 O O . CYS A 1 950 ? 63.179 -22.515 -78.264 1.00 87.50 950 CYS A O 1
ATOM 7680 N N . PHE A 1 951 ? 61.237 -21.743 -79.088 1.00 85.44 951 PHE A N 1
ATOM 7681 C CA . PHE A 1 951 ? 60.937 -22.880 -79.974 1.00 85.44 951 PHE A CA 1
ATOM 7682 C C . PHE A 1 951 ? 60.962 -24.258 -79.270 1.00 85.44 951 PHE A C 1
ATOM 7684 O O . PHE A 1 951 ? 61.358 -25.264 -79.866 1.00 85.44 951 PHE A O 1
ATOM 7691 N N . TYR A 1 952 ? 60.537 -24.317 -78.000 1.00 86.94 952 TYR A N 1
ATOM 7692 C CA . TYR A 1 952 ? 60.508 -25.553 -77.205 1.00 86.94 952 TYR A CA 1
ATOM 7693 C C . TYR A 1 952 ? 59.529 -26.574 -77.798 1.00 86.94 952 TYR A C 1
ATOM 7695 O O . TYR A 1 952 ? 58.342 -26.272 -77.991 1.00 86.94 952 TYR A O 1
ATOM 7703 N N . SER A 1 953 ? 60.011 -27.805 -77.996 1.00 85.44 953 SER A N 1
ATOM 7704 C CA . SER A 1 953 ? 59.205 -28.958 -78.402 1.00 85.44 953 SER A CA 1
ATOM 7705 C C . SER A 1 953 ? 58.160 -29.335 -77.343 1.00 85.44 953 SER A C 1
ATOM 7707 O O . SER A 1 953 ? 58.249 -28.946 -76.175 1.00 85.44 953 SER A O 1
ATOM 7709 N N . GLN A 1 954 ? 57.172 -30.142 -77.735 1.00 82.69 954 GLN A N 1
ATOM 7710 C CA . GLN A 1 954 ? 56.146 -30.638 -76.813 1.00 82.69 954 GLN A CA 1
ATOM 7711 C C . GLN A 1 954 ? 56.747 -31.436 -75.639 1.00 82.69 954 GLN A C 1
ATOM 7713 O O . GLN A 1 954 ? 56.276 -31.312 -74.510 1.00 82.69 954 GLN A O 1
ATOM 7718 N N . GLU A 1 955 ? 57.816 -32.194 -75.889 1.00 82.62 955 GLU A N 1
ATOM 7719 C CA . GLU A 1 955 ? 58.535 -32.976 -74.876 1.00 82.62 955 GLU A CA 1
ATOM 7720 C C . GLU A 1 955 ? 59.267 -32.063 -73.879 1.00 82.62 955 GLU A C 1
ATOM 7722 O O . GLU A 1 955 ? 59.190 -32.275 -72.669 1.00 82.62 955 GLU A O 1
ATOM 7727 N N . GLN A 1 956 ? 59.903 -30.986 -74.362 1.00 84.44 956 GLN A N 1
ATOM 7728 C CA . GLN A 1 956 ? 60.572 -29.997 -73.505 1.00 84.44 956 GLN A CA 1
ATOM 7729 C C . GLN A 1 956 ? 59.580 -29.259 -72.591 1.00 84.44 956 GLN A C 1
ATOM 7731 O O . GLN A 1 956 ? 59.910 -28.966 -71.446 1.00 84.44 956 GLN A O 1
ATOM 7736 N N . ARG A 1 957 ? 58.351 -28.999 -73.060 1.00 88.56 957 ARG A N 1
ATOM 7737 C CA . ARG A 1 957 ? 57.274 -28.408 -72.238 1.00 88.56 957 ARG A CA 1
ATOM 7738 C C . ARG A 1 957 ? 56.726 -29.399 -71.206 1.00 88.56 957 ARG A C 1
ATOM 7740 O O . ARG A 1 957 ? 56.401 -29.008 -70.090 1.00 88.56 957 ARG A O 1
ATOM 7747 N N . GLN A 1 958 ? 56.648 -30.684 -71.556 1.00 86.88 958 GLN A N 1
ATOM 7748 C CA . GLN A 1 958 ? 56.206 -31.748 -70.644 1.00 86.88 958 GLN A CA 1
ATOM 7749 C C . GLN A 1 958 ? 57.228 -32.079 -69.544 1.00 86.88 958 GLN A C 1
ATOM 7751 O O . GLN A 1 958 ? 56.835 -32.609 -68.506 1.00 86.88 958 GLN A O 1
ATOM 7756 N N . ALA A 1 959 ? 58.506 -31.726 -69.719 1.00 86.94 959 ALA A N 1
ATOM 7757 C CA . ALA A 1 959 ? 59.532 -31.893 -68.689 1.00 86.94 959 ALA A CA 1
ATOM 7758 C C . ALA A 1 959 ? 59.243 -31.076 -67.411 1.00 86.94 959 ALA A C 1
ATOM 7760 O O . ALA A 1 959 ? 59.510 -31.556 -66.307 1.00 86.94 959 ALA A O 1
ATOM 7761 N N . PHE A 1 960 ? 58.637 -29.885 -67.526 1.00 92.25 960 PHE A N 1
ATOM 7762 C CA . PHE A 1 960 ? 58.180 -29.104 -66.371 1.00 92.25 960 PHE A CA 1
ATOM 7763 C C . PHE A 1 960 ? 56.802 -29.591 -65.887 1.00 92.25 960 PHE A C 1
ATOM 7765 O O . PHE A 1 960 ? 55.786 -28.901 -65.981 1.00 92.25 960 PHE A O 1
ATOM 7772 N N . ALA A 1 961 ? 56.772 -30.806 -65.330 1.00 87.94 961 ALA A N 1
ATOM 7773 C CA . ALA A 1 961 ? 55.568 -31.440 -64.786 1.00 87.94 961 ALA A CA 1
ATOM 7774 C C . ALA A 1 961 ? 54.712 -30.557 -63.835 1.00 87.94 961 ALA A C 1
ATOM 7776 O O . ALA A 1 961 ? 53.484 -30.659 -63.914 1.00 87.94 961 ALA A O 1
ATOM 7777 N N . PRO A 1 962 ? 55.274 -29.651 -62.996 1.00 91.38 962 PRO A N 1
ATOM 7778 C CA . PRO A 1 962 ? 54.478 -28.737 -62.168 1.00 91.38 962 PRO A CA 1
ATOM 7779 C C . PRO A 1 962 ? 53.501 -27.839 -62.946 1.00 91.38 962 PRO A C 1
ATOM 7781 O O . PRO A 1 962 ? 52.518 -27.380 -62.363 1.00 91.38 962 PRO A O 1
ATOM 7784 N N . TYR A 1 963 ? 53.697 -27.629 -64.254 1.00 89.75 963 TYR A N 1
ATOM 7785 C CA . TYR A 1 963 ? 52.754 -26.909 -65.121 1.00 89.75 963 TYR A CA 1
ATOM 7786 C C . TYR A 1 963 ? 51.344 -27.525 -65.140 1.00 89.75 963 TYR A C 1
ATOM 7788 O O . TYR A 1 963 ? 50.361 -26.817 -65.346 1.00 89.75 963 TYR A O 1
ATOM 7796 N N . PHE A 1 964 ? 51.235 -28.836 -64.908 1.00 88.88 964 PHE A N 1
ATOM 7797 C CA . PHE A 1 964 ? 49.985 -29.596 -65.012 1.00 88.88 964 PHE A CA 1
ATOM 7798 C C . PHE A 1 964 ? 49.353 -29.935 -63.651 1.00 88.88 964 PHE A C 1
ATOM 7800 O O . PHE A 1 964 ? 48.330 -30.609 -63.608 1.00 88.88 964 PHE A O 1
ATOM 7807 N N . ALA A 1 965 ? 49.941 -29.481 -62.538 1.00 89.50 965 ALA A N 1
ATOM 7808 C CA . ALA A 1 965 ? 49.389 -29.703 -61.201 1.00 89.50 965 ALA A CA 1
ATOM 7809 C C . ALA A 1 965 ? 48.153 -28.819 -60.932 1.00 89.50 965 ALA A C 1
ATOM 7811 O O . ALA A 1 965 ? 48.153 -27.631 -61.272 1.00 89.50 965 ALA A O 1
ATOM 7812 N N . GLU A 1 966 ? 47.134 -29.376 -60.275 1.00 82.94 966 GLU A N 1
ATOM 7813 C CA . GLU A 1 966 ? 45.913 -28.655 -59.867 1.00 82.94 966 GLU A CA 1
ATOM 7814 C C . GLU A 1 966 ? 45.924 -28.239 -58.378 1.00 82.94 966 GLU A C 1
ATOM 7816 O O . GLU A 1 966 ? 45.050 -27.496 -57.938 1.00 82.94 966 GLU A O 1
ATOM 7821 N N . ASP A 1 967 ? 46.942 -28.648 -57.611 1.00 82.88 967 ASP A N 1
ATOM 7822 C CA . ASP A 1 967 ? 47.111 -28.320 -56.188 1.00 82.88 967 ASP A CA 1
ATOM 7823 C C . ASP A 1 967 ? 47.889 -27.001 -55.998 1.00 82.88 967 ASP A C 1
ATOM 7825 O O . ASP A 1 967 ? 49.120 -26.979 -55.936 1.00 82.88 967 ASP A O 1
ATOM 7829 N N . TYR A 1 968 ? 47.179 -25.872 -55.918 1.00 83.69 968 TYR A N 1
ATOM 7830 C CA . TYR A 1 968 ? 47.763 -24.519 -55.909 1.00 83.69 968 TYR A CA 1
ATOM 7831 C C . TYR A 1 968 ? 48.415 -24.117 -54.568 1.00 83.69 968 TYR A C 1
ATOM 7833 O O . TYR A 1 968 ? 47.905 -23.262 -53.845 1.00 83.69 968 TYR A O 1
ATOM 7841 N N . THR A 1 969 ? 49.559 -24.717 -54.235 1.00 85.50 969 THR A N 1
ATOM 7842 C CA . THR A 1 969 ? 50.338 -24.414 -53.019 1.00 85.50 969 THR A CA 1
ATOM 7843 C C . THR A 1 969 ? 51.331 -23.255 -53.194 1.00 85.50 969 THR A C 1
ATOM 7845 O O . THR A 1 969 ? 51.754 -22.919 -54.301 1.00 85.50 969 THR A O 1
ATOM 7848 N N . GLU A 1 970 ? 51.803 -22.695 -52.075 1.00 83.06 970 GLU A N 1
ATOM 7849 C CA . GLU A 1 970 ? 52.903 -21.714 -52.051 1.00 83.06 970 GLU A CA 1
ATOM 7850 C C . GLU A 1 970 ? 54.216 -22.293 -52.623 1.00 83.06 970 GLU A C 1
ATOM 7852 O O . GLU A 1 970 ? 54.951 -21.603 -53.327 1.00 83.06 970 GLU A O 1
ATOM 7857 N N . SER A 1 971 ? 54.478 -23.590 -52.414 1.00 85.38 971 SER A N 1
ATOM 7858 C CA . SER A 1 971 ? 55.605 -24.290 -53.046 1.00 85.38 971 SER A CA 1
ATOM 7859 C C . SER A 1 971 ? 55.431 -24.455 -54.561 1.00 85.38 971 SER A C 1
ATOM 7861 O O . SER A 1 971 ? 56.416 -24.375 -55.295 1.00 85.38 971 SER A O 1
ATOM 7863 N N . LEU A 1 972 ? 54.199 -24.628 -55.056 1.00 88.06 972 LEU A N 1
ATOM 7864 C CA . LEU A 1 972 ? 53.927 -24.671 -56.492 1.00 88.06 972 LEU A CA 1
ATOM 7865 C C . LEU A 1 972 ? 54.159 -23.300 -57.139 1.00 88.06 972 LEU A C 1
ATOM 7867 O O . LEU A 1 972 ? 54.725 -23.245 -58.231 1.00 88.06 972 LEU A O 1
ATOM 7871 N N . LEU A 1 973 ? 53.788 -22.207 -56.462 1.00 88.06 973 LEU A N 1
ATOM 7872 C CA . LEU A 1 973 ? 54.089 -20.841 -56.904 1.00 88.06 973 LEU A CA 1
ATOM 7873 C C . LEU A 1 973 ? 55.602 -20.613 -57.029 1.00 88.06 973 LEU A C 1
ATOM 7875 O O . LEU A 1 973 ? 56.066 -20.238 -58.102 1.00 88.06 973 LEU A O 1
ATOM 7879 N N . GLN A 1 974 ? 56.376 -20.947 -55.992 1.00 87.69 974 GLN A N 1
ATOM 7880 C CA . GLN A 1 974 ? 57.840 -20.806 -56.002 1.00 87.69 974 GLN A CA 1
ATOM 7881 C C . GLN A 1 974 ? 58.512 -21.576 -57.155 1.00 87.69 974 GLN A C 1
ATOM 7883 O O . GLN A 1 974 ? 59.461 -21.073 -57.756 1.00 87.69 974 GLN A O 1
ATOM 7888 N N . LEU A 1 975 ? 58.008 -22.767 -57.508 1.00 90.38 975 LEU A N 1
ATOM 7889 C CA . LEU A 1 975 ? 58.498 -23.528 -58.665 1.00 90.38 975 LEU A CA 1
ATOM 7890 C C . LEU A 1 975 ? 58.185 -22.840 -60.005 1.00 90.38 975 LEU A C 1
ATOM 7892 O O . LEU A 1 975 ? 59.019 -22.869 -60.907 1.00 90.38 975 LEU A O 1
ATOM 7896 N N . HIS A 1 976 ? 57.015 -22.210 -60.143 1.00 92.31 976 HIS A N 1
ATOM 7897 C CA . HIS A 1 976 ? 56.652 -21.473 -61.359 1.00 92.31 976 HIS A CA 1
ATOM 7898 C C . HIS A 1 976 ? 57.441 -20.165 -61.496 1.00 92.31 976 HIS A C 1
ATOM 7900 O O . HIS A 1 976 ? 57.912 -19.871 -62.594 1.00 92.31 976 HIS A O 1
ATOM 7906 N N . ASP A 1 977 ? 57.635 -19.420 -60.402 1.00 89.06 977 ASP A N 1
ATOM 7907 C CA . ASP A 1 977 ? 58.474 -18.213 -60.371 1.00 89.06 977 ASP A CA 1
ATOM 7908 C C . ASP A 1 977 ? 59.942 -18.527 -60.715 1.00 89.06 977 ASP A C 1
ATOM 7910 O O . ASP A 1 977 ? 60.578 -17.793 -61.476 1.00 89.06 977 ASP A O 1
ATOM 7914 N N . ALA A 1 978 ? 60.480 -19.648 -60.221 1.00 89.12 978 ALA A N 1
ATOM 7915 C CA . ALA A 1 978 ? 61.825 -20.100 -60.573 1.00 89.12 978 ALA A CA 1
ATOM 7916 C C . ALA A 1 978 ? 61.946 -20.463 -62.066 1.00 89.12 978 ALA A C 1
ATOM 7918 O O . ALA A 1 978 ? 62.849 -19.965 -62.743 1.00 89.12 978 ALA A O 1
ATOM 7919 N N . GLU A 1 979 ? 61.019 -21.269 -62.598 1.00 91.75 979 GLU A N 1
ATOM 7920 C CA . GLU A 1 979 ? 61.029 -21.694 -64.005 1.00 91.75 979 GLU A CA 1
ATOM 7921 C C . GLU A 1 979 ? 60.874 -20.499 -64.961 1.00 91.75 979 GLU A C 1
ATOM 7923 O O . GLU A 1 979 ? 61.621 -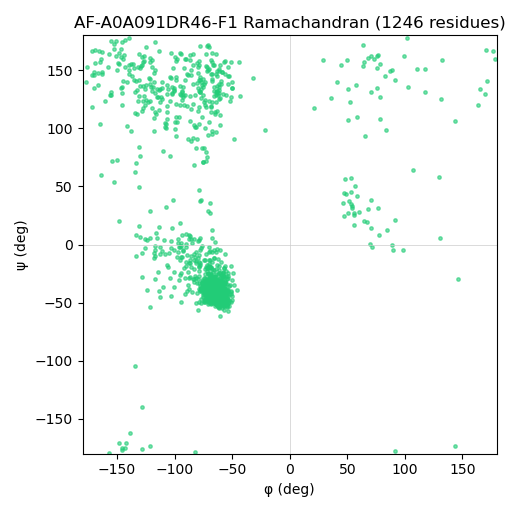20.393 -65.935 1.00 91.75 979 GLU A O 1
ATOM 7928 N N . ILE A 1 980 ? 59.974 -19.541 -64.683 1.00 90.31 980 ILE A N 1
ATOM 7929 C CA . ILE A 1 980 ? 59.794 -18.379 -65.572 1.00 90.31 980 ILE A CA 1
ATOM 7930 C C . ILE A 1 980 ? 61.012 -17.450 -65.551 1.00 90.31 980 ILE A C 1
ATOM 7932 O O . ILE A 1 980 ? 61.371 -16.900 -66.593 1.00 90.31 980 ILE A O 1
ATOM 7936 N N . VAL A 1 981 ? 61.694 -17.296 -64.410 1.00 90.62 981 VAL A N 1
ATOM 7937 C CA . VAL A 1 981 ? 62.954 -16.538 -64.326 1.00 90.62 981 VAL A CA 1
ATOM 7938 C C . VAL A 1 981 ? 64.075 -17.258 -65.081 1.00 90.62 981 VAL A C 1
ATOM 7940 O O . VAL A 1 981 ? 64.788 -16.617 -65.858 1.00 90.62 981 VAL A O 1
ATOM 7943 N N . GLN A 1 982 ? 64.203 -18.578 -64.922 1.00 90.69 982 GLN A N 1
ATOM 7944 C CA . GLN A 1 982 ? 65.179 -19.392 -65.651 1.00 90.69 982 GLN A CA 1
ATOM 7945 C C . GLN A 1 982 ? 64.957 -19.316 -67.168 1.00 90.69 982 GLN A C 1
ATOM 7947 O O . GLN A 1 982 ? 65.900 -19.055 -67.917 1.00 90.69 982 GLN A O 1
ATOM 7952 N N . LEU A 1 983 ? 63.712 -19.470 -67.623 1.00 89.38 983 LEU A N 1
ATOM 7953 C CA . LEU A 1 983 ? 63.340 -19.442 -69.036 1.00 89.38 983 LEU A CA 1
ATOM 7954 C C . LEU A 1 983 ? 63.490 -18.040 -69.657 1.00 89.38 983 LEU A C 1
ATOM 7956 O O . LEU A 1 983 ? 63.988 -17.919 -70.777 1.00 89.38 983 LEU A O 1
ATOM 7960 N N . LYS A 1 984 ? 63.140 -16.971 -68.926 1.00 88.69 984 LYS A N 1
ATOM 7961 C CA . LYS A 1 984 ? 63.401 -15.576 -69.338 1.00 88.69 984 LYS A CA 1
ATOM 7962 C C . LYS A 1 984 ? 64.893 -15.300 -69.501 1.00 88.69 984 LYS A C 1
ATOM 7964 O O . LYS A 1 984 ? 65.292 -14.694 -70.493 1.00 88.69 984 LYS A O 1
ATOM 7969 N N . ASN A 1 985 ? 65.714 -15.757 -68.555 1.00 89.56 985 ASN A N 1
ATOM 7970 C CA . ASN A 1 985 ? 67.165 -15.610 -68.627 1.00 89.56 985 ASN A CA 1
ATOM 7971 C C . ASN A 1 985 ? 67.750 -16.411 -69.804 1.00 89.56 985 ASN A C 1
ATOM 7973 O O . ASN A 1 985 ? 68.552 -15.884 -70.570 1.00 89.56 985 ASN A O 1
ATOM 7977 N N . TYR A 1 986 ? 67.289 -17.649 -70.009 1.00 87.19 986 TYR A N 1
ATOM 7978 C CA . TYR A 1 986 ? 67.685 -18.474 -71.152 1.00 87.19 986 TYR A CA 1
ATOM 7979 C C . TYR A 1 986 ? 67.317 -17.827 -72.498 1.00 87.19 986 TYR A C 1
ATOM 7981 O O . TYR A 1 986 ? 68.134 -17.855 -73.418 1.00 87.19 986 TYR A O 1
ATOM 7989 N N . TYR A 1 987 ? 66.144 -17.188 -72.604 1.00 87.69 987 TYR A N 1
ATOM 7990 C CA . TYR A 1 987 ? 65.765 -16.410 -73.787 1.00 87.69 987 TYR A CA 1
ATOM 7991 C C . TYR A 1 987 ? 66.684 -15.201 -74.008 1.00 87.69 987 TYR A C 1
ATOM 7993 O O . TYR A 1 987 ? 67.207 -15.035 -75.106 1.00 87.69 987 TYR A O 1
ATOM 8001 N N . GLU A 1 988 ? 66.904 -14.356 -72.992 1.00 88.00 988 GLU A N 1
ATOM 8002 C CA . GLU A 1 988 ? 67.692 -13.123 -73.155 1.00 88.00 988 GLU A CA 1
ATOM 8003 C C . GLU A 1 988 ? 69.183 -13.393 -73.432 1.00 88.00 988 GLU A C 1
ATOM 8005 O O . GLU A 1 988 ? 69.783 -12.673 -74.228 1.00 88.00 988 GLU A O 1
ATOM 8010 N N . VAL A 1 989 ? 69.774 -14.454 -72.863 1.00 84.88 989 VAL A N 1
ATOM 8011 C CA . VAL A 1 989 ? 71.164 -14.860 -73.161 1.00 84.88 989 VAL A CA 1
ATOM 8012 C C . VAL A 1 989 ? 71.315 -15.366 -74.603 1.00 84.88 989 VAL A C 1
ATOM 8014 O O . VAL A 1 989 ? 72.316 -15.076 -75.255 1.00 84.88 989 VAL A O 1
ATOM 8017 N N . HIS A 1 990 ? 70.316 -16.073 -75.139 1.00 83.81 990 HIS A N 1
ATOM 8018 C CA . HIS A 1 990 ? 70.358 -16.683 -76.480 1.00 83.81 990 HIS A CA 1
ATOM 8019 C C . HIS A 1 990 ? 69.578 -15.899 -77.544 1.00 83.81 990 HIS A C 1
ATOM 8021 O O . HIS A 1 990 ? 69.324 -16.384 -78.650 1.00 83.81 990 HIS A O 1
ATOM 8027 N N . LYS A 1 991 ? 69.222 -14.656 -77.224 1.00 85.75 991 LYS A N 1
ATOM 8028 C CA . LYS A 1 991 ? 68.296 -13.808 -77.974 1.00 85.75 991 LYS A CA 1
ATOM 8029 C C . LYS A 1 991 ? 68.686 -13.587 -79.430 1.00 85.75 991 LYS A C 1
ATOM 8031 O O . LYS A 1 991 ? 67.826 -13.672 -80.298 1.00 85.75 991 LYS A O 1
ATOM 8036 N N . GLU A 1 992 ? 69.972 -13.384 -79.725 1.00 82.94 992 GLU A N 1
ATOM 8037 C CA . GLU A 1 992 ? 70.438 -13.230 -81.113 1.00 82.94 992 GLU A CA 1
ATOM 8038 C C . GLU A 1 992 ? 70.239 -14.495 -81.968 1.00 82.94 992 GLU A C 1
ATOM 8040 O O . GLU A 1 992 ? 70.101 -14.384 -83.189 1.00 82.94 992 GLU A O 1
ATOM 8045 N N . LEU A 1 993 ? 70.188 -15.685 -81.355 1.00 84.94 993 LEU A N 1
ATOM 8046 C CA . LEU A 1 993 ? 69.871 -16.935 -82.049 1.00 84.94 993 LEU A CA 1
ATOM 8047 C C . LEU A 1 993 ? 68.359 -17.055 -82.273 1.00 84.94 993 LEU A C 1
ATOM 8049 O O . LEU A 1 993 ? 67.939 -17.272 -83.406 1.00 84.94 993 LEU A O 1
ATOM 8053 N N . PHE A 1 994 ? 67.535 -16.845 -81.239 1.00 88.31 994 PHE A N 1
ATOM 8054 C CA . PHE A 1 994 ? 66.073 -16.960 -81.348 1.00 88.31 994 PHE A CA 1
ATOM 8055 C C . PHE A 1 994 ? 65.444 -15.877 -82.239 1.00 88.31 994 PHE A C 1
ATOM 8057 O O . PHE A 1 994 ? 64.699 -16.207 -83.163 1.00 88.31 994 PHE A O 1
ATOM 8064 N N . GLU A 1 995 ? 65.806 -14.601 -82.058 1.00 86.38 995 GLU A N 1
ATOM 8065 C CA . GLU A 1 995 ? 65.414 -13.523 -82.981 1.00 86.38 995 GLU A CA 1
ATOM 8066 C C . GLU A 1 995 ? 65.987 -13.764 -84.387 1.00 86.38 995 GLU A C 1
ATOM 8068 O O . GLU A 1 995 ? 65.376 -13.390 -85.388 1.00 86.38 995 GLU A O 1
ATOM 8073 N N . GLY A 1 996 ? 67.139 -14.431 -84.477 1.00 84.62 996 GLY A N 1
ATOM 8074 C CA . GLY A 1 996 ? 67.737 -14.903 -85.718 1.00 84.62 996 GLY A CA 1
ATOM 8075 C C . GLY A 1 996 ? 66.860 -15.908 -86.473 1.00 84.62 996 GLY A C 1
ATOM 8076 O O . GLY A 1 996 ? 66.521 -15.670 -87.635 1.00 84.62 996 GLY A O 1
ATOM 8077 N N . VAL A 1 997 ? 66.448 -16.991 -85.807 1.00 86.00 997 VAL A N 1
ATOM 8078 C CA . VAL A 1 997 ? 65.531 -18.017 -86.338 1.00 86.00 997 VAL A CA 1
ATOM 8079 C C . VAL A 1 997 ? 64.183 -17.405 -86.707 1.00 86.00 997 VAL A C 1
ATOM 8081 O O . VAL A 1 997 ? 63.732 -17.585 -87.837 1.00 86.00 997 VAL A O 1
ATOM 8084 N N . GLN A 1 998 ? 63.575 -16.612 -85.816 1.00 86.81 998 GLN A N 1
ATOM 8085 C CA . GLN A 1 998 ? 62.307 -15.926 -86.089 1.00 86.81 998 GLN A CA 1
ATOM 8086 C C . GLN A 1 998 ? 62.416 -15.037 -87.338 1.00 86.81 998 GLN A C 1
ATOM 8088 O O . GLN A 1 998 ? 61.560 -15.068 -88.218 1.00 86.81 998 GLN A O 1
ATOM 8093 N N . LYS A 1 999 ? 63.503 -14.273 -87.468 1.00 85.69 999 LYS A N 1
ATOM 8094 C CA . LYS A 1 999 ? 63.777 -13.430 -88.637 1.00 85.69 999 LYS A CA 1
ATOM 8095 C C . LYS A 1 999 ? 64.006 -14.252 -89.906 1.00 85.69 999 LYS A C 1
ATOM 8097 O O . LYS A 1 999 ? 63.628 -13.786 -90.983 1.00 85.69 999 LYS A O 1
ATOM 8102 N N . TRP A 1 1000 ? 64.586 -15.452 -89.827 1.00 88.12 1000 TRP A N 1
ATOM 8103 C CA . TRP A 1 1000 ? 64.615 -16.373 -90.967 1.00 88.12 1000 TRP A CA 1
ATOM 8104 C C . TRP A 1 1000 ? 63.198 -16.844 -91.324 1.00 88.12 1000 TRP A C 1
ATOM 8106 O O . TRP A 1 1000 ? 62.800 -16.667 -92.475 1.00 88.12 1000 TRP A O 1
ATOM 8116 N N . GLU A 1 1001 ? 62.399 -17.310 -90.356 1.00 85.25 1001 GLU A N 1
ATOM 8117 C CA . GLU A 1 1001 ? 61.001 -17.714 -90.576 1.00 85.25 1001 GLU A CA 1
ATOM 8118 C C . GLU A 1 1001 ? 60.145 -16.595 -91.184 1.00 85.25 1001 GLU A C 1
ATOM 8120 O O . GLU A 1 1001 ? 59.360 -16.841 -92.097 1.00 85.25 1001 GLU A O 1
ATOM 8125 N N . GLU A 1 1002 ? 60.283 -15.354 -90.718 1.00 87.06 1002 GLU A N 1
ATOM 8126 C CA . GLU A 1 1002 ? 59.556 -14.200 -91.255 1.00 87.06 1002 GLU A CA 1
ATOM 8127 C C . GLU A 1 1002 ? 59.937 -13.922 -92.714 1.00 87.06 1002 GLU A C 1
ATOM 8129 O O . GLU A 1 1002 ? 59.065 -13.698 -93.559 1.00 87.06 1002 GLU A O 1
ATOM 8134 N N . ASN A 1 1003 ? 61.233 -13.981 -93.043 1.00 85.31 1003 ASN A N 1
ATOM 8135 C CA . ASN A 1 1003 ? 61.703 -13.827 -94.422 1.00 85.31 1003 ASN A CA 1
ATOM 8136 C C . ASN A 1 1003 ? 61.299 -15.028 -95.299 1.00 85.31 1003 ASN A C 1
ATOM 8138 O O . ASN A 1 1003 ? 61.029 -14.837 -96.486 1.00 85.31 1003 ASN A O 1
ATOM 8142 N N . TRP A 1 1004 ? 61.205 -16.233 -94.729 1.00 87.81 1004 TRP A N 1
ATOM 8143 C CA . TRP A 1 1004 ? 60.760 -17.459 -95.394 1.00 87.81 1004 TRP A CA 1
ATOM 8144 C C . TRP A 1 1004 ? 59.260 -17.408 -95.702 1.00 87.81 1004 TRP A C 1
ATOM 8146 O O . TRP A 1 1004 ? 58.850 -17.544 -96.854 1.00 87.81 1004 TRP A O 1
ATOM 8156 N N . ARG A 1 1005 ? 58.437 -17.069 -94.707 1.00 86.25 1005 ARG A N 1
ATOM 8157 C CA . ARG A 1 1005 ? 56.987 -16.855 -94.823 1.00 86.25 1005 ARG A CA 1
ATOM 8158 C C . ARG A 1 1005 ? 56.662 -15.754 -95.834 1.00 86.25 1005 ARG A C 1
ATOM 8160 O O . ARG A 1 1005 ? 55.772 -15.926 -96.665 1.00 86.25 1005 ARG A O 1
ATOM 8167 N N . LEU A 1 1006 ? 57.423 -14.656 -95.831 1.00 83.50 1006 LEU A N 1
ATOM 8168 C CA . LEU A 1 1006 ? 57.300 -13.580 -96.819 1.00 83.50 1006 LEU A CA 1
ATOM 8169 C C . LEU A 1 1006 ? 57.746 -14.019 -98.228 1.00 83.50 1006 LEU A C 1
ATOM 8171 O O . LEU A 1 1006 ? 57.127 -13.629 -99.219 1.00 83.50 1006 LEU A O 1
ATOM 8175 N N . PHE A 1 1007 ? 58.784 -14.851 -98.343 1.00 84.50 1007 PHE A N 1
ATOM 8176 C CA . PHE A 1 1007 ? 59.215 -15.442 -99.614 1.00 84.50 1007 PHE A CA 1
ATOM 8177 C C . PHE A 1 1007 ? 58.155 -16.392 -100.194 1.00 84.50 1007 PHE A C 1
ATOM 8179 O O . PHE A 1 1007 ? 57.805 -16.248 -101.367 1.00 84.50 1007 PHE A O 1
ATOM 8186 N N . LEU A 1 1008 ? 57.568 -17.273 -99.376 1.00 82.38 1008 LEU A N 1
ATOM 8187 C CA . LEU A 1 1008 ? 56.426 -18.114 -99.752 1.00 82.38 1008 LEU A CA 1
ATOM 8188 C C . LEU A 1 1008 ? 55.212 -17.267 -100.167 1.00 82.38 1008 LEU A C 1
ATOM 8190 O O . LEU A 1 1008 ? 54.543 -17.573 -101.156 1.00 82.38 1008 LEU A O 1
ATOM 8194 N N . GLU A 1 1009 ? 54.951 -16.147 -99.486 1.00 81.38 1009 GLU A N 1
ATOM 8195 C CA . GLU A 1 1009 ? 53.868 -15.245 -99.881 1.00 81.38 1009 GLU A CA 1
ATOM 8196 C C . GLU A 1 1009 ? 54.127 -14.575 -101.245 1.00 81.38 1009 GLU A C 1
ATOM 8198 O O . GLU A 1 1009 ? 53.196 -14.418 -102.041 1.00 81.38 1009 GLU A O 1
ATOM 8203 N N . PHE A 1 1010 ? 55.382 -14.231 -101.559 1.00 81.31 1010 PHE A N 1
ATOM 8204 C CA . PHE A 1 1010 ? 55.781 -13.744 -102.885 1.00 81.31 1010 PHE A CA 1
ATOM 8205 C C . PHE A 1 1010 ? 55.803 -14.846 -103.962 1.00 81.31 1010 PHE A C 1
ATOM 8207 O O . PHE A 1 1010 ? 55.536 -14.539 -105.124 1.00 81.31 1010 PHE A O 1
ATOM 8214 N N . GLU A 1 1011 ? 56.065 -16.113 -103.627 1.00 77.62 1011 GLU A N 1
ATOM 8215 C CA . GLU A 1 1011 ? 55.882 -17.260 -104.538 1.00 77.62 1011 GLU A CA 1
ATOM 8216 C C . GLU A 1 1011 ? 54.400 -17.478 -104.874 1.00 77.62 1011 GLU A C 1
ATOM 8218 O O . GLU A 1 1011 ? 54.032 -17.598 -106.049 1.00 77.62 1011 GLU A O 1
ATOM 8223 N N . ARG A 1 1012 ? 53.524 -17.411 -103.862 1.00 76.81 1012 ARG A N 1
ATOM 8224 C CA . ARG A 1 1012 ? 52.065 -17.457 -104.032 1.00 76.81 1012 ARG A CA 1
ATOM 8225 C C . ARG A 1 1012 ? 51.568 -16.306 -104.914 1.00 76.81 1012 ARG A C 1
ATOM 8227 O O . ARG A 1 1012 ? 50.868 -16.551 -105.894 1.00 76.81 1012 ARG A O 1
ATOM 8234 N N . LYS A 1 1013 ? 51.986 -15.065 -104.629 1.00 74.94 1013 LYS A N 1
ATOM 8235 C CA . LYS A 1 1013 ? 51.651 -13.872 -105.437 1.00 74.94 1013 LYS A CA 1
ATOM 8236 C C . LYS A 1 1013 ? 52.188 -13.962 -106.868 1.00 74.94 1013 LYS A C 1
ATOM 8238 O O . LYS A 1 1013 ? 51.480 -13.601 -107.800 1.00 74.94 1013 LYS A O 1
ATOM 8243 N N . ALA A 1 1014 ? 53.400 -14.480 -107.075 1.00 68.62 1014 ALA A N 1
ATOM 8244 C CA . ALA A 1 1014 ? 53.970 -14.668 -108.413 1.00 68.62 1014 ALA A CA 1
ATOM 8245 C C . ALA A 1 1014 ? 53.257 -15.753 -109.244 1.00 68.62 1014 ALA A C 1
ATOM 8247 O O . ALA A 1 1014 ? 53.379 -15.758 -110.470 1.00 68.62 1014 ALA A O 1
ATOM 8248 N N . SER A 1 1015 ? 52.517 -16.656 -108.596 1.00 66.19 1015 SER A N 1
ATOM 8249 C CA . SER A 1 1015 ? 51.799 -17.756 -109.249 1.00 66.19 1015 SER A CA 1
ATOM 8250 C C . SER A 1 1015 ? 50.406 -17.372 -109.772 1.00 66.19 1015 SER A C 1
ATOM 8252 O O . SER A 1 1015 ? 49.886 -18.066 -110.653 1.00 66.19 1015 SER A O 1
ATOM 8254 N N . ASP A 1 1016 ? 49.830 -16.275 -109.268 1.00 65.81 1016 ASP A N 1
ATOM 8255 C CA . ASP A 1 1016 ? 48.483 -15.772 -109.571 1.00 65.81 1016 ASP A CA 1
ATOM 8256 C C . ASP A 1 1016 ? 48.343 -15.216 -111.012 1.00 65.81 1016 ASP A C 1
ATOM 8258 O O . ASP A 1 1016 ? 49.054 -14.275 -111.383 1.00 65.81 1016 ASP A O 1
ATOM 8262 N N . PRO A 1 1017 ? 47.398 -15.724 -111.834 1.00 60.69 1017 PRO A N 1
ATOM 8263 C CA . PRO A 1 1017 ? 47.083 -15.159 -113.150 1.00 60.69 1017 PRO A CA 1
ATOM 8264 C C . PRO A 1 1017 ? 46.637 -13.686 -113.130 1.00 60.69 1017 PRO A C 1
ATOM 8266 O O . PRO A 1 1017 ? 46.838 -12.977 -114.118 1.00 60.69 1017 PRO A O 1
ATOM 8269 N N . SER A 1 1018 ? 46.063 -13.203 -112.024 1.00 64.00 1018 SER A N 1
ATOM 8270 C CA . SER A 1 1018 ? 45.543 -11.830 -111.884 1.00 64.00 1018 SER A CA 1
ATOM 8271 C C . SER A 1 1018 ? 46.648 -10.765 -111.834 1.00 64.00 1018 SER A C 1
ATOM 8273 O O . SER A 1 1018 ? 46.377 -9.583 -112.069 1.00 64.00 1018 SER A O 1
ATOM 8275 N N . ARG A 1 1019 ? 47.899 -11.176 -111.569 1.00 65.00 1019 ARG A N 1
ATOM 8276 C CA . ARG A 1 1019 ? 49.065 -10.323 -111.268 1.00 65.00 1019 ARG A CA 1
ATOM 8277 C C . ARG A 1 1019 ? 49.305 -9.175 -112.263 1.00 65.00 1019 ARG A C 1
ATOM 8279 O O . ARG A 1 1019 ? 49.799 -8.120 -111.872 1.00 65.00 1019 ARG A O 1
ATOM 8286 N N . PHE A 1 1020 ? 48.945 -9.332 -113.538 1.00 58.78 1020 PHE A N 1
ATOM 8287 C CA . PHE A 1 1020 ? 49.267 -8.368 -114.602 1.00 58.78 1020 PHE A CA 1
ATOM 8288 C C . PHE A 1 1020 ? 48.394 -7.097 -114.661 1.00 58.78 1020 PHE A C 1
ATOM 8290 O O . PHE A 1 1020 ? 48.686 -6.206 -115.458 1.00 58.78 1020 PHE A O 1
ATOM 8297 N N . THR A 1 1021 ? 47.347 -6.960 -113.841 1.00 58.59 1021 THR A N 1
ATOM 8298 C CA . THR A 1 1021 ? 46.414 -5.810 -113.908 1.00 58.59 1021 THR A CA 1
ATOM 8299 C C . THR A 1 1021 ? 46.930 -4.520 -113.244 1.00 58.59 1021 THR A C 1
ATOM 8301 O O . THR A 1 1021 ? 46.374 -3.440 -113.459 1.00 58.59 1021 THR A O 1
ATOM 8304 N N . ASN A 1 1022 ? 48.027 -4.588 -112.483 1.00 55.16 1022 ASN A N 1
ATOM 8305 C CA . ASN A 1 1022 ? 48.513 -3.495 -111.635 1.00 55.16 1022 ASN A CA 1
ATOM 8306 C C . ASN A 1 1022 ? 49.382 -2.449 -112.371 1.00 55.16 1022 ASN A C 1
ATOM 8308 O O . ASN A 1 1022 ? 50.615 -2.538 -112.406 1.00 55.16 1022 ASN A O 1
ATOM 8312 N N . ARG A 1 1023 ? 48.756 -1.380 -112.887 1.00 53.88 1023 ARG A N 1
ATOM 8313 C CA . ARG A 1 1023 ? 49.466 -0.145 -113.292 1.00 53.88 1023 ARG A CA 1
ATOM 8314 C C . ARG A 1 1023 ? 50.137 0.507 -112.070 1.00 53.88 1023 ARG A C 1
ATOM 8316 O O . ARG A 1 1023 ? 49.479 0.734 -111.064 1.00 53.88 1023 ARG A O 1
ATOM 8323 N N . GLY A 1 1024 ? 51.425 0.857 -112.172 1.00 59.16 1024 GLY A N 1
ATOM 8324 C CA . GLY A 1 1024 ? 52.160 1.578 -111.110 1.00 59.16 1024 GLY A CA 1
ATOM 8325 C C . GLY A 1 1024 ? 53.515 0.987 -110.691 1.00 59.16 1024 GLY A C 1
ATOM 8326 O O . GLY A 1 1024 ? 54.128 1.471 -109.743 1.00 59.16 1024 GLY A O 1
ATOM 8327 N N . GLY A 1 1025 ? 54.006 -0.055 -111.371 1.00 62.53 1025 GLY A N 1
ATOM 8328 C CA . GLY A 1 1025 ? 55.366 -0.579 -111.163 1.00 62.53 1025 GLY A CA 1
ATOM 8329 C C . GLY A 1 1025 ? 55.558 -1.454 -109.917 1.00 62.53 1025 GLY A C 1
ATOM 8330 O O . GLY A 1 1025 ? 56.691 -1.824 -109.613 1.00 62.53 1025 GLY A O 1
ATOM 8331 N N . ASN A 1 1026 ? 54.483 -1.827 -109.213 1.00 68.06 1026 ASN A N 1
ATOM 8332 C CA . ASN A 1 1026 ? 54.573 -2.700 -108.037 1.00 68.06 1026 ASN A CA 1
ATOM 8333 C C . ASN A 1 1026 ? 55.127 -4.097 -108.371 1.00 68.06 1026 ASN A C 1
ATOM 8335 O O . ASN A 1 1026 ? 55.935 -4.589 -107.591 1.00 68.06 1026 ASN A O 1
ATOM 8339 N N . LEU A 1 1027 ? 54.860 -4.654 -109.564 1.00 68.62 1027 LEU A N 1
ATOM 8340 C CA . LEU A 1 1027 ? 55.524 -5.882 -110.047 1.00 68.62 1027 LEU A CA 1
ATOM 8341 C C . LEU A 1 1027 ? 57.051 -5.809 -109.941 1.00 68.62 1027 LEU A C 1
ATOM 8343 O O . LEU A 1 1027 ? 57.692 -6.761 -109.515 1.00 68.62 1027 LEU A O 1
ATOM 8347 N N . LEU A 1 1028 ? 57.645 -4.669 -110.306 1.00 69.12 1028 LEU A N 1
ATOM 8348 C CA . LEU A 1 1028 ? 59.096 -4.492 -110.274 1.00 69.12 1028 LEU A CA 1
ATOM 8349 C C . LEU A 1 1028 ? 59.623 -4.343 -108.836 1.00 69.12 1028 LEU A C 1
ATOM 8351 O O . LEU A 1 1028 ? 60.778 -4.670 -108.577 1.00 69.12 1028 LEU A O 1
ATOM 8355 N N . LYS A 1 1029 ? 58.787 -3.880 -107.894 1.00 71.56 1029 LYS A N 1
ATOM 8356 C CA . LYS A 1 1029 ? 59.107 -3.866 -106.458 1.00 71.56 1029 LYS A CA 1
ATOM 8357 C C . LYS A 1 1029 ? 59.038 -5.278 -105.878 1.00 71.56 1029 LYS A C 1
ATOM 8359 O O . LYS A 1 1029 ? 60.015 -5.699 -105.271 1.00 71.56 1029 LYS A O 1
ATOM 8364 N N . GLU A 1 1030 ? 57.953 -6.010 -106.138 1.00 77.06 1030 GLU A N 1
ATOM 8365 C CA . GLU A 1 1030 ? 57.773 -7.417 -105.752 1.00 77.06 1030 GLU A CA 1
ATOM 8366 C C . GLU A 1 1030 ? 58.924 -8.282 -106.266 1.00 77.06 1030 GLU A C 1
ATOM 8368 O O . GLU A 1 1030 ? 59.581 -8.955 -105.483 1.00 77.06 1030 GLU A O 1
ATOM 8373 N N . GLU A 1 1031 ? 59.226 -8.229 -107.566 1.00 73.44 1031 GLU A N 1
ATOM 8374 C CA . GLU A 1 1031 ? 60.268 -9.061 -108.174 1.00 73.44 1031 GLU A CA 1
ATOM 8375 C C . GLU A 1 1031 ? 61.661 -8.700 -107.630 1.00 73.44 1031 GLU A C 1
ATOM 8377 O O . GLU A 1 1031 ? 62.489 -9.576 -107.388 1.00 73.44 1031 GLU A O 1
ATOM 8382 N N . LYS A 1 1032 ? 61.908 -7.414 -107.339 1.00 77.75 1032 LYS A N 1
ATOM 8383 C CA . LYS A 1 1032 ? 63.142 -6.942 -106.688 1.00 77.75 1032 LYS A CA 1
ATOM 8384 C C . LYS A 1 1032 ? 63.214 -7.321 -105.202 1.00 77.75 1032 LYS A C 1
ATOM 8386 O O . LYS A 1 1032 ? 64.314 -7.535 -104.701 1.00 77.75 1032 LYS A O 1
ATOM 8391 N N . GLN A 1 1033 ? 62.084 -7.424 -104.500 1.00 78.12 1033 GLN A N 1
ATOM 8392 C CA . GLN A 1 1033 ? 62.003 -7.907 -103.116 1.00 78.12 1033 GLN A CA 1
ATOM 8393 C C . GLN A 1 1033 ? 62.168 -9.429 -103.051 1.00 78.12 1033 GLN A C 1
ATOM 8395 O O . GLN A 1 1033 ? 63.001 -9.902 -102.288 1.00 78.12 1033 GLN A O 1
ATOM 8400 N N . ARG A 1 1034 ? 61.496 -10.186 -103.921 1.00 80.50 1034 ARG A N 1
ATOM 8401 C CA . ARG A 1 1034 ? 61.676 -11.630 -104.126 1.00 80.50 1034 ARG A CA 1
ATOM 8402 C C . ARG A 1 1034 ? 63.129 -11.973 -104.466 1.00 80.50 1034 ARG A C 1
ATOM 8404 O O . ARG A 1 1034 ? 63.739 -12.787 -103.783 1.00 80.50 1034 ARG A O 1
ATOM 8411 N N . ALA A 1 1035 ? 63.728 -11.295 -105.448 1.00 77.31 1035 ALA A N 1
ATOM 8412 C CA . ALA A 1 1035 ? 65.134 -11.483 -105.822 1.00 77.31 1035 ALA A CA 1
ATOM 8413 C C . ALA A 1 1035 ? 66.137 -10.952 -104.775 1.00 77.31 1035 ALA A C 1
ATOM 8415 O O . ALA A 1 1035 ? 67.327 -11.268 -104.859 1.00 77.31 1035 ALA A O 1
ATOM 8416 N N . LYS A 1 1036 ? 65.683 -10.153 -103.796 1.00 81.88 1036 LYS A N 1
ATOM 8417 C CA . LYS A 1 1036 ? 66.447 -9.825 -102.584 1.00 81.88 1036 LYS A CA 1
ATOM 8418 C C . LYS A 1 1036 ? 66.324 -10.954 -101.558 1.00 81.88 1036 LYS A C 1
ATOM 8420 O O . LYS A 1 1036 ? 67.353 -11.443 -101.119 1.00 81.88 1036 LYS A O 1
ATOM 8425 N N . LEU A 1 1037 ? 65.113 -11.416 -101.239 1.00 83.81 1037 LEU A N 1
ATOM 8426 C CA . LEU A 1 1037 ? 64.853 -12.526 -100.311 1.00 83.81 1037 LEU A CA 1
ATOM 8427 C C . LEU A 1 1037 ? 65.575 -13.806 -100.742 1.00 83.81 1037 LEU A C 1
ATOM 8429 O O . LEU A 1 1037 ? 66.312 -14.374 -99.949 1.00 83.81 1037 LEU A O 1
ATOM 8433 N N . GLN A 1 1038 ? 65.521 -14.169 -102.024 1.00 78.94 1038 GLN A N 1
ATOM 8434 C CA . GLN A 1 1038 ? 66.256 -15.309 -102.593 1.00 78.94 1038 GLN A CA 1
ATOM 8435 C C . GLN A 1 1038 ? 67.800 -15.151 -102.545 1.00 78.94 1038 GLN A C 1
ATOM 8437 O O . GLN A 1 1038 ? 68.532 -16.078 -102.876 1.00 78.94 1038 GLN A O 1
ATOM 8442 N N . LYS A 1 1039 ? 68.314 -13.981 -102.134 1.00 81.31 1039 LYS A N 1
ATOM 8443 C CA . LYS A 1 1039 ? 69.737 -13.693 -101.854 1.00 81.31 1039 LYS A CA 1
ATOM 8444 C C . LYS A 1 1039 ? 70.010 -13.313 -100.391 1.00 81.31 1039 LYS A C 1
ATOM 8446 O O . LYS A 1 1039 ? 71.155 -13.019 -100.050 1.00 81.31 1039 LYS A O 1
ATOM 8451 N N . THR A 1 1040 ? 68.973 -13.258 -99.558 1.00 83.38 1040 THR A N 1
ATOM 8452 C CA . THR A 1 1040 ? 69.032 -12.910 -98.134 1.00 83.38 1040 THR A CA 1
ATOM 8453 C C . THR A 1 1040 ? 68.737 -14.134 -97.275 1.00 83.38 1040 THR A C 1
ATOM 8455 O O . THR A 1 1040 ? 69.429 -14.305 -96.286 1.00 83.38 1040 THR A O 1
ATOM 8458 N N . LEU A 1 1041 ? 67.823 -15.019 -97.682 1.00 85.12 1041 LEU A N 1
ATOM 8459 C CA . LEU A 1 1041 ? 67.558 -16.297 -97.016 1.00 85.12 1041 LEU A CA 1
ATOM 8460 C C . LEU A 1 1041 ? 68.831 -17.163 -96.934 1.00 85.12 1041 LEU A C 1
ATOM 8462 O O . LEU A 1 1041 ? 69.306 -17.317 -95.816 1.00 85.12 1041 LEU A O 1
ATOM 8466 N N . PRO A 1 1042 ? 69.535 -17.511 -98.037 1.00 82.81 1042 PRO A N 1
ATOM 8467 C CA . PRO A 1 1042 ? 70.828 -18.212 -97.959 1.00 82.81 1042 PRO A CA 1
ATOM 8468 C C . PRO A 1 1042 ? 71.945 -17.489 -97.192 1.00 82.81 1042 PRO A C 1
ATOM 8470 O O . PRO A 1 1042 ? 72.970 -18.086 -96.883 1.00 82.81 1042 PRO A O 1
ATOM 8473 N N . LYS A 1 1043 ? 71.793 -16.186 -96.913 1.00 82.75 1043 LYS A N 1
ATOM 8474 C CA . LYS A 1 1043 ? 72.746 -15.433 -96.083 1.00 82.75 1043 LYS A CA 1
ATOM 8475 C C . LYS A 1 1043 ? 72.391 -15.485 -94.608 1.00 82.75 1043 LYS A C 1
ATOM 8477 O O . LYS A 1 1043 ? 73.298 -15.606 -93.804 1.00 82.75 1043 LYS A O 1
ATOM 8482 N N . LEU A 1 1044 ? 71.103 -15.397 -94.274 1.00 83.62 1044 LEU A N 1
ATOM 8483 C CA . LEU A 1 1044 ? 70.610 -15.642 -92.923 1.00 83.62 1044 LEU A CA 1
ATOM 8484 C C . LEU A 1 1044 ? 70.853 -17.105 -92.541 1.00 83.62 1044 LEU A C 1
ATOM 8486 O O . LEU A 1 1044 ? 71.273 -17.356 -91.429 1.00 83.62 1044 LEU A O 1
ATOM 8490 N N . GLU A 1 1045 ? 70.681 -18.048 -93.468 1.00 87.06 1045 GLU A N 1
ATOM 8491 C CA . GLU A 1 1045 ? 70.980 -19.472 -93.268 1.00 87.06 1045 GLU A CA 1
ATOM 8492 C C . GLU A 1 1045 ? 72.456 -19.682 -92.901 1.00 87.06 1045 GLU A C 1
ATOM 8494 O O . GLU A 1 1045 ? 72.729 -20.220 -91.837 1.00 87.06 1045 GLU A O 1
ATOM 8499 N N . GLU A 1 1046 ? 73.411 -19.187 -93.698 1.00 83.19 1046 GLU A N 1
ATOM 8500 C CA . GLU A 1 1046 ? 74.844 -19.356 -93.397 1.00 83.19 1046 GLU A CA 1
ATOM 8501 C C . GLU A 1 1046 ? 75.314 -18.508 -92.189 1.00 83.19 1046 GLU A C 1
ATOM 8503 O O . GLU A 1 1046 ? 76.187 -18.935 -91.433 1.00 83.19 1046 GLU A O 1
ATOM 8508 N N . GLU A 1 1047 ? 74.724 -17.325 -91.960 1.00 84.25 1047 GLU A N 1
ATOM 8509 C CA . GLU A 1 1047 ? 74.984 -16.491 -90.773 1.00 84.25 1047 GLU A CA 1
ATOM 8510 C C . GLU A 1 1047 ? 74.498 -17.179 -89.488 1.00 84.25 1047 GLU A C 1
ATOM 8512 O O . GLU A 1 1047 ? 75.246 -17.257 -88.514 1.00 84.25 1047 GLU A O 1
ATOM 8517 N N . LEU A 1 1048 ? 73.270 -17.706 -89.483 1.00 85.50 1048 LEU A N 1
ATOM 8518 C CA . LEU A 1 1048 ? 72.698 -18.427 -88.346 1.00 85.50 1048 LEU A CA 1
ATOM 8519 C C . LEU A 1 1048 ? 73.399 -19.757 -88.132 1.00 85.50 1048 LEU A C 1
ATOM 8521 O O . LEU A 1 1048 ? 73.747 -20.053 -87.000 1.00 85.50 1048 LEU A O 1
ATOM 8525 N N . LYS A 1 1049 ? 73.688 -20.509 -89.198 1.00 85.25 1049 LYS A N 1
ATOM 8526 C CA . LYS A 1 1049 ? 74.503 -21.723 -89.138 1.00 85.25 1049 LYS A CA 1
ATOM 8527 C C . LYS A 1 1049 ? 75.843 -21.455 -88.461 1.00 85.25 1049 LYS A C 1
ATOM 8529 O O . LYS A 1 1049 ? 76.164 -22.146 -87.511 1.00 85.25 1049 LYS A O 1
ATOM 8534 N N . THR A 1 1050 ? 76.578 -20.420 -88.873 1.00 84.50 1050 THR A N 1
ATOM 8535 C CA . THR A 1 1050 ? 77.882 -20.090 -88.267 1.00 84.50 1050 THR A CA 1
ATOM 8536 C C . THR A 1 1050 ? 77.736 -19.723 -86.784 1.00 84.50 1050 THR A C 1
ATOM 8538 O O . THR A 1 1050 ? 78.496 -20.208 -85.950 1.00 84.50 1050 THR A O 1
ATOM 8541 N N . ARG A 1 1051 ? 76.737 -18.899 -86.431 1.00 84.56 1051 ARG A N 1
ATOM 8542 C CA . ARG A 1 1051 ? 76.447 -18.518 -85.035 1.00 84.56 1051 ARG A CA 1
ATOM 8543 C C . ARG A 1 1051 ? 76.034 -19.721 -84.176 1.00 84.56 1051 ARG A C 1
ATOM 8545 O O . ARG A 1 1051 ? 76.470 -19.827 -83.035 1.00 84.56 1051 ARG A O 1
ATOM 8552 N N . ILE A 1 1052 ? 75.224 -20.624 -84.726 1.00 86.38 1052 ILE A N 1
ATOM 8553 C CA . ILE A 1 1052 ? 74.760 -21.850 -84.071 1.00 86.38 1052 ILE A CA 1
ATOM 8554 C C . ILE A 1 1052 ? 75.909 -22.853 -83.936 1.00 86.38 1052 ILE A C 1
ATOM 8556 O O . ILE A 1 1052 ? 76.090 -23.390 -82.858 1.00 86.38 1052 ILE A O 1
ATOM 8560 N N . GLU A 1 1053 ? 76.731 -23.066 -84.964 1.00 84.50 1053 GLU A N 1
ATOM 8561 C CA . GLU A 1 1053 ? 77.900 -23.958 -84.910 1.00 84.50 1053 GLU A CA 1
ATOM 8562 C C . GLU A 1 1053 ? 78.938 -23.482 -83.880 1.00 84.50 1053 GLU A C 1
ATOM 8564 O O . GLU A 1 1053 ? 79.555 -24.316 -83.218 1.00 84.50 1053 GLU A O 1
ATOM 8569 N N . MET A 1 1054 ? 79.110 -22.165 -83.700 1.00 83.19 1054 MET A N 1
ATOM 8570 C CA . MET A 1 1054 ? 79.899 -21.602 -82.594 1.00 83.19 1054 MET A CA 1
ATOM 8571 C C . MET A 1 1054 ? 79.234 -21.859 -81.234 1.00 83.19 1054 MET A C 1
ATOM 8573 O O . MET A 1 1054 ? 79.892 -22.330 -80.310 1.00 83.19 1054 MET A O 1
ATOM 8577 N N . TRP A 1 1055 ? 77.928 -21.614 -81.113 1.00 84.88 1055 TRP A N 1
ATOM 8578 C CA . TRP A 1 1055 ? 77.191 -21.818 -79.864 1.00 84.88 1055 TRP A CA 1
ATOM 8579 C C . TRP A 1 1055 ? 77.108 -23.296 -79.436 1.00 84.88 1055 TRP A C 1
ATOM 8581 O O . TRP A 1 1055 ? 77.304 -23.592 -78.260 1.00 84.88 1055 TRP A O 1
ATOM 8591 N N . GLU A 1 1056 ? 76.899 -24.237 -80.366 1.00 84.69 1056 GLU A N 1
ATOM 8592 C CA . GLU A 1 1056 ? 76.905 -25.685 -80.088 1.00 84.69 1056 GLU A CA 1
ATOM 8593 C C . GLU A 1 1056 ? 78.288 -26.146 -79.585 1.00 84.69 1056 GLU A C 1
ATOM 8595 O O . GLU A 1 1056 ? 78.370 -27.042 -78.743 1.00 84.69 1056 GLU A O 1
ATOM 8600 N N . GLN A 1 1057 ? 79.378 -25.515 -80.050 1.00 82.19 1057 GLN A N 1
ATOM 8601 C CA . GLN A 1 1057 ? 80.737 -25.759 -79.546 1.00 82.19 1057 GLN A CA 1
ATOM 8602 C C . GLN A 1 1057 ? 80.957 -25.160 -78.149 1.00 82.19 1057 GLN A C 1
ATOM 8604 O O . GLN A 1 1057 ? 81.540 -25.822 -77.292 1.00 82.19 1057 GLN A O 1
ATOM 8609 N N . GLU A 1 1058 ? 80.479 -23.940 -77.893 1.00 80.94 1058 GLU A N 1
ATOM 8610 C CA . GLU A 1 1058 ? 80.620 -23.269 -76.592 1.00 80.94 1058 GLU A CA 1
ATOM 8611 C C . GLU A 1 1058 ? 79.760 -23.912 -75.490 1.00 80.94 1058 GLU A C 1
ATOM 8613 O O . GLU A 1 1058 ? 80.233 -24.083 -74.368 1.00 80.94 1058 GLU A O 1
ATOM 8618 N N . GLN A 1 1059 ? 78.520 -24.305 -75.799 1.00 77.38 1059 GLN A N 1
ATOM 8619 C CA . GLN A 1 1059 ? 77.570 -24.889 -74.839 1.00 77.38 1059 GLN A CA 1
ATOM 8620 C C . GLN A 1 1059 ? 77.540 -26.426 -74.838 1.00 77.38 1059 GLN A C 1
ATOM 8622 O O . GLN A 1 1059 ? 76.794 -27.019 -74.057 1.00 77.38 1059 GLN A O 1
ATOM 8627 N N . SER A 1 1060 ? 78.313 -27.090 -75.709 1.00 77.94 1060 SER A N 1
ATOM 8628 C CA . SER A 1 1060 ? 78.382 -28.562 -75.835 1.00 77.94 1060 SER A CA 1
ATOM 8629 C C . SER A 1 1060 ? 77.015 -29.263 -75.972 1.00 77.94 1060 SER A C 1
ATOM 8631 O O . SER A 1 1060 ? 76.851 -30.423 -75.591 1.00 77.94 1060 SER A O 1
ATOM 8633 N N . THR A 1 1061 ? 76.016 -28.557 -76.503 1.00 79.00 1061 THR A N 1
ATOM 8634 C CA . THR A 1 1061 ? 74.614 -28.985 -76.611 1.00 79.00 1061 THR A CA 1
ATOM 8635 C C . THR A 1 1061 ? 74.048 -28.563 -77.965 1.00 79.00 1061 THR A C 1
ATOM 8637 O O . THR A 1 1061 ? 74.502 -27.588 -78.557 1.00 79.00 1061 THR A O 1
ATOM 8640 N N . ALA A 1 1062 ? 73.089 -29.325 -78.499 1.00 80.19 1062 ALA A N 1
ATOM 8641 C CA . ALA A 1 1062 ? 72.530 -29.059 -79.823 1.00 80.19 1062 ALA A CA 1
ATOM 8642 C C . ALA A 1 1062 ? 71.470 -27.946 -79.786 1.00 80.19 1062 ALA A C 1
ATOM 8644 O O . ALA A 1 1062 ? 70.619 -27.928 -78.896 1.00 80.19 1062 ALA A O 1
ATOM 8645 N N . PHE A 1 1063 ? 71.479 -27.055 -80.779 1.00 84.94 1063 PHE A N 1
ATOM 8646 C CA . PHE A 1 1063 ? 70.482 -25.993 -80.902 1.00 84.94 1063 PHE A CA 1
ATOM 8647 C C . PHE A 1 1063 ? 69.254 -26.511 -81.659 1.00 84.94 1063 PHE A C 1
ATOM 8649 O O . PHE A 1 1063 ? 69.287 -26.715 -82.879 1.00 84.94 1063 PHE A O 1
ATOM 8656 N N . LEU A 1 1064 ? 68.168 -26.738 -80.920 1.00 83.56 1064 LEU A N 1
ATOM 8657 C CA . LEU A 1 1064 ? 66.934 -27.317 -81.442 1.00 83.56 1064 LEU A CA 1
ATOM 8658 C C . LEU A 1 1064 ? 65.867 -26.243 -81.671 1.00 83.56 1064 LEU A C 1
ATOM 8660 O O . LEU A 1 1064 ? 65.609 -25.407 -80.811 1.00 83.56 1064 LEU A O 1
ATOM 8664 N N . VAL A 1 1065 ? 65.203 -26.323 -82.821 1.00 82.50 1065 VAL A N 1
ATOM 8665 C CA . VAL A 1 1065 ? 64.027 -25.532 -83.189 1.00 82.50 1065 VAL A CA 1
ATOM 8666 C C . VAL A 1 1065 ? 62.872 -26.512 -83.354 1.00 82.50 1065 VAL A C 1
ATOM 8668 O O . VAL A 1 1065 ? 62.896 -27.366 -84.240 1.00 82.50 1065 VAL A O 1
ATOM 8671 N N . ASN A 1 1066 ? 61.881 -26.440 -82.461 1.00 79.38 1066 ASN A N 1
ATOM 8672 C CA . ASN A 1 1066 ? 60.751 -27.374 -82.388 1.00 79.38 1066 ASN A CA 1
ATOM 8673 C C . ASN A 1 1066 ? 61.165 -28.861 -82.255 1.00 79.38 1066 ASN A C 1
ATOM 8675 O O . ASN A 1 1066 ? 60.404 -29.753 -82.622 1.00 79.38 1066 ASN A O 1
ATOM 8679 N N . GLY A 1 1067 ? 62.360 -29.135 -81.712 1.00 77.62 1067 GLY A N 1
ATOM 8680 C CA . GLY A 1 1067 ? 62.891 -30.486 -81.468 1.00 77.62 1067 GLY A CA 1
ATOM 8681 C C . GLY A 1 1067 ? 63.870 -31.041 -82.516 1.00 77.62 1067 GLY A C 1
ATOM 8682 O O . GLY A 1 1067 ? 64.446 -32.096 -82.275 1.00 77.62 1067 GLY A O 1
ATOM 8683 N N . GLN A 1 1068 ? 64.117 -30.343 -83.630 1.00 82.75 1068 GLN A N 1
ATOM 8684 C CA . GLN A 1 1068 ? 65.107 -30.727 -84.659 1.00 82.75 1068 GLN A CA 1
ATOM 8685 C C . GLN A 1 1068 ? 66.173 -29.637 -84.854 1.00 82.75 1068 GLN A C 1
ATOM 8687 O O . GLN A 1 1068 ? 65.946 -28.490 -84.461 1.00 82.75 1068 GLN A O 1
ATOM 8692 N N . LYS A 1 1069 ? 67.347 -29.942 -85.431 1.00 86.62 1069 LYS A N 1
ATOM 8693 C CA . LYS A 1 1069 ? 68.386 -28.907 -85.611 1.00 86.62 1069 LYS A CA 1
ATOM 8694 C C . LYS A 1 1069 ? 67.929 -27.858 -86.622 1.00 86.62 1069 LYS A C 1
ATOM 8696 O O . LYS A 1 1069 ? 67.290 -28.179 -87.623 1.00 86.62 1069 LYS A O 1
ATOM 8701 N N . PHE A 1 1070 ? 68.332 -26.601 -86.426 1.00 85.12 1070 PHE A N 1
ATOM 8702 C CA . PHE A 1 1070 ? 67.934 -25.503 -87.321 1.00 85.12 1070 PHE A CA 1
ATOM 8703 C C . PHE A 1 1070 ? 68.225 -25.788 -88.808 1.00 85.12 1070 PHE A C 1
ATOM 8705 O O . PHE A 1 1070 ? 67.366 -25.549 -89.651 1.00 85.12 1070 PHE A O 1
ATOM 8712 N N . MET A 1 1071 ? 69.386 -26.361 -89.147 1.00 84.69 1071 MET A N 1
ATOM 8713 C CA . MET A 1 1071 ? 69.719 -26.681 -90.545 1.00 84.69 1071 MET A CA 1
ATOM 8714 C C . MET A 1 1071 ? 68.915 -27.854 -91.129 1.00 84.69 1071 MET A C 1
ATOM 8716 O O . MET A 1 1071 ? 68.706 -27.899 -92.342 1.00 84.69 1071 MET A O 1
ATOM 8720 N N . GLU A 1 1072 ? 68.429 -28.772 -90.292 1.00 83.44 1072 GLU A N 1
ATOM 8721 C CA . GLU A 1 1072 ? 67.521 -29.851 -90.701 1.00 83.44 1072 GLU A CA 1
ATOM 8722 C C . GLU A 1 1072 ? 66.141 -29.258 -91.013 1.00 83.44 1072 GLU A C 1
ATOM 8724 O O . GLU A 1 1072 ? 65.640 -29.443 -92.121 1.00 83.44 1072 GLU A O 1
ATOM 8729 N N . TYR A 1 1073 ? 65.613 -28.413 -90.118 1.00 83.25 1073 TYR A N 1
ATOM 8730 C CA . TYR A 1 1073 ? 64.371 -27.657 -90.319 1.00 83.25 1073 TYR A CA 1
ATOM 8731 C C . TYR A 1 1073 ? 64.410 -26.768 -91.576 1.00 83.25 1073 TYR A C 1
ATOM 8733 O O . TYR A 1 1073 ? 63.512 -26.831 -92.414 1.00 83.25 1073 TYR A O 1
ATOM 8741 N N . VAL A 1 1074 ? 65.476 -25.982 -91.770 1.00 83.75 1074 VAL A N 1
ATOM 8742 C CA . VAL A 1 1074 ? 65.690 -25.170 -92.985 1.00 83.75 1074 VAL A CA 1
ATOM 8743 C C . VAL A 1 1074 ? 65.657 -26.043 -94.244 1.00 83.75 1074 VAL A C 1
ATOM 8745 O O . VAL A 1 1074 ? 65.023 -25.677 -95.237 1.00 83.75 1074 VAL A O 1
ATOM 8748 N N . THR A 1 1075 ? 66.314 -27.206 -94.208 1.00 83.38 1075 THR A N 1
ATOM 8749 C CA . THR A 1 1075 ? 66.356 -28.136 -95.345 1.00 83.38 1075 THR A CA 1
ATOM 8750 C C . THR A 1 1075 ? 64.975 -28.728 -95.624 1.00 83.38 1075 THR A C 1
ATOM 8752 O O . THR A 1 1075 ? 64.530 -28.694 -96.770 1.00 83.38 1075 THR A O 1
ATOM 8755 N N . GLU A 1 1076 ? 64.263 -29.191 -94.594 1.00 84.38 1076 GLU A N 1
ATOM 8756 C CA . GLU A 1 1076 ? 62.888 -29.698 -94.680 1.00 84.38 1076 GLU A CA 1
ATOM 8757 C C . GLU A 1 1076 ? 61.940 -28.660 -95.301 1.00 84.38 1076 GLU A C 1
ATOM 8759 O O . GLU A 1 1076 ? 61.182 -28.976 -96.219 1.00 84.38 1076 GLU A O 1
ATOM 8764 N N . GLN A 1 1077 ? 62.021 -27.399 -94.871 1.00 84.00 1077 GLN A N 1
ATOM 8765 C CA . GLN A 1 1077 ? 61.217 -26.309 -95.424 1.00 84.00 1077 GLN A CA 1
ATOM 8766 C C . GLN A 1 1077 ? 61.513 -26.064 -96.917 1.00 84.00 1077 GLN A C 1
ATOM 8768 O O . GLN A 1 1077 ? 60.585 -25.966 -97.732 1.00 84.00 1077 GLN A O 1
ATOM 8773 N N . TRP A 1 1078 ? 62.790 -26.019 -97.314 1.00 83.44 1078 TRP A N 1
ATOM 8774 C CA . TRP A 1 1078 ? 63.179 -25.887 -98.723 1.00 83.44 1078 TRP A CA 1
ATOM 8775 C C . TRP A 1 1078 ? 62.769 -27.108 -99.571 1.00 83.44 1078 TRP A C 1
ATOM 8777 O O . TRP A 1 1078 ? 62.338 -26.935 -100.717 1.00 83.44 1078 TRP A O 1
ATOM 8787 N N . GLU A 1 1079 ? 62.852 -28.326 -99.027 1.00 82.31 1079 GLU A N 1
ATOM 8788 C CA . GLU A 1 1079 ? 62.386 -29.571 -99.656 1.00 82.31 1079 GLU A CA 1
ATOM 8789 C C . GLU A 1 1079 ? 60.859 -29.564 -99.846 1.00 82.31 1079 GLU A C 1
ATOM 8791 O O . GLU A 1 1079 ? 60.377 -29.824 -100.952 1.00 82.31 1079 GLU A O 1
ATOM 8796 N N . ALA A 1 1080 ? 60.092 -29.191 -98.818 1.00 80.38 1080 ALA A N 1
ATOM 8797 C CA . ALA A 1 1080 ? 58.634 -29.090 -98.872 1.00 80.38 1080 ALA A CA 1
ATOM 8798 C C . ALA A 1 1080 ? 58.177 -28.093 -99.951 1.00 80.38 1080 ALA A C 1
ATOM 8800 O O . ALA A 1 1080 ? 57.345 -28.429 -100.798 1.00 80.38 1080 ALA A O 1
ATOM 8801 N N . HIS A 1 1081 ? 58.792 -26.905 -100.006 1.00 80.62 1081 HIS A N 1
ATOM 8802 C CA . HIS A 1 1081 ? 58.534 -25.926 -101.066 1.00 80.62 1081 HIS A CA 1
ATOM 8803 C C . HIS A 1 1081 ? 58.956 -26.435 -102.461 1.00 80.62 1081 HIS A C 1
ATOM 8805 O O . HIS A 1 1081 ? 58.268 -26.160 -103.449 1.00 80.62 1081 HIS A O 1
ATOM 8811 N N . ARG A 1 1082 ? 60.041 -27.221 -102.577 1.00 78.88 1082 ARG A N 1
ATOM 8812 C CA . ARG A 1 1082 ? 60.427 -27.876 -103.842 1.00 78.88 1082 ARG A CA 1
ATOM 8813 C C . ARG A 1 1082 ? 59.344 -28.855 -104.306 1.00 78.88 1082 ARG A C 1
ATOM 8815 O O . ARG A 1 1082 ? 58.904 -28.751 -105.453 1.00 78.88 1082 ARG A O 1
ATOM 8822 N N . LEU A 1 1083 ? 58.894 -29.754 -103.427 1.00 81.06 1083 LEU A N 1
ATOM 8823 C CA . LEU A 1 1083 ? 57.829 -30.720 -103.717 1.00 81.06 1083 LEU A CA 1
ATOM 8824 C C . LEU A 1 1083 ? 56.503 -30.031 -104.064 1.00 81.06 1083 LEU A C 1
ATOM 8826 O O . LEU A 1 1083 ? 55.833 -30.441 -105.012 1.00 81.06 1083 LEU A O 1
ATOM 8830 N N . GLU A 1 1084 ? 56.126 -28.970 -103.351 1.00 76.69 1084 GLU A N 1
ATOM 8831 C CA . GLU A 1 1084 ? 54.898 -28.227 -103.642 1.00 76.69 1084 GLU A CA 1
ATOM 8832 C C . GLU A 1 1084 ? 54.974 -27.492 -104.989 1.00 76.69 1084 GLU A C 1
ATOM 8834 O O . GLU A 1 1084 ? 54.029 -27.552 -105.782 1.00 76.69 1084 GLU A O 1
ATOM 8839 N N . ARG A 1 1085 ? 56.125 -26.893 -105.327 1.00 76.19 1085 ARG A N 1
ATOM 8840 C CA . ARG A 1 1085 ? 56.346 -26.296 -106.652 1.00 76.19 1085 ARG A CA 1
ATOM 8841 C C . ARG A 1 1085 ? 56.295 -27.350 -107.768 1.00 76.19 1085 ARG A C 1
ATOM 8843 O O . ARG A 1 1085 ? 55.757 -27.067 -108.841 1.00 76.19 1085 ARG A O 1
ATOM 8850 N N . GLU A 1 1086 ? 56.815 -28.559 -107.549 1.00 75.25 1086 GLU A N 1
ATOM 8851 C CA . GLU A 1 1086 ? 56.681 -29.656 -108.518 1.00 75.25 1086 GLU A CA 1
ATOM 8852 C C . GLU A 1 1086 ? 55.239 -30.154 -108.646 1.00 75.25 1086 GLU A C 1
ATOM 8854 O O . GLU A 1 1086 ? 54.755 -30.297 -109.770 1.00 75.25 1086 GLU A O 1
ATOM 8859 N N . ARG A 1 1087 ? 54.512 -30.315 -107.535 1.00 78.12 1087 ARG A N 1
ATOM 8860 C CA . ARG A 1 1087 ? 53.080 -30.654 -107.524 1.00 78.12 1087 ARG A CA 1
ATOM 8861 C C . ARG A 1 1087 ? 52.261 -29.614 -108.300 1.00 78.12 1087 ARG A C 1
ATOM 8863 O O . ARG A 1 1087 ? 51.489 -29.980 -109.183 1.00 78.12 1087 ARG A O 1
ATOM 8870 N N . ALA A 1 1088 ? 52.492 -28.321 -108.068 1.00 70.31 1088 ALA A N 1
ATOM 8871 C CA . ALA A 1 1088 ? 51.841 -27.231 -108.800 1.00 70.31 1088 ALA A CA 1
ATOM 8872 C C . ALA A 1 1088 ? 52.216 -27.197 -110.298 1.00 70.31 1088 ALA A C 1
ATOM 8874 O O . ALA A 1 1088 ? 51.384 -26.871 -111.149 1.00 70.31 1088 ALA A O 1
ATOM 8875 N N . LYS A 1 1089 ? 53.454 -27.566 -110.654 1.00 72.12 1089 LYS A N 1
ATOM 8876 C CA . LYS A 1 1089 ? 53.910 -27.694 -112.050 1.00 72.12 1089 LYS A CA 1
ATOM 8877 C C . LYS A 1 1089 ? 53.234 -28.871 -112.761 1.00 72.12 1089 LYS A C 1
ATOM 8879 O O . LYS A 1 1089 ? 52.775 -28.697 -113.891 1.00 72.12 1089 LYS A O 1
ATOM 8884 N N . GLN A 1 1090 ? 53.128 -30.026 -112.103 1.00 75.12 1090 GLN A N 1
ATOM 8885 C CA . GLN A 1 1090 ? 52.380 -31.187 -112.596 1.00 75.12 1090 GLN A CA 1
ATOM 8886 C C . GLN A 1 1090 ? 50.890 -30.851 -112.750 1.00 75.12 1090 GLN A C 1
ATOM 8888 O O . GLN A 1 1090 ? 50.297 -31.165 -113.779 1.00 75.12 1090 GLN A O 1
ATOM 8893 N N . GLU A 1 1091 ? 50.292 -30.133 -111.794 1.00 70.50 1091 GLU A N 1
ATOM 8894 C CA . GLU A 1 1091 ? 48.889 -29.716 -111.875 1.00 70.50 1091 GLU A CA 1
ATOM 8895 C C . GLU A 1 1091 ? 48.640 -28.713 -113.019 1.00 70.50 1091 GLU A C 1
ATOM 8897 O O . GLU A 1 1091 ? 47.647 -28.835 -113.738 1.00 70.50 1091 GLU A O 1
ATOM 8902 N N . ARG A 1 1092 ? 49.566 -27.772 -113.275 1.00 65.38 1092 ARG A N 1
ATOM 8903 C CA . ARG A 1 1092 ? 49.524 -26.904 -114.471 1.00 65.38 1092 ARG A CA 1
ATOM 8904 C C . ARG A 1 1092 ? 49.651 -27.701 -115.770 1.00 65.38 1092 ARG A C 1
ATOM 8906 O O . ARG A 1 1092 ? 48.931 -27.409 -116.720 1.00 65.38 1092 ARG A O 1
ATOM 8913 N N . GLN A 1 1093 ? 50.516 -28.715 -115.823 1.00 67.44 1093 GLN A N 1
ATOM 8914 C CA . GLN A 1 1093 ? 50.608 -29.604 -116.986 1.00 67.44 1093 GLN A CA 1
ATOM 8915 C C . GLN A 1 1093 ? 49.328 -30.429 -117.177 1.00 67.44 1093 GLN A C 1
ATOM 8917 O O . GLN A 1 1093 ? 48.866 -30.558 -118.307 1.00 67.44 1093 GLN A O 1
ATOM 8922 N N . LEU A 1 1094 ? 48.705 -30.912 -116.099 1.00 73.25 1094 LEU A N 1
ATOM 8923 C CA . LEU A 1 1094 ? 47.429 -31.627 -116.148 1.00 73.25 1094 LEU A CA 1
ATOM 8924 C C . LEU A 1 1094 ? 46.274 -30.711 -116.586 1.00 73.25 1094 LEU A C 1
ATOM 8926 O O . LEU A 1 1094 ? 45.441 -31.137 -117.381 1.00 73.25 1094 LEU A O 1
ATOM 8930 N N . LYS A 1 1095 ? 46.238 -29.452 -116.126 1.00 67.69 1095 LYS A N 1
ATOM 8931 C CA . LYS A 1 1095 ? 45.267 -28.436 -116.572 1.00 67.69 1095 LYS A CA 1
ATOM 8932 C C . LYS A 1 1095 ? 45.449 -28.094 -118.052 1.00 67.69 1095 LYS A C 1
ATOM 8934 O O . LYS A 1 1095 ? 44.470 -28.157 -118.786 1.00 67.69 1095 LYS A O 1
ATOM 8939 N N . ASN A 1 1096 ? 46.678 -27.846 -118.515 1.00 63.66 1096 ASN A N 1
ATOM 8940 C CA . ASN A 1 1096 ? 46.946 -27.639 -119.942 1.00 63.66 1096 ASN A CA 1
ATOM 8941 C C . ASN A 1 1096 ? 46.568 -28.872 -120.773 1.00 63.66 1096 ASN A C 1
ATOM 8943 O O . ASN A 1 1096 ? 45.910 -28.724 -121.796 1.00 63.66 1096 ASN A O 1
ATOM 8947 N N . LYS A 1 1097 ? 46.926 -30.087 -120.331 1.00 69.00 1097 LYS A N 1
ATOM 8948 C CA . LYS A 1 1097 ? 46.585 -31.321 -121.051 1.00 69.00 1097 LYS A CA 1
ATOM 8949 C C . LYS A 1 1097 ? 45.070 -31.514 -121.144 1.00 69.00 1097 LYS A C 1
ATOM 8951 O O . LYS A 1 1097 ? 44.579 -31.752 -122.238 1.00 69.00 1097 LYS A O 1
ATOM 8956 N N . LYS A 1 1098 ? 44.333 -31.320 -120.042 1.00 67.62 1098 LYS A N 1
ATOM 8957 C CA . LYS A 1 1098 ? 42.861 -31.352 -120.034 1.00 67.62 1098 LYS A CA 1
ATOM 8958 C C . LYS A 1 1098 ? 42.250 -30.272 -120.926 1.00 67.62 1098 LYS A C 1
ATOM 8960 O O . LYS A 1 1098 ? 41.283 -30.561 -121.619 1.00 67.62 1098 LYS A O 1
ATOM 8965 N N . GLN A 1 1099 ? 42.817 -29.063 -120.951 1.00 58.53 1099 GLN A N 1
ATOM 8966 C CA . GLN A 1 1099 ? 42.367 -27.997 -121.847 1.00 58.53 1099 GLN A CA 1
ATOM 8967 C C . GLN A 1 1099 ? 42.563 -28.392 -123.320 1.00 58.53 1099 GLN A C 1
ATOM 8969 O O . GLN A 1 1099 ? 41.619 -28.301 -124.102 1.00 58.53 1099 GLN A O 1
ATOM 8974 N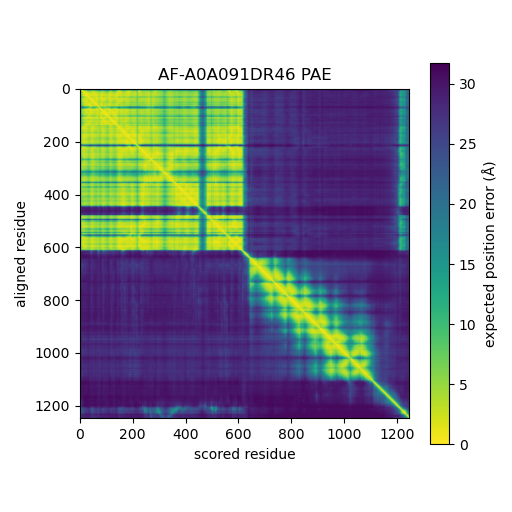 N . THR A 1 1100 ? 43.738 -28.912 -123.687 1.00 57.38 1100 THR A N 1
ATOM 8975 C CA . THR A 1 1100 ? 44.003 -29.436 -125.035 1.00 57.38 1100 THR A CA 1
ATOM 8976 C C . THR A 1 1100 ? 43.097 -30.626 -125.374 1.00 57.38 1100 THR A C 1
ATOM 8978 O O . THR A 1 1100 ? 42.575 -30.689 -126.481 1.00 57.38 1100 THR A O 1
ATOM 8981 N N . GLU A 1 1101 ? 42.835 -31.532 -124.429 1.00 62.88 1101 GLU A N 1
ATOM 8982 C CA . GLU A 1 1101 ? 41.884 -32.640 -124.600 1.00 62.88 1101 GLU A CA 1
ATOM 8983 C C . GLU A 1 1101 ? 40.450 -32.122 -124.839 1.00 62.88 1101 GLU A C 1
ATOM 8985 O O . GLU A 1 1101 ? 39.778 -32.622 -125.738 1.00 62.88 1101 GLU A O 1
ATOM 8990 N N . THR A 1 1102 ? 39.990 -31.071 -124.144 1.00 59.94 1102 THR A N 1
ATOM 8991 C CA . THR A 1 1102 ? 38.677 -30.448 -124.420 1.00 59.94 1102 THR A CA 1
ATOM 8992 C C . THR A 1 1102 ? 38.626 -29.660 -125.731 1.00 59.94 1102 THR A C 1
ATOM 8994 O O . THR A 1 1102 ? 37.609 -29.712 -126.420 1.00 59.94 1102 THR A O 1
ATOM 8997 N N . GLU A 1 1103 ? 39.704 -28.968 -126.113 1.00 56.28 1103 GLU A N 1
ATOM 8998 C CA . GLU A 1 1103 ? 39.790 -28.231 -127.384 1.00 56.28 1103 GLU A CA 1
ATOM 8999 C C . GLU A 1 1103 ? 39.822 -29.189 -128.592 1.00 56.28 1103 GLU A C 1
ATOM 9001 O O . GLU A 1 1103 ? 39.254 -28.873 -129.638 1.00 56.28 1103 GLU A O 1
ATOM 9006 N N . ILE A 1 1104 ? 40.400 -30.387 -128.431 1.00 61.28 1104 ILE A N 1
ATOM 9007 C CA . ILE A 1 1104 ? 40.356 -31.475 -129.423 1.00 61.28 1104 ILE A CA 1
ATOM 9008 C C . ILE A 1 1104 ? 38.977 -32.159 -129.459 1.00 61.28 1104 ILE A C 1
ATOM 9010 O O . ILE A 1 1104 ? 38.514 -32.519 -130.539 1.00 61.28 1104 ILE A O 1
ATOM 9014 N N . LEU A 1 1105 ? 38.311 -32.341 -128.310 1.00 55.94 1105 LEU A N 1
ATOM 9015 C CA . LEU A 1 1105 ? 37.050 -33.092 -128.226 1.00 55.94 1105 LEU A CA 1
ATOM 9016 C C . LEU A 1 1105 ? 35.807 -32.288 -128.654 1.00 55.94 1105 LEU A C 1
ATOM 9018 O O . LEU A 1 1105 ? 34.856 -32.886 -129.153 1.00 55.94 1105 LEU A O 1
ATOM 9022 N N . TYR A 1 1106 ? 35.803 -30.961 -128.476 1.00 54.50 1106 TYR A N 1
ATOM 9023 C CA . TYR A 1 1106 ? 34.633 -30.106 -128.757 1.00 54.50 1106 TYR A CA 1
ATOM 9024 C C . TYR A 1 1106 ? 34.832 -29.054 -129.860 1.00 54.50 1106 TYR A C 1
ATOM 9026 O O . TYR A 1 1106 ? 33.852 -28.462 -130.313 1.00 54.50 1106 TYR A O 1
ATOM 9034 N N . GLY A 1 1107 ? 36.063 -28.846 -130.337 1.00 47.75 1107 GLY A N 1
ATOM 9035 C CA . GLY A 1 1107 ? 36.365 -27.892 -131.406 1.00 47.75 1107 GLY A CA 1
ATOM 9036 C C . GLY A 1 1107 ? 36.366 -26.422 -130.963 1.00 47.75 1107 GLY A C 1
ATOM 9037 O O . GLY A 1 1107 ? 35.868 -26.045 -129.902 1.00 47.75 1107 GLY A O 1
ATOM 9038 N N . SER A 1 1108 ? 36.975 -25.562 -131.781 1.00 48.81 1108 SER A N 1
ATOM 9039 C CA . SER A 1 1108 ? 37.231 -24.160 -131.440 1.00 48.81 1108 SER A CA 1
ATOM 9040 C C . SER A 1 1108 ? 36.103 -23.213 -131.874 1.00 48.81 1108 SER A C 1
ATOM 9042 O O . SER A 1 1108 ? 35.684 -23.183 -133.031 1.00 48.81 1108 SER A O 1
ATOM 9044 N N . ALA A 1 1109 ? 35.623 -22.395 -130.932 1.00 41.41 1109 ALA A N 1
ATOM 9045 C CA . ALA A 1 1109 ? 34.552 -21.426 -131.170 1.00 41.41 1109 ALA A CA 1
ATOM 9046 C C . ALA A 1 1109 ? 35.007 -20.218 -132.034 1.00 41.41 1109 ALA A C 1
ATOM 9048 O O . ALA A 1 1109 ? 36.190 -19.859 -132.019 1.00 41.41 1109 ALA A O 1
ATOM 9049 N N . PRO A 1 1110 ? 34.102 -19.557 -132.790 1.00 43.19 1110 PRO A N 1
ATOM 9050 C CA . PRO A 1 1110 ? 34.505 -18.691 -133.903 1.00 43.19 1110 PRO A CA 1
ATOM 9051 C C . PRO A 1 1110 ? 34.969 -17.279 -133.505 1.00 43.19 1110 PRO A C 1
ATOM 9053 O O . PRO A 1 1110 ? 34.526 -16.700 -132.514 1.00 43.19 1110 PRO A O 1
ATOM 9056 N N . ARG A 1 1111 ? 35.780 -16.661 -134.376 1.00 36.00 1111 ARG A N 1
ATOM 9057 C CA . ARG A 1 1111 ? 36.065 -15.212 -134.399 1.00 36.00 1111 ARG A CA 1
ATOM 9058 C C . ARG A 1 1111 ? 35.704 -14.616 -135.762 1.00 36.00 1111 ARG A C 1
ATOM 9060 O O . ARG A 1 1111 ? 35.987 -15.228 -136.787 1.00 36.00 1111 ARG A O 1
ATOM 9067 N N . THR A 1 1112 ? 35.179 -13.390 -135.779 1.00 32.12 1112 THR A N 1
ATOM 9068 C CA . THR A 1 1112 ? 34.899 -12.607 -137.001 1.00 32.12 1112 THR A CA 1
ATOM 9069 C C . THR A 1 1112 ? 35.537 -11.200 -136.953 1.00 32.12 1112 THR A C 1
ATOM 9071 O O . THR A 1 1112 ? 35.859 -10.733 -135.857 1.00 32.12 1112 THR A O 1
ATOM 9074 N N . PRO A 1 1113 ? 35.803 -10.522 -138.101 1.00 47.31 1113 PRO A N 1
ATOM 9075 C CA . PRO A 1 1113 ? 36.786 -9.427 -138.146 1.00 47.31 1113 PRO A CA 1
ATOM 9076 C C . PRO A 1 1113 ? 36.325 -8.084 -138.766 1.00 47.31 1113 PRO A C 1
ATOM 9078 O O . PRO A 1 1113 ? 35.490 -8.033 -139.667 1.00 47.31 1113 PRO A O 1
ATOM 9081 N N . SER A 1 1114 ? 36.974 -6.984 -138.355 1.00 30.95 1114 SER A N 1
ATOM 9082 C CA . SER A 1 1114 ? 36.985 -5.653 -139.007 1.00 30.95 1114 SER A CA 1
ATOM 9083 C C . SER A 1 1114 ? 37.934 -4.720 -138.225 1.00 30.95 1114 SER A C 1
ATOM 9085 O O . SER A 1 1114 ? 37.884 -4.772 -137.002 1.00 30.95 1114 SER A O 1
ATOM 9087 N N . LYS A 1 1115 ? 38.789 -3.818 -138.744 1.00 33.25 1115 LYS A N 1
ATOM 9088 C CA . LYS A 1 1115 ? 39.362 -3.407 -140.064 1.00 33.25 1115 LYS A CA 1
ATOM 9089 C C . LYS A 1 1115 ? 40.725 -2.714 -139.716 1.00 33.25 1115 LYS A C 1
ATOM 9091 O O . LYS A 1 1115 ? 41.006 -2.539 -138.538 1.00 33.25 1115 LYS A O 1
ATOM 9096 N N . ARG A 1 1116 ? 41.647 -2.264 -140.585 1.00 31.59 1116 ARG A N 1
ATOM 9097 C CA . ARG A 1 1116 ? 41.691 -2.037 -142.048 1.00 31.59 1116 ARG A CA 1
ATOM 9098 C C . ARG A 1 1116 ? 43.015 -2.592 -142.641 1.00 31.59 1116 ARG A C 1
ATOM 9100 O O . ARG A 1 1116 ? 43.113 -3.801 -142.795 1.00 31.59 1116 ARG A O 1
ATOM 9107 N N . ARG A 1 1117 ? 44.000 -1.745 -143.000 1.00 36.53 1117 ARG A N 1
ATOM 9108 C CA . ARG A 1 1117 ? 45.330 -2.076 -143.586 1.00 36.53 1117 ARG A CA 1
ATOM 9109 C C . ARG A 1 1117 ? 46.215 -0.811 -143.607 1.00 36.53 1117 ARG A C 1
ATOM 9111 O O . ARG A 1 1117 ? 45.640 0.240 -143.870 1.00 36.53 1117 ARG A O 1
ATOM 9118 N N . VAL A 1 1118 ? 47.543 -0.912 -143.410 1.00 31.91 1118 VAL A N 1
ATOM 9119 C CA . VAL A 1 1118 ? 48.640 -0.152 -144.092 1.00 31.91 1118 VAL A CA 1
ATOM 9120 C C . VAL A 1 1118 ? 50.030 -0.549 -143.525 1.00 31.91 1118 VAL A C 1
ATOM 9122 O O . VAL A 1 1118 ? 50.122 -1.183 -142.480 1.00 31.91 1118 VAL A O 1
ATOM 9125 N N . LEU A 1 1119 ? 51.072 -0.279 -144.317 1.00 33.81 1119 LEU A N 1
ATOM 9126 C CA . LEU A 1 1119 ? 52.454 -0.790 -144.334 1.00 33.81 1119 LEU A CA 1
ATOM 9127 C C . LEU A 1 1119 ? 53.395 -0.323 -143.188 1.00 33.81 1119 LEU A C 1
ATOM 9129 O O . LEU A 1 1119 ? 53.258 0.801 -142.725 1.00 33.81 1119 LEU A O 1
ATOM 9133 N N . ALA A 1 1120 ? 54.349 -1.207 -142.822 1.00 34.00 1120 ALA A N 1
ATOM 9134 C CA . ALA A 1 1120 ? 55.835 -1.085 -142.696 1.00 34.00 1120 ALA A CA 1
ATOM 9135 C C . ALA A 1 1120 ? 56.529 0.280 -142.355 1.00 34.00 1120 ALA A C 1
ATOM 9137 O O . ALA A 1 1120 ? 55.962 1.312 -142.694 1.00 34.00 1120 ALA A O 1
ATOM 9138 N N . PRO A 1 1121 ? 57.794 0.330 -141.822 1.00 44.50 1121 PRO A N 1
ATOM 9139 C CA . PRO A 1 1121 ? 58.841 -0.718 -141.888 1.00 44.50 1121 PRO A CA 1
ATOM 9140 C C . PRO A 1 1121 ? 59.819 -0.921 -140.679 1.00 44.50 1121 PRO A C 1
ATOM 9142 O O . PRO A 1 1121 ? 59.883 -0.142 -139.738 1.00 44.50 1121 PRO A O 1
ATOM 9145 N N . SER A 1 1122 ? 60.637 -1.983 -140.803 1.00 29.44 1122 SER A N 1
ATOM 9146 C CA . SER A 1 1122 ? 62.061 -2.166 -140.394 1.00 29.44 1122 SER A CA 1
ATOM 9147 C C . SER A 1 1122 ? 62.611 -1.880 -138.972 1.00 29.44 1122 SER A C 1
ATOM 9149 O O . SER A 1 1122 ? 62.716 -0.745 -138.521 1.00 29.44 1122 SER A O 1
ATOM 9151 N N . THR A 1 1123 ? 63.205 -2.938 -138.397 1.00 32.53 1123 THR A N 1
ATOM 9152 C CA . THR A 1 1123 ? 64.356 -2.993 -137.451 1.00 32.53 1123 THR A CA 1
ATOM 9153 C C . THR A 1 1123 ? 65.613 -2.245 -137.954 1.00 32.53 1123 THR A C 1
ATOM 9155 O O . THR A 1 1123 ? 65.787 -2.217 -139.174 1.00 32.53 1123 THR A O 1
ATOM 9158 N N . PRO A 1 1124 ? 66.530 -1.716 -137.097 1.00 39.12 1124 PRO A N 1
ATOM 9159 C CA . PRO A 1 1124 ? 67.483 -2.502 -136.264 1.00 39.12 1124 PRO A CA 1
ATOM 9160 C C . PRO A 1 1124 ? 67.737 -1.902 -134.848 1.00 39.12 1124 PRO A C 1
ATOM 9162 O O . PRO A 1 1124 ? 67.099 -0.932 -134.469 1.00 39.12 1124 PRO A O 1
ATOM 9165 N N . GLY A 1 1125 ? 68.628 -2.405 -133.977 1.00 28.38 1125 GLY A N 1
ATOM 9166 C CA . GLY A 1 1125 ? 69.387 -3.667 -133.980 1.00 28.38 1125 GLY A CA 1
ATOM 9167 C C . GLY A 1 1125 ? 70.907 -3.542 -133.706 1.00 28.38 1125 GLY A C 1
ATOM 9168 O O . GLY A 1 1125 ? 71.618 -2.933 -134.491 1.00 28.38 1125 GLY A O 1
ATOM 9169 N N . LYS A 1 1126 ? 71.390 -4.283 -132.687 1.00 29.81 1126 LYS A N 1
ATOM 9170 C CA . LYS A 1 1126 ? 72.771 -4.809 -132.464 1.00 29.81 1126 LYS A CA 1
ATOM 9171 C C . LYS A 1 1126 ? 73.943 -3.925 -131.932 1.00 29.81 1126 LYS A C 1
ATOM 9173 O O . LYS A 1 1126 ? 74.438 -3.036 -132.602 1.00 29.81 1126 LYS A O 1
ATOM 9178 N N . VAL A 1 1127 ? 74.548 -4.472 -130.855 1.00 31.81 1127 VAL A N 1
ATOM 9179 C CA . VAL A 1 1127 ? 76.004 -4.698 -130.588 1.00 31.81 1127 VAL A CA 1
ATOM 9180 C C . VAL A 1 1127 ? 76.808 -3.776 -129.636 1.00 31.81 1127 VAL A C 1
ATOM 9182 O O . VAL A 1 1127 ? 76.745 -2.556 -129.651 1.00 31.81 1127 VAL A O 1
ATOM 9185 N N . ARG A 1 1128 ? 77.604 -4.473 -128.802 1.00 30.81 1128 ARG A N 1
ATOM 9186 C CA . ARG A 1 1128 ? 78.577 -4.055 -127.771 1.00 30.81 1128 ARG A CA 1
ATOM 9187 C C . ARG A 1 1128 ? 79.831 -3.338 -128.312 1.00 30.81 1128 ARG A C 1
ATOM 9189 O O . ARG A 1 1128 ? 80.363 -3.764 -129.333 1.00 30.81 1128 ARG A O 1
ATOM 9196 N N . LYS A 1 1129 ? 80.446 -2.502 -127.462 1.00 30.98 1129 LYS A N 1
ATOM 9197 C CA . LYS A 1 1129 ? 81.836 -2.613 -126.924 1.00 30.98 1129 LYS A CA 1
ATOM 9198 C C . LYS A 1 1129 ? 81.857 -1.824 -125.592 1.00 30.98 1129 LYS A C 1
ATOM 9200 O O . LYS A 1 1129 ? 81.203 -0.793 -125.542 1.00 30.98 1129 LYS A O 1
ATOM 9205 N N . LEU A 1 1130 ? 82.313 -2.302 -124.425 1.00 30.39 1130 LEU A N 1
ATOM 9206 C CA . LEU A 1 1130 ? 83.557 -2.964 -123.968 1.00 30.39 1130 LEU A CA 1
ATOM 9207 C C . LEU A 1 1130 ? 84.801 -2.057 -123.916 1.00 30.39 1130 LEU A C 1
ATOM 9209 O O . LEU A 1 1130 ? 85.150 -1.462 -124.930 1.00 30.39 1130 LEU A O 1
ATOM 9213 N N . ASN A 1 1131 ? 85.487 -2.131 -122.760 1.00 31.58 1131 ASN A N 1
ATOM 9214 C CA . ASN A 1 1131 ? 86.846 -1.657 -122.421 1.00 31.58 1131 ASN A CA 1
ATOM 9215 C C . ASN A 1 1131 ? 87.004 -0.126 -122.205 1.00 31.58 1131 ASN A C 1
ATOM 9217 O O . ASN A 1 1131 ? 86.476 0.646 -122.994 1.00 31.58 1131 ASN A O 1
ATOM 9221 N N . THR A 1 1132 ? 87.692 0.394 -121.166 1.00 29.66 1132 THR A N 1
ATOM 9222 C CA . THR A 1 1132 ? 88.471 -0.223 -120.051 1.00 29.66 1132 THR A CA 1
ATOM 9223 C C . THR A 1 1132 ? 88.463 0.660 -118.772 1.00 29.66 1132 THR A C 1
ATOM 9225 O O . THR A 1 1132 ? 88.129 1.838 -118.835 1.00 29.66 1132 THR A O 1
ATOM 9228 N N . THR A 1 1133 ? 88.808 0.053 -117.623 1.00 31.66 1133 THR A N 1
ATOM 9229 C CA . THR A 1 1133 ? 89.116 0.597 -116.267 1.00 31.66 1133 THR A CA 1
ATOM 9230 C C . THR A 1 1133 ? 90.027 1.848 -116.251 1.00 31.66 1133 THR A C 1
ATOM 9232 O O . THR A 1 1133 ? 90.745 2.072 -117.217 1.00 31.66 1133 THR A O 1
ATOM 9235 N N . THR A 1 1134 ? 90.041 2.716 -115.222 1.00 30.06 1134 THR A N 1
ATOM 9236 C CA . THR A 1 1134 ? 90.507 2.523 -113.812 1.00 30.06 1134 THR A CA 1
ATOM 9237 C C . THR A 1 1134 ? 89.807 3.500 -112.824 1.00 30.06 1134 THR A C 1
ATOM 9239 O O . THR A 1 1134 ? 89.541 4.638 -113.187 1.00 30.06 1134 THR A O 1
ATOM 9242 N N . THR A 1 1135 ? 89.255 3.082 -111.668 1.00 29.44 1135 THR A N 1
ATOM 9243 C CA . THR A 1 1135 ? 89.841 3.022 -110.285 1.00 29.44 1135 THR A CA 1
ATOM 9244 C C . THR A 1 1135 ? 90.514 4.313 -109.760 1.00 29.44 1135 THR A C 1
ATOM 9246 O O . THR A 1 1135 ? 91.363 4.848 -110.460 1.00 29.44 1135 THR A O 1
ATOM 9249 N N . SER A 1 1136 ? 90.296 4.809 -108.522 1.00 29.86 1136 SER A N 1
ATOM 9250 C CA . SER A 1 1136 ? 89.402 4.380 -107.408 1.00 29.86 1136 SER A CA 1
ATOM 9251 C C . SER A 1 1136 ? 89.439 5.339 -106.185 1.00 29.86 1136 SER A C 1
ATOM 9253 O O . SER A 1 1136 ? 90.514 5.839 -105.871 1.00 29.86 1136 SER A O 1
ATOM 9255 N N . ASN A 1 1137 ? 88.337 5.407 -105.409 1.00 28.64 1137 ASN A N 1
ATOM 9256 C CA . ASN A 1 1137 ? 88.206 5.944 -104.023 1.00 28.64 1137 ASN A CA 1
ATOM 9257 C C . ASN A 1 1137 ? 88.382 7.488 -103.861 1.00 28.64 1137 ASN A C 1
ATOM 9259 O O . ASN A 1 1137 ? 88.882 8.129 -104.774 1.00 28.64 1137 ASN A O 1
ATOM 9263 N N . THR A 1 1138 ? 87.942 8.190 -102.795 1.00 28.14 1138 THR A N 1
ATOM 9264 C CA . THR A 1 1138 ? 87.428 7.848 -101.435 1.00 28.14 1138 THR A CA 1
ATOM 9265 C C . THR A 1 1138 ? 86.283 8.779 -100.954 1.00 28.14 1138 THR A C 1
ATOM 9267 O O . THR A 1 1138 ? 86.349 9.969 -101.235 1.00 28.14 1138 THR A O 1
ATOM 9270 N N . ALA A 1 1139 ? 85.388 8.274 -100.077 1.00 26.45 1139 ALA A N 1
ATOM 9271 C CA . ALA A 1 1139 ? 84.505 9.011 -99.127 1.00 26.45 1139 ALA A CA 1
ATOM 9272 C C . ALA A 1 1139 ? 83.420 9.975 -99.713 1.00 26.45 1139 ALA A C 1
ATOM 9274 O O . ALA A 1 1139 ? 83.558 10.469 -100.821 1.00 26.45 1139 ALA A O 1
ATOM 9275 N N . ALA A 1 1140 ? 82.281 10.274 -99.061 1.00 27.48 1140 ALA A N 1
ATOM 9276 C CA . ALA A 1 1140 ? 81.844 10.033 -97.675 1.00 27.48 1140 ALA A CA 1
ATOM 9277 C C . ALA A 1 1140 ? 80.317 9.764 -97.534 1.00 27.48 1140 ALA A C 1
ATOM 9279 O O . ALA A 1 1140 ? 79.521 10.131 -98.395 1.00 27.48 1140 ALA A O 1
ATOM 9280 N N . ASN A 1 1141 ? 79.925 9.172 -96.400 1.00 27.11 1141 ASN A N 1
ATOM 9281 C CA . ASN A 1 1141 ? 78.552 9.060 -95.862 1.00 27.11 1141 ASN A CA 1
ATOM 9282 C C . ASN A 1 1141 ? 78.301 10.207 -94.843 1.00 27.11 1141 ASN A C 1
ATOM 9284 O O . ASN A 1 1141 ? 79.271 10.796 -94.377 1.00 27.11 1141 ASN A O 1
ATOM 9288 N N . SER A 1 1142 ? 77.093 10.574 -94.387 1.00 28.98 1142 SER A N 1
ATOM 9289 C CA . SER A 1 1142 ? 75.705 10.135 -94.669 1.00 28.98 1142 SER A CA 1
ATOM 9290 C C . SER A 1 1142 ? 74.696 11.166 -94.113 1.00 28.98 1142 SER A C 1
ATOM 9292 O O . SER A 1 1142 ? 75.049 11.980 -93.263 1.00 28.98 1142 SER A O 1
ATOM 9294 N N . SER A 1 1143 ? 73.417 11.083 -94.500 1.00 25.73 1143 SER A N 1
ATOM 9295 C CA . SER A 1 1143 ? 72.294 11.812 -93.872 1.00 25.73 1143 SER A CA 1
ATOM 9296 C C . SER A 1 1143 ? 71.087 10.878 -93.683 1.00 25.73 1143 SER A C 1
ATOM 9298 O O . SER A 1 1143 ? 70.974 9.891 -94.409 1.00 25.73 1143 SER A O 1
ATOM 9300 N N . PHE A 1 1144 ? 70.190 11.152 -92.724 1.00 28.30 1144 PHE A N 1
ATOM 9301 C CA . PHE A 1 1144 ? 69.124 10.215 -92.319 1.00 28.30 1144 PHE A CA 1
ATOM 9302 C C . PHE A 1 1144 ? 67.740 10.858 -92.097 1.00 28.30 1144 PHE A C 1
ATOM 9304 O O . PHE A 1 1144 ? 67.650 11.910 -91.472 1.00 28.30 1144 PHE A O 1
ATOM 9311 N N . ARG A 1 1145 ? 66.684 10.093 -92.455 1.00 28.33 1145 ARG A N 1
ATOM 9312 C CA . ARG A 1 1145 ? 65.242 10.266 -92.105 1.00 28.33 1145 ARG A CA 1
ATOM 9313 C C . ARG A 1 1145 ? 64.542 11.479 -92.781 1.00 28.33 1145 ARG A C 1
ATOM 9315 O O . ARG A 1 1145 ? 65.260 12.319 -93.315 1.00 28.33 1145 ARG A O 1
ATOM 9322 N N . PRO A 1 1146 ? 63.179 11.567 -92.851 1.00 39.03 1146 PRO A N 1
ATOM 9323 C CA . PRO A 1 1146 ? 62.149 10.931 -91.991 1.00 39.03 1146 PRO A CA 1
ATOM 9324 C C . PRO A 1 1146 ? 60.877 10.347 -92.695 1.00 39.03 1146 PRO A C 1
ATOM 9326 O O . PRO A 1 1146 ? 60.870 10.183 -93.909 1.00 39.03 1146 PRO A O 1
ATOM 9329 N N . ALA A 1 1147 ? 59.806 10.116 -91.896 1.00 27.23 1147 ALA A N 1
ATOM 9330 C CA . ALA A 1 1147 ? 58.354 10.066 -92.235 1.00 27.23 1147 ALA A CA 1
ATOM 9331 C C . ALA A 1 1147 ? 57.717 8.767 -92.830 1.00 27.23 1147 ALA A C 1
ATOM 9333 O O . ALA A 1 1147 ? 58.353 8.106 -93.641 1.00 27.23 1147 ALA A O 1
ATOM 9334 N N . PHE A 1 1148 ? 56.451 8.364 -92.535 1.00 29.23 1148 PHE A N 1
ATOM 9335 C CA . PHE A 1 1148 ? 55.510 8.628 -91.398 1.00 29.23 1148 PHE A CA 1
ATOM 9336 C C . PHE A 1 1148 ? 54.251 7.689 -91.416 1.00 29.23 1148 PHE A C 1
ATOM 9338 O O . PHE A 1 1148 ? 53.826 7.299 -92.499 1.00 29.23 1148 PHE A O 1
ATOM 9345 N N . GLY A 1 1149 ? 53.587 7.465 -90.257 1.00 28.19 1149 GLY A N 1
ATOM 9346 C CA . GLY A 1 1149 ? 52.130 7.158 -90.095 1.00 28.19 1149 GLY A CA 1
ATOM 9347 C C . GLY A 1 1149 ? 51.636 5.686 -90.176 1.00 28.19 1149 GLY A C 1
ATOM 9348 O O . GLY A 1 1149 ? 52.213 4.900 -90.914 1.00 28.19 1149 GLY A O 1
ATOM 9349 N N . GLY A 1 1150 ? 50.563 5.249 -89.477 1.00 29.48 1150 GLY A N 1
ATOM 9350 C CA . GLY A 1 1150 ? 49.754 5.894 -88.411 1.00 29.48 1150 GLY A CA 1
ATOM 9351 C C . GLY A 1 1150 ? 48.443 5.147 -88.004 1.00 29.48 1150 GLY A C 1
ATOM 9352 O O . GLY A 1 1150 ? 47.975 4.293 -88.748 1.00 29.48 1150 GLY A O 1
ATOM 9353 N N . THR A 1 1151 ? 47.820 5.558 -86.877 1.00 30.70 1151 THR A N 1
ATOM 9354 C CA . THR A 1 1151 ? 46.491 5.165 -86.284 1.00 30.70 1151 THR A CA 1
ATOM 9355 C C . THR A 1 1151 ? 46.342 3.800 -85.562 1.00 30.70 1151 THR A C 1
ATOM 9357 O O . THR A 1 1151 ? 47.004 2.856 -85.969 1.00 30.70 1151 THR A O 1
ATOM 9360 N N . VAL A 1 1152 ? 45.451 3.564 -84.566 1.00 30.72 1152 VAL A N 1
ATOM 9361 C CA . VAL A 1 1152 ? 44.995 4.271 -83.313 1.00 30.72 1152 VAL A CA 1
ATOM 9362 C C . VAL A 1 1152 ? 44.101 3.293 -82.495 1.00 30.72 1152 VAL A C 1
ATOM 9364 O O . VAL A 1 1152 ? 43.222 2.705 -83.113 1.00 30.72 1152 VAL A O 1
ATOM 9367 N N . TYR A 1 1153 ? 44.262 3.159 -81.156 1.00 28.20 1153 TYR A N 1
ATOM 9368 C CA . TYR A 1 1153 ? 43.183 3.225 -80.118 1.00 28.20 1153 TYR A CA 1
ATOM 9369 C C . TYR A 1 1153 ? 43.607 2.833 -78.668 1.00 28.20 1153 TYR A C 1
ATOM 9371 O O . TYR A 1 1153 ? 44.298 1.846 -78.464 1.00 28.20 1153 TYR A O 1
ATOM 9379 N N . HIS A 1 1154 ? 43.064 3.585 -77.690 1.00 26.31 1154 HIS A N 1
ATOM 9380 C CA . HIS A 1 1154 ? 42.884 3.330 -76.235 1.00 26.31 1154 HIS A CA 1
ATOM 9381 C C . HIS A 1 1154 ? 44.082 3.165 -75.252 1.00 26.31 1154 HIS A C 1
ATOM 9383 O O . HIS A 1 1154 ? 45.225 2.927 -75.623 1.00 26.31 1154 HIS A O 1
ATOM 9389 N N . SER A 1 1155 ? 43.771 3.420 -73.968 1.00 28.67 1155 SER A N 1
ATOM 9390 C CA . SER A 1 1155 ? 44.643 3.686 -72.788 1.00 28.67 1155 SER A CA 1
ATOM 9391 C C . SER A 1 1155 ? 44.381 2.628 -71.667 1.00 28.67 1155 SER A C 1
ATOM 9393 O O . SER A 1 1155 ? 43.580 1.743 -71.971 1.00 28.67 1155 SER A O 1
ATOM 9395 N N . PRO A 1 1156 ? 44.922 2.655 -70.403 1.00 41.28 1156 PRO A N 1
ATOM 9396 C CA . PRO A 1 1156 ? 45.426 3.793 -69.581 1.00 41.28 1156 PRO A CA 1
ATOM 9397 C C . PRO A 1 1156 ? 46.684 3.553 -68.681 1.00 41.28 1156 PRO A C 1
ATOM 9399 O O . PRO A 1 1156 ? 47.143 2.426 -68.555 1.00 41.28 1156 PRO A O 1
ATOM 9402 N N . MET A 1 1157 ? 47.193 4.608 -67.997 1.00 26.27 1157 MET A N 1
ATOM 9403 C CA . MET A 1 1157 ? 47.511 4.658 -66.533 1.00 26.27 1157 MET A CA 1
ATOM 9404 C C . MET A 1 1157 ? 48.330 5.911 -66.080 1.00 26.27 1157 MET A C 1
ATOM 9406 O O . MET A 1 1157 ? 49.373 6.225 -66.634 1.00 26.27 1157 MET A O 1
ATOM 9410 N N . SER A 1 1158 ? 47.840 6.581 -65.024 1.00 28.98 1158 SER A N 1
ATOM 9411 C CA . SER A 1 1158 ? 48.503 7.291 -63.891 1.00 28.98 1158 SER A CA 1
ATOM 9412 C C . SER A 1 1158 ? 49.829 8.118 -63.952 1.00 28.98 1158 SER A C 1
ATOM 9414 O O . SER A 1 1158 ? 50.913 7.575 -64.105 1.00 28.98 1158 SER A O 1
ATOM 9416 N N . ARG A 1 1159 ? 49.704 9.384 -63.472 1.00 28.56 1159 ARG A N 1
ATOM 9417 C CA . ARG A 1 1159 ? 50.623 10.239 -62.639 1.00 28.56 1159 ARG A CA 1
ATOM 9418 C C . ARG A 1 1159 ? 51.866 10.985 -63.227 1.00 28.56 1159 ARG A C 1
ATOM 9420 O O . ARG A 1 1159 ? 52.919 10.394 -63.374 1.00 28.56 1159 ARG A O 1
ATOM 9427 N N . LEU A 1 1160 ? 51.729 12.333 -63.321 1.00 27.08 1160 LEU A N 1
ATOM 9428 C CA . LEU A 1 1160 ? 52.568 13.456 -62.766 1.00 27.08 1160 LEU A CA 1
ATOM 9429 C C . LEU A 1 1160 ? 54.121 13.510 -62.945 1.00 27.08 1160 LEU A C 1
ATOM 9431 O O . LEU A 1 1160 ? 54.763 12.473 -62.863 1.00 27.08 1160 LEU A O 1
ATOM 9435 N N . PRO A 1 1161 ? 54.786 14.698 -62.836 1.00 44.19 1161 PRO A N 1
ATOM 9436 C CA . PRO A 1 1161 ? 54.557 16.075 -63.354 1.00 44.19 1161 PRO A CA 1
ATOM 9437 C C . PRO A 1 1161 ? 55.874 16.574 -64.074 1.00 44.19 1161 PRO A C 1
ATOM 9439 O O . PRO A 1 1161 ? 56.526 15.713 -64.657 1.00 44.19 1161 PRO A O 1
ATOM 9442 N N . PRO A 1 1162 ? 56.416 17.832 -64.017 1.00 45.84 1162 PRO A N 1
ATOM 9443 C CA . PRO A 1 1162 ? 55.891 19.217 -63.912 1.00 45.84 1162 PRO A CA 1
ATOM 9444 C C . PRO A 1 1162 ? 56.444 20.226 -64.996 1.00 45.84 1162 PRO A C 1
ATOM 9446 O O . PRO A 1 1162 ? 57.323 19.893 -65.780 1.00 45.84 1162 PRO A O 1
ATOM 9449 N N . SER A 1 1163 ? 56.063 21.521 -64.893 1.00 28.81 1163 SER A N 1
ATOM 9450 C CA . SER A 1 1163 ? 56.790 22.741 -65.381 1.00 28.81 1163 SER A CA 1
ATOM 9451 C C . SER A 1 1163 ? 56.753 23.153 -66.882 1.00 28.81 1163 SER A C 1
ATOM 9453 O O . SER A 1 1163 ? 56.588 22.316 -67.757 1.00 28.81 1163 SER A O 1
ATOM 9455 N N . GLY A 1 1164 ? 56.957 24.461 -67.182 1.00 27.20 1164 GLY A N 1
ATOM 9456 C CA . GLY A 1 1164 ? 57.404 24.934 -68.523 1.00 27.20 1164 GLY A CA 1
ATOM 9457 C C . GLY A 1 1164 ? 56.659 26.072 -69.278 1.00 27.20 1164 GLY A C 1
ATOM 9458 O O . GLY A 1 1164 ? 56.237 25.862 -70.404 1.00 27.20 1164 GLY A O 1
ATOM 9459 N N . SER A 1 1165 ? 56.522 27.279 -68.708 1.00 30.12 1165 SER A N 1
ATOM 9460 C CA . SER A 1 1165 ? 56.378 28.609 -69.386 1.00 30.12 1165 SER A CA 1
ATOM 9461 C C . SER A 1 1165 ? 55.895 28.772 -70.866 1.00 30.12 1165 SER A C 1
ATOM 9463 O O . SER A 1 1165 ? 56.650 28.483 -71.785 1.00 30.12 1165 SER A O 1
ATOM 9465 N N . LYS A 1 1166 ? 54.733 29.448 -71.055 1.00 29.69 1166 LYS A N 1
ATOM 9466 C CA . LYS A 1 1166 ? 54.506 30.832 -71.618 1.00 29.69 1166 LYS A CA 1
ATOM 9467 C C . LYS A 1 1166 ? 55.258 31.307 -72.905 1.00 29.69 1166 LYS A C 1
ATOM 9469 O O . LYS A 1 1166 ? 56.396 30.900 -73.084 1.00 29.69 1166 LYS A O 1
ATOM 9474 N N . PRO A 1 1167 ? 54.732 32.279 -73.717 1.00 44.28 1167 PRO A N 1
ATOM 9475 C CA . PRO A 1 1167 ? 53.993 33.483 -73.262 1.00 44.28 1167 PRO A CA 1
ATOM 9476 C C . PRO A 1 1167 ? 52.875 34.062 -74.185 1.00 44.28 1167 PRO A C 1
ATOM 9478 O O . PRO A 1 1167 ? 52.568 33.503 -75.229 1.00 44.28 1167 PRO A O 1
ATOM 9481 N N . VAL A 1 1168 ? 52.381 35.265 -73.806 1.00 31.36 1168 VAL A N 1
ATOM 9482 C CA . VAL A 1 1168 ? 51.601 36.243 -74.623 1.00 31.36 1168 VAL A CA 1
ATOM 9483 C C . VAL A 1 1168 ? 50.133 35.847 -74.928 1.00 31.36 1168 VAL A C 1
ATOM 9485 O O . VAL A 1 1168 ? 49.799 34.673 -74.863 1.00 31.36 1168 VAL A O 1
ATOM 9488 N N . VAL A 1 1169 ? 49.191 36.741 -75.292 1.00 33.69 1169 VAL A N 1
ATOM 9489 C CA . VAL A 1 1169 ? 48.672 38.041 -74.745 1.00 33.69 1169 VAL A CA 1
ATOM 9490 C C . VAL A 1 1169 ? 47.311 38.293 -75.475 1.00 33.69 1169 VAL A C 1
ATOM 9492 O O . VAL A 1 1169 ? 47.102 37.651 -76.500 1.00 33.69 1169 VAL A O 1
ATOM 9495 N N . THR A 1 1170 ? 46.288 39.080 -75.102 1.00 31.20 1170 THR A N 1
ATOM 9496 C CA . THR A 1 1170 ? 45.965 40.212 -74.179 1.00 31.20 1170 THR A CA 1
ATOM 9497 C C . THR A 1 1170 ? 44.521 39.978 -73.614 1.00 31.20 1170 THR A C 1
ATOM 9499 O O . THR A 1 1170 ? 43.979 38.907 -73.854 1.00 31.20 1170 THR A O 1
ATOM 9502 N N . SER A 1 1171 ? 43.765 40.823 -72.880 1.00 29.05 1171 SER A N 1
ATOM 9503 C CA . SER A 1 1171 ? 43.906 42.122 -72.167 1.00 29.05 1171 SER A CA 1
ATOM 9504 C C . SER A 1 1171 ? 42.686 42.347 -71.234 1.00 29.05 1171 SER A C 1
ATOM 9506 O O . SER A 1 1171 ? 41.587 41.982 -71.624 1.00 29.05 1171 SER A O 1
ATOM 9508 N N . THR A 1 1172 ? 42.884 43.025 -70.088 1.00 30.41 1172 THR A N 1
ATOM 9509 C CA . THR A 1 1172 ? 41.980 43.972 -69.351 1.00 30.41 1172 THR A CA 1
ATOM 9510 C C . THR A 1 1172 ? 40.454 43.707 -69.182 1.00 30.41 1172 THR A C 1
ATOM 9512 O O . THR A 1 1172 ? 39.763 43.409 -70.142 1.00 30.41 1172 THR A O 1
ATOM 9515 N N . CYS A 1 1173 ? 39.806 43.968 -68.029 1.00 28.28 1173 CYS A N 1
ATOM 9516 C CA . CYS A 1 1173 ? 40.255 44.727 -66.847 1.00 28.28 1173 CYS A CA 1
ATOM 9517 C C . CYS A 1 1173 ? 39.601 44.320 -65.498 1.00 28.28 1173 CYS A C 1
ATOM 9519 O O . CYS A 1 1173 ? 38.687 43.510 -65.425 1.00 28.28 1173 CYS A O 1
ATOM 9521 N N . SER A 1 1174 ? 40.132 44.913 -64.427 1.00 29.09 1174 SER A N 1
ATOM 9522 C CA . SER A 1 1174 ? 39.995 44.621 -62.987 1.00 29.09 1174 SER A CA 1
ATOM 9523 C C . SER A 1 1174 ? 38.603 44.652 -62.322 1.00 29.09 1174 SER A C 1
ATOM 9525 O O . SER A 1 1174 ? 37.820 45.569 -62.556 1.00 29.09 1174 SER A O 1
ATOM 9527 N N . GLY A 1 1175 ? 38.417 43.798 -61.301 1.00 29.78 1175 GLY A N 1
ATOM 9528 C CA . GLY A 1 1175 ? 37.410 43.921 -60.227 1.00 29.78 1175 GLY A CA 1
ATOM 9529 C C . GLY A 1 1175 ? 37.754 43.021 -59.019 1.00 29.78 1175 GLY A C 1
ATOM 9530 O O . GLY A 1 1175 ? 38.370 41.973 -59.208 1.00 29.78 1175 GLY A O 1
ATOM 9531 N N . LYS A 1 1176 ? 37.437 43.418 -57.771 1.00 30.86 1176 LYS A N 1
ATOM 9532 C CA . LYS A 1 1176 ? 37.829 42.680 -56.539 1.00 30.86 1176 LYS A CA 1
ATOM 9533 C C . LYS A 1 1176 ? 36.693 41.838 -55.923 1.00 30.86 1176 LYS A C 1
ATOM 9535 O O . LYS A 1 1176 ? 35.522 42.183 -56.019 1.00 30.86 1176 LYS A O 1
ATOM 9540 N N . LYS A 1 1177 ? 37.098 40.756 -55.243 1.00 29.72 1177 LYS A N 1
ATOM 9541 C CA . LYS A 1 1177 ? 36.287 39.720 -54.568 1.00 29.72 1177 LYS A CA 1
ATOM 9542 C C . LYS A 1 1177 ? 35.087 40.235 -53.744 1.00 29.72 1177 LYS A C 1
ATOM 9544 O O . LYS A 1 1177 ? 35.288 40.954 -52.772 1.00 29.72 1177 LYS A O 1
ATOM 9549 N N . THR A 1 1178 ? 33.905 39.677 -54.010 1.00 29.00 1178 THR A N 1
ATOM 9550 C CA . THR A 1 1178 ? 32.985 39.074 -53.009 1.00 29.00 1178 THR A CA 1
ATOM 9551 C C . THR A 1 1178 ? 32.398 37.780 -53.637 1.00 29.00 1178 THR A C 1
ATOM 9553 O O . THR A 1 1178 ? 32.816 37.449 -54.750 1.00 29.00 1178 THR A O 1
ATOM 9556 N N . PRO A 1 1179 ? 31.558 36.983 -52.944 1.00 29.89 1179 PRO A N 1
ATOM 9557 C CA . PRO A 1 1179 ? 30.142 37.342 -52.810 1.00 29.89 1179 PRO A CA 1
ATOM 9558 C C . PRO A 1 1179 ? 29.661 37.369 -51.352 1.00 29.89 1179 PRO A C 1
ATOM 9560 O O . PRO A 1 1179 ? 30.242 36.742 -50.469 1.00 29.89 1179 PRO A O 1
ATOM 9563 N N . ARG A 1 1180 ? 28.575 38.105 -51.102 1.00 26.61 1180 ARG A N 1
ATOM 9564 C CA . ARG A 1 1180 ? 27.898 38.177 -49.800 1.00 26.61 1180 ARG A CA 1
ATOM 9565 C C . ARG A 1 1180 ? 26.540 37.487 -49.901 1.00 26.61 1180 ARG A C 1
ATOM 9567 O O . ARG A 1 1180 ? 25.795 37.756 -50.839 1.00 26.61 1180 ARG A O 1
ATOM 9574 N N . ALA A 1 1181 ? 26.207 36.651 -48.923 1.00 33.12 1181 ALA A N 1
ATOM 9575 C CA . ALA A 1 1181 ? 24.863 36.103 -48.788 1.00 33.12 1181 ALA A CA 1
ATOM 9576 C C . ALA A 1 1181 ? 23.835 37.186 -48.397 1.00 33.12 1181 ALA A C 1
ATOM 9578 O O . ALA A 1 1181 ? 24.173 38.217 -47.812 1.00 33.12 1181 ALA A O 1
ATOM 9579 N N . ASN A 1 1182 ? 22.567 36.897 -48.672 1.00 28.48 1182 ASN A N 1
ATOM 9580 C CA . ASN A 1 1182 ? 21.362 37.503 -48.101 1.00 28.48 1182 ASN A CA 1
ATOM 9581 C C . ASN A 1 1182 ? 20.287 36.390 -48.121 1.00 28.48 1182 ASN A C 1
ATOM 9583 O O . ASN A 1 1182 ? 20.329 35.582 -49.043 1.00 28.48 1182 ASN A O 1
ATOM 9587 N N . ARG A 1 1183 ? 19.283 36.272 -47.241 1.00 31.20 1183 ARG A N 1
ATOM 9588 C CA . ARG A 1 1183 ? 18.818 36.924 -45.983 1.00 31.20 1183 ARG A CA 1
ATOM 9589 C C . ARG A 1 1183 ? 17.646 36.036 -45.472 1.00 31.20 1183 ARG A C 1
ATOM 9591 O O . ARG A 1 1183 ? 17.171 35.232 -46.263 1.00 31.20 1183 ARG A O 1
ATOM 9598 N N . LEU A 1 1184 ? 17.071 36.074 -44.265 1.00 29.31 1184 LEU A N 1
ATOM 9599 C CA . LEU A 1 1184 ? 17.130 36.815 -42.980 1.00 29.31 1184 LEU A CA 1
ATOM 9600 C C . LEU A 1 1184 ? 16.638 35.797 -41.902 1.00 29.31 1184 LEU A C 1
ATOM 9602 O O . LEU A 1 1184 ? 16.087 34.770 -42.280 1.00 29.31 1184 LEU A O 1
ATOM 9606 N N . GLY A 1 1185 ? 16.743 35.978 -40.583 1.00 26.09 1185 GLY A N 1
ATOM 9607 C CA . GLY A 1 1185 ? 17.315 37.039 -39.744 1.00 26.09 1185 GLY A CA 1
ATOM 9608 C C . GLY A 1 1185 ? 17.642 36.466 -38.346 1.00 26.09 1185 GLY A C 1
ATOM 9609 O O . GLY A 1 1185 ? 17.168 35.395 -37.998 1.00 26.09 1185 GLY A O 1
ATOM 9610 N N . ALA A 1 1186 ? 18.616 37.025 -37.624 1.00 28.19 1186 ALA A N 1
ATOM 9611 C CA . ALA A 1 1186 ? 18.443 38.122 -36.656 1.00 28.19 1186 ALA A CA 1
ATOM 9612 C C . ALA A 1 1186 ? 17.985 37.613 -35.260 1.00 28.19 1186 ALA A C 1
ATOM 9614 O O . ALA A 1 1186 ? 16.834 37.233 -35.114 1.00 28.19 1186 ALA A O 1
ATOM 9615 N N . ASN A 1 1187 ? 18.881 37.447 -34.271 1.00 29.94 1187 ASN A N 1
ATOM 9616 C CA . ASN A 1 1187 ? 19.573 38.471 -33.437 1.00 29.94 1187 ASN A CA 1
ATOM 9617 C C . ASN A 1 1187 ? 18.772 38.780 -32.142 1.00 29.94 1187 ASN A C 1
ATOM 9619 O O . ASN A 1 1187 ? 17.559 38.908 -32.222 1.00 29.94 1187 ASN A O 1
ATOM 9623 N N . LYS A 1 1188 ? 19.369 38.996 -30.956 1.00 32.09 1188 LYS A N 1
ATOM 9624 C CA . LYS A 1 1188 ? 20.798 39.111 -30.580 1.00 32.09 1188 LYS A CA 1
ATOM 9625 C C . LYS A 1 1188 ? 20.984 38.988 -29.055 1.00 32.09 1188 LYS A C 1
ATOM 9627 O O . LYS A 1 1188 ? 20.115 39.431 -28.315 1.00 32.09 1188 LYS A O 1
ATOM 9632 N N . GLU A 1 1189 ? 22.183 38.605 -28.624 1.00 33.31 1189 GLU A N 1
ATOM 9633 C CA . GLU A 1 1189 ? 22.772 39.006 -27.332 1.00 33.31 1189 GLU A CA 1
ATOM 9634 C C . GLU A 1 1189 ? 24.005 39.903 -27.579 1.00 33.31 1189 GLU A C 1
ATOM 9636 O O . GLU A 1 1189 ? 24.481 39.979 -28.719 1.00 33.31 1189 GLU A O 1
ATOM 9641 N N . ASN A 1 1190 ? 24.520 40.585 -26.542 1.00 28.89 1190 ASN A N 1
ATOM 9642 C CA . ASN A 1 1190 ? 25.972 40.720 -26.331 1.00 28.89 1190 ASN A CA 1
ATOM 9643 C C . ASN A 1 1190 ? 26.379 41.358 -24.983 1.00 28.89 1190 ASN A C 1
ATOM 9645 O O . ASN A 1 1190 ? 25.753 42.293 -24.494 1.00 28.89 1190 ASN A O 1
ATOM 9649 N N . LEU A 1 1191 ? 27.509 40.841 -24.503 1.00 26.75 1191 LEU A N 1
ATOM 9650 C CA . LEU A 1 1191 ? 28.396 41.174 -23.381 1.00 26.75 1191 LEU A CA 1
ATOM 9651 C C . LEU A 1 1191 ? 28.578 42.646 -22.920 1.00 26.75 1191 LEU A C 1
ATOM 9653 O O . LEU A 1 1191 ? 28.751 43.555 -23.727 1.00 26.75 1191 LEU A O 1
ATOM 9657 N N . GLU A 1 1192 ? 28.706 42.756 -21.587 1.00 27.48 1192 GLU A N 1
ATOM 9658 C CA . GLU A 1 1192 ? 29.789 43.385 -20.783 1.00 27.48 1192 GLU A CA 1
ATOM 9659 C C . GLU A 1 1192 ? 30.209 44.863 -20.933 1.00 27.48 1192 GLU A C 1
ATOM 9661 O O . GLU A 1 1192 ? 30.551 45.349 -22.007 1.00 27.48 1192 GLU A O 1
ATOM 9666 N N . LEU A 1 1193 ? 30.436 45.499 -19.769 1.00 26.36 1193 LEU A N 1
ATOM 9667 C CA . LEU A 1 1193 ? 31.745 46.085 -19.424 1.00 26.36 1193 LEU A CA 1
ATOM 9668 C C . LEU A 1 1193 ? 31.927 46.243 -17.895 1.00 26.36 1193 LEU A C 1
ATOM 9670 O O . LEU A 1 1193 ? 30.977 46.135 -17.124 1.00 26.36 1193 LEU A O 1
ATOM 9674 N N . SER A 1 1194 ? 33.173 46.440 -17.457 1.00 25.20 1194 SER A N 1
ATOM 9675 C CA . SER A 1 1194 ? 33.644 46.269 -16.070 1.00 25.20 1194 SER A CA 1
ATOM 9676 C C . SER A 1 1194 ? 33.599 47.523 -15.182 1.00 25.20 1194 SER A C 1
ATOM 9678 O O . SER A 1 1194 ? 33.887 48.622 -15.654 1.00 25.20 1194 SER A O 1
ATOM 9680 N N . GLY A 1 1195 ? 33.451 47.336 -13.864 1.00 23.56 1195 GLY A N 1
ATOM 9681 C CA . GLY A 1 1195 ? 33.780 48.342 -12.843 1.00 23.56 1195 GLY A CA 1
ATOM 9682 C C . GLY A 1 1195 ? 34.093 47.699 -11.485 1.00 23.56 1195 GLY A C 1
ATOM 9683 O O . GLY A 1 1195 ? 33.312 46.884 -11.005 1.00 23.56 1195 GLY A O 1
ATOM 9684 N N . SER A 1 1196 ? 35.231 48.042 -10.871 1.00 27.27 1196 SER A N 1
ATOM 9685 C CA . SER A 1 1196 ? 35.696 47.478 -9.591 1.00 27.27 1196 SER A CA 1
ATOM 9686 C C . SER A 1 1196 ? 36.006 48.585 -8.586 1.00 27.27 1196 SER A C 1
ATOM 9688 O O . SER A 1 1196 ? 36.788 49.478 -8.904 1.00 27.27 1196 SER A O 1
ATOM 9690 N N . PHE A 1 1197 ? 35.432 48.502 -7.381 1.00 24.00 1197 PHE A N 1
ATOM 9691 C CA . PHE A 1 1197 ? 35.829 49.281 -6.202 1.00 24.00 1197 PHE A CA 1
ATOM 9692 C C . PHE A 1 1197 ? 35.588 48.490 -4.903 1.00 24.00 1197 PHE A C 1
ATOM 9694 O O . PHE A 1 1197 ? 34.945 47.441 -4.903 1.00 24.00 1197 PHE A O 1
ATOM 9701 N N . LEU A 1 1198 ? 36.192 48.955 -3.806 1.00 26.64 1198 LEU A N 1
ATOM 9702 C CA . LEU A 1 1198 ? 36.518 48.147 -2.626 1.00 26.64 1198 LEU A CA 1
ATOM 9703 C C . LEU A 1 1198 ? 35.573 48.349 -1.425 1.00 26.64 1198 LEU A C 1
ATOM 9705 O O . LEU A 1 1198 ? 35.233 49.471 -1.075 1.00 26.64 1198 LEU A O 1
ATOM 9709 N N . SER A 1 1199 ? 35.318 47.242 -0.718 1.00 24.56 1199 SER A N 1
ATOM 9710 C CA . SER A 1 1199 ? 35.281 47.120 0.754 1.00 24.56 1199 SER A CA 1
ATOM 9711 C C . SER A 1 1199 ? 34.452 48.105 1.613 1.00 24.56 1199 SER A C 1
ATOM 9713 O O . SER A 1 1199 ? 34.966 49.128 2.059 1.00 24.56 1199 SER A O 1
ATOM 9715 N N . GLY A 1 1200 ? 33.327 47.598 2.140 1.00 23.89 1200 GLY A N 1
ATOM 9716 C CA . GLY A 1 1200 ? 33.229 47.360 3.595 1.00 23.89 1200 GLY A CA 1
ATOM 9717 C C . GLY A 1 1200 ? 32.178 48.134 4.411 1.00 23.89 1200 GLY A C 1
ATOM 9718 O O . GLY A 1 1200 ? 32.148 49.359 4.395 1.00 23.89 1200 GLY A O 1
ATOM 9719 N N . GLY A 1 1201 ? 31.411 47.407 5.245 1.00 23.12 1201 GLY A N 1
ATOM 9720 C CA . GLY A 1 1201 ? 30.786 47.966 6.457 1.00 23.12 1201 GLY A CA 1
ATOM 9721 C C . GLY A 1 1201 ? 29.382 47.463 6.843 1.00 23.12 1201 GLY A C 1
ATOM 9722 O O . GLY A 1 1201 ? 28.398 47.958 6.313 1.00 23.12 1201 GLY A O 1
ATOM 9723 N N . TYR A 1 1202 ? 29.314 46.637 7.900 1.00 24.41 1202 TYR A N 1
ATOM 9724 C CA . TYR A 1 1202 ? 28.149 46.451 8.800 1.00 24.41 1202 TYR A CA 1
ATOM 9725 C C . TYR A 1 1202 ? 26.839 45.867 8.189 1.00 24.41 1202 TYR A C 1
ATOM 9727 O O . TYR A 1 1202 ? 26.800 45.536 7.009 1.00 24.41 1202 TYR A O 1
ATOM 9735 N N . PRO A 1 1203 ? 25.823 45.532 9.014 1.00 34.56 1203 PRO A N 1
ATOM 9736 C CA . PRO A 1 1203 ? 25.876 44.365 9.897 1.00 34.56 1203 PRO A CA 1
ATOM 9737 C C . PRO A 1 1203 ? 24.687 43.403 9.679 1.00 34.56 1203 PRO A C 1
ATOM 9739 O O . PRO A 1 1203 ? 23.719 43.720 8.995 1.00 34.56 1203 PRO A O 1
ATOM 9742 N N . GLY A 1 1204 ? 24.746 42.211 10.277 1.00 36.25 1204 GLY A N 1
ATOM 9743 C CA . GLY A 1 1204 ? 23.736 41.173 10.057 1.00 36.25 1204 GLY A CA 1
ATOM 9744 C C . GLY A 1 1204 ? 22.406 41.389 10.790 1.00 36.25 1204 GLY A C 1
ATOM 9745 O O . GLY A 1 1204 ? 22.380 41.653 11.991 1.00 36.25 1204 GLY A O 1
ATOM 9746 N N . SER A 1 1205 ? 21.307 41.136 10.081 1.00 25.55 1205 SER A N 1
ATOM 9747 C CA . SER A 1 1205 ? 20.033 40.665 10.631 1.00 25.55 1205 SER A CA 1
ATOM 9748 C C . SER A 1 1205 ? 19.382 39.711 9.620 1.00 25.55 1205 SER A C 1
ATOM 9750 O O . SER A 1 1205 ? 19.483 39.917 8.411 1.00 25.55 1205 SER A O 1
ATOM 9752 N N . ALA A 1 1206 ? 18.765 38.628 10.097 1.00 27.48 1206 ALA A N 1
ATOM 9753 C CA . ALA A 1 1206 ? 18.044 37.695 9.231 1.00 27.48 1206 ALA A CA 1
ATOM 9754 C C . ALA A 1 1206 ? 16.615 38.216 8.971 1.00 27.48 1206 ALA A C 1
ATOM 9756 O O . ALA A 1 1206 ? 15.975 38.694 9.913 1.00 27.48 1206 ALA A O 1
ATOM 9757 N N . PRO A 1 1207 ? 16.089 38.138 7.734 1.00 29.00 1207 PRO A N 1
ATOM 9758 C CA . PRO A 1 1207 ? 14.720 38.544 7.452 1.00 29.00 1207 PRO A CA 1
ATOM 9759 C C . PRO A 1 1207 ? 13.726 37.515 8.006 1.00 29.00 1207 PRO A C 1
ATOM 9761 O O . PRO A 1 1207 ? 13.768 36.338 7.658 1.00 29.00 1207 PRO A O 1
ATOM 9764 N N . LEU A 1 1208 ? 12.801 37.975 8.850 1.00 33.28 1208 LEU A N 1
ATOM 9765 C CA . LEU A 1 1208 ? 11.657 37.183 9.302 1.00 33.28 1208 LEU A CA 1
ATOM 9766 C C . LEU A 1 1208 ? 10.700 36.945 8.124 1.00 33.28 1208 LEU A C 1
ATOM 9768 O O . LEU A 1 1208 ? 10.080 37.895 7.642 1.00 33.28 1208 LEU A O 1
ATOM 9772 N N . GLN A 1 1209 ? 10.543 35.691 7.693 1.00 35.44 1209 GLN A N 1
ATOM 9773 C CA . GLN A 1 1209 ? 9.471 35.311 6.769 1.00 35.44 1209 GLN A CA 1
ATOM 9774 C C . GLN A 1 1209 ? 8.105 35.596 7.411 1.00 35.44 1209 GLN A C 1
ATOM 9776 O O . GLN A 1 1209 ? 7.855 35.252 8.570 1.00 35.44 1209 GLN A O 1
ATOM 9781 N N . ARG A 1 1210 ? 7.209 36.238 6.656 1.00 31.62 1210 ARG A N 1
ATOM 9782 C CA . ARG A 1 1210 ? 5.815 36.453 7.053 1.00 31.62 1210 ARG A CA 1
ATOM 9783 C C . ARG A 1 1210 ? 4.936 35.410 6.381 1.00 31.62 1210 ARG A C 1
ATOM 9785 O O . ARG A 1 1210 ? 4.699 35.456 5.180 1.00 31.62 1210 ARG A O 1
ATOM 9792 N N . ASN A 1 1211 ? 4.421 34.484 7.179 1.00 38.53 1211 ASN A N 1
ATOM 9793 C CA . ASN A 1 1211 ? 3.508 33.458 6.689 1.00 38.53 1211 ASN A CA 1
ATOM 9794 C C . ASN A 1 1211 ? 2.094 34.040 6.539 1.00 38.53 1211 ASN A C 1
ATOM 9796 O O . ASN A 1 1211 ? 1.570 34.653 7.476 1.00 38.53 1211 ASN A O 1
ATOM 9800 N N . PHE A 1 1212 ? 1.444 33.797 5.396 1.00 34.38 1212 PHE A N 1
ATOM 9801 C CA . PHE A 1 1212 ? 0.023 34.105 5.187 1.00 34.38 1212 PHE A CA 1
ATOM 9802 C C . PHE A 1 1212 ? -0.873 33.144 5.985 1.00 34.38 1212 PHE A C 1
ATOM 9804 O O . PHE A 1 1212 ? -1.498 32.231 5.454 1.00 34.38 1212 PHE A O 1
ATOM 9811 N N . SER A 1 1213 ? -0.937 33.377 7.295 1.00 42.28 1213 SER A N 1
ATOM 9812 C CA . SER A 1 1213 ? -1.869 32.720 8.212 1.00 42.28 1213 SER A CA 1
ATOM 9813 C C . SER A 1 1213 ? -3.335 32.930 7.792 1.00 42.28 1213 SER A C 1
ATOM 9815 O O . SER A 1 1213 ? -3.687 33.945 7.181 1.00 42.28 1213 SER A O 1
ATOM 9817 N N . ILE A 1 1214 ? -4.220 32.031 8.243 1.00 35.44 1214 ILE A N 1
ATOM 9818 C CA . ILE A 1 1214 ? -5.686 32.193 8.223 1.00 35.44 1214 ILE A CA 1
ATOM 9819 C C . ILE A 1 1214 ? -6.113 33.561 8.807 1.00 35.44 1214 ILE A C 1
ATOM 9821 O O . ILE A 1 1214 ? -7.130 34.114 8.391 1.00 35.44 1214 ILE A O 1
ATOM 9825 N N . ASN A 1 1215 ? -5.311 34.196 9.672 1.00 34.34 1215 ASN A N 1
ATOM 9826 C CA . ASN A 1 1215 ? -5.553 35.569 10.136 1.00 34.34 1215 ASN A CA 1
ATOM 9827 C C . ASN A 1 1215 ? -5.593 36.628 9.011 1.00 34.34 1215 ASN A C 1
ATOM 9829 O O . ASN A 1 1215 ? -6.302 37.625 9.150 1.00 34.34 1215 ASN A O 1
ATOM 9833 N N . SER A 1 1216 ? -4.924 36.412 7.871 1.00 37.03 1216 SER A N 1
ATOM 9834 C CA . SER A 1 1216 ? -5.071 37.275 6.685 1.00 37.03 1216 SER A CA 1
ATOM 9835 C C . SER A 1 1216 ? -6.459 37.172 6.042 1.00 37.03 1216 SER A C 1
ATOM 9837 O O . SER A 1 1216 ? -6.856 38.077 5.311 1.00 37.03 1216 SER A O 1
ATOM 9839 N N . VAL A 1 1217 ? -7.183 36.081 6.305 1.00 34.16 1217 VAL A N 1
ATOM 9840 C CA . VAL A 1 1217 ? -8.593 35.875 5.947 1.00 34.16 1217 VAL A CA 1
ATOM 9841 C C . VAL A 1 1217 ? -9.486 36.402 7.068 1.00 34.16 1217 VAL A C 1
ATOM 9843 O O . VAL A 1 1217 ? -10.529 36.981 6.796 1.00 34.16 1217 VAL A O 1
ATOM 9846 N N . ALA A 1 1218 ? -9.068 36.274 8.333 1.00 33.22 1218 ALA A N 1
ATOM 9847 C CA . ALA A 1 1218 ? -9.790 36.811 9.487 1.00 33.22 1218 ALA A CA 1
ATOM 9848 C C . ALA A 1 1218 ? -9.871 38.349 9.479 1.00 33.22 1218 ALA A C 1
ATOM 9850 O O . ALA A 1 1218 ? -10.851 38.904 9.972 1.00 33.22 1218 ALA A O 1
ATOM 9851 N N . SER A 1 1219 ? -8.905 39.056 8.880 1.00 34.75 1219 SER A N 1
ATOM 9852 C CA . SER A 1 1219 ? -9.006 40.504 8.641 1.00 34.75 1219 SER A CA 1
ATOM 9853 C C . SER A 1 1219 ? -10.022 40.833 7.540 1.00 34.75 1219 SER A C 1
ATOM 9855 O O . SER A 1 1219 ? -10.865 41.707 7.733 1.00 34.75 1219 SER A O 1
ATOM 9857 N N . THR A 1 1220 ? -10.038 40.076 6.434 1.00 35.50 1220 THR A N 1
ATOM 9858 C CA . THR A 1 1220 ? -11.058 40.224 5.377 1.00 35.50 1220 THR A CA 1
ATOM 9859 C C . THR A 1 1220 ? -12.448 39.854 5.891 1.00 35.50 1220 THR A C 1
ATOM 9861 O O . THR A 1 1220 ? -13.419 40.521 5.555 1.00 35.50 1220 THR A O 1
ATOM 9864 N N . TYR A 1 1221 ? -12.544 38.842 6.755 1.00 35.12 1221 TYR A N 1
ATOM 9865 C CA . TYR A 1 1221 ? -13.751 38.475 7.489 1.00 35.12 1221 TYR A CA 1
ATOM 9866 C C . TYR A 1 1221 ? -14.120 39.540 8.522 1.00 35.12 1221 TYR A C 1
ATOM 9868 O O . TYR A 1 1221 ? -15.294 39.811 8.690 1.00 35.12 1221 TYR A O 1
ATOM 9876 N N . SER A 1 1222 ? -13.169 40.218 9.168 1.00 35.41 1222 SER A N 1
ATOM 9877 C CA . SER A 1 1222 ? -13.477 41.339 10.068 1.00 35.41 1222 SER A CA 1
ATOM 9878 C C . SER A 1 1222 ? -14.070 42.522 9.303 1.00 35.41 1222 SER A C 1
ATOM 9880 O O . SER A 1 1222 ? -15.029 43.134 9.768 1.00 35.41 1222 SER A O 1
ATOM 9882 N N . GLU A 1 1223 ? -13.575 42.820 8.098 1.00 33.34 1223 GLU A N 1
ATOM 9883 C CA . GLU A 1 1223 ? -14.193 43.831 7.237 1.00 33.34 1223 GLU A CA 1
ATOM 9884 C C . GLU A 1 1223 ? -15.521 43.353 6.631 1.00 33.34 1223 GLU A C 1
ATOM 9886 O O . GLU A 1 1223 ? -16.484 44.111 6.653 1.00 33.34 1223 GLU A O 1
ATOM 9891 N N . PHE A 1 1224 ? -15.634 42.099 6.186 1.00 34.88 1224 PHE A N 1
ATOM 9892 C CA . PHE A 1 1224 ? -16.863 41.528 5.620 1.00 34.88 1224 PHE A CA 1
ATOM 9893 C C . PHE A 1 1224 ? -17.958 41.277 6.670 1.00 34.88 1224 PHE A C 1
ATOM 9895 O O . PHE A 1 1224 ? -19.130 41.479 6.386 1.00 34.88 1224 PHE A O 1
ATOM 9902 N N . ALA A 1 1225 ? -17.610 40.934 7.909 1.00 32.84 1225 ALA A N 1
ATOM 9903 C CA . ALA A 1 1225 ? -18.526 40.882 9.047 1.00 32.84 1225 ALA A CA 1
ATOM 9904 C C . ALA A 1 1225 ? -18.896 42.295 9.522 1.00 32.84 1225 ALA A C 1
ATOM 9906 O O . ALA A 1 1225 ? -20.010 42.515 9.994 1.00 32.84 1225 ALA A O 1
ATOM 9907 N N . ARG A 1 1226 ? -18.020 43.294 9.340 1.00 36.62 1226 ARG A N 1
ATOM 9908 C CA . ARG A 1 1226 ? -18.365 44.719 9.489 1.00 36.62 1226 ARG A CA 1
ATOM 9909 C C . ARG A 1 1226 ? -19.275 45.208 8.351 1.00 36.62 1226 ARG A C 1
ATOM 9911 O O . ARG A 1 1226 ? -20.105 46.073 8.596 1.00 36.62 1226 ARG A O 1
ATOM 9918 N N . GLU A 1 1227 ? -19.185 44.650 7.145 1.00 32.94 1227 GLU A N 1
ATOM 9919 C CA . GLU A 1 1227 ? -20.117 44.900 6.030 1.00 32.94 1227 GLU A CA 1
ATOM 9920 C C . GLU A 1 1227 ? -21.467 44.196 6.262 1.00 32.94 1227 GLU A C 1
ATOM 9922 O O . GLU A 1 1227 ? -22.509 44.843 6.202 1.00 32.94 1227 GLU A O 1
ATOM 9927 N N . LEU A 1 1228 ? -21.473 42.911 6.638 1.00 31.23 1228 LEU A N 1
ATOM 9928 C CA . LEU A 1 1228 ? -22.674 42.152 7.008 1.00 31.23 1228 LEU A CA 1
ATOM 9929 C C . LEU A 1 1228 ? -23.380 42.746 8.229 1.00 31.23 1228 LEU A C 1
ATOM 9931 O O . LEU A 1 1228 ? -24.602 42.832 8.228 1.00 31.23 1228 LEU A O 1
ATOM 9935 N N . SER A 1 1229 ? -22.646 43.212 9.243 1.00 31.75 1229 SER A N 1
ATOM 9936 C CA . SER A 1 1229 ? -23.250 43.882 10.404 1.00 31.75 1229 SER A CA 1
ATOM 9937 C C . SER A 1 1229 ? -23.640 45.338 10.141 1.00 31.75 1229 SER A C 1
ATOM 9939 O O . SER A 1 1229 ? -24.482 45.866 10.860 1.00 31.75 1229 SER A O 1
ATOM 9941 N N . LYS A 1 1230 ? -23.111 45.995 9.096 1.00 32.38 1230 LYS A N 1
ATOM 9942 C CA . LYS A 1 1230 ? -23.708 47.226 8.545 1.00 32.38 1230 LYS A CA 1
ATOM 9943 C C . LYS A 1 1230 ? -24.998 46.911 7.784 1.00 32.38 1230 LYS A C 1
ATOM 9945 O O . LYS A 1 1230 ? -25.984 47.613 7.968 1.00 32.38 1230 LYS A O 1
ATOM 9950 N N . ALA A 1 1231 ? -25.023 45.838 6.991 1.00 29.80 1231 ALA A N 1
ATOM 9951 C CA . ALA A 1 1231 ? -26.211 45.394 6.264 1.00 29.80 1231 ALA A CA 1
ATOM 9952 C C . ALA A 1 1231 ? -27.333 44.941 7.218 1.00 29.80 1231 ALA A C 1
ATOM 9954 O O . ALA A 1 1231 ? -28.485 45.325 7.030 1.00 29.80 1231 ALA A O 1
ATOM 9955 N N . SER A 1 1232 ? -27.011 44.219 8.296 1.00 30.86 1232 SER A N 1
ATOM 9956 C CA . SER A 1 1232 ? -27.974 43.828 9.338 1.00 30.86 1232 SER A CA 1
ATOM 9957 C C . SER A 1 1232 ? -28.426 44.997 10.219 1.00 30.86 1232 SER A C 1
ATOM 9959 O O . SER A 1 1232 ? -29.441 44.882 10.896 1.00 30.86 1232 SER A O 1
ATOM 9961 N N . LYS A 1 1233 ? -27.683 46.113 10.218 1.00 30.72 1233 LYS A N 1
ATOM 9962 C CA . LYS A 1 1233 ? -28.069 47.399 10.824 1.00 30.72 1233 LYS A CA 1
ATOM 9963 C C . LYS A 1 1233 ? -28.749 48.348 9.828 1.00 30.72 1233 LYS A C 1
ATOM 9965 O O . LYS A 1 1233 ? -28.989 49.502 10.166 1.00 30.72 1233 LYS A O 1
ATOM 9970 N N . SER A 1 1234 ? -29.072 47.882 8.618 1.00 30.05 1234 SER A N 1
ATOM 9971 C CA . SER A 1 1234 ? -30.000 48.577 7.724 1.00 30.05 1234 SER A CA 1
ATOM 9972 C C . SER A 1 1234 ? -31.413 48.024 7.937 1.00 30.05 1234 SER A C 1
ATOM 9974 O O . SER A 1 1234 ? -31.635 46.815 7.862 1.00 30.05 1234 SER A O 1
ATOM 9976 N N . ASP A 1 1235 ? -32.362 48.909 8.250 1.00 30.19 1235 ASP A N 1
ATOM 9977 C CA . ASP A 1 1235 ? -33.643 48.599 8.919 1.00 30.19 1235 ASP A CA 1
ATOM 9978 C C . ASP A 1 1235 ? -34.724 47.966 8.000 1.00 30.19 1235 ASP A C 1
ATOM 9980 O O . ASP A 1 1235 ? -35.912 48.280 8.061 1.00 30.19 1235 ASP A O 1
ATOM 9984 N N . ALA A 1 1236 ? -34.309 47.082 7.086 1.00 31.84 1236 ALA A N 1
ATOM 9985 C CA . ALA A 1 1236 ? -35.140 46.532 6.008 1.00 31.84 1236 ALA A CA 1
ATOM 9986 C C . ALA A 1 1236 ? -35.339 45.001 6.058 1.00 31.84 1236 ALA A C 1
ATOM 9988 O O . ALA A 1 1236 ? -36.176 44.462 5.332 1.00 31.84 1236 ALA A O 1
ATOM 9989 N N . THR A 1 1237 ? -34.588 44.273 6.889 1.00 34.66 1237 THR A N 1
ATOM 9990 C CA . THR A 1 1237 ? -34.524 42.796 6.855 1.00 34.66 1237 THR A CA 1
ATOM 9991 C C . THR A 1 1237 ? -35.548 42.084 7.748 1.00 34.66 1237 THR A C 1
ATOM 9993 O O . THR A 1 1237 ? -35.833 40.906 7.530 1.00 34.66 1237 THR A O 1
ATOM 9996 N N . SER A 1 1238 ? -36.188 42.786 8.688 1.00 28.67 1238 SER A N 1
ATOM 9997 C CA . SER A 1 1238 ? -37.123 42.213 9.677 1.00 28.67 1238 SER A CA 1
ATOM 9998 C C . SER A 1 1238 ? -38.475 41.730 9.117 1.00 28.67 1238 SER A C 1
ATOM 10000 O O . SER A 1 1238 ? -39.255 41.124 9.849 1.00 28.67 1238 SER A O 1
ATOM 10002 N N . ARG A 1 1239 ? -38.773 41.964 7.828 1.00 29.19 1239 ARG A N 1
ATOM 10003 C CA . ARG A 1 1239 ? -40.071 41.629 7.197 1.00 29.19 1239 ARG A CA 1
ATOM 10004 C C . ARG A 1 1239 ? -40.041 40.517 6.141 1.00 29.19 1239 ARG A C 1
ATOM 10006 O O . ARG A 1 1239 ? -41.094 40.190 5.603 1.00 29.19 1239 ARG A O 1
ATOM 10013 N N . ILE A 1 1240 ? -38.880 39.941 5.819 1.00 36.12 1240 ILE A N 1
ATOM 10014 C CA . ILE A 1 1240 ? -38.731 39.073 4.627 1.00 36.12 1240 ILE A CA 1
ATOM 10015 C C . ILE A 1 1240 ? -38.603 37.570 4.961 1.00 36.12 1240 ILE A C 1
ATOM 10017 O O . ILE A 1 1240 ? -38.870 36.735 4.102 1.00 36.12 1240 ILE A O 1
ATOM 10021 N N . LEU A 1 1241 ? -38.287 37.198 6.208 1.00 31.86 1241 LEU A N 1
ATOM 10022 C CA . LEU A 1 1241 ? -38.025 35.797 6.595 1.00 31.86 1241 LEU A CA 1
ATOM 10023 C C . LEU A 1 1241 ? -39.215 35.029 7.213 1.00 31.86 1241 LEU A C 1
ATOM 10025 O O . LEU A 1 1241 ? -39.042 33.882 7.601 1.00 31.86 1241 LEU A O 1
ATOM 10029 N N . ASN A 1 1242 ? -40.421 35.609 7.274 1.00 27.41 1242 ASN A N 1
ATOM 10030 C CA . ASN A 1 1242 ? -41.612 34.962 7.857 1.00 27.41 1242 ASN A CA 1
ATOM 10031 C C . ASN A 1 1242 ? -42.875 35.127 6.983 1.00 27.41 1242 ASN A C 1
ATOM 10033 O O . ASN A 1 1242 ? -43.854 35.746 7.392 1.00 27.41 1242 ASN A O 1
ATOM 10037 N N . SER A 1 1243 ? -42.872 34.588 5.755 1.00 28.25 1243 SER A N 1
ATOM 10038 C CA . SER A 1 1243 ? -44.095 34.508 4.926 1.00 28.25 1243 SER A CA 1
ATOM 10039 C C . SER A 1 1243 ? -44.089 33.383 3.876 1.00 28.25 1243 SER A C 1
ATOM 10041 O O . SER A 1 1243 ? -44.019 33.617 2.671 1.00 28.25 1243 SER A O 1
ATOM 10043 N N . THR A 1 1244 ? -44.213 32.123 4.309 1.00 30.27 1244 THR A N 1
ATOM 10044 C CA . THR A 1 1244 ? -44.752 31.051 3.435 1.00 30.27 1244 THR A CA 1
ATOM 10045 C C . THR A 1 1244 ? -45.425 29.926 4.225 1.00 30.27 1244 THR A C 1
ATOM 10047 O O . THR A 1 1244 ? -45.122 28.751 4.060 1.00 30.27 1244 THR A O 1
ATOM 10050 N N . ASN A 1 1245 ? -46.384 30.297 5.077 1.00 28.38 1245 ASN A N 1
ATOM 10051 C CA . ASN A 1 1245 ? -47.412 29.366 5.537 1.00 28.38 1245 ASN A CA 1
ATOM 10052 C C . ASN A 1 1245 ? -48.644 29.582 4.643 1.00 28.38 1245 ASN A C 1
ATOM 10054 O O . ASN A 1 1245 ? -49.269 30.639 4.716 1.00 28.38 1245 ASN A O 1
ATOM 10058 N N . ILE A 1 1246 ? -48.957 28.624 3.768 1.00 28.36 1246 ILE A N 1
ATOM 10059 C CA . ILE A 1 1246 ? -50.203 28.584 2.990 1.00 28.36 1246 ILE A CA 1
ATOM 10060 C C . ILE A 1 1246 ? -50.758 27.168 3.126 1.00 28.36 1246 ILE A C 1
ATOM 10062 O O . ILE A 1 1246 ? -50.059 26.201 2.833 1.00 28.36 1246 ILE A O 1
ATOM 10066 N N . GLN A 1 1247 ? -51.997 27.060 3.600 1.00 28.50 1247 GLN A N 1
ATOM 10067 C CA . GLN A 1 1247 ? -52.709 25.792 3.720 1.00 28.50 1247 GLN A CA 1
ATOM 10068 C C . GLN A 1 1247 ? -53.400 25.453 2.395 1.00 28.50 1247 GLN A C 1
ATOM 10070 O O . GLN A 1 1247 ? -54.324 26.163 1.997 1.00 28.50 1247 GLN A O 1
ATOM 10075 N N . SER A 1 1248 ? -52.983 24.352 1.767 1.00 30.69 1248 SER A N 1
ATOM 10076 C CA . SER A 1 1248 ? -53.796 23.512 0.872 1.00 30.69 1248 SER A CA 1
ATOM 10077 C C . SER A 1 1248 ? -53.090 22.174 0.657 1.00 30.69 1248 SER A C 1
ATOM 10079 O O . SER A 1 1248 ? -52.080 22.187 -0.084 1.00 30.69 1248 SER A O 1
#